Protein AF-0000000078547579 (afdb_homodimer)

Nearest PDB structures (foldseek):
  1h7l-assembly1_A  TM=5.430E-01  e=2.511E-07  Bacillus subtilis
  1h7q-assembly1_A  TM=5.398E-01  e=1.187E-06  Bacillus subtilis
  1qgs-assembly1_A  TM=5.270E-01  e=1.260E-06  Bacillus subtilis
  2z87-assembly2_A  TM=4.895E-01  e=1.375E-05  Escherichia coli
  2z86-assembly1_A  TM=5.034E-01  e=1.182E-04  Escherichia coli

Radius of gyration: 30.36 Å; Cα contacts (8 Å, |Δi|>4): 1663; chains: 2; bounding box: 67×113×73 Å

Solvent-accessible surface area (backbone atoms only — not comparable to full-atom values): 46299 Å² total; per-residue (Å²): 135,84,79,76,75,83,72,79,80,76,78,73,79,74,81,76,71,84,73,80,80,73,80,77,74,74,78,73,81,76,79,76,80,83,66,90,57,78,84,56,90,85,58,55,76,62,49,66,57,52,50,54,42,48,75,72,50,58,53,58,76,60,65,65,72,52,69,86,39,77,59,43,28,39,34,41,84,70,29,24,41,37,28,31,72,33,37,42,41,58,67,34,64,31,18,39,38,37,13,25,88,85,65,46,76,45,84,74,56,43,80,36,40,26,49,50,44,36,25,30,61,32,70,70,57,90,71,54,37,24,38,33,48,17,72,39,82,84,45,74,62,53,85,42,16,43,53,41,82,28,56,54,84,71,54,81,33,62,33,28,36,36,38,46,60,35,57,66,86,67,69,45,46,67,53,50,39,47,42,55,42,46,40,40,72,28,50,36,64,36,33,45,38,31,34,68,37,71,52,69,76,31,45,58,55,52,49,53,36,37,50,43,57,38,36,48,79,45,75,52,80,68,49,72,79,68,59,77,82,63,45,41,66,46,46,40,45,47,45,44,57,63,34,32,53,34,27,53,29,36,30,47,42,48,69,52,44,42,82,38,56,56,69,38,86,57,42,59,43,54,52,58,70,64,64,75,62,80,50,54,30,27,38,34,26,37,21,24,47,28,50,39,86,75,84,75,72,81,66,90,86,52,64,67,54,47,66,58,60,36,61,66,67,57,46,31,51,21,42,28,65,38,57,91,79,42,77,17,33,36,38,30,26,34,80,38,46,70,34,63,50,87,48,49,75,75,34,52,67,57,92,50,39,74,40,77,45,51,65,62,40,19,29,25,45,34,55,38,48,44,67,51,82,55,43,36,80,68,45,42,66,62,51,54,70,54,36,68,66,43,82,49,74,60,57,68,92,48,45,64,58,41,51,50,51,32,42,50,52,50,39,64,63,67,35,70,67,124,129,87,73,78,76,83,73,82,79,77,79,76,80,75,80,77,72,84,72,80,80,73,79,79,76,74,78,73,79,76,80,75,82,80,64,89,56,78,82,54,92,84,55,55,74,64,48,66,56,53,51,54,42,49,75,72,50,56,54,58,77,62,66,67,72,50,68,85,41,77,59,45,29,38,32,42,85,70,29,23,41,36,28,32,71,33,36,41,40,57,68,34,63,31,18,39,36,37,12,25,87,86,67,44,77,45,85,74,55,43,82,36,39,25,48,48,44,36,26,30,60,33,70,69,57,92,70,54,37,24,38,35,49,17,70,39,82,83,44,73,61,52,85,44,17,43,53,41,84,28,56,55,85,69,54,82,33,63,32,28,36,36,38,45,59,35,56,65,86,66,70,45,46,67,52,49,40,48,41,53,43,47,41,40,72,29,50,37,65,36,34,46,39,33,36,67,37,70,52,68,76,31,45,56,54,51,48,52,37,37,49,42,57,39,36,48,78,44,75,53,81,68,49,74,77,68,59,76,81,62,45,41,67,48,46,41,45,47,45,44,58,63,34,32,52,34,28,52,27,36,30,48,42,47,68,52,44,42,81,38,55,58,69,39,89,56,42,60,44,52,52,59,69,64,62,76,64,81,49,53,31,27,38,34,27,37,21,24,46,25,49,40,84,74,82,75,73,80,69,91,87,51,64,67,54,48,66,58,60,37,61,67,67,57,46,31,51,21,42,28,66,37,58,91,78,41,78,16,34,36,38,30,25,34,80,39,46,68,34,62,48,87,47,50,75,76,32,53,69,56,92,50,39,74,41,75,46,52,64,61,40,19,30,26,44,33,56,38,50,46,68,50,82,57,44,37,79,68,46,42,65,62,51,52,69,54,35,68,66,43,83,50,72,58,58,67,92,50,44,63,59,42,51,50,51,32,40,51,52,51,38,64,64,69,35,70,66,123

Foldseek 3Di:
DDPDDPPPPPPDPDPPDDPPPPPPPPPAPDDDDPDPPDLPQQDFPPVVVQVVCLVVVFLAPADDFDDWAWFAWEDEPGWIKTFTQTHDQRFQKKWKWFAAPVRHTDDWTHIFGCPRPGMTIGHDDPRGQWIWMGNDRPHDTDDTHGYHYLHDPDAQAAEEEEEFEDDDDAACQLLQLLQLLLVVLLPHQAYEYEYADHDPQNVLLVVVCVVVVRYDYGYDDDPDPDDPVVCRQSSQQVVLVVCVSHYQKYWYDYSQKHKAFAQAPHGNSVVSVPDPPPQAFKEKAWAKEFEDADGADNADDALVSSCDRRCLNPTFFIFDTADPPDQMIMMGGSQQADHDDRHGGSDTPRNHDYHYDDVNGIHMYGYDYCVPPPCVVPCVVVRPVRDDIDGDHRDPVCSVVSSVSSNVSSCVSPNPPD/DCPPDPPDPPPDDDPPDDPPPPPPPPPAPDDDDPDPPDLPQQDFPPVVVQVVCLVVVFLAPADDFDDWAWFAWEDEPGWIKTFTQTHDQRFQKKWKWFAAPVRHTDDWTHIFGCPRPGMTIGHDDPRGQWIWMGNDRPHDTDDTHGYHYLHDPDAQAAEEEEEFEDDDDAACQLLQLLQLLLVVLLPHQAYEYEYADHDPQNVLLVVVCVVVVRYDYGYDDDPDPDDPVVCRQSSQQVVLVVCVSHYQKYWYYYSQKHKAFAQAPHGNSVVSVPDPPPLAFKEKAWAKEFEDADGADNADDALVSSCDRRCLNPTFFIFDTDDPQPQIIMMGGSQQADHDDRHGGSDTPRNHDYHYDDVNGIHMYGYDYCVPPCCVVPCVVVRPVRDDIDGDHRDPVCSVVSSVSSNVSSCVSPNPPD

Organism: NCBI:txid53326

Structure (mmCIF, N/CA/C/O backbone):
data_AF-0000000078547579-model_v1
#
loop_
_entity.id
_entity.type
_entity.pdbx_description
1 polymer 'Glycosyltransferase family 92 protein'
#
loop_
_atom_site.group_PDB
_atom_site.id
_atom_site.type_symbol
_atom_site.label_atom_id
_atom_site.label_alt_id
_atom_site.label_comp_id
_atom_site.label_asym_id
_atom_site.label_entity_id
_atom_site.label_seq_id
_atom_site.pdbx_PDB_ins_code
_atom_site.Cartn_x
_atom_site.Cartn_y
_atom_site.Cartn_z
_atom_site.occupancy
_atom_site.B_iso_or_equiv
_atom_site.auth_seq_id
_atom_site.auth_comp_id
_atom_site.auth_asym_id
_atom_site.auth_atom_id
_atom_site.pdbx_PDB_model_num
ATOM 1 N N . MET A 1 1 ? 35 16.891 39.688 1 15.43 1 MET A N 1
ATOM 2 C CA . MET A 1 1 ? 34.844 18.281 40.062 1 15.43 1 MET A CA 1
ATOM 3 C C . MET A 1 1 ? 33.625 18.922 39.375 1 15.43 1 MET A C 1
ATOM 5 O O . MET A 1 1 ? 32.688 19.359 40.031 1 15.43 1 MET A O 1
ATOM 9 N N . ARG A 1 2 ? 33.75 19.891 38.375 1 15.63 2 ARG A N 1
ATOM 10 C CA . ARG A 1 2 ? 33.781 21.344 38.531 1 15.63 2 ARG A CA 1
ATOM 11 C C . ARG A 1 2 ? 32.531 21.984 37.906 1 15.63 2 ARG A C 1
ATOM 13 O O . ARG A 1 2 ? 32.281 21.812 36.719 1 15.63 2 ARG A O 1
ATOM 20 N N . LEU A 1 3 ? 31.469 22.125 38.688 1 19.39 3 LEU A N 1
ATOM 21 C CA . LEU A 1 3 ? 30.188 22.828 38.562 1 19.39 3 LEU A CA 1
ATOM 22 C C . LEU A 1 3 ? 30.391 24.266 38.094 1 19.39 3 LEU A C 1
ATOM 24 O O . LEU A 1 3 ? 30.797 25.109 38.906 1 19.39 3 LEU A O 1
ATOM 28 N N . SER A 1 4 ? 31.25 24.438 37.031 1 18.56 4 SER A N 1
ATOM 29 C CA . SER A 1 4 ? 31.656 25.797 36.719 1 18.56 4 SER A CA 1
ATOM 30 C C . SER A 1 4 ? 30.453 26.734 36.656 1 18.56 4 SER A C 1
ATOM 32 O O . SER A 1 4 ? 29.375 26.359 36.188 1 18.56 4 SER A O 1
ATOM 34 N N . ARG A 1 5 ? 30.422 27.719 37.531 1 18.17 5 ARG A N 1
ATOM 35 C CA . ARG A 1 5 ? 29.641 28.859 38 1 18.17 5 ARG A CA 1
ATOM 36 C C . ARG A 1 5 ? 29.203 29.734 36.844 1 18.17 5 ARG A C 1
ATOM 38 O O . ARG A 1 5 ? 30.016 30.141 36 1 18.17 5 ARG A O 1
ATOM 45 N N . LEU A 1 6 ? 27.938 29.641 36.344 1 19.56 6 LEU A N 1
ATOM 46 C CA . LEU A 1 6 ? 27.141 30.297 35.344 1 19.56 6 LEU A CA 1
ATOM 47 C C . LEU A 1 6 ? 27.125 31.812 35.531 1 19.56 6 LEU A C 1
ATOM 49 O O . LEU A 1 6 ? 26.547 32.281 36.5 1 19.56 6 LEU A O 1
ATOM 53 N N . LEU A 1 7 ? 28.453 32.406 35.5 1 21.97 7 LEU A N 1
ATOM 54 C CA . LEU A 1 7 ? 28.531 33.812 35.875 1 21.97 7 LEU A CA 1
ATOM 55 C C . LEU A 1 7 ? 27.562 34.656 35.031 1 21.97 7 LEU A C 1
ATOM 57 O O . LEU A 1 7 ? 27.375 34.375 33.844 1 21.97 7 LEU A O 1
ATOM 61 N N . PRO A 1 8 ? 26.719 35.5 35.688 1 22.23 8 PRO A N 1
ATOM 62 C CA . PRO A 1 8 ? 25.609 36.344 35.25 1 22.23 8 PRO A CA 1
ATOM 63 C C . PRO A 1 8 ? 26.078 37.469 34.344 1 22.23 8 PRO A C 1
ATOM 65 O O . PRO A 1 8 ? 26.969 38.25 34.719 1 22.23 8 PRO A O 1
ATOM 68 N N . CYS A 1 9 ? 26.422 37.188 33.031 1 20.27 9 CYS A N 1
ATOM 69 C CA . CYS A 1 9 ? 26.969 38.219 32.156 1 20.27 9 CYS A CA 1
ATOM 70 C C . CYS A 1 9 ? 26.094 39.469 32.156 1 20.27 9 CYS A C 1
ATOM 72 O O . CYS A 1 9 ? 24.891 39.375 31.906 1 20.27 9 CYS A O 1
ATOM 74 N N . ASN A 1 10 ? 26.406 40.406 33.062 1 20.42 10 ASN A N 1
ATOM 75 C CA . ASN A 1 10 ? 25.828 41.719 33.312 1 20.42 10 ASN A CA 1
ATOM 76 C C . ASN A 1 10 ? 25.797 42.594 32.062 1 20.42 10 ASN A C 1
ATOM 78 O O . ASN A 1 10 ? 26.844 42.906 31.516 1 20.42 10 ASN A O 1
ATOM 82 N N . CYS A 1 11 ? 24.766 42.406 31.188 1 20.14 11 CYS A N 1
ATOM 83 C CA . CYS A 1 11 ? 24.5 43.062 29.922 1 20.14 11 CYS A CA 1
ATOM 84 C C . CYS A 1 11 ? 24.422 44.594 30.109 1 20.14 11 CYS A C 1
ATOM 86 O O . CYS A 1 11 ? 23.516 45.094 30.797 1 20.14 11 CYS A O 1
ATOM 88 N N . SER A 1 12 ? 25.641 45.156 30.375 1 20.91 12 SER A N 1
ATOM 89 C CA . SER A 1 12 ? 25.719 46.594 30.531 1 20.91 12 SER A CA 1
ATOM 90 C C . SER A 1 12 ? 25.047 47.312 29.359 1 20.91 12 SER A C 1
ATOM 92 O O . SER A 1 12 ? 25.016 46.781 28.234 1 20.91 12 SER A O 1
ATOM 94 N N . THR A 1 13 ? 24.266 48.406 29.641 1 22.53 13 THR A N 1
ATOM 95 C CA . THR A 1 13 ? 23.203 49.219 29.062 1 22.53 13 THR A CA 1
ATOM 96 C C . THR A 1 13 ? 23.766 50.125 27.953 1 22.53 13 THR A C 1
ATOM 98 O O . THR A 1 13 ? 23.062 51 27.453 1 22.53 13 THR A O 1
ATOM 101 N N . SER A 1 14 ? 25.062 49.875 27.484 1 21.27 14 SER A N 1
ATOM 102 C CA . SER A 1 14 ? 25.547 51.094 26.875 1 21.27 14 SER A CA 1
ATOM 103 C C . SER A 1 14 ? 24.688 51.5 25.672 1 21.27 14 SER A C 1
ATOM 105 O O . SER A 1 14 ? 24.031 50.656 25.062 1 21.27 14 SER A O 1
ATOM 107 N N . SER A 1 15 ? 24.594 52.812 25.328 1 21.2 15 SER A N 1
ATOM 108 C CA . SER A 1 15 ? 23.781 53.75 24.562 1 21.2 15 SER A CA 1
ATOM 109 C C . SER A 1 15 ? 23.953 53.531 23.062 1 21.2 15 SER A C 1
ATOM 111 O O . SER A 1 15 ? 23.75 54.438 22.25 1 21.2 15 SER A O 1
ATOM 113 N N . ALA A 1 16 ? 23.984 52.219 22.578 1 22.27 16 ALA A N 1
ATOM 114 C CA . ALA A 1 16 ? 24.484 52.031 21.219 1 22.27 16 ALA A CA 1
ATOM 115 C C . ALA A 1 16 ? 23.719 52.906 20.234 1 22.27 16 ALA A C 1
ATOM 117 O O . ALA A 1 16 ? 22.5 53.062 20.359 1 22.27 16 ALA A O 1
ATOM 118 N N . SER A 1 17 ? 24.453 53.75 19.578 1 22.52 17 SER A N 1
ATOM 119 C CA . SER A 1 17 ? 24.109 54.688 18.531 1 22.52 17 SER A CA 1
ATOM 120 C C . SER A 1 17 ? 23.281 54.031 17.438 1 22.52 17 SER A C 1
ATOM 122 O O . SER A 1 17 ? 23.422 52.812 17.203 1 22.52 17 SER A O 1
ATOM 124 N N . PRO A 1 18 ? 22.188 54.688 16.891 1 23.42 18 PRO A N 1
ATOM 125 C CA . PRO A 1 18 ? 21.125 54.188 16.016 1 23.42 18 PRO A CA 1
ATOM 126 C C . PRO A 1 18 ? 21.656 53.625 14.703 1 23.42 18 PRO A C 1
ATOM 128 O O . PRO A 1 18 ? 22.547 54.219 14.086 1 23.42 18 PRO A O 1
ATOM 131 N N . CYS A 1 19 ? 21.969 52.312 14.617 1 24.05 19 CYS A N 1
ATOM 132 C CA . CYS A 1 19 ? 22.516 51.688 13.414 1 24.05 19 CYS A CA 1
ATOM 133 C C . CYS A 1 19 ? 21.703 52.094 12.188 1 24.05 19 CYS A C 1
ATOM 135 O O . CYS A 1 19 ? 20.469 52.031 12.203 1 24.05 19 CYS A O 1
ATOM 137 N N . PRO A 1 20 ? 22.344 52.844 11.281 1 25.16 20 PRO A N 1
ATOM 138 C CA . PRO A 1 20 ? 21.656 53.312 10.078 1 25.16 20 PRO A CA 1
ATOM 139 C C . PRO A 1 20 ? 20.969 52.188 9.305 1 25.16 20 PRO A C 1
ATOM 141 O O . PRO A 1 20 ? 21.422 51.031 9.359 1 25.16 20 PRO A O 1
ATOM 144 N N . THR A 1 21 ? 19.625 52.188 9.195 1 23.2 21 THR A N 1
ATOM 145 C CA . THR A 1 21 ? 18.688 51.312 8.477 1 23.2 21 THR A CA 1
ATOM 146 C C . THR A 1 21 ? 19.094 51.188 7.008 1 23.2 21 THR A C 1
ATOM 148 O O . THR A 1 21 ? 19 52.156 6.25 1 23.2 21 THR A O 1
ATOM 151 N N . LEU A 1 22 ? 20.234 50.531 6.668 1 24.7 22 LEU A N 1
ATOM 152 C CA . LEU A 1 22 ? 20.516 50.438 5.242 1 24.7 22 LEU A CA 1
ATOM 153 C C . LEU A 1 22 ? 19.328 49.875 4.488 1 24.7 22 LEU A C 1
ATOM 155 O O . LEU A 1 22 ? 18.75 48.875 4.914 1 24.7 22 LEU A O 1
ATOM 159 N N . PRO A 1 23 ? 18.688 50.625 3.57 1 26.48 23 PRO A N 1
ATOM 160 C CA . PRO A 1 23 ? 17.562 50.219 2.723 1 26.48 23 PRO A CA 1
ATOM 161 C C . PRO A 1 23 ? 17.875 48.969 1.896 1 26.48 23 PRO A C 1
ATOM 163 O O . PRO A 1 23 ? 18.891 48.938 1.181 1 26.48 23 PRO A O 1
ATOM 166 N N . PHE A 1 24 ? 17.703 47.781 2.482 1 26.52 24 PHE A N 1
ATOM 167 C CA . PHE A 1 24 ? 17.828 46.562 1.688 1 26.52 24 PHE A CA 1
ATOM 168 C C . PHE A 1 24 ? 16.984 46.656 0.427 1 26.52 24 PHE A C 1
ATOM 170 O O . PHE A 1 24 ? 15.75 46.656 0.502 1 26.52 24 PHE A O 1
ATOM 177 N N . LEU A 1 25 ? 17.469 47.344 -0.594 1 27.56 25 LEU A N 1
ATOM 178 C CA . LEU A 1 25 ? 16.891 47.312 -1.936 1 27.56 25 LEU A CA 1
ATOM 179 C C . LEU A 1 25 ? 16.719 45.906 -2.443 1 27.56 25 LEU A C 1
ATOM 181 O O . LEU A 1 25 ? 17.719 45.188 -2.695 1 27.56 25 LEU A O 1
ATOM 185 N N . THR A 1 26 ? 15.734 45.188 -1.944 1 26.86 26 THR A N 1
ATOM 186 C CA . THR A 1 26 ? 15.344 43.875 -2.426 1 26.86 26 THR A CA 1
ATOM 187 C C . THR A 1 26 ? 15.023 43.906 -3.916 1 26.86 26 THR A C 1
ATOM 189 O O . THR A 1 26 ? 13.984 44.438 -4.316 1 26.86 26 THR A O 1
ATOM 192 N N . VAL A 1 27 ? 16.031 44.031 -4.758 1 31.58 27 VAL A N 1
ATOM 193 C CA . VAL A 1 27 ? 15.805 43.875 -6.191 1 31.58 27 VAL A CA 1
ATOM 194 C C . VAL A 1 27 ? 15.109 42.531 -6.445 1 31.58 27 VAL A C 1
ATOM 196 O O . VAL A 1 27 ? 15.641 41.469 -6.117 1 31.58 27 VAL A O 1
ATOM 199 N N . ARG A 1 28 ? 13.805 42.594 -6.656 1 32.47 28 ARG A N 1
ATOM 200 C CA . ARG A 1 28 ? 12.93 41.5 -7.023 1 32.47 28 ARG A CA 1
ATOM 201 C C . ARG A 1 28 ? 13.273 40.969 -8.406 1 32.47 28 ARG A C 1
ATOM 203 O O . ARG A 1 28 ? 13.125 41.656 -9.406 1 32.47 28 ARG A O 1
ATOM 210 N N . PRO A 1 29 ? 14.242 40.062 -8.602 1 33.38 29 PRO A N 1
ATOM 211 C CA . PRO A 1 29 ? 14.398 39.625 -10 1 33.38 29 PRO A CA 1
ATOM 212 C C . PRO A 1 29 ? 13.117 39.031 -10.586 1 33.38 29 PRO A C 1
ATOM 214 O O . PRO A 1 29 ? 12.406 38.312 -9.898 1 33.38 29 PRO A O 1
ATOM 217 N N . SER A 1 30 ? 12.445 39.781 -11.461 1 33.97 30 SER A N 1
ATOM 218 C CA . SER A 1 30 ? 11.305 39.344 -12.25 1 33.97 30 SER A CA 1
ATOM 219 C C . SER A 1 30 ? 11.633 38.062 -13.039 1 33.97 30 SER A C 1
ATOM 221 O O . SER A 1 30 ? 12.664 38 -13.719 1 33.97 30 SER A O 1
ATOM 223 N N . PHE A 1 31 ? 11.125 36.969 -12.641 1 31.03 31 PHE A N 1
ATOM 224 C CA . PHE A 1 31 ? 11.312 35.688 -13.359 1 31.03 31 PHE A CA 1
ATOM 225 C C . PHE A 1 31 ? 10.703 35.781 -14.75 1 31.03 31 PHE A C 1
ATOM 227 O O . PHE A 1 31 ? 9.531 36.125 -14.906 1 31.03 31 PHE A O 1
ATOM 234 N N . PRO A 1 32 ? 11.5 35.969 -15.859 1 27.97 32 PRO A N 1
ATOM 235 C CA . PRO A 1 32 ? 10.977 36.031 -17.234 1 27.97 32 PRO A CA 1
ATOM 236 C C . PRO A 1 32 ? 10.109 34.812 -17.594 1 27.97 32 PRO A C 1
ATOM 238 O O . PRO A 1 32 ? 10.266 33.75 -17 1 27.97 32 PRO A O 1
ATOM 241 N N . LYS A 1 33 ? 9.094 35.062 -18.5 1 35.97 33 LYS A N 1
ATOM 242 C CA . LYS A 1 33 ? 8.156 34.125 -19.109 1 35.97 33 LYS A CA 1
ATOM 243 C C . LYS A 1 33 ? 8.898 33.031 -19.906 1 35.97 33 LYS A C 1
ATOM 245 O O . LYS A 1 33 ? 9.789 33.344 -20.703 1 35.97 33 LYS A O 1
ATOM 250 N N . THR A 1 34 ? 8.773 31.781 -19.484 1 31.42 34 THR A N 1
ATOM 251 C CA . THR A 1 34 ? 9.352 30.594 -20.094 1 31.42 34 THR A CA 1
ATOM 252 C C . THR A 1 34 ? 9.023 30.547 -21.594 1 31.42 34 THR A C 1
ATOM 254 O O . THR A 1 34 ? 7.859 30.422 -21.969 1 31.42 34 THR A O 1
ATOM 257 N N . ILE A 1 35 ? 9.703 31.266 -22.359 1 30.78 35 ILE A N 1
ATOM 258 C CA . ILE A 1 35 ? 9.656 30.984 -23.797 1 30.78 35 ILE A CA 1
ATOM 259 C C . ILE A 1 35 ? 9.836 29.484 -24.031 1 30.78 35 ILE A C 1
ATOM 261 O O . ILE A 1 35 ? 10.75 28.875 -23.469 1 30.78 35 ILE A O 1
ATOM 265 N N . VAL A 1 36 ? 8.875 28.875 -24.672 1 34.81 36 VAL A N 1
ATOM 266 C CA . VAL A 1 36 ? 8.875 27.484 -25.109 1 34.81 36 VAL A CA 1
ATOM 267 C C . VAL A 1 36 ? 10.164 27.172 -25.859 1 34.81 36 VAL A C 1
ATOM 269 O O . VAL A 1 36 ? 10.258 27.438 -27.062 1 34.81 36 VAL A O 1
ATOM 272 N N . THR A 1 37 ? 11.273 27.75 -25.375 1 33.75 37 THR A N 1
ATOM 273 C CA . THR A 1 37 ? 12.453 27.422 -26.172 1 33.75 37 THR A CA 1
ATOM 274 C C . THR A 1 37 ? 12.656 25.922 -26.25 1 33.75 37 THR A C 1
ATOM 276 O O . THR A 1 37 ? 12.141 25.172 -25.406 1 33.75 37 THR A O 1
ATOM 279 N N . ARG A 1 38 ? 13.602 25.484 -27.047 1 36.81 38 ARG A N 1
ATOM 280 C CA . ARG A 1 38 ? 14.133 24.156 -27.328 1 36.81 38 ARG A CA 1
ATOM 281 C C . ARG A 1 38 ? 14.453 23.422 -26.031 1 36.81 38 ARG A C 1
ATOM 283 O O . ARG A 1 38 ? 15.055 23.984 -25.109 1 36.81 38 ARG A O 1
ATOM 290 N N . ILE A 1 39 ? 13.672 22.359 -25.719 1 43.62 39 ILE A N 1
ATOM 291 C CA . ILE A 1 39 ? 13.914 21.516 -24.547 1 43.62 39 ILE A CA 1
ATOM 292 C C . ILE A 1 39 ? 15.414 21.281 -24.375 1 43.62 39 ILE A C 1
ATOM 294 O O . ILE A 1 39 ? 16.062 20.672 -25.234 1 43.62 39 ILE A O 1
ATOM 298 N N . ASP A 1 40 ? 16.172 22.219 -23.875 1 49.53 40 ASP A N 1
ATOM 299 C CA . ASP A 1 40 ? 17.562 22 -23.5 1 49.53 40 ASP A CA 1
ATOM 300 C C . ASP A 1 40 ? 17.75 20.688 -22.766 1 49.53 40 ASP A C 1
ATOM 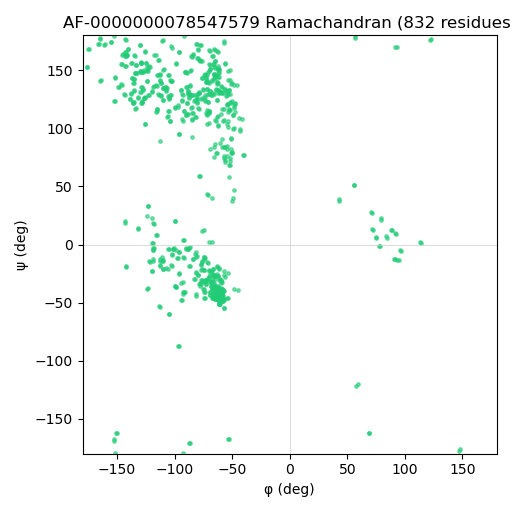302 O O . ASP A 1 40 ? 17.219 20.5 -21.672 1 49.53 40 ASP A O 1
ATOM 306 N N . THR A 1 41 ? 18.188 19.594 -23.484 1 58.22 41 THR A N 1
ATOM 307 C CA . THR A 1 41 ? 18.391 18.219 -23.016 1 58.22 41 THR A CA 1
ATOM 308 C C . THR A 1 41 ? 19.547 18.141 -22.031 1 58.22 41 THR A C 1
ATOM 310 O O . THR A 1 41 ? 19.953 17.062 -21.609 1 58.22 41 THR A O 1
ATOM 313 N N . THR A 1 42 ? 20.125 19.328 -21.75 1 65.44 42 THR A N 1
ATOM 314 C CA . THR A 1 42 ? 21.328 19.203 -20.938 1 65.44 42 THR A CA 1
ATOM 315 C C . THR A 1 42 ? 21.109 19.812 -19.547 1 65.44 42 THR A C 1
ATOM 317 O O . THR A 1 42 ? 21.922 19.641 -18.656 1 65.44 42 THR A O 1
ATOM 320 N N . ARG A 1 43 ? 19.938 20.578 -19.453 1 81.94 43 ARG A N 1
ATOM 321 C CA . ARG A 1 43 ? 19.734 21.219 -18.156 1 81.94 43 ARG A CA 1
ATOM 322 C C . ARG A 1 43 ? 18.281 21.109 -17.703 1 81.94 43 ARG A C 1
ATOM 324 O O . ARG A 1 43 ? 17.375 21.094 -18.531 1 81.94 43 ARG A O 1
ATOM 331 N N . ILE A 1 44 ? 18.094 20.922 -16.359 1 85.69 44 ILE A N 1
ATOM 332 C CA . ILE A 1 44 ? 16.734 20.906 -15.836 1 85.69 44 ILE A CA 1
ATOM 333 C C . ILE A 1 44 ? 16.203 22.328 -15.727 1 85.69 44 ILE A C 1
ATOM 335 O O . ILE A 1 44 ? 16.969 23.281 -15.617 1 85.69 44 ILE A O 1
ATOM 339 N N . PRO A 1 45 ? 14.961 22.344 -15.695 1 84.88 45 PRO A N 1
ATOM 340 C CA . PRO A 1 45 ? 14.359 23.672 -15.531 1 84.88 45 PRO A CA 1
ATOM 341 C C . PRO A 1 45 ? 14.688 24.312 -14.188 1 84.88 45 PRO A C 1
ATOM 343 O O . PRO A 1 45 ? 14.93 23.594 -13.203 1 84.88 45 PRO A O 1
ATOM 346 N N . HIS A 1 46 ? 14.867 25.516 -13.984 1 87.75 46 HIS A N 1
ATOM 347 C CA . HIS A 1 46 ? 15.047 26.328 -12.781 1 87.75 46 HIS A CA 1
ATOM 348 C C . HIS A 1 46 ? 16.422 26.078 -12.156 1 87.75 46 HIS A C 1
ATOM 350 O O . HIS A 1 46 ? 16.609 26.297 -10.961 1 87.75 46 HIS A O 1
ATOM 356 N N . GLN A 1 47 ? 17.25 25.453 -12.844 1 91 47 GLN A N 1
ATOM 357 C CA . GLN A 1 47 ? 18.594 25.125 -12.352 1 91 47 GLN A CA 1
ATOM 358 C C . GLN A 1 47 ? 19.25 26.312 -11.672 1 91 47 GLN A C 1
ATOM 360 O O . GLN A 1 47 ? 19.953 26.156 -10.672 1 91 47 GLN A O 1
ATOM 365 N N . ASP A 1 48 ? 19.062 27.453 -12.203 1 91.75 48 ASP A N 1
ATOM 366 C CA . ASP A 1 48 ? 19.672 28.656 -11.625 1 91.75 48 ASP A CA 1
ATOM 367 C C . ASP A 1 48 ? 19.125 28.922 -10.227 1 91.75 48 ASP A C 1
ATOM 369 O O . ASP A 1 48 ? 19.891 29.25 -9.312 1 91.75 48 ASP A O 1
ATOM 373 N N . LEU A 1 49 ? 17.859 28.781 -10.125 1 92.56 49 LEU A N 1
ATOM 374 C CA . LEU A 1 49 ? 17.25 28.953 -8.805 1 92.56 49 LEU A CA 1
ATOM 375 C C . LEU A 1 49 ? 17.797 27.922 -7.82 1 92.56 49 LEU A C 1
ATOM 377 O O . LEU A 1 49 ? 18.156 28.266 -6.691 1 92.56 49 LEU A O 1
ATOM 381 N N . TYR A 1 50 ? 17.859 26.672 -8.266 1 94.94 50 TYR A N 1
ATOM 382 C CA . TYR A 1 50 ? 18.359 25.609 -7.402 1 94.94 50 TYR A CA 1
ATOM 383 C C . TYR A 1 50 ? 19.781 25.891 -6.953 1 94.94 50 TYR A C 1
ATOM 385 O O . TYR A 1 50 ? 20.109 25.766 -5.77 1 94.94 50 TYR A O 1
ATOM 393 N N . ASN A 1 51 ? 20.562 26.344 -7.922 1 94.5 51 ASN A N 1
ATOM 394 C CA . ASN A 1 51 ? 21.953 26.656 -7.613 1 94.5 51 ASN A CA 1
ATOM 395 C C . ASN A 1 51 ? 22.047 27.797 -6.605 1 94.5 51 ASN A C 1
ATOM 397 O O . ASN A 1 51 ? 22.844 27.734 -5.668 1 94.5 51 ASN A O 1
ATOM 401 N N . PHE A 1 52 ? 21.266 28.734 -6.84 1 95.25 52 PHE A N 1
ATOM 402 C CA . PHE A 1 52 ? 21.266 29.906 -5.973 1 95.25 52 PHE A CA 1
ATOM 403 C C . PHE A 1 52 ? 20.922 29.516 -4.539 1 95.25 52 PHE A C 1
ATOM 405 O O . PHE A 1 52 ? 21.641 29.875 -3.604 1 95.25 52 PHE A O 1
ATOM 412 N N . VAL A 1 53 ? 19.875 28.766 -4.367 1 96.44 53 VAL A N 1
ATOM 413 C CA . VAL A 1 53 ? 19.406 28.359 -3.045 1 96.44 53 VAL A CA 1
ATOM 414 C C . VAL A 1 53 ? 20.406 27.406 -2.408 1 96.44 53 VAL A C 1
ATOM 416 O O . VAL A 1 53 ? 20.703 27.5 -1.215 1 96.44 53 VAL A O 1
ATOM 419 N N . MET A 1 54 ? 20.953 26.578 -3.186 1 96.19 54 MET A N 1
ATOM 420 C CA . MET A 1 54 ? 21.922 25.578 -2.717 1 96.19 54 MET A CA 1
ATOM 421 C C . MET A 1 54 ? 23.172 26.25 -2.158 1 96.19 54 MET A C 1
ATOM 423 O O . MET A 1 54 ? 23.688 25.844 -1.117 1 96.19 54 MET A O 1
ATOM 427 N N . ILE A 1 55 ? 23.609 27.281 -2.797 1 95.31 55 ILE A N 1
ATOM 428 C CA . ILE A 1 55 ? 24.812 27.984 -2.377 1 95.31 55 ILE A CA 1
ATOM 429 C C . ILE A 1 55 ? 24.578 28.656 -1.022 1 95.31 55 ILE A C 1
ATOM 431 O O . ILE A 1 55 ? 25.5 28.781 -0.218 1 95.31 55 ILE A O 1
ATOM 435 N N . GLN A 1 56 ? 23.328 28.984 -0.71 1 96 56 GLN A N 1
ATOM 436 C CA . GLN A 1 56 ? 22.969 29.625 0.558 1 96 56 GLN A CA 1
ATOM 437 C C . GLN A 1 56 ? 22.844 28.594 1.673 1 96 56 GLN A C 1
ATOM 439 O O . GLN A 1 56 ? 22.656 28.938 2.836 1 96 56 GLN A O 1
ATOM 444 N N . GLY A 1 57 ? 22.859 27.328 1.286 1 95.06 57 GLY A N 1
ATOM 445 C CA . GLY A 1 57 ? 22.812 26.25 2.271 1 95.06 57 GLY A CA 1
ATOM 446 C C . GLY A 1 57 ? 21.391 25.922 2.711 1 95.06 57 GLY A C 1
ATOM 447 O O . GLY A 1 57 ? 21.188 25.141 3.639 1 95.06 57 GLY A O 1
ATOM 448 N N . ILE A 1 58 ? 20.469 26.516 2.07 1 94.62 58 ILE A N 1
ATOM 449 C CA . ILE A 1 58 ? 19.078 26.297 2.439 1 94.62 58 ILE A CA 1
ATOM 450 C C . ILE A 1 58 ? 18.656 24.875 2.027 1 94.62 58 ILE A C 1
ATOM 452 O O . ILE A 1 58 ? 18.906 24.453 0.895 1 94.62 58 ILE A O 1
ATOM 456 N N . GLY A 1 59 ? 18.047 24.125 3.002 1 93.31 59 GLY A N 1
ATOM 457 C CA . GLY A 1 59 ? 17.609 22.781 2.719 1 93.31 59 GLY A CA 1
ATOM 458 C C . GLY A 1 59 ? 18.609 21.719 3.15 1 93.31 59 GLY A C 1
ATOM 459 O O . GLY A 1 59 ? 18.344 20.516 3.014 1 93.31 59 GLY A O 1
ATOM 460 N N . SER A 1 60 ? 19.734 22.156 3.594 1 93.94 60 SER A N 1
ATOM 461 C CA . SER A 1 60 ? 20.688 21.203 4.168 1 93.94 60 SER A CA 1
ATOM 462 C C . SER A 1 60 ? 20.219 20.719 5.531 1 93.94 60 SER A C 1
ATOM 464 O O . SER A 1 60 ? 19.688 21.5 6.332 1 93.94 60 SER A O 1
ATOM 466 N N . ARG A 1 61 ? 20.391 19.453 5.824 1 90.19 61 ARG A N 1
ATOM 467 C CA . ARG A 1 61 ? 20.031 18.891 7.121 1 90.19 61 ARG A CA 1
ATOM 468 C C . ARG A 1 61 ? 21.266 18.312 7.824 1 90.19 61 ARG A C 1
ATOM 470 O O . ARG A 1 61 ? 21.141 17.75 8.914 1 90.19 61 ARG A O 1
ATOM 477 N N . LYS A 1 62 ? 22.344 18.406 7.254 1 83.19 62 LYS A N 1
ATOM 478 C CA . LYS A 1 62 ? 23.625 18 7.805 1 83.19 62 LYS A CA 1
ATOM 479 C C . LYS A 1 62 ? 23.609 16.531 8.219 1 83.19 62 LYS A C 1
ATOM 481 O O . LYS A 1 62 ? 22.672 15.805 7.895 1 83.19 62 LYS A O 1
ATOM 486 N N . GLY A 1 63 ? 24.703 15.984 8.703 1 85.69 63 GLY A N 1
ATOM 487 C CA . GLY A 1 63 ? 24.828 14.602 9.125 1 85.69 63 GLY A CA 1
ATOM 488 C C . GLY A 1 63 ? 25.938 13.859 8.398 1 85.69 63 GLY A C 1
ATOM 489 O O . GLY A 1 63 ? 26.562 14.398 7.492 1 85.69 63 GLY A O 1
ATOM 490 N N . ASP A 1 64 ? 26.062 12.617 8.867 1 86.5 64 ASP A N 1
ATOM 491 C CA . ASP A 1 64 ? 27.109 11.781 8.281 1 86.5 64 ASP A CA 1
ATOM 492 C C . ASP A 1 64 ? 26.719 11.32 6.883 1 86.5 64 ASP A C 1
ATOM 494 O O . ASP A 1 64 ? 25.547 11.016 6.625 1 86.5 64 ASP A O 1
ATOM 498 N N . LYS A 1 65 ? 27.719 11.203 6.109 1 89.81 65 LYS A N 1
ATOM 499 C CA . LYS A 1 65 ? 27.5 10.766 4.734 1 89.81 65 LYS A CA 1
ATOM 500 C C . LYS A 1 65 ? 27.016 9.32 4.691 1 89.81 65 LYS A C 1
ATOM 502 O O . LYS A 1 65 ? 27.578 8.445 5.34 1 89.81 65 LYS A O 1
ATOM 507 N N . GLN A 1 66 ? 25.969 9.164 3.965 1 90.56 66 GLN A N 1
ATOM 508 C CA . GLN A 1 66 ? 25.344 7.859 3.814 1 90.56 66 GLN A CA 1
ATOM 509 C C . GLN A 1 66 ? 25.266 7.445 2.346 1 90.56 66 GLN A C 1
ATOM 511 O O . GLN A 1 66 ? 25.375 8.289 1.454 1 90.56 66 GLN A O 1
ATOM 516 N N . GLY A 1 67 ? 25.234 6.113 2.121 1 90.56 67 GLY A N 1
ATOM 517 C CA . GLY A 1 67 ? 25 5.637 0.767 1 90.56 67 GLY A CA 1
ATOM 518 C C . GLY A 1 67 ? 23.609 5.984 0.245 1 90.56 67 GLY A C 1
ATOM 519 O O . GLY A 1 67 ? 22.734 6.379 1.014 1 90.56 67 GLY A O 1
ATOM 520 N N . ILE A 1 68 ? 23.484 5.793 -0.994 1 93.38 68 ILE A N 1
ATOM 521 C CA . ILE A 1 68 ? 22.219 6.172 -1.634 1 93.38 68 ILE A CA 1
ATOM 522 C C . ILE A 1 68 ? 21.125 5.176 -1.251 1 93.38 68 ILE A C 1
ATOM 524 O O . ILE A 1 68 ? 21.312 3.963 -1.365 1 93.38 68 ILE A O 1
ATOM 528 N N . SER A 1 69 ? 20.047 5.652 -0.794 1 93.44 69 SER A N 1
ATOM 529 C CA . SER A 1 69 ? 18.844 4.883 -0.504 1 93.44 69 SER A CA 1
ATOM 530 C C . SER A 1 69 ? 17.594 5.59 -1.033 1 93.44 69 SER A C 1
ATOM 532 O O . SER A 1 69 ? 17.219 6.652 -0.536 1 93.44 69 SER A O 1
ATOM 534 N N . LEU A 1 70 ? 16.938 4.957 -1.955 1 96.31 70 LEU A N 1
ATOM 535 C CA . LEU A 1 70 ? 15.852 5.609 -2.686 1 96.31 70 LEU A CA 1
ATOM 536 C C . LEU A 1 70 ? 14.516 5.406 -1.979 1 96.31 70 LEU A C 1
ATOM 538 O O . LEU A 1 70 ? 14.289 4.363 -1.365 1 96.31 70 LEU A O 1
ATOM 542 N N . ILE A 1 71 ? 13.648 6.41 -2.109 1 97 71 ILE A N 1
ATOM 543 C CA . ILE A 1 71 ? 12.258 6.262 -1.686 1 97 71 ILE A CA 1
ATOM 544 C C . ILE A 1 71 ? 11.359 6.105 -2.91 1 97 71 ILE A C 1
ATOM 546 O O . ILE A 1 71 ? 10.688 5.086 -3.066 1 97 71 ILE A O 1
ATOM 550 N N . ALA A 1 72 ? 11.359 7.117 -3.811 1 98.31 72 ALA A N 1
ATOM 551 C CA . ALA A 1 72 ? 10.422 7.148 -4.934 1 98.31 72 ALA A CA 1
ATOM 552 C C . ALA A 1 72 ? 10.922 8.086 -6.031 1 98.31 72 ALA A C 1
ATOM 554 O O . ALA A 1 72 ? 11.945 8.75 -5.871 1 98.31 72 ALA A O 1
ATOM 555 N N . ALA A 1 73 ? 10.242 8.086 -7.141 1 98.75 73 ALA A N 1
ATOM 556 C CA . ALA A 1 73 ? 10.477 8.992 -8.258 1 98.75 73 ALA A CA 1
ATOM 557 C C . ALA A 1 73 ? 9.156 9.531 -8.812 1 98.75 73 ALA A C 1
ATOM 559 O O . ALA A 1 73 ? 8.18 8.789 -8.922 1 98.75 73 ALA A O 1
ATOM 560 N N . TYR A 1 74 ? 9.148 10.781 -9.133 1 98.56 74 TYR A N 1
ATOM 561 C CA . TYR A 1 74 ? 7.957 11.453 -9.648 1 98.56 74 TYR A CA 1
ATOM 562 C C . TYR A 1 74 ? 8.273 12.227 -10.922 1 98.56 74 TYR A C 1
ATOM 564 O O . TYR A 1 74 ? 9.219 13.008 -10.961 1 98.56 74 TYR A O 1
ATOM 572 N N . GLU A 1 75 ? 7.496 12.055 -11.93 1 98.31 75 GLU A N 1
ATOM 573 C CA . GLU A 1 75 ? 7.648 12.805 -13.172 1 98.31 75 GLU A CA 1
ATOM 574 C C . GLU A 1 75 ? 6.664 13.969 -13.234 1 98.31 75 GLU A C 1
ATOM 576 O O . GLU A 1 75 ? 5.449 13.758 -13.211 1 98.31 75 GLU A O 1
ATOM 581 N N . PHE A 1 76 ? 7.207 15.07 -13.289 1 96.94 76 PHE A N 1
ATOM 582 C CA . PHE A 1 76 ? 6.449 16.297 -13.492 1 96.94 76 PHE A CA 1
ATOM 583 C C . PHE A 1 76 ? 6.59 16.781 -14.93 1 96.94 76 PHE A C 1
ATOM 585 O O . PHE A 1 76 ? 7.379 16.25 -15.703 1 96.94 76 PHE A O 1
ATOM 592 N N . PRO A 1 77 ? 5.832 17.781 -15.391 1 93.88 77 PRO A N 1
ATOM 593 C CA . PRO A 1 77 ? 5.91 18.25 -16.781 1 93.88 77 PRO A CA 1
ATOM 594 C C . PRO A 1 77 ? 7.32 18.703 -17.172 1 93.88 77 PRO A C 1
ATOM 596 O O . PRO A 1 77 ? 7.723 18.547 -18.328 1 93.88 77 PRO A O 1
ATOM 599 N N . GLU A 1 78 ? 8.078 19.125 -16.188 1 91.69 78 GLU A N 1
ATOM 600 C CA . GLU A 1 78 ? 9.336 19.766 -16.562 1 91.69 78 GLU A CA 1
ATOM 601 C C . GLU A 1 78 ? 10.531 18.891 -16.188 1 91.69 78 GLU A C 1
ATOM 603 O O . GLU A 1 78 ? 11.625 19.062 -16.719 1 91.69 78 GLU A O 1
ATOM 608 N N . GLN A 1 79 ? 10.344 18.016 -15.289 1 96.19 79 GLN A N 1
ATOM 609 C CA . GLN A 1 79 ? 11.469 17.25 -14.766 1 96.19 79 GLN A CA 1
ATOM 610 C C . GLN A 1 79 ? 11 16.031 -13.977 1 96.19 79 GLN A C 1
ATOM 612 O O . GLN A 1 79 ? 9.789 15.812 -13.82 1 96.19 79 GLN A O 1
ATOM 617 N N . ILE A 1 80 ? 11.961 15.164 -13.586 1 97.88 80 ILE A N 1
ATOM 618 C CA . ILE A 1 80 ? 11.719 14.055 -12.664 1 97.88 80 ILE A CA 1
ATOM 619 C C . ILE A 1 80 ? 12.406 14.344 -11.328 1 97.88 80 ILE A C 1
ATOM 621 O O . ILE A 1 80 ? 13.539 14.828 -11.297 1 97.88 80 ILE A O 1
ATOM 625 N N . THR A 1 81 ? 11.742 14.133 -10.273 1 98.44 81 THR A N 1
ATOM 626 C CA . THR A 1 81 ? 12.352 14.242 -8.953 1 98.44 81 THR A CA 1
ATOM 627 C C . THR A 1 81 ? 12.477 12.867 -8.297 1 98.44 81 THR A C 1
ATOM 629 O O . THR A 1 81 ? 11.492 12.133 -8.203 1 98.44 81 THR A O 1
ATOM 632 N N . VAL A 1 82 ? 13.664 12.5 -7.906 1 98.62 82 VAL A N 1
ATOM 633 C CA . VAL A 1 82 ? 13.922 11.281 -7.152 1 98.62 82 VAL A CA 1
ATOM 634 C C . VAL A 1 82 ? 14.164 11.617 -5.684 1 98.62 82 VAL A C 1
ATOM 636 O O . VAL A 1 82 ? 14.961 12.5 -5.367 1 98.62 82 VAL A O 1
ATOM 639 N N . THR A 1 83 ? 13.469 10.969 -4.805 1 98.31 83 THR A N 1
ATOM 640 C CA . THR A 1 83 ? 13.625 11.227 -3.377 1 98.31 83 THR A CA 1
ATOM 641 C C . THR A 1 83 ? 14.398 10.094 -2.703 1 98.31 83 THR A C 1
ATOM 643 O O . THR A 1 83 ? 14.273 8.93 -3.09 1 98.31 83 THR A O 1
ATOM 646 N N . ILE A 1 84 ? 15.18 10.453 -1.706 1 96.62 84 ILE A N 1
ATOM 647 C CA . ILE A 1 84 ? 16.062 9.5 -1.039 1 96.62 84 ILE A CA 1
ATOM 648 C C . ILE A 1 84 ? 15.977 9.688 0.474 1 96.62 84 ILE A C 1
ATOM 650 O O . ILE A 1 84 ? 15.469 10.703 0.953 1 96.62 84 ILE A O 1
ATOM 654 N N . THR A 1 85 ? 16.438 8.688 1.221 1 94.38 85 THR A N 1
ATOM 655 C CA . THR A 1 85 ? 16.5 8.789 2.676 1 94.38 85 THR A CA 1
ATOM 656 C C . THR A 1 85 ? 17.891 9.219 3.129 1 94.38 85 THR A C 1
ATOM 658 O O . THR A 1 85 ? 18.094 9.523 4.305 1 94.38 85 THR A O 1
ATOM 661 N N . SER A 1 86 ? 18.844 9.312 2.24 1 92.06 86 SER A N 1
ATOM 662 C CA . SER A 1 86 ? 20.266 9.453 2.537 1 92.06 86 SER A CA 1
ATOM 663 C C . SER A 1 86 ? 20.562 10.82 3.133 1 92.06 86 SER A C 1
ATOM 665 O O . SER A 1 86 ? 20.219 11.852 2.553 1 92.06 86 SER A O 1
ATOM 667 N N . ARG A 1 87 ? 21.281 10.758 4.172 1 90.88 87 ARG A N 1
ATOM 668 C CA . ARG A 1 87 ? 21.734 11.992 4.793 1 90.88 87 ARG A CA 1
ATOM 669 C C . ARG A 1 87 ? 23.172 12.312 4.383 1 90.88 87 ARG A C 1
ATOM 671 O O . ARG A 1 87 ? 23.922 11.422 3.973 1 90.88 87 ARG A O 1
ATOM 678 N N . GLY A 1 88 ? 23.469 13.586 4.457 1 92.38 88 GLY A N 1
ATOM 679 C CA . GLY A 1 88 ? 24.844 14.023 4.238 1 92.38 88 GLY A CA 1
ATOM 680 C C . GLY A 1 88 ? 25.219 14.086 2.773 1 92.38 88 GLY A C 1
ATOM 681 O O . GLY A 1 88 ? 26.406 13.984 2.428 1 92.38 88 GLY A O 1
ATOM 682 N N . LYS A 1 89 ? 24.266 14.203 1.951 1 94.88 89 LYS A N 1
ATOM 683 C CA . LYS A 1 89 ? 24.594 14.211 0.527 1 94.88 89 LYS A CA 1
ATOM 684 C C . LYS A 1 89 ? 24.234 15.547 -0.111 1 94.88 89 LYS A C 1
ATOM 686 O O . LYS A 1 89 ? 24.312 15.703 -1.332 1 94.88 89 LYS A O 1
ATOM 691 N N . TYR A 1 90 ? 23.875 16.484 0.703 1 96.56 90 TYR A N 1
ATOM 692 C CA . TYR A 1 90 ? 23.516 17.797 0.211 1 96.56 90 TYR A CA 1
ATOM 693 C C . TYR A 1 90 ? 24.594 18.359 -0.695 1 96.56 90 TYR A C 1
ATOM 695 O O . TYR A 1 90 ? 25.766 18.422 -0.306 1 96.56 90 TYR A O 1
ATOM 703 N N . SER A 1 91 ? 24.266 18.719 -1.947 1 96.5 91 SER A N 1
ATOM 704 C CA . SER A 1 91 ? 25.109 19.359 -2.951 1 96.5 91 SER A CA 1
ATOM 705 C C . SER A 1 91 ? 26.062 18.375 -3.596 1 96.5 91 SER A C 1
ATOM 707 O O . SER A 1 91 ? 26.828 18.734 -4.496 1 96.5 91 SER A O 1
ATOM 709 N N . ASP A 1 92 ? 26.016 17.094 -3.148 1 96.44 92 ASP A N 1
ATOM 710 C CA . ASP A 1 92 ? 26.844 16.094 -3.824 1 96.44 92 ASP A CA 1
ATOM 711 C C . ASP A 1 92 ? 26.422 15.945 -5.289 1 96.44 92 ASP A C 1
ATOM 713 O O . ASP A 1 92 ? 25.234 16 -5.613 1 96.44 92 ASP A O 1
ATOM 717 N N . VAL A 1 93 ? 27.453 15.719 -6.039 1 96.88 93 VAL A N 1
ATOM 718 C CA . VAL A 1 93 ? 27.172 15.305 -7.406 1 96.88 93 VAL A CA 1
ATOM 719 C C . VAL A 1 93 ? 26.641 13.875 -7.41 1 96.88 93 VAL A C 1
ATOM 721 O O . VAL A 1 93 ? 27.172 13 -6.73 1 96.88 93 VAL A O 1
ATOM 724 N N . ILE A 1 94 ? 25.609 13.664 -8.141 1 97.06 94 ILE A N 1
ATOM 725 C CA . ILE A 1 94 ? 25 12.344 -8.289 1 97.06 94 ILE A CA 1
ATOM 726 C C . ILE A 1 94 ? 24.516 12.164 -9.727 1 97.06 94 ILE A C 1
ATOM 728 O O . ILE A 1 94 ? 24.484 13.117 -10.5 1 97.06 94 ILE A O 1
ATOM 732 N N . TYR A 1 95 ? 24.219 10.977 -10.086 1 97.88 95 TYR A N 1
ATOM 733 C CA . TYR A 1 95 ? 23.828 10.688 -11.461 1 97.88 95 TYR A CA 1
ATOM 734 C C . TYR A 1 95 ? 22.484 9.969 -11.508 1 97.88 95 TYR A C 1
ATOM 736 O O . TYR A 1 95 ? 22.297 8.945 -10.852 1 97.88 95 TYR A O 1
ATOM 744 N N . CYS A 1 96 ? 21.562 10.539 -12.305 1 98.25 96 CYS A N 1
ATOM 745 C CA . CYS A 1 96 ? 20.266 9.922 -12.555 1 98.25 96 CYS A CA 1
ATOM 746 C C . CYS A 1 96 ? 20.391 8.773 -13.547 1 98.25 96 CYS A C 1
ATOM 748 O O . CYS A 1 96 ? 20.906 8.961 -14.648 1 98.25 96 CYS A O 1
ATOM 750 N N . ARG A 1 97 ? 19.906 7.645 -13.102 1 98.31 97 ARG A N 1
ATOM 751 C CA . ARG A 1 97 ? 19.891 6.445 -13.93 1 98.31 97 ARG A CA 1
ATOM 752 C C . ARG A 1 97 ? 18.469 6.117 -14.391 1 98.31 97 ARG A C 1
ATOM 754 O O . ARG A 1 97 ? 17.531 6.133 -13.586 1 98.31 97 ARG A O 1
ATOM 761 N N . TYR A 1 98 ? 18.297 5.84 -15.695 1 98.25 98 TYR A N 1
ATOM 762 C CA . TYR A 1 98 ? 16.984 5.629 -16.297 1 98.25 98 TYR A CA 1
ATOM 763 C C . TYR A 1 98 ? 16.812 4.18 -16.719 1 98.25 98 TYR A C 1
ATOM 765 O O . TYR A 1 98 ? 17.719 3.57 -17.281 1 98.25 98 TYR A O 1
ATOM 773 N N . PHE A 1 99 ? 15.594 3.662 -16.453 1 98.12 99 PHE A N 1
ATOM 774 C CA . PHE A 1 99 ? 15.297 2.287 -16.844 1 98.12 99 PHE A CA 1
ATOM 775 C C . PHE A 1 99 ? 13.93 2.197 -17.516 1 98.12 99 PHE A C 1
ATOM 777 O O . PHE A 1 99 ? 13.016 2.938 -17.156 1 98.12 99 PHE A O 1
ATOM 784 N N . ASP A 1 100 ? 13.836 1.278 -18.438 1 96.25 100 ASP A N 1
ATOM 785 C CA . ASP A 1 100 ? 12.562 1.085 -19.125 1 96.25 100 ASP A CA 1
ATOM 786 C C . ASP A 1 100 ? 11.664 0.115 -18.359 1 96.25 100 ASP A C 1
ATOM 788 O O . ASP A 1 100 ? 11.961 -0.238 -17.203 1 96.25 100 ASP A O 1
ATOM 792 N N . ARG A 1 101 ? 10.562 -0.301 -18.953 1 91.31 101 ARG A N 1
ATOM 793 C CA . ARG A 1 101 ? 9.555 -1.127 -18.312 1 91.31 101 ARG A CA 1
ATOM 794 C C . ARG A 1 101 ? 10.102 -2.512 -17.984 1 91.31 101 ARG A C 1
ATOM 796 O O . ARG A 1 101 ? 9.609 -3.182 -17.078 1 91.31 101 ARG A O 1
ATOM 803 N N . GLU A 1 102 ? 11.078 -2.91 -18.734 1 88 102 GLU A N 1
ATOM 804 C CA . GLU A 1 102 ? 11.703 -4.207 -18.484 1 88 102 GLU A CA 1
ATOM 805 C C . GLU A 1 102 ? 12.898 -4.074 -17.547 1 88 102 GLU A C 1
ATOM 807 O O . GLU A 1 102 ? 13.641 -5.035 -17.344 1 88 102 GLU A O 1
ATOM 812 N N . LYS A 1 103 ? 13.133 -2.838 -17.047 1 90.81 103 LYS A N 1
ATOM 813 C CA . LYS A 1 103 ? 14.188 -2.508 -16.094 1 90.81 103 LYS A CA 1
ATOM 814 C C . LYS A 1 103 ? 15.562 -2.59 -16.75 1 90.81 103 LYS A C 1
ATOM 816 O O . LYS A 1 103 ? 16.547 -2.949 -16.094 1 90.81 103 LYS A O 1
ATOM 821 N N . ARG A 1 104 ? 15.547 -2.357 -18.047 1 93.69 104 ARG A N 1
ATOM 822 C CA . ARG A 1 104 ? 16.812 -2.176 -18.766 1 93.69 104 ARG A CA 1
ATOM 823 C C . ARG A 1 104 ? 17.234 -0.708 -18.781 1 93.69 104 ARG A C 1
ATOM 825 O O . ARG A 1 104 ? 16.391 0.176 -18.969 1 93.69 104 ARG A O 1
ATOM 832 N N . GLU A 1 105 ? 18.469 -0.526 -18.516 1 96.25 105 GLU A N 1
ATOM 833 C CA . GLU A 1 105 ? 18.953 0.85 -18.438 1 96.25 105 GLU A CA 1
ATOM 834 C C . GLU A 1 105 ? 18.797 1.559 -19.781 1 96.25 105 GLU A C 1
ATOM 836 O O . GLU A 1 105 ? 19.094 0.981 -20.828 1 96.25 105 GLU A O 1
ATOM 841 N N . LEU A 1 106 ? 18.375 2.787 -19.688 1 95.75 106 LEU A N 1
ATOM 842 C CA . LEU A 1 106 ? 18.062 3.594 -20.859 1 95.75 106 LEU A CA 1
ATOM 843 C C . LEU A 1 106 ? 19 4.793 -20.953 1 95.75 106 LEU A C 1
ATOM 845 O O . LEU A 1 106 ? 18.969 5.688 -20.109 1 95.75 106 LEU A O 1
ATOM 849 N N . GLY A 1 107 ? 19.828 4.785 -22.016 1 93.06 107 GLY A N 1
ATOM 850 C CA . GLY A 1 107 ? 20.625 5.965 -22.312 1 93.06 107 GLY A CA 1
ATOM 851 C C . GLY A 1 107 ? 21.719 6.238 -21.281 1 93.06 107 GLY A C 1
ATOM 852 O O . GLY A 1 107 ? 22.094 5.344 -20.516 1 93.06 107 GLY A O 1
ATOM 853 N N . LEU A 1 108 ? 22.219 7.543 -21.328 1 94.12 108 LEU A N 1
ATOM 854 C CA . LEU A 1 108 ? 23.312 7.953 -20.453 1 94.12 108 LEU A CA 1
ATOM 855 C C . LEU A 1 108 ? 22.781 8.531 -19.156 1 94.12 108 LEU A C 1
ATOM 857 O O . LEU A 1 108 ? 21.719 9.156 -19.125 1 94.12 108 LEU A O 1
ATOM 861 N N . PRO A 1 109 ? 23.531 8.336 -18.125 1 96.38 109 PRO A N 1
ATOM 862 C CA . PRO A 1 109 ? 23.141 8.977 -16.859 1 96.38 109 PRO A CA 1
ATOM 863 C C . PRO A 1 109 ? 23.125 10.5 -16.953 1 96.38 109 PRO A C 1
ATOM 865 O O . PRO A 1 109 ? 23.828 11.078 -17.797 1 96.38 109 PRO A O 1
ATOM 868 N N . PHE A 1 110 ? 22.344 11.125 -16.219 1 96.88 110 PHE A N 1
ATOM 869 C CA . PHE A 1 110 ? 22.266 12.578 -16.141 1 96.88 110 PHE A CA 1
ATOM 870 C C . PHE A 1 110 ? 22.906 13.086 -14.859 1 96.88 110 PHE A C 1
ATOM 872 O O . PHE A 1 110 ? 22.516 12.68 -13.758 1 96.88 110 PHE A O 1
ATOM 879 N N . ARG A 1 111 ? 23.828 13.977 -15.047 1 96.38 111 ARG A N 1
ATOM 880 C CA . ARG A 1 111 ? 24.547 14.555 -13.914 1 96.38 111 ARG A CA 1
ATOM 881 C C . ARG A 1 111 ? 23.719 15.625 -13.227 1 96.38 111 ARG A C 1
ATOM 883 O O . ARG A 1 111 ? 23.203 16.547 -13.883 1 96.38 111 ARG A O 1
ATOM 890 N N . THR A 1 112 ? 23.609 15.539 -11.906 1 96.5 112 THR A N 1
ATOM 891 C CA . THR A 1 112 ? 22.891 16.531 -11.117 1 96.5 112 THR A CA 1
ATOM 892 C C . THR A 1 112 ? 23.453 16.609 -9.703 1 96.5 112 THR A C 1
ATOM 894 O O . THR A 1 112 ? 24.578 16.188 -9.453 1 96.5 112 THR A O 1
ATOM 897 N N . HIS A 1 113 ? 22.734 17.312 -8.812 1 96.44 113 HIS A N 1
ATOM 898 C CA . HIS A 1 113 ? 23.109 17.438 -7.406 1 96.44 113 HIS A CA 1
ATOM 899 C C . HIS A 1 113 ? 21.969 17 -6.492 1 96.44 113 HIS A C 1
ATOM 901 O O . HIS A 1 113 ? 20.797 17.125 -6.859 1 96.44 113 HIS A O 1
ATOM 907 N N . VAL A 1 114 ? 22.375 16.5 -5.379 1 97.62 114 VAL A N 1
ATOM 908 C CA . VAL A 1 114 ? 21.375 16.328 -4.34 1 97.62 114 VAL A CA 1
ATOM 909 C C . VAL A 1 114 ? 20.969 17.688 -3.777 1 97.62 114 VAL A C 1
ATOM 911 O O . VAL A 1 114 ? 21.781 18.391 -3.162 1 97.62 114 VAL A O 1
ATOM 914 N N . PHE A 1 115 ? 19.688 18.016 -4.098 1 96.69 115 PHE A N 1
ATOM 915 C CA . PHE A 1 115 ? 19.141 19.281 -3.641 1 96.69 115 PHE A CA 1
ATOM 916 C C . PHE A 1 115 ? 17.625 19.281 -3.75 1 96.69 115 PHE A C 1
ATOM 918 O O . PHE A 1 115 ? 17.062 18.938 -4.801 1 96.69 115 PHE A O 1
ATOM 925 N N . PRO A 1 116 ? 16.859 19.922 -2.688 1 96.56 116 PRO A N 1
ATOM 926 C CA . PRO A 1 116 ? 17.391 20.047 -1.325 1 96.56 116 PRO A CA 1
ATOM 927 C C . PRO A 1 116 ? 17.859 18.719 -0.75 1 96.56 116 PRO A C 1
ATOM 929 O O . PRO A 1 116 ? 17.969 17.719 -1.483 1 96.56 116 PRO A O 1
ATOM 932 N N . GLU A 1 117 ? 18.109 18.719 0.6 1 95.44 117 GLU A N 1
ATOM 933 C CA . GLU A 1 117 ? 18.453 17.438 1.191 1 95.44 117 GLU A CA 1
ATOM 934 C C . GLU A 1 117 ? 17.391 16.391 0.898 1 95.44 117 GLU A C 1
ATOM 936 O O . GLU A 1 117 ? 16.188 16.688 0.969 1 95.44 117 GLU A O 1
ATOM 941 N N . PHE A 1 118 ? 17.688 15.156 0.436 1 96.62 118 PHE A N 1
ATOM 942 C CA . PHE A 1 118 ? 16.828 13.992 0.262 1 96.62 118 PHE A CA 1
ATOM 943 C C . PHE A 1 118 ? 16.172 14.008 -1.11 1 96.62 118 PHE A C 1
ATOM 945 O O . PHE A 1 118 ? 15.18 13.305 -1.334 1 96.62 118 PHE A O 1
ATOM 952 N N . ALA A 1 119 ? 16.609 14.859 -2.041 1 97.81 119 ALA A N 1
ATOM 953 C CA . ALA A 1 119 ? 16.031 14.867 -3.379 1 97.81 119 ALA A CA 1
ATOM 954 C C . ALA A 1 119 ? 17.078 15.125 -4.445 1 97.81 119 ALA A C 1
ATOM 956 O O . ALA A 1 119 ? 18.125 15.742 -4.164 1 97.81 119 ALA A O 1
ATOM 957 N N . ALA A 1 120 ? 16.828 14.656 -5.609 1 97.88 120 ALA A N 1
ATOM 958 C CA . ALA A 1 120 ? 17.594 14.945 -6.82 1 97.88 120 ALA A CA 1
ATOM 959 C C . ALA A 1 120 ? 16.672 15.234 -8 1 97.88 120 ALA A C 1
ATOM 961 O O . ALA A 1 120 ? 15.703 14.5 -8.234 1 97.88 120 ALA A O 1
ATOM 962 N N . TYR A 1 121 ? 16.984 16.312 -8.711 1 97.75 121 TYR A N 1
ATOM 963 C CA . TYR A 1 121 ? 16.219 16.672 -9.891 1 97.75 121 TYR A CA 1
ATOM 964 C C . TYR A 1 121 ? 16.844 16.094 -11.156 1 97.75 121 TYR A C 1
ATOM 966 O O . TYR A 1 121 ? 18.047 16.266 -11.383 1 97.75 121 TYR A O 1
ATOM 974 N N . CYS A 1 122 ? 16.047 15.438 -11.938 1 97.56 122 CYS A N 1
ATOM 975 C CA . CYS A 1 122 ? 16.531 14.734 -13.125 1 97.56 122 CYS A CA 1
ATOM 976 C C . CYS A 1 122 ? 15.781 15.188 -14.367 1 97.56 122 CYS A C 1
ATOM 978 O O . CYS A 1 122 ? 14.641 15.656 -14.281 1 97.56 122 CYS A O 1
ATOM 980 N N . LEU A 1 123 ? 16.406 15.023 -15.508 1 96 123 LEU A N 1
ATOM 981 C CA . LEU A 1 123 ? 15.758 15.273 -16.797 1 96 123 LEU A CA 1
ATOM 982 C C . LEU A 1 123 ? 14.727 14.195 -17.094 1 96 123 LEU A C 1
ATOM 984 O O . LEU A 1 123 ? 14.93 13.023 -16.766 1 96 123 LEU A O 1
ATOM 988 N N . ARG A 1 124 ? 13.68 14.641 -17.75 1 95.56 124 ARG A N 1
ATOM 989 C CA . ARG A 1 124 ? 12.766 13.641 -18.281 1 95.56 124 ARG A CA 1
ATOM 990 C C . ARG A 1 124 ? 13.406 12.852 -19.422 1 95.56 124 ARG A C 1
ATOM 992 O O . ARG A 1 124 ? 14.266 13.367 -20.141 1 95.56 124 ARG A O 1
ATOM 999 N N . ARG A 1 125 ? 12.977 11.633 -19.562 1 95.62 125 ARG A N 1
ATOM 1000 C CA . ARG A 1 125 ? 13.453 10.781 -20.656 1 95.62 125 ARG A CA 1
ATOM 1001 C C . ARG A 1 125 ? 12.336 9.883 -21.172 1 95.62 125 ARG A C 1
ATOM 1003 O O . ARG A 1 125 ? 11.719 9.141 -20.406 1 95.62 125 ARG A O 1
ATOM 1010 N N . GLU A 1 126 ? 12.195 9.938 -22.484 1 94.75 126 GLU A N 1
ATOM 1011 C CA . GLU A 1 126 ? 11.172 9.109 -23.125 1 94.75 126 GLU A CA 1
ATOM 1012 C C . GLU A 1 126 ? 11.453 7.625 -22.891 1 94.75 126 GLU A C 1
ATOM 1014 O O . GLU A 1 126 ? 12.586 7.168 -23.062 1 94.75 126 GLU A O 1
ATOM 1019 N N . GLY A 1 127 ? 10.445 6.934 -22.516 1 95.31 127 GLY A N 1
ATOM 1020 C CA . GLY A 1 127 ? 10.562 5.496 -22.328 1 95.31 127 GLY A CA 1
ATOM 1021 C C . GLY A 1 127 ? 10.953 5.105 -20.922 1 95.31 127 GLY A C 1
ATOM 1022 O O . GLY A 1 127 ? 10.898 3.93 -20.562 1 95.31 127 GLY A O 1
ATOM 1023 N N . ALA A 1 128 ? 11.398 6.07 -20.078 1 97.69 128 ALA A N 1
ATOM 1024 C CA . ALA A 1 128 ? 11.781 5.773 -18.703 1 97.69 128 ALA A CA 1
ATOM 1025 C C . ALA A 1 128 ? 10.562 5.371 -17.875 1 97.69 128 ALA A C 1
ATOM 1027 O O . ALA A 1 128 ? 9.531 6.039 -17.906 1 97.69 128 ALA A O 1
ATOM 1028 N N . ALA A 1 129 ? 10.711 4.25 -17.219 1 97.44 129 ALA A N 1
ATOM 1029 C CA . ALA A 1 129 ? 9.648 3.752 -16.344 1 97.44 129 ALA A CA 1
ATOM 1030 C C . ALA A 1 129 ? 10.133 3.625 -14.898 1 97.44 129 ALA A C 1
ATOM 1032 O O . ALA A 1 129 ? 9.328 3.605 -13.969 1 97.44 129 ALA A O 1
ATOM 1033 N N . PHE A 1 130 ? 11.414 3.512 -14.734 1 98.38 130 PHE A N 1
ATOM 1034 C CA . PHE A 1 130 ? 12.055 3.416 -13.43 1 98.38 130 PHE A CA 1
ATOM 1035 C C . PHE A 1 130 ? 13.258 4.348 -13.352 1 98.38 130 PHE A C 1
ATOM 1037 O O . PHE A 1 130 ? 13.852 4.695 -14.375 1 98.38 130 PHE A O 1
ATOM 1044 N N . MET A 1 131 ? 13.602 4.762 -12.148 1 98.5 131 MET A N 1
ATOM 1045 C CA . MET A 1 131 ? 14.758 5.617 -11.891 1 98.5 131 MET A CA 1
ATOM 1046 C C . MET A 1 131 ? 15.641 5.035 -10.789 1 98.5 131 MET A C 1
ATOM 1048 O O . MET A 1 131 ? 15.141 4.383 -9.875 1 98.5 131 MET A O 1
ATOM 1052 N N . SER A 1 132 ? 16.828 5.289 -10.906 1 98.38 132 SER A N 1
ATOM 1053 C CA . SER A 1 132 ? 17.766 5.117 -9.797 1 98.38 132 SER A CA 1
ATOM 1054 C C . SER A 1 132 ? 18.812 6.219 -9.789 1 98.38 132 SER A C 1
ATOM 1056 O O . SER A 1 132 ? 18.75 7.16 -10.586 1 98.38 132 SER A O 1
ATOM 1058 N N . LEU A 1 133 ? 19.656 6.184 -8.781 1 98.12 133 LEU A N 1
ATOM 1059 C CA . LEU A 1 133 ? 20.75 7.133 -8.633 1 98.12 133 LEU A CA 1
ATOM 1060 C C . LEU A 1 133 ? 22.062 6.406 -8.375 1 98.12 133 LEU A C 1
ATOM 1062 O O . LEU A 1 133 ? 22.078 5.324 -7.789 1 98.12 133 LEU A O 1
ATOM 1066 N N . SER A 1 134 ? 23.125 7.004 -8.828 1 97.75 134 SER A N 1
ATOM 1067 C CA . SER A 1 134 ? 24.484 6.516 -8.547 1 97.75 134 SER A CA 1
ATOM 1068 C C . SER A 1 134 ? 25.422 7.66 -8.203 1 97.75 134 SER A C 1
ATOM 1070 O O . SER A 1 134 ? 25.203 8.797 -8.625 1 97.75 134 SER A O 1
ATOM 1072 N N . ASP A 1 135 ? 26.469 7.324 -7.488 1 96.56 135 ASP A N 1
ATOM 1073 C CA . ASP A 1 135 ? 27.422 8.336 -7.062 1 96.56 135 ASP A CA 1
ATOM 1074 C C . ASP A 1 135 ? 28.312 8.773 -8.227 1 96.56 135 ASP A C 1
ATOM 1076 O O . ASP A 1 135 ? 28.844 9.891 -8.219 1 96.56 135 ASP A O 1
ATOM 1080 N N . THR A 1 136 ? 28.562 7.863 -9.125 1 96.69 136 THR A N 1
ATOM 1081 C CA . THR A 1 136 ? 29.328 8.164 -10.336 1 96.69 136 THR A CA 1
ATOM 1082 C C . THR A 1 136 ? 28.547 7.75 -11.586 1 96.69 136 THR A C 1
ATOM 1084 O O . THR A 1 136 ? 27.547 7.035 -11.492 1 96.69 136 THR A O 1
ATOM 1087 N N . ALA A 1 137 ? 28.969 8.18 -12.648 1 95.12 137 ALA A N 1
ATOM 1088 C CA . ALA A 1 137 ? 28.281 7.918 -13.906 1 95.12 137 ALA A CA 1
ATOM 1089 C C . ALA A 1 137 ? 28.188 6.418 -14.18 1 95.12 137 ALA A C 1
ATOM 1091 O O . ALA A 1 137 ? 27.219 5.949 -14.773 1 95.12 137 ALA A O 1
ATOM 1092 N N . ARG A 1 138 ? 29.203 5.668 -13.742 1 93.5 138 ARG A N 1
ATOM 1093 C CA . ARG A 1 138 ? 29.234 4.23 -13.992 1 93.5 138 ARG A CA 1
ATOM 1094 C C . ARG A 1 138 ? 29.203 3.443 -12.688 1 93.5 138 ARG A C 1
ATOM 1096 O O . ARG A 1 138 ? 29.578 2.273 -12.656 1 93.5 138 ARG A O 1
ATOM 1103 N N . GLY A 1 139 ? 28.797 4.184 -11.703 1 94 139 GLY A N 1
ATOM 1104 C CA . GLY A 1 139 ? 28.781 3.525 -10.406 1 94 139 GLY A CA 1
ATOM 1105 C C . GLY A 1 139 ? 27.594 2.594 -10.219 1 94 139 GLY A C 1
ATOM 1106 O O . GLY A 1 139 ? 26.688 2.561 -11.047 1 94 139 GLY A O 1
ATOM 1107 N N . ASP A 1 140 ? 27.656 1.872 -9.141 1 92.38 140 ASP A N 1
ATOM 1108 C CA . ASP A 1 140 ? 26.547 1.001 -8.766 1 92.38 140 ASP A CA 1
ATOM 1109 C C . ASP A 1 140 ? 25.312 1.816 -8.383 1 92.38 140 ASP A C 1
ATOM 1111 O O . ASP A 1 140 ? 25.438 2.924 -7.852 1 92.38 140 ASP A O 1
ATOM 1115 N N . TYR A 1 141 ? 24.234 1.273 -8.812 1 91.56 141 TYR A N 1
ATOM 1116 C CA . TYR A 1 141 ? 22.984 1.934 -8.445 1 91.56 141 TYR A CA 1
ATOM 1117 C C . TYR A 1 141 ? 22.156 1.063 -7.508 1 91.56 141 TYR A C 1
ATOM 1119 O O . TYR A 1 141 ? 22.359 -0.153 -7.445 1 91.56 141 TYR A O 1
ATOM 1127 N N . SER A 1 142 ? 21.266 1.727 -6.789 1 85.12 142 SER A N 1
ATOM 1128 C CA . SER A 1 142 ? 20.312 1.044 -5.914 1 85.12 142 SER A CA 1
ATOM 1129 C C . SER A 1 142 ? 19.141 0.477 -6.707 1 85.12 142 SER A C 1
ATOM 1131 O O . SER A 1 142 ? 18.984 0.782 -7.891 1 85.12 142 SER A O 1
ATOM 1133 N N . TYR A 1 143 ? 18.375 -0.369 -6.027 1 92.81 143 TYR A N 1
ATOM 1134 C CA . TYR A 1 143 ? 17.188 -0.918 -6.684 1 92.81 143 TYR A CA 1
ATOM 1135 C C . TYR A 1 143 ? 16.297 0.193 -7.234 1 92.81 143 TYR A C 1
ATOM 1137 O O . TYR A 1 143 ? 15.867 1.075 -6.492 1 92.81 143 TYR A O 1
ATOM 1145 N N . PRO A 1 144 ? 16.078 0.168 -8.523 1 97.38 144 PRO A N 1
ATOM 1146 C CA . PRO A 1 144 ? 15.289 1.236 -9.148 1 97.38 144 PRO A CA 1
ATOM 1147 C C . PRO A 1 144 ? 13.859 1.301 -8.617 1 97.38 144 PRO A C 1
ATOM 1149 O O . PRO A 1 144 ? 13.273 0.27 -8.273 1 97.38 144 PRO A O 1
ATOM 1152 N N . VAL A 1 145 ? 13.305 2.496 -8.625 1 98.12 145 VAL A N 1
ATOM 1153 C CA . VAL A 1 145 ? 11.93 2.715 -8.195 1 98.12 145 VAL A CA 1
ATOM 1154 C C . VAL A 1 145 ? 11.078 3.18 -9.383 1 98.12 145 VAL A C 1
ATOM 1156 O O . VAL A 1 145 ? 11.594 3.83 -10.297 1 98.12 145 VAL A O 1
ATOM 1159 N N . PRO A 1 146 ? 9.812 2.783 -9.406 1 98.19 146 PRO A N 1
ATOM 1160 C CA . PRO A 1 146 ? 8.961 3.199 -10.523 1 98.19 146 PRO A CA 1
ATOM 1161 C C . PRO A 1 146 ? 8.711 4.707 -10.547 1 98.19 146 PRO A C 1
ATOM 1163 O O . PRO A 1 146 ? 8.633 5.34 -9.492 1 98.19 146 PRO A O 1
ATOM 1166 N N . ILE A 1 147 ? 8.586 5.219 -11.711 1 98.44 147 ILE A N 1
ATOM 1167 C CA . ILE A 1 147 ? 8.242 6.625 -11.883 1 98.44 147 ILE A CA 1
ATOM 1168 C C . ILE A 1 147 ? 6.734 6.812 -11.719 1 98.44 147 ILE A C 1
ATOM 1170 O O . ILE A 1 147 ? 5.945 6.164 -12.406 1 98.44 147 ILE A O 1
ATOM 1174 N N . VAL A 1 148 ? 6.336 7.625 -10.805 1 97.62 148 VAL A N 1
ATOM 1175 C CA . VAL A 1 148 ? 4.938 8 -10.617 1 97.62 148 VAL A CA 1
ATOM 1176 C C . VAL A 1 148 ? 4.609 9.203 -11.508 1 97.62 148 VAL A C 1
ATOM 1178 O O . VAL A 1 148 ? 5.281 10.234 -11.438 1 97.62 148 VAL A O 1
ATOM 1181 N N . ASP A 1 149 ? 3.594 9.102 -12.289 1 96.5 149 ASP A N 1
ATOM 1182 C CA . ASP A 1 149 ? 3.217 10.148 -13.234 1 96.5 149 ASP A CA 1
ATOM 1183 C C . ASP A 1 149 ? 2.467 11.273 -12.531 1 96.5 149 ASP A C 1
ATOM 1185 O O . ASP A 1 149 ? 1.378 11.062 -11.992 1 96.5 149 ASP A O 1
ATOM 1189 N N . ARG A 1 150 ? 3.006 12.445 -12.539 1 97.5 150 ARG A N 1
ATOM 1190 C CA . ARG A 1 150 ? 2.398 13.664 -12 1 97.5 150 ARG A CA 1
ATOM 1191 C C . ARG A 1 150 ? 2.311 14.75 -13.07 1 97.5 150 ARG A C 1
ATOM 1193 O O . ARG A 1 150 ? 2.404 15.938 -12.758 1 97.5 150 ARG A O 1
ATOM 1200 N N . THR A 1 151 ? 2.119 14.312 -14.281 1 95.75 151 THR A N 1
ATOM 1201 C CA . THR A 1 151 ? 2.152 15.273 -15.383 1 95.75 151 THR A CA 1
ATOM 1202 C C . THR A 1 151 ? 0.752 15.797 -15.688 1 95.75 151 THR A C 1
ATOM 1204 O O . THR A 1 151 ? 0.595 16.766 -16.438 1 95.75 151 THR A O 1
ATOM 1207 N N . ASN A 1 152 ? -0.211 15.18 -15.117 1 91.69 152 ASN A N 1
ATOM 1208 C CA . ASN A 1 152 ? -1.583 15.594 -15.391 1 91.69 152 ASN A CA 1
ATOM 1209 C C . ASN A 1 152 ? -1.857 17 -14.875 1 91.69 152 ASN A C 1
ATOM 1211 O O . ASN A 1 152 ? -1.464 17.344 -13.758 1 91.69 152 ASN A O 1
ATOM 1215 N N . ASP A 1 153 ? -2.611 17.734 -15.578 1 88.56 153 ASP A N 1
ATOM 1216 C CA . ASP A 1 153 ? -2.934 19.109 -15.203 1 88.56 153 ASP A CA 1
ATOM 1217 C C . ASP A 1 153 ? -3.998 19.141 -14.109 1 88.56 153 ASP A C 1
ATOM 1219 O O . ASP A 1 153 ? -3.973 20.016 -13.234 1 88.56 153 ASP A O 1
ATOM 1223 N N . GLU A 1 154 ? -4.867 18.219 -14.234 1 93 154 GLU A N 1
ATOM 1224 C CA . GLU A 1 154 ? -5.922 18.188 -13.227 1 93 154 GLU A CA 1
ATOM 1225 C C . GLU A 1 154 ? -5.457 17.469 -11.969 1 93 154 GLU A C 1
ATOM 1227 O O . GLU A 1 154 ? -5.023 16.312 -12.023 1 93 154 GLU A O 1
ATOM 1232 N N . LEU A 1 155 ? -5.59 18.234 -10.883 1 95.81 155 LEU A N 1
ATOM 1233 C CA . LEU A 1 155 ? -5.203 17.656 -9.602 1 95.81 155 LEU A CA 1
ATOM 1234 C C . LEU A 1 155 ? -6.262 16.672 -9.102 1 95.81 155 LEU A C 1
ATOM 1236 O O . LEU A 1 155 ? -7.461 16.922 -9.25 1 95.81 155 LEU A O 1
ATOM 1240 N N . LYS A 1 156 ? -5.836 15.672 -8.516 1 94.62 156 LYS A N 1
ATOM 1241 C CA . LYS A 1 156 ? -6.742 14.648 -8.016 1 94.62 156 LYS A CA 1
ATOM 1242 C C . LYS A 1 156 ? -7.426 15.109 -6.727 1 94.62 156 LYS A C 1
ATOM 1244 O O . LYS A 1 156 ? -8.57 14.734 -6.457 1 94.62 156 LYS A O 1
ATOM 1249 N N . HIS A 1 157 ? -6.711 15.938 -5.949 1 97.12 157 HIS A N 1
ATOM 1250 C CA . HIS A 1 157 ? -7.227 16.375 -4.656 1 97.12 157 HIS A CA 1
ATOM 1251 C C . HIS A 1 157 ? -7.086 17.875 -4.488 1 97.12 157 HIS A C 1
ATOM 1253 O O . HIS A 1 157 ? -6.152 18.484 -5.02 1 97.12 157 HIS A O 1
ATOM 1259 N N . PHE A 1 158 ? -8.016 18.438 -3.777 1 97.94 158 PHE A N 1
ATOM 1260 C CA . PHE A 1 158 ? -7.906 19.844 -3.457 1 97.94 158 PHE A CA 1
ATOM 1261 C C . PHE A 1 158 ? -7.188 20.047 -2.127 1 97.94 158 PHE A C 1
ATOM 1263 O O . PHE A 1 158 ? -6.34 20.938 -2 1 97.94 158 PHE A O 1
ATOM 1270 N N . PHE A 1 159 ? -7.492 19.25 -1.227 1 98.69 159 PHE A N 1
ATOM 1271 C CA . PHE A 1 159 ? -6.918 19.344 0.112 1 98.69 159 PHE A CA 1
ATOM 1272 C C . PHE A 1 159 ? -6.504 17.969 0.62 1 98.69 159 PHE A C 1
ATOM 1274 O O . PHE A 1 159 ? -7.32 17.047 0.678 1 98.69 159 PHE A O 1
ATOM 1281 N N . SER A 1 160 ? -5.191 17.734 0.994 1 98.88 160 SER A N 1
ATOM 1282 C CA . SER A 1 160 ? -4.629 16.5 1.524 1 98.88 160 SER A CA 1
ATOM 1283 C C . SER A 1 160 ? -3.818 16.766 2.791 1 98.88 160 SER A C 1
ATOM 1285 O O . SER A 1 160 ? -3.625 17.922 3.184 1 98.88 160 SER A O 1
ATOM 1287 N N . VAL A 1 161 ? -3.406 15.664 3.436 1 98.94 161 VAL A N 1
ATOM 1288 C CA . VAL A 1 161 ? -2.686 15.812 4.695 1 98.94 161 VAL A CA 1
ATOM 1289 C C . VAL A 1 161 ? -1.428 14.945 4.676 1 98.94 161 VAL A C 1
ATOM 1291 O O . VAL A 1 161 ? -1.491 13.75 4.359 1 98.94 161 VAL A O 1
ATOM 1294 N N . CYS A 1 162 ? -0.284 15.578 4.957 1 98.75 162 CYS A N 1
ATOM 1295 C CA . CYS A 1 162 ? 0.962 14.875 5.234 1 98.75 162 CYS A CA 1
ATOM 1296 C C . CYS A 1 162 ? 1.124 14.617 6.73 1 98.75 162 CYS A C 1
ATOM 1298 O O . CYS A 1 162 ? 1.312 15.562 7.504 1 98.75 162 CYS A O 1
ATOM 1300 N N . VAL A 1 163 ? 1.118 13.383 7.086 1 98.25 163 VAL A N 1
ATOM 1301 C CA . VAL A 1 163 ? 1.27 13.031 8.492 1 98.25 163 VAL A CA 1
ATOM 1302 C C . VAL A 1 163 ? 2.738 12.75 8.805 1 98.25 163 VAL A C 1
ATOM 1304 O O . VAL A 1 163 ? 3.406 12.016 8.062 1 98.25 163 VAL A O 1
ATOM 1307 N N . ALA A 1 164 ? 3.186 13.344 9.898 1 97.81 164 ALA A N 1
ATOM 1308 C CA . ALA A 1 164 ? 4.547 13.047 10.336 1 97.81 164 ALA A CA 1
ATOM 1309 C C . ALA A 1 164 ? 4.738 11.547 10.539 1 97.81 164 ALA A C 1
ATOM 1311 O O . ALA A 1 164 ? 3.777 10.82 10.797 1 97.81 164 ALA A O 1
ATOM 1312 N N . PRO A 1 165 ? 5.992 11.094 10.445 1 97.44 165 PRO A N 1
ATOM 1313 C CA . PRO A 1 165 ? 6.246 9.656 10.5 1 97.44 165 PRO A CA 1
ATOM 1314 C C . PRO A 1 165 ? 5.754 9.016 11.797 1 97.44 165 PRO A C 1
ATOM 1316 O O . PRO A 1 165 ? 5.965 9.57 12.875 1 97.44 165 PRO A O 1
ATOM 1319 N N . ILE A 1 166 ? 5.129 7.906 11.617 1 96.06 166 ILE A N 1
ATOM 1320 C CA . ILE A 1 166 ? 4.664 7.109 12.75 1 96.06 166 ILE A CA 1
ATOM 1321 C C . ILE A 1 166 ? 5.793 6.207 13.242 1 96.06 166 ILE A C 1
ATOM 1323 O O . ILE A 1 166 ? 6.434 5.52 12.445 1 96.06 166 ILE A O 1
ATOM 1327 N N . TYR A 1 167 ? 6.062 6.242 14.492 1 93.25 167 TYR A N 1
ATOM 1328 C CA . TYR A 1 167 ? 7.023 5.367 15.156 1 93.25 167 TYR A CA 1
ATOM 1329 C C . TYR A 1 167 ? 6.648 5.156 16.609 1 93.25 167 TYR A C 1
ATOM 1331 O O . TYR A 1 167 ? 5.586 5.594 17.062 1 93.25 167 TYR A O 1
ATOM 1339 N N . GLY A 1 168 ? 7.395 4.43 17.344 1 87.5 168 GLY A N 1
ATOM 1340 C CA . GLY A 1 168 ? 7.117 4.16 18.75 1 87.5 168 GLY A CA 1
ATOM 1341 C C . GLY A 1 168 ? 6.301 2.9 18.953 1 87.5 168 GLY A C 1
ATOM 1342 O O . GLY A 1 168 ? 5.734 2.354 18.016 1 87.5 168 GLY A O 1
ATOM 1343 N N . LYS A 1 169 ? 6.184 2.471 20.172 1 83.81 169 LYS A N 1
ATOM 1344 C CA . LYS A 1 169 ? 5.562 1.191 20.5 1 83.81 169 LYS A CA 1
ATOM 1345 C C . LYS A 1 169 ? 4.137 1.388 21.016 1 83.81 169 LYS A C 1
ATOM 1347 O O . LYS A 1 169 ? 3.395 0.419 21.188 1 83.81 169 LYS A O 1
ATOM 1352 N N . GLU A 1 170 ? 3.783 2.615 21.234 1 85.88 170 GLU A N 1
ATOM 1353 C CA . GLU A 1 170 ? 2.449 2.875 21.766 1 85.88 170 GLU A CA 1
ATOM 1354 C C . GLU A 1 170 ? 1.374 2.596 20.734 1 85.88 170 GLU A C 1
ATOM 1356 O O . GLU A 1 170 ? 1.594 2.801 19.531 1 85.88 170 GLU A O 1
ATOM 1361 N N . PRO A 1 171 ? 0.18 2.158 21.25 1 89.31 171 PRO A N 1
ATOM 1362 C CA . PRO A 1 171 ? -0.917 1.956 20.297 1 89.31 171 PRO A CA 1
ATOM 1363 C C . PRO A 1 171 ? -1.349 3.25 19.609 1 89.31 171 PRO A C 1
ATOM 1365 O O . PRO A 1 171 ? -1.426 4.301 20.25 1 89.31 171 PRO A O 1
ATOM 1368 N N . LYS A 1 172 ? -1.646 3.129 18.281 1 94.44 172 LYS A N 1
ATOM 1369 C CA . LYS A 1 172 ? -1.949 4.336 17.516 1 94.44 172 LYS A CA 1
ATOM 1370 C C . LYS A 1 172 ? -3.365 4.285 16.953 1 94.44 172 LYS A C 1
ATOM 1372 O O . LYS A 1 172 ? -3.857 5.273 16.406 1 94.44 172 LYS A O 1
ATOM 1377 N N . TRP A 1 173 ? -4.09 3.207 17.156 1 96.12 173 TRP A N 1
ATOM 1378 C CA . TRP A 1 173 ? -5.305 2.943 16.391 1 96.12 173 TRP A CA 1
ATOM 1379 C C . TRP A 1 173 ? -6.352 4.023 16.641 1 96.12 173 TRP A C 1
ATOM 1381 O O . TRP A 1 173 ? -6.949 4.547 15.695 1 96.12 173 TRP A O 1
ATOM 1391 N N . LEU A 1 174 ? -6.555 4.445 17.922 1 96.81 174 LEU A N 1
ATOM 1392 C CA . LEU A 1 174 ? -7.59 5.426 18.234 1 96.81 174 LEU A CA 1
ATOM 1393 C C . LEU A 1 174 ? -7.164 6.82 17.781 1 96.81 174 LEU A C 1
ATOM 1395 O O . LEU A 1 174 ? -7.973 7.578 17.234 1 96.81 174 LEU A O 1
ATOM 1399 N N . LEU A 1 175 ? -5.902 7.125 18 1 96.12 175 LEU A N 1
ATOM 1400 C CA . LEU A 1 175 ? -5.363 8.406 17.547 1 96.12 175 LEU A CA 1
ATOM 1401 C C . LEU A 1 175 ? -5.457 8.531 16.031 1 96.12 175 LEU A C 1
ATOM 1403 O O . LEU A 1 175 ? -5.836 9.578 15.508 1 96.12 175 LEU A O 1
ATOM 1407 N N . LEU A 1 176 ? -5.152 7.43 15.375 1 97.62 176 LEU A N 1
ATOM 1408 C CA . LEU A 1 176 ? -5.234 7.391 13.914 1 97.62 176 LEU A CA 1
ATOM 1409 C C . LEU A 1 176 ? -6.672 7.586 13.445 1 97.62 176 LEU A C 1
ATOM 1411 O O . LEU A 1 176 ? -6.926 8.367 12.531 1 97.62 176 LEU A O 1
ATOM 1415 N N . ALA A 1 177 ? -7.578 6.934 14.078 1 98.19 177 ALA A N 1
ATOM 1416 C CA . ALA A 1 177 ? -8.984 7.027 13.695 1 98.19 177 ALA A CA 1
ATOM 1417 C C . ALA A 1 177 ? -9.5 8.461 13.828 1 98.19 177 ALA A C 1
ATOM 1419 O O . ALA A 1 177 ? -10.094 9 12.898 1 98.19 177 ALA A O 1
ATOM 1420 N N . GLU A 1 178 ? -9.258 9.016 14.984 1 98.38 178 GLU A N 1
ATOM 1421 C CA . GLU A 1 178 ? -9.734 10.375 15.203 1 98.38 178 GLU A CA 1
ATOM 1422 C C . GLU A 1 178 ? -9.047 11.367 14.266 1 98.38 178 GLU A C 1
ATOM 1424 O O . GLU A 1 178 ? -9.68 12.305 13.773 1 98.38 178 GLU A O 1
ATOM 1429 N N . PHE A 1 179 ? -7.75 11.18 14.07 1 98.69 179 PHE A N 1
ATOM 1430 C CA . PHE A 1 179 ? -6.977 12.055 13.195 1 98.69 179 PHE A CA 1
ATOM 1431 C C . PHE A 1 179 ? -7.574 12.078 11.789 1 98.69 179 PHE A C 1
ATOM 1433 O O . PHE A 1 179 ? -7.914 13.148 11.273 1 98.69 179 PHE A O 1
ATOM 1440 N N . ILE A 1 180 ? -7.738 10.891 11.18 1 98.75 180 ILE A N 1
ATOM 1441 C CA . ILE A 1 180 ? -8.195 10.789 9.797 1 98.75 180 ILE A CA 1
ATOM 1442 C C . ILE A 1 180 ? -9.617 11.328 9.688 1 98.75 180 ILE A C 1
ATOM 1444 O O . ILE A 1 180 ? -9.922 12.133 8.797 1 98.75 180 ILE A O 1
ATOM 1448 N N . GLU A 1 181 ? -10.477 11.008 10.641 1 98.75 181 GLU A N 1
ATOM 1449 C CA . GLU A 1 181 ? -11.867 11.422 10.555 1 98.75 181 GLU A CA 1
ATOM 1450 C C . GLU A 1 181 ? -12.016 12.914 10.812 1 98.75 181 GLU A C 1
ATOM 1452 O O . GLU A 1 181 ? -12.898 13.562 10.242 1 98.75 181 GLU A O 1
ATOM 1457 N N . HIS A 1 182 ? -11.133 13.492 11.648 1 98.75 182 HIS A N 1
ATOM 1458 C CA . HIS A 1 182 ? -11.125 14.938 11.844 1 98.75 182 HIS A CA 1
ATOM 1459 C C . HIS A 1 182 ? -10.828 15.664 10.539 1 98.75 182 HIS A C 1
ATOM 1461 O O . HIS A 1 182 ? -11.57 16.562 10.148 1 98.75 182 HIS A O 1
ATOM 1467 N N . TYR A 1 183 ? -9.805 15.281 9.883 1 98.88 183 TYR A N 1
ATOM 1468 C CA . TYR A 1 183 ? -9.398 16.016 8.688 1 98.88 183 TYR A CA 1
ATOM 1469 C C . TYR A 1 183 ? -10.344 15.75 7.531 1 98.88 183 TYR A C 1
ATOM 1471 O O . TYR A 1 183 ? -10.562 16.609 6.68 1 98.88 183 TYR A O 1
ATOM 1479 N N . LYS A 1 184 ? -10.914 14.555 7.52 1 98.19 184 LYS A N 1
ATOM 1480 C CA . LYS A 1 184 ? -11.977 14.328 6.543 1 98.19 184 LYS A CA 1
ATOM 1481 C C . LYS A 1 184 ? -13.141 15.297 6.762 1 98.19 184 LYS A C 1
ATOM 1483 O O . LYS A 1 184 ? -13.664 15.875 5.809 1 98.19 184 LYS A O 1
ATOM 1488 N N . LEU A 1 185 ? -13.523 15.453 8.008 1 97.88 185 LEU A N 1
ATOM 1489 C CA . LEU A 1 185 ? -14.586 16.391 8.352 1 97.88 185 LEU A CA 1
ATOM 1490 C C . LEU A 1 185 ? -14.211 17.812 7.922 1 97.88 185 LEU A C 1
ATOM 1492 O O . LEU A 1 185 ? -15.078 18.609 7.559 1 97.88 185 LEU A O 1
ATOM 1496 N N . GLN A 1 186 ? -12.914 18.047 7.961 1 98.56 186 GLN A N 1
ATOM 1497 C CA . GLN A 1 186 ? -12.422 19.375 7.605 1 98.56 186 GLN A CA 1
ATOM 1498 C C . GLN A 1 186 ? -12.188 19.5 6.102 1 98.56 186 GLN A C 1
ATOM 1500 O O . GLN A 1 186 ? -11.742 20.531 5.621 1 98.56 186 GLN A O 1
ATOM 1505 N N . GLY A 1 187 ? -12.406 18.438 5.375 1 97.94 187 GLY A N 1
ATOM 1506 C CA . GLY A 1 187 ? -12.453 18.547 3.926 1 97.94 187 GLY A CA 1
ATOM 1507 C C . GLY A 1 187 ? -11.305 17.828 3.234 1 97.94 187 GLY A C 1
ATOM 1508 O O . GLY A 1 187 ? -11.227 17.812 2.004 1 97.94 187 GLY A O 1
ATOM 1509 N N . ALA A 1 188 ? -10.438 17.172 3.969 1 98.56 188 ALA A N 1
ATOM 1510 C CA . ALA A 1 188 ? -9.344 16.438 3.34 1 98.56 188 ALA A CA 1
ATOM 1511 C C . ALA A 1 188 ? -9.844 15.172 2.662 1 98.56 188 ALA A C 1
ATOM 1513 O O . ALA A 1 188 ? -10.711 14.469 3.201 1 98.56 188 ALA A O 1
ATOM 1514 N N . THR A 1 189 ? -9.211 14.875 1.482 1 97.62 189 THR A N 1
ATOM 1515 C CA . THR A 1 189 ? -9.68 13.703 0.747 1 97.62 189 THR A CA 1
ATOM 1516 C C . THR A 1 189 ? -8.562 12.68 0.606 1 97.62 189 THR A C 1
ATOM 1518 O O . THR A 1 189 ? -8.789 11.57 0.118 1 97.62 189 THR A O 1
ATOM 1521 N N . HIS A 1 190 ? -7.344 13.008 1.061 1 98.38 190 HIS A N 1
ATOM 1522 C CA . HIS A 1 190 ? -6.223 12.094 0.914 1 98.38 190 HIS A CA 1
ATOM 1523 C C . HIS A 1 190 ? -5.188 12.297 2.016 1 98.38 190 HIS A C 1
ATOM 1525 O O . HIS A 1 190 ? -4.926 13.438 2.42 1 98.38 190 HIS A O 1
ATOM 1531 N N . PHE A 1 191 ? -4.609 11.211 2.445 1 98.88 191 PHE A N 1
ATOM 1532 C CA . PHE A 1 191 ? -3.635 11.234 3.529 1 98.88 191 PHE A CA 1
ATOM 1533 C C . PHE A 1 191 ? -2.355 10.516 3.123 1 98.88 191 PHE A C 1
ATOM 1535 O O . PHE A 1 191 ? -2.395 9.359 2.707 1 98.88 191 PHE A O 1
ATOM 1542 N N . TYR A 1 192 ? -1.236 11.25 3.17 1 98.81 192 TYR A N 1
ATOM 1543 C CA . TYR A 1 192 ? 0.082 10.641 3.027 1 98.81 192 TYR A CA 1
ATOM 1544 C C . TYR A 1 192 ? 0.642 10.227 4.383 1 98.81 192 TYR A C 1
ATOM 1546 O O . TYR A 1 192 ? 1.007 11.078 5.195 1 98.81 192 TYR A O 1
ATOM 1554 N N . VAL A 1 193 ? 0.738 8.922 4.59 1 98.56 193 VAL A N 1
ATOM 1555 C CA . VAL A 1 193 ? 1.169 8.422 5.891 1 98.56 193 VAL A CA 1
ATOM 1556 C C . VAL A 1 193 ? 2.545 7.773 5.77 1 98.56 193 VAL A C 1
ATOM 1558 O O . VAL A 1 193 ? 2.766 6.93 4.895 1 98.56 193 VAL A O 1
ATOM 1561 N N . TYR A 1 194 ? 3.424 8.188 6.598 1 97.81 194 TYR A N 1
ATOM 1562 C CA . TYR A 1 194 ? 4.781 7.656 6.637 1 97.81 194 TYR A CA 1
ATOM 1563 C C . TYR A 1 194 ? 5 6.805 7.879 1 97.81 194 TYR A C 1
ATOM 1565 O O . TYR A 1 194 ? 4.629 7.199 8.984 1 97.81 194 TYR A O 1
ATOM 1573 N N . ILE A 1 195 ? 5.645 5.621 7.66 1 95.44 195 ILE A N 1
ATOM 1574 C CA . ILE A 1 195 ? 5.77 4.676 8.766 1 95.44 195 ILE A CA 1
ATOM 1575 C C . ILE A 1 195 ? 7.227 4.25 8.914 1 95.44 195 ILE A C 1
ATOM 1577 O O . ILE A 1 195 ? 7.836 3.742 7.973 1 95.44 195 ILE A O 1
ATOM 1581 N N . LYS A 1 196 ? 7.707 4.469 10.086 1 92.69 196 LYS A N 1
ATOM 1582 C CA . LYS A 1 196 ? 8.938 3.801 10.5 1 92.69 196 LYS A CA 1
ATOM 1583 C C . LYS A 1 196 ? 8.641 2.52 11.273 1 92.69 196 LYS A C 1
ATOM 1585 O O . LYS A 1 196 ? 9.258 1.483 11.031 1 92.69 196 LYS A O 1
ATOM 1590 N N . TYR A 1 197 ? 7.711 2.699 12.242 1 89.12 197 TYR A N 1
ATOM 1591 C CA . TYR A 1 197 ? 7.215 1.564 13.016 1 89.12 197 TYR A CA 1
ATOM 1592 C C . TYR A 1 197 ? 5.746 1.753 13.383 1 89.12 197 TYR A C 1
ATOM 1594 O O . TYR A 1 197 ? 5.324 2.859 13.727 1 89.12 197 TYR A O 1
ATOM 1602 N N . ILE A 1 198 ? 5.008 0.678 13.25 1 91.44 198 ILE A N 1
ATOM 1603 C CA . ILE A 1 198 ? 3.613 0.671 13.688 1 91.44 198 ILE A CA 1
ATOM 1604 C C . ILE A 1 198 ? 3.225 -0.729 14.156 1 91.44 198 ILE A C 1
ATOM 1606 O O . ILE A 1 198 ? 3.627 -1.727 13.547 1 91.44 198 ILE A O 1
ATOM 1610 N N . ASP A 1 199 ? 2.551 -0.782 15.25 1 89.38 199 ASP A N 1
ATOM 1611 C CA . ASP A 1 199 ? 2.115 -2.084 15.75 1 89.38 199 ASP A CA 1
ATOM 1612 C C . ASP A 1 199 ? 1.089 -2.715 14.812 1 89.38 199 ASP A C 1
ATOM 1614 O O . ASP A 1 199 ? 0.374 -2.006 14.102 1 89.38 199 ASP A O 1
ATOM 1618 N N . GLU A 1 200 ? 1.014 -4.02 14.867 1 86.19 200 GLU A N 1
ATOM 1619 C CA . GLU A 1 200 ? 0.166 -4.797 13.969 1 86.19 200 GLU A CA 1
ATOM 1620 C C . GLU A 1 200 ? -1.296 -4.375 14.086 1 86.19 200 GLU A C 1
ATOM 1622 O O . GLU A 1 200 ? -2.002 -4.277 13.078 1 86.19 200 GLU A O 1
ATOM 1627 N N . TYR A 1 201 ? -1.771 -4.188 15.312 1 90 201 TYR A N 1
ATOM 1628 C CA . TYR A 1 201 ? -3.164 -3.84 15.562 1 90 201 TYR A CA 1
ATOM 1629 C C . TYR A 1 201 ? -3.533 -2.533 14.875 1 90 201 TYR A C 1
ATOM 1631 O O . TYR A 1 201 ? -4.562 -2.447 14.203 1 90 201 TYR A O 1
ATOM 1639 N N . SER A 1 202 ? -2.672 -1.555 14.961 1 94.31 202 SER A N 1
ATOM 1640 C CA . SER A 1 202 ? -2.896 -0.259 14.328 1 94.31 202 SER A CA 1
ATOM 1641 C C . SER A 1 202 ? -2.736 -0.345 12.82 1 94.31 202 SER A C 1
ATOM 1643 O O . SER A 1 202 ? -3.43 0.35 12.07 1 94.31 202 SER A O 1
ATOM 1645 N N . ARG A 1 203 ? -1.83 -1.205 12.422 1 92.56 203 ARG A N 1
ATOM 1646 C CA . ARG A 1 203 ? -1.569 -1.342 10.992 1 92.56 203 ARG A CA 1
ATOM 1647 C C . ARG A 1 203 ? -2.795 -1.878 10.266 1 92.56 203 ARG A C 1
ATOM 1649 O O . ARG A 1 203 ? -3.133 -1.405 9.172 1 92.56 203 ARG A O 1
ATOM 1656 N N . ILE A 1 204 ? -3.465 -2.797 10.852 1 90.12 204 ILE A N 1
ATOM 1657 C CA . ILE A 1 204 ? -4.672 -3.363 10.258 1 90.12 204 ILE A CA 1
ATOM 1658 C C . ILE A 1 204 ? -5.727 -2.271 10.094 1 90.12 204 ILE A C 1
ATOM 1660 O O . ILE A 1 204 ? -6.453 -2.25 9.102 1 90.12 204 ILE A O 1
ATOM 1664 N N . PHE A 1 205 ? -5.809 -1.434 11.047 1 93.94 205 PHE A N 1
ATOM 1665 C CA . PHE A 1 205 ? -6.746 -0.317 10.992 1 93.94 205 PHE A CA 1
ATOM 1666 C C . PHE A 1 205 ? -6.406 0.622 9.836 1 93.94 205 PHE A C 1
ATOM 1668 O O . PHE A 1 205 ? -7.277 0.993 9.055 1 93.94 205 PHE A O 1
ATOM 1675 N N . LEU A 1 206 ? -5.164 0.925 9.758 1 95.94 206 LEU A N 1
ATOM 1676 C CA . LEU A 1 206 ? -4.684 1.802 8.695 1 95.94 206 LEU A CA 1
ATOM 1677 C C . LEU A 1 206 ? -4.926 1.178 7.324 1 95.94 206 LEU A C 1
ATOM 1679 O O . LEU A 1 206 ? -5.289 1.876 6.371 1 95.94 206 LEU A O 1
ATOM 1683 N N . ASP A 1 207 ? -4.773 -0.069 7.211 1 94.5 207 ASP A N 1
ATOM 1684 C CA . ASP A 1 207 ? -4.953 -0.786 5.953 1 94.5 207 ASP A CA 1
ATOM 1685 C C . ASP A 1 207 ? -6.383 -0.641 5.438 1 94.5 207 ASP A C 1
ATOM 1687 O O . ASP A 1 207 ? -6.617 -0.656 4.227 1 94.5 207 ASP A O 1
ATOM 1691 N N . ASP A 1 208 ? -7.336 -0.499 6.324 1 95.69 208 ASP A N 1
ATOM 1692 C CA . ASP A 1 208 ? -8.711 -0.314 5.871 1 95.69 208 ASP A CA 1
ATOM 1693 C C . ASP A 1 208 ? -8.883 1.038 5.184 1 95.69 208 ASP A C 1
ATOM 1695 O O . ASP A 1 208 ? -9.664 1.162 4.238 1 95.69 208 ASP A O 1
ATOM 1699 N N . TYR A 1 209 ? -8.195 2.025 5.672 1 97.5 209 TYR A N 1
ATOM 1700 C CA . TYR A 1 209 ? -8.242 3.324 5.008 1 97.5 209 TYR A CA 1
ATOM 1701 C C . TYR A 1 209 ? -7.512 3.283 3.672 1 97.5 209 TYR A C 1
ATOM 1703 O O . TYR A 1 209 ? -7.824 4.059 2.764 1 97.5 209 TYR A O 1
ATOM 1711 N N . ILE A 1 210 ? -6.504 2.402 3.564 1 96.88 210 ILE A N 1
ATOM 1712 C CA . ILE A 1 210 ? -5.867 2.18 2.271 1 96.88 210 ILE A CA 1
ATOM 1713 C C . ILE A 1 210 ? -6.867 1.541 1.307 1 96.88 210 ILE A C 1
ATOM 1715 O O . ILE A 1 210 ? -7 1.979 0.162 1 96.88 210 ILE A O 1
ATOM 1719 N N . ARG A 1 211 ? -7.559 0.629 1.778 1 95.69 211 ARG A N 1
ATOM 1720 C CA . ARG A 1 211 ? -8.547 -0.102 0.987 1 95.69 211 ARG A CA 1
ATOM 1721 C C . ARG A 1 211 ? -9.594 0.843 0.413 1 95.69 211 ARG A C 1
ATOM 1723 O O . ARG A 1 211 ? -10.008 0.698 -0.741 1 95.69 211 ARG A O 1
ATOM 1730 N N . THR A 1 212 ? -9.984 1.826 1.189 1 96.81 212 THR A N 1
ATOM 1731 C CA . THR A 1 212 ? -11.055 2.721 0.765 1 96.81 212 THR A CA 1
ATOM 1732 C C . THR A 1 212 ? -10.492 3.912 -0.005 1 96.81 212 THR A C 1
ATOM 1734 O O . THR A 1 212 ? -11.234 4.824 -0.372 1 96.81 212 THR A O 1
ATOM 1737 N N . GLY A 1 213 ? -9.188 4.004 -0.127 1 96.62 213 GLY A N 1
ATOM 1738 C CA . GLY A 1 213 ? -8.578 5 -0.991 1 96.62 213 GLY A CA 1
ATOM 1739 C C . GLY A 1 213 ? -8.258 6.297 -0.271 1 96.62 213 GLY A C 1
ATOM 1740 O O . GLY A 1 213 ? -7.852 7.277 -0.899 1 96.62 213 GLY A O 1
ATOM 1741 N N . ASP A 1 214 ? -8.375 6.297 1.055 1 97.88 214 ASP A N 1
ATOM 1742 C CA . ASP A 1 214 ? -8.172 7.512 1.835 1 97.88 214 ASP A CA 1
ATOM 1743 C C . ASP A 1 214 ? -6.684 7.746 2.105 1 97.88 214 ASP A C 1
ATOM 1745 O O . ASP A 1 214 ? -6.242 8.891 2.223 1 97.88 214 ASP A O 1
ATOM 1749 N N . VAL A 1 215 ? -5.957 6.605 2.18 1 98.25 215 VAL A N 1
ATOM 1750 C CA . VAL A 1 215 ? -4.602 6.688 2.711 1 98.25 215 VAL A CA 1
ATOM 1751 C C . VAL A 1 215 ? -3.627 6.016 1.746 1 98.25 215 VAL A C 1
ATOM 1753 O O . VAL A 1 215 ? -3.936 4.973 1.17 1 98.25 215 VAL A O 1
ATOM 1756 N N . GLU A 1 216 ? -2.568 6.629 1.514 1 97.31 216 GLU A N 1
ATOM 1757 C CA . GLU A 1 216 ? -1.395 5.953 0.969 1 97.31 216 GLU A CA 1
ATOM 1758 C C . GLU A 1 216 ? -0.26 5.91 1.989 1 97.31 216 GLU A C 1
ATOM 1760 O O . GLU A 1 216 ? -0.102 6.832 2.791 1 97.31 216 GLU A O 1
ATOM 1765 N N . VAL A 1 217 ? 0.512 4.863 1.966 1 96.44 217 VAL A N 1
ATOM 1766 C CA . VAL A 1 217 ? 1.543 4.664 2.979 1 96.44 217 VAL A CA 1
ATOM 1767 C C . VAL A 1 217 ? 2.918 4.617 2.314 1 96.44 217 VAL A C 1
ATOM 1769 O O . VAL A 1 217 ? 3.08 4.012 1.252 1 96.44 217 VAL A O 1
ATOM 1772 N N . VAL A 1 218 ? 3.861 5.289 2.898 1 96.56 218 VAL A N 1
ATOM 1773 C CA . VAL A 1 218 ? 5.281 5.195 2.572 1 96.56 218 VAL A CA 1
ATOM 1774 C C . VAL A 1 218 ? 6.051 4.633 3.764 1 96.56 218 VAL A C 1
ATOM 1776 O O . VAL A 1 218 ? 6.09 5.25 4.832 1 96.56 218 VAL A O 1
ATOM 1779 N N . VAL A 1 219 ? 6.633 3.516 3.58 1 94.25 219 VAL A N 1
ATOM 1780 C CA . VAL A 1 219 ? 7.449 2.928 4.637 1 94.25 219 VAL A CA 1
ATOM 1781 C C . VAL A 1 219 ? 8.875 3.457 4.539 1 94.25 219 VAL A C 1
ATOM 1783 O O . VAL A 1 219 ? 9.484 3.434 3.465 1 94.25 219 VAL A O 1
ATOM 1786 N N . LEU A 1 220 ? 9.352 3.914 5.66 1 93.19 220 LEU A N 1
ATOM 1787 C CA . LEU A 1 220 ? 10.695 4.48 5.73 1 93.19 220 LEU A CA 1
ATOM 1788 C C . LEU A 1 220 ? 11.695 3.434 6.195 1 93.19 220 LEU A C 1
ATOM 1790 O O . LEU A 1 220 ? 11.922 3.271 7.398 1 93.19 220 LEU A O 1
ATOM 1794 N N . HIS A 1 221 ? 12.289 2.838 5.27 1 83.56 221 HIS A N 1
ATOM 1795 C CA . HIS A 1 221 ? 13.266 1.797 5.555 1 83.56 221 HIS A CA 1
ATOM 1796 C C . HIS A 1 221 ? 14.539 2.389 6.145 1 83.56 221 HIS A C 1
ATOM 1798 O O . HIS A 1 221 ? 15.195 3.23 5.52 1 83.56 221 HIS A O 1
ATOM 1804 N N . ASP A 1 222 ? 14.852 1.911 7.277 1 78.69 222 ASP A N 1
ATOM 1805 C CA . ASP A 1 222 ? 16.016 2.441 7.977 1 78.69 222 ASP A CA 1
ATOM 1806 C C . ASP A 1 222 ? 17.266 1.611 7.676 1 78.69 222 ASP A C 1
ATOM 1808 O O . ASP A 1 222 ? 17.391 0.476 8.141 1 78.69 222 ASP A O 1
ATOM 1812 N N . ARG A 1 223 ? 18.062 2.143 6.969 1 80.25 223 ARG A N 1
ATOM 1813 C CA . ARG A 1 223 ? 19.297 1.438 6.621 1 80.25 223 ARG A CA 1
ATOM 1814 C C . ARG A 1 223 ? 20.484 2.018 7.375 1 80.25 223 ARG A C 1
ATOM 1816 O O . ARG A 1 223 ? 21.594 1.483 7.297 1 80.25 223 ARG A O 1
ATOM 1823 N N . PHE A 1 224 ? 20.297 3.068 8.148 1 82.5 224 PHE A N 1
ATOM 1824 C CA . PHE A 1 224 ? 21.422 3.801 8.727 1 82.5 224 PHE A CA 1
ATOM 1825 C C . PHE A 1 224 ? 21.188 4.035 10.219 1 82.5 224 PHE A C 1
ATOM 1827 O O . PHE A 1 224 ? 21.891 4.844 10.836 1 82.5 224 PHE A O 1
ATOM 1834 N N . GLN A 1 225 ? 20.266 3.389 10.766 1 82.25 225 GLN A N 1
ATOM 1835 C CA . GLN A 1 225 ? 19.938 3.488 12.188 1 82.25 225 GLN A CA 1
ATOM 1836 C C . GLN A 1 225 ? 19.656 4.934 12.586 1 82.25 225 GLN A C 1
ATOM 1838 O O . GLN A 1 225 ? 20.219 5.438 13.562 1 82.25 225 GLN A O 1
ATOM 1843 N N . ARG A 1 226 ? 18.828 5.547 11.883 1 87.5 226 ARG A N 1
ATOM 1844 C CA . ARG A 1 226 ? 18.391 6.918 12.133 1 87.5 226 ARG A CA 1
ATOM 1845 C C . ARG A 1 226 ? 17.516 7.004 13.375 1 87.5 226 ARG A C 1
ATOM 1847 O O . ARG A 1 226 ? 16.656 6.156 13.59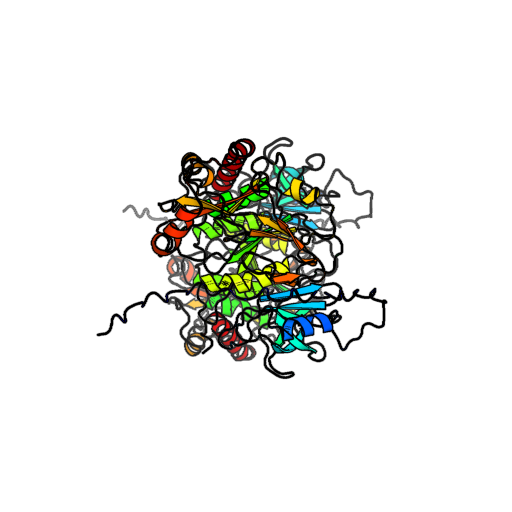4 1 87.5 226 ARG A O 1
ATOM 1854 N N . GLU A 1 227 ? 17.797 8.07 14.102 1 88.44 227 GLU A N 1
ATOM 1855 C CA . GLU A 1 227 ? 16.906 8.305 15.234 1 88.44 227 GLU A CA 1
ATOM 1856 C C . GLU A 1 227 ? 15.492 8.594 14.766 1 88.44 227 GLU A C 1
ATOM 1858 O O . GLU A 1 227 ? 15.281 9.281 13.766 1 88.44 227 GLU A O 1
ATOM 1863 N N . ASP A 1 228 ? 14.539 8.156 15.516 1 86.62 228 ASP A N 1
ATOM 1864 C CA . ASP A 1 228 ? 13.133 8.164 15.109 1 86.62 228 ASP A CA 1
ATOM 1865 C C . ASP A 1 228 ? 12.664 9.578 14.789 1 86.62 228 ASP A C 1
ATOM 1867 O O . ASP A 1 228 ? 11.969 9.797 13.789 1 86.62 228 ASP A O 1
ATOM 1871 N N . ASP A 1 229 ? 13.07 10.523 15.602 1 84.25 229 ASP A N 1
ATOM 1872 C CA . ASP A 1 229 ? 12.57 11.891 15.438 1 84.25 229 ASP A CA 1
ATOM 1873 C C . ASP A 1 229 ? 13.227 12.57 14.234 1 84.25 229 ASP A C 1
ATOM 1875 O O . ASP A 1 229 ? 12.727 13.578 13.742 1 84.25 229 ASP A O 1
ATOM 1879 N N . GLU A 1 230 ? 14.266 11.961 13.656 1 89.44 230 GLU A N 1
ATOM 1880 C CA . GLU A 1 230 ? 14.992 12.562 12.547 1 89.44 230 GLU A CA 1
ATOM 1881 C C . GLU A 1 230 ? 14.367 12.188 11.211 1 89.44 230 GLU A C 1
ATOM 1883 O O . GLU A 1 230 ? 14.75 12.719 10.164 1 89.44 230 GLU A O 1
ATOM 1888 N N . TRP A 1 231 ? 13.383 11.375 11.281 1 94.38 231 TRP A N 1
ATOM 1889 C CA . TRP A 1 231 ? 12.719 10.961 10.047 1 94.38 231 TRP A CA 1
ATOM 1890 C C . TRP A 1 231 ? 11.789 12.055 9.539 1 94.38 231 TRP A C 1
ATOM 1892 O O . TRP A 1 231 ? 11.398 12.047 8.367 1 94.38 231 TRP A O 1
ATOM 1902 N N . GLN A 1 232 ? 11.461 12.969 10.383 1 95.62 232 GLN A N 1
ATOM 1903 C CA . GLN A 1 232 ? 10.492 13.992 10 1 95.62 232 GLN A CA 1
ATOM 1904 C C . GLN A 1 232 ? 11.023 14.859 8.859 1 95.62 232 GLN A C 1
ATOM 1906 O O . GLN A 1 232 ? 10.281 15.227 7.953 1 95.62 232 GLN A O 1
ATOM 1911 N N . VAL A 1 233 ? 12.32 15.156 8.883 1 95.12 233 VAL A N 1
ATOM 1912 C CA . VAL A 1 233 ? 12.883 16.016 7.852 1 95.12 233 VAL A CA 1
ATOM 1913 C C . VAL A 1 233 ? 12.859 15.297 6.508 1 95.12 233 VAL A C 1
ATOM 1915 O O . VAL A 1 233 ? 12.703 15.93 5.457 1 95.12 233 VAL A O 1
ATOM 1918 N N . VAL A 1 234 ? 13 13.977 6.504 1 96.25 234 VAL A N 1
ATOM 1919 C CA . VAL A 1 234 ? 12.891 13.188 5.285 1 96.25 234 VAL A CA 1
ATOM 1920 C C . VAL A 1 234 ? 11.453 13.234 4.77 1 96.25 234 VAL A C 1
ATOM 1922 O O . VAL A 1 234 ? 11.219 13.492 3.584 1 96.25 234 VAL A O 1
ATOM 1925 N N . GLU A 1 235 ? 10.562 13.039 5.719 1 97.88 235 GLU A N 1
ATOM 1926 C CA . GLU A 1 235 ? 9.141 13.023 5.387 1 97.88 235 GLU A CA 1
ATOM 1927 C C . GLU A 1 235 ? 8.703 14.359 4.797 1 97.88 235 GLU A C 1
ATOM 1929 O O . GLU A 1 235 ? 7.906 14.398 3.854 1 97.88 235 GLU A O 1
ATOM 1934 N N . LEU A 1 236 ? 9.18 15.453 5.27 1 97.94 236 LEU A N 1
ATOM 1935 C CA . LEU A 1 236 ? 8.789 16.781 4.801 1 97.94 236 LEU A CA 1
ATOM 1936 C C . LEU A 1 236 ? 9.125 16.953 3.324 1 97.94 236 LEU A C 1
ATOM 1938 O O . LEU A 1 236 ? 8.273 17.359 2.533 1 97.94 236 LEU A O 1
ATOM 1942 N N . GLN A 1 237 ? 10.328 16.609 2.977 1 97.12 237 GLN A N 1
ATOM 1943 C CA . GLN A 1 237 ? 10.734 16.734 1.581 1 97.12 237 GLN A CA 1
ATOM 1944 C C . GLN A 1 237 ? 10.008 15.727 0.698 1 97.12 237 GLN A C 1
ATOM 1946 O O . GLN A 1 237 ? 9.57 16.062 -0.404 1 97.12 237 GLN A O 1
ATOM 1951 N N . GLU A 1 238 ? 9.93 14.562 1.174 1 98.31 238 GLU A N 1
ATOM 1952 C CA . GLU A 1 238 ? 9.281 13.508 0.405 1 98.31 238 GLU A CA 1
ATOM 1953 C C . GLU A 1 238 ? 7.805 13.82 0.172 1 98.31 238 GLU A C 1
ATOM 1955 O O . GLU A 1 238 ? 7.309 13.688 -0.949 1 98.31 238 GLU A O 1
ATOM 1960 N N . CYS A 1 239 ? 7.117 14.203 1.175 1 98.75 239 CYS A N 1
ATOM 1961 C CA . CYS A 1 239 ? 5.688 14.445 1.062 1 98.75 239 CYS A CA 1
ATOM 1962 C C . CYS A 1 239 ? 5.41 15.68 0.209 1 98.75 239 CYS A C 1
ATOM 1964 O O . CYS A 1 239 ? 4.449 15.703 -0.562 1 98.75 239 CYS A O 1
ATOM 1966 N N . LEU A 1 240 ? 6.219 16.719 0.411 1 98.69 240 LEU A N 1
ATOM 1967 C CA . LEU A 1 240 ? 6.078 17.891 -0.448 1 98.69 240 LEU A CA 1
ATOM 1968 C C . LEU A 1 240 ? 6.168 17.5 -1.919 1 98.69 240 LEU A C 1
ATOM 1970 O O . LEU A 1 240 ? 5.34 17.922 -2.73 1 98.69 240 LEU A O 1
ATOM 1974 N N . THR A 1 241 ? 7.16 16.672 -2.232 1 98.44 241 THR A N 1
ATOM 1975 C CA . THR A 1 241 ? 7.359 16.203 -3.6 1 98.44 241 THR A CA 1
ATOM 1976 C C . THR A 1 241 ? 6.188 15.336 -4.055 1 98.44 241 THR A C 1
ATOM 1978 O O . THR A 1 241 ? 5.656 15.531 -5.148 1 98.44 241 THR A O 1
ATOM 1981 N N . ARG A 1 242 ? 5.789 14.492 -3.223 1 98.44 242 ARG A N 1
ATOM 1982 C CA . ARG A 1 242 ? 4.727 13.531 -3.514 1 98.44 242 ARG A CA 1
ATOM 1983 C C . ARG A 1 242 ? 3.396 14.242 -3.744 1 98.44 242 ARG A C 1
ATOM 1985 O O . ARG A 1 242 ? 2.59 13.805 -4.566 1 98.44 242 ARG A O 1
ATOM 1992 N N . ALA A 1 243 ? 3.176 15.258 -3.057 1 98.56 243 ALA A N 1
ATOM 1993 C CA . ALA A 1 243 ? 1.907 15.977 -3.129 1 98.56 243 ALA A CA 1
ATOM 1994 C C . ALA A 1 243 ? 1.862 16.891 -4.352 1 98.56 243 ALA A C 1
ATOM 1996 O O . ALA A 1 243 ? 0.783 17.266 -4.812 1 98.56 243 ALA A O 1
ATOM 1997 N N . LYS A 1 244 ? 3.012 17.344 -4.855 1 97.94 244 LYS A N 1
ATOM 1998 C CA . LYS A 1 244 ? 3.064 18.203 -6.039 1 97.94 244 LYS A CA 1
ATOM 1999 C C . LYS A 1 244 ? 2.42 17.516 -7.242 1 97.94 244 LYS A C 1
ATOM 2001 O O . LYS A 1 244 ? 2.691 16.344 -7.516 1 97.94 244 LYS A O 1
ATOM 2006 N N . GLY A 1 245 ? 1.537 18.234 -7.891 1 97.44 245 GLY A N 1
ATOM 2007 C CA . GLY A 1 245 ? 0.823 17.672 -9.023 1 97.44 245 GLY A CA 1
ATOM 2008 C C . GLY A 1 245 ? -0.262 16.688 -8.609 1 97.44 245 GLY A C 1
ATOM 2009 O O . GLY A 1 245 ? -0.875 16.031 -9.461 1 97.44 245 GLY A O 1
ATOM 2010 N N . HIS A 1 246 ? -0.502 16.578 -7.328 1 98 246 HIS A N 1
ATOM 2011 C CA . HIS A 1 246 ? -1.484 15.625 -6.812 1 98 246 HIS A CA 1
ATOM 2012 C C . HIS A 1 246 ? -2.539 16.328 -5.965 1 98 246 HIS A C 1
ATOM 2014 O O . HIS A 1 246 ? -3.729 16.016 -6.066 1 98 246 HIS A O 1
ATOM 2020 N N . SER A 1 247 ? -2.129 17.328 -5.184 1 98.44 247 SER A N 1
ATOM 2021 C CA . SER A 1 247 ? -3.018 18.062 -4.293 1 98.44 247 SER A CA 1
ATOM 2022 C C . SER A 1 247 ? -2.77 19.562 -4.387 1 98.44 247 SER A C 1
ATOM 2024 O O . SER A 1 247 ? -1.621 20.016 -4.469 1 98.44 247 SER A O 1
ATOM 2026 N N . GLN A 1 248 ? -3.811 20.344 -4.312 1 98.25 248 GLN A N 1
ATOM 2027 C CA . GLN A 1 248 ? -3.648 21.797 -4.363 1 98.25 248 GLN A CA 1
ATOM 2028 C C . GLN A 1 248 ? -3.078 22.328 -3.057 1 98.25 248 GLN A C 1
ATOM 2030 O O . GLN A 1 248 ? -2.213 23.219 -3.066 1 98.25 248 GLN A O 1
ATOM 2035 N N . TRP A 1 249 ? -3.664 21.828 -1.992 1 98.81 249 TRP A N 1
ATOM 2036 C CA . TRP A 1 249 ? -3.232 22.203 -0.648 1 98.81 249 TRP A CA 1
ATOM 2037 C C . TRP A 1 249 ? -2.869 20.953 0.165 1 98.81 249 TRP A C 1
ATOM 2039 O O . TRP A 1 249 ? -3.541 19.922 0.072 1 98.81 249 TRP A O 1
ATOM 2049 N N . VAL A 1 250 ? -1.83 21.078 0.937 1 98.88 250 VAL A N 1
ATOM 2050 C CA . VAL A 1 250 ? -1.456 19.938 1.77 1 98.88 250 VAL A CA 1
ATOM 2051 C C . VAL A 1 250 ? -1.07 20.422 3.164 1 98.88 250 VAL A C 1
ATOM 2053 O O . VAL A 1 250 ? -0.291 21.359 3.307 1 98.88 250 VAL A O 1
ATOM 2056 N N . ALA A 1 251 ? -1.639 19.812 4.164 1 98.94 251 ALA A N 1
ATOM 2057 C CA . ALA A 1 251 ? -1.286 20.109 5.551 1 98.94 251 ALA A CA 1
ATOM 2058 C C . ALA A 1 251 ? -0.091 19.281 6.004 1 98.94 251 ALA A C 1
ATOM 2060 O O . ALA A 1 251 ? 0.005 18.094 5.68 1 98.94 251 ALA A O 1
ATOM 2061 N N . PHE A 1 252 ? 0.805 19.906 6.684 1 98.81 252 PHE A N 1
ATOM 2062 C CA . PHE A 1 252 ? 1.879 19.203 7.383 1 98.81 252 PHE A CA 1
ATOM 2063 C C . PHE A 1 252 ? 1.628 19.188 8.883 1 98.81 252 PHE A C 1
ATOM 2065 O O . PHE A 1 252 ? 1.7 20.234 9.539 1 98.81 252 PHE A O 1
ATOM 2072 N N . VAL A 1 253 ? 1.318 18 9.422 1 98.56 253 VAL A N 1
ATOM 2073 C CA . VAL A 1 253 ? 0.9 17.922 10.82 1 98.56 253 VAL A CA 1
ATOM 2074 C C . VAL A 1 253 ? 1.379 16.609 11.43 1 98.56 253 VAL A C 1
ATOM 2076 O O . VAL A 1 253 ? 1.637 15.641 10.719 1 98.56 253 VAL A O 1
ATOM 2079 N N . ASP A 1 254 ? 1.528 16.609 12.75 1 97.25 254 ASP A N 1
ATOM 2080 C CA . ASP A 1 254 ? 1.792 15.383 13.5 1 97.25 254 ASP A CA 1
ATOM 2081 C C . ASP A 1 254 ? 0.496 14.641 13.805 1 97.25 254 ASP A C 1
ATOM 2083 O O . ASP A 1 254 ? -0.591 15.211 13.734 1 97.25 254 ASP A O 1
ATOM 2087 N N . LEU A 1 255 ? 0.658 13.414 14.164 1 96.88 255 LEU A N 1
ATOM 2088 C CA . LEU A 1 255 ? -0.488 12.539 14.414 1 96.88 255 LEU A CA 1
ATOM 2089 C C . LEU A 1 255 ? -1.328 13.062 15.57 1 96.88 255 LEU A C 1
ATOM 2091 O O . LEU A 1 255 ? -2.541 12.844 15.617 1 96.88 255 LEU A O 1
ATOM 2095 N N . ASP A 1 256 ? -0.708 13.797 16.5 1 96.31 256 ASP A N 1
ATOM 2096 C CA . ASP A 1 256 ? -1.428 14.289 17.672 1 96.31 256 ASP A CA 1
ATOM 2097 C C . ASP A 1 256 ? -1.831 15.75 17.5 1 96.31 256 ASP A C 1
ATOM 2099 O O . ASP A 1 256 ? -2.107 16.453 18.469 1 96.31 256 ASP A O 1
ATOM 2103 N N . GLU A 1 257 ? -1.869 16.219 16.281 1 98.19 257 GLU A N 1
ATOM 2104 C CA . GLU A 1 257 ? -2.232 17.594 15.984 1 98.19 257 GLU A CA 1
ATOM 2105 C C . GLU A 1 257 ? -3.523 17.672 15.18 1 98.19 257 GLU A C 1
ATOM 2107 O O . GLU A 1 257 ? -3.734 16.875 14.266 1 98.19 257 GLU A O 1
ATOM 2112 N N . ARG A 1 258 ? -4.402 18.641 15.586 1 98.56 258 ARG A N 1
ATOM 2113 C CA . ARG A 1 258 ? -5.645 18.938 14.875 1 98.56 258 ARG A CA 1
ATOM 2114 C C . ARG A 1 258 ? -5.73 20.406 14.508 1 98.56 258 ARG A C 1
ATOM 2116 O O . ARG A 1 258 ? -5.973 21.266 15.367 1 98.56 258 ARG A O 1
ATOM 2123 N N . LEU A 1 259 ? -5.492 20.703 13.219 1 98.75 259 LEU A N 1
ATOM 2124 C CA . LEU A 1 259 ? -5.867 22.047 12.789 1 98.75 259 LEU A CA 1
ATOM 2125 C C . LEU A 1 259 ? -7.375 22.25 12.914 1 98.75 259 LEU A C 1
ATOM 2127 O O . LEU A 1 259 ? -8.156 21.484 12.344 1 98.75 259 LEU A O 1
ATOM 2131 N N . THR A 1 260 ? -7.734 23.281 13.648 1 97.81 260 THR A N 1
ATOM 2132 C CA . THR A 1 260 ? -9.141 23.422 14.023 1 97.81 260 THR A CA 1
ATOM 2133 C C . THR A 1 260 ? -9.609 24.859 13.844 1 97.81 260 THR A C 1
ATOM 2135 O O . THR A 1 260 ? -9.094 25.766 14.492 1 97.81 260 THR A O 1
ATOM 2138 N N . PRO A 1 261 ? -10.641 25 13.016 1 97 261 PRO A N 1
ATOM 2139 C CA . PRO A 1 261 ? -11.297 26.312 13.039 1 97 261 PRO A CA 1
ATOM 2140 C C . PRO A 1 261 ? -11.953 26.625 14.383 1 97 261 PRO A C 1
ATOM 2142 O O . PRO A 1 261 ? -12.617 25.766 14.961 1 97 261 PRO A O 1
ATOM 2145 N N . THR A 1 262 ? -11.742 27.719 14.852 1 92.75 262 THR A N 1
ATOM 2146 C CA . THR A 1 262 ? -12.32 28.156 16.109 1 92.75 262 THR A CA 1
ATOM 2147 C C . THR A 1 262 ? -13.594 28.969 15.875 1 92.75 262 THR A C 1
ATOM 2149 O O . THR A 1 262 ? -14.68 28.406 15.711 1 92.75 262 THR A O 1
ATOM 2152 N N . GLN A 1 263 ? -13.469 30.281 15.672 1 92.19 263 GLN A N 1
ATOM 2153 C CA . GLN A 1 263 ? -14.641 31.125 15.438 1 92.19 263 GLN A CA 1
ATOM 2154 C C . GLN A 1 263 ? -15.008 31.156 13.953 1 92.19 263 GLN A C 1
ATOM 2156 O O . GLN A 1 263 ? -16.109 31.562 13.586 1 92.19 263 GLN A O 1
ATOM 2161 N N . TYR A 1 264 ? -14.086 30.781 13.117 1 94.81 264 TYR A N 1
ATOM 2162 C CA . TYR A 1 264 ? -14.43 30.625 11.711 1 94.81 264 TYR A CA 1
ATOM 2163 C C . TYR A 1 264 ? -15.516 29.578 11.523 1 94.81 264 TYR A C 1
ATOM 2165 O O . TYR A 1 264 ? -15.398 28.453 12.031 1 94.81 264 TYR A O 1
ATOM 2173 N N . SER A 1 265 ? -16.578 29.906 10.773 1 94.75 265 SER A N 1
ATOM 2174 C CA . SER A 1 265 ? -17.766 29.062 10.734 1 94.75 265 SER A CA 1
ATOM 2175 C C . SER A 1 265 ? -17.594 27.891 9.781 1 94.75 265 SER A C 1
ATOM 2177 O O . SER A 1 265 ? -18.281 26.875 9.898 1 94.75 265 SER A O 1
ATOM 2179 N N . GLY A 1 266 ? -16.719 28.062 8.852 1 97.31 266 GLY A N 1
ATOM 2180 C CA . GLY A 1 266 ? -16.562 27.016 7.855 1 97.31 266 GLY A CA 1
ATOM 2181 C C . GLY A 1 266 ? -15.477 26.016 8.219 1 97.31 266 GLY A C 1
ATOM 2182 O O . GLY A 1 266 ? -14.906 26.078 9.305 1 97.31 266 GLY A O 1
ATOM 2183 N N . THR A 1 267 ? -15.266 25 7.32 1 98.19 267 THR A N 1
ATOM 2184 C CA . THR A 1 267 ? -14.211 24 7.445 1 98.19 267 THR A CA 1
ATOM 2185 C C . THR A 1 267 ? -12.883 24.547 6.934 1 98.19 267 THR A C 1
ATOM 2187 O O . THR A 1 267 ? -12.828 25.656 6.398 1 98.19 267 THR A O 1
ATOM 2190 N N . LEU A 1 268 ? -11.82 23.75 7.164 1 98.69 268 LEU A N 1
ATOM 2191 C CA . LEU A 1 268 ? -10.547 24.094 6.555 1 98.69 268 LEU A CA 1
ATOM 2192 C C . LEU A 1 268 ? -10.672 24.188 5.039 1 98.69 268 LEU A C 1
ATOM 2194 O O . LEU A 1 268 ? -10.07 25.062 4.41 1 98.69 268 LEU A O 1
ATOM 2198 N N . LEU A 1 269 ? -11.422 23.281 4.465 1 98.44 269 LEU A N 1
ATOM 2199 C CA . LEU A 1 2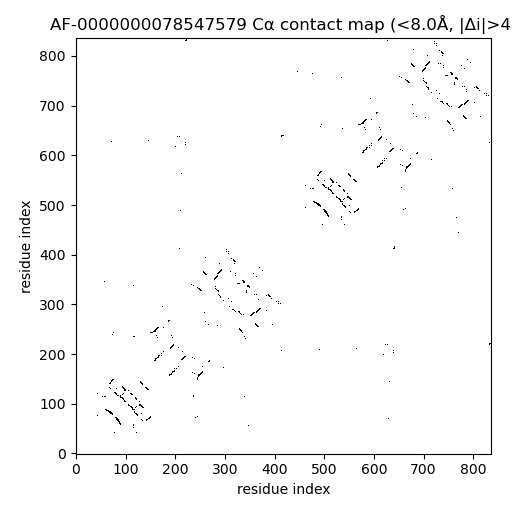69 ? -11.672 23.297 3.029 1 98.44 269 LEU A CA 1
ATOM 2200 C C . LEU A 1 269 ? -12.289 24.641 2.609 1 98.44 269 LEU A C 1
ATOM 2202 O O . LEU A 1 269 ? -11.836 25.25 1.641 1 98.44 269 LEU A O 1
ATOM 2206 N N . ASP A 1 270 ? -13.305 25.078 3.361 1 98.31 270 ASP A N 1
ATOM 2207 C CA . ASP A 1 270 ? -13.953 26.359 3.066 1 98.31 270 ASP A CA 1
ATOM 2208 C C . ASP A 1 270 ? -12.953 27.5 3.143 1 98.31 270 ASP A C 1
ATOM 2210 O O . ASP A 1 270 ? -12.961 28.406 2.295 1 98.31 270 ASP A O 1
ATOM 2214 N N . TYR A 1 271 ? -12.141 27.438 4.145 1 98.31 271 TYR A N 1
ATOM 2215 C CA . TYR A 1 271 ? -11.133 28.484 4.328 1 98.31 271 TYR A CA 1
ATOM 2216 C C . TYR A 1 271 ? -10.164 28.516 3.145 1 98.31 271 TYR A C 1
ATOM 2218 O O . TYR A 1 271 ? -9.906 29.578 2.584 1 98.31 271 TYR A O 1
ATOM 2226 N N . LEU A 1 272 ? -9.703 27.406 2.727 1 98.5 272 LEU A N 1
ATOM 2227 C CA . LEU A 1 272 ? -8.75 27.297 1.625 1 98.5 272 LEU A CA 1
ATOM 2228 C C . LEU A 1 272 ? -9.375 27.766 0.318 1 98.5 272 LEU A C 1
ATOM 2230 O O . LEU A 1 272 ? -8.727 28.438 -0.481 1 98.5 272 LEU A O 1
ATOM 2234 N N . ARG A 1 273 ? -10.617 27.469 0.108 1 98 273 ARG A N 1
ATOM 2235 C CA . ARG A 1 273 ? -11.328 27.875 -1.103 1 98 273 ARG A CA 1
ATOM 2236 C C . ARG A 1 273 ? -11.531 29.375 -1.147 1 98 273 ARG A C 1
ATOM 2238 O O . ARG A 1 273 ? -11.695 29.953 -2.225 1 98 273 ARG A O 1
ATOM 2245 N N . SER A 1 274 ? -11.484 29.953 -0.011 1 97.12 274 SER A N 1
ATOM 2246 C CA . SER A 1 274 ? -11.734 31.391 0.065 1 97.12 274 SER A CA 1
ATOM 2247 C C . SER A 1 274 ? -10.469 32.188 -0.227 1 97.12 274 SER A C 1
ATOM 2249 O O . SER A 1 274 ? -10.531 33.406 -0.409 1 97.12 274 SER A O 1
ATOM 2251 N N . ILE A 1 275 ? -9.336 31.516 -0.241 1 97.31 275 ILE A N 1
ATOM 2252 C CA . ILE A 1 275 ? -8.078 32.219 -0.502 1 97.31 275 ILE A CA 1
ATOM 2253 C C . ILE A 1 275 ? -8.023 32.656 -1.965 1 97.31 275 ILE A C 1
ATOM 2255 O O . ILE A 1 275 ? -7.969 31.812 -2.867 1 97.31 275 ILE A O 1
ATOM 2259 N N . SER A 1 276 ? -8.016 33.938 -2.223 1 96.31 276 SER A N 1
ATOM 2260 C CA . SER A 1 276 ? -7.996 34.469 -3.578 1 96.31 276 SER A CA 1
ATOM 2261 C C . SER A 1 276 ? -6.676 35.188 -3.873 1 96.31 276 SER A C 1
ATOM 2263 O O . SER A 1 276 ? -6.336 35.406 -5.035 1 96.31 276 SER A O 1
ATOM 2265 N N . ASP A 1 277 ? -5.961 35.531 -2.811 1 97.25 277 ASP A N 1
ATOM 2266 C CA . ASP A 1 277 ? -4.668 36.188 -2.957 1 97.25 277 ASP A CA 1
ATOM 2267 C C . ASP A 1 277 ? -3.619 35.219 -3.51 1 97.25 277 ASP A C 1
ATOM 2269 O O . ASP A 1 277 ? -3.166 34.312 -2.807 1 97.25 277 ASP A O 1
ATOM 2273 N N . SER A 1 278 ? -3.182 35.469 -4.668 1 96.44 278 SER A N 1
ATOM 2274 C CA . SER A 1 278 ? -2.293 34.562 -5.379 1 96.44 278 SER A CA 1
ATOM 2275 C C . SER A 1 278 ? -0.882 34.594 -4.797 1 96.44 278 SER A C 1
ATOM 2277 O O . SER A 1 278 ? -0.058 33.719 -5.102 1 96.44 278 SER A O 1
ATOM 2279 N N . SER A 1 279 ? -0.591 35.531 -3.965 1 98.12 279 SER A N 1
ATOM 2280 C CA . SER A 1 279 ? 0.733 35.656 -3.361 1 98.12 279 SER A CA 1
ATOM 2281 C C . SER A 1 279 ? 0.859 34.719 -2.154 1 98.12 279 SER A C 1
ATOM 2283 O O . SER A 1 279 ? 1.956 34.531 -1.624 1 98.12 279 SER A O 1
ATOM 2285 N N . ILE A 1 280 ? -0.216 34.125 -1.778 1 98.5 280 ILE A N 1
ATOM 2286 C CA . ILE A 1 280 ? -0.2 33.219 -0.635 1 98.5 280 ILE A CA 1
ATOM 2287 C C . ILE A 1 280 ? 0.224 31.828 -1.088 1 98.5 280 ILE A C 1
ATOM 2289 O O . ILE A 1 280 ? -0.439 31.203 -1.926 1 98.5 280 ILE A O 1
ATOM 2293 N N . GLY A 1 281 ? 1.344 31.375 -0.535 1 98.62 281 GLY A N 1
ATOM 2294 C CA . GLY A 1 281 ? 1.824 30.031 -0.812 1 98.62 281 GLY A CA 1
ATOM 2295 C C . GLY A 1 281 ? 1.443 29.016 0.26 1 98.62 281 GLY A C 1
ATOM 2296 O O . GLY A 1 281 ? 1.612 27.812 0.077 1 98.62 281 GLY A O 1
ATOM 2297 N N . GLY A 1 282 ? 0.956 29.531 1.394 1 98.56 282 GLY A N 1
ATOM 2298 C CA . GLY A 1 282 ? 0.502 28.719 2.502 1 98.56 282 GLY A CA 1
ATOM 2299 C C . GLY A 1 282 ? -0.125 29.516 3.627 1 98.56 282 GLY A C 1
ATOM 2300 O O . GLY A 1 282 ? -0.058 30.75 3.627 1 98.56 282 GLY A O 1
ATOM 2301 N N . ILE A 1 283 ? -0.752 28.812 4.516 1 98.56 283 ILE A N 1
ATOM 2302 C CA . ILE A 1 283 ? -1.301 29.438 5.719 1 98.56 283 ILE A CA 1
ATOM 2303 C C . ILE A 1 283 ? -0.736 28.734 6.953 1 98.56 283 ILE A C 1
ATOM 2305 O O . ILE A 1 283 ? -0.408 27.547 6.91 1 98.56 283 ILE A O 1
ATOM 2309 N N . GLN A 1 284 ? -0.616 29.484 8.023 1 98.31 284 GLN A N 1
ATOM 2310 C CA . GLN A 1 284 ? 0.041 28.984 9.227 1 98.31 284 GLN A CA 1
ATOM 2311 C C . GLN A 1 284 ? -0.847 29.172 10.453 1 98.31 284 GLN A C 1
ATOM 2313 O O . GLN A 1 284 ? -1.408 30.25 10.656 1 98.31 284 GLN A O 1
ATOM 2318 N N . PHE A 1 285 ? -0.951 28.125 11.25 1 98.31 285 PHE A N 1
ATOM 2319 C CA . PHE A 1 285 ? -1.754 28.125 12.469 1 98.31 285 PHE A CA 1
ATOM 2320 C C . PHE A 1 285 ? -0.864 28.156 13.703 1 98.31 285 PHE A C 1
ATOM 2322 O O . PHE A 1 285 ? 0.118 27.422 13.789 1 98.31 285 PHE A O 1
ATOM 2329 N N . ARG A 1 286 ? -1.254 29 14.625 1 97.88 286 ARG A N 1
ATOM 2330 C CA . ARG A 1 286 ? -0.551 29.016 15.906 1 97.88 286 ARG A CA 1
ATOM 2331 C C . ARG A 1 286 ? -1.027 27.891 16.812 1 97.88 286 ARG A C 1
ATOM 2333 O O . ARG A 1 286 ? -2.133 27.375 16.641 1 97.88 286 ARG A O 1
ATOM 2340 N N . GLN A 1 287 ? -0.201 27.594 17.781 1 96.5 287 GLN A N 1
ATOM 2341 C CA . GLN A 1 287 ? -0.366 26.344 18.531 1 96.5 287 GLN A CA 1
ATOM 2342 C C . GLN A 1 287 ? -1.006 26.609 19.891 1 96.5 287 GLN A C 1
ATOM 2344 O O . GLN A 1 287 ? -0.697 27.594 20.547 1 96.5 287 GLN A O 1
ATOM 2349 N N . ARG A 1 288 ? -1.868 25.734 20.281 1 97.44 288 ARG A N 1
ATOM 2350 C CA . ARG A 1 288 ? -2.252 25.547 21.672 1 97.44 288 ARG A CA 1
ATOM 2351 C C . ARG A 1 288 ? -1.993 24.109 22.125 1 97.44 288 ARG A C 1
ATOM 2353 O O . ARG A 1 288 ? -2.441 23.156 21.469 1 97.44 288 ARG A O 1
ATOM 2360 N N . TRP A 1 289 ? -1.309 23.969 23.219 1 97.81 289 TRP A N 1
ATOM 2361 C CA . TRP A 1 289 ? -1.059 22.641 23.781 1 97.81 289 TRP A CA 1
ATOM 2362 C C . TRP A 1 289 ? -2.26 22.172 24.594 1 97.81 289 TRP A C 1
ATOM 2364 O O . TRP A 1 289 ? -2.795 22.906 25.422 1 97.81 289 TRP A O 1
ATOM 2374 N N . ILE A 1 290 ? -2.738 20.984 24.312 1 98 290 ILE A N 1
ATOM 2375 C CA . ILE A 1 290 ? -3.717 20.297 25.141 1 98 290 ILE A CA 1
ATOM 2376 C C . ILE A 1 290 ? -3.033 19.156 25.922 1 98 290 ILE A C 1
ATOM 2378 O O . ILE A 1 290 ? -2.59 18.172 25.328 1 98 290 ILE A O 1
ATOM 2382 N N . LEU A 1 291 ? -3.012 19.297 27.188 1 96.69 291 LEU A N 1
ATOM 2383 C CA . LEU A 1 291 ? -2.16 18.406 27.984 1 96.69 291 LEU A CA 1
ATOM 2384 C C . LEU A 1 291 ? -2.902 17.141 28.359 1 96.69 291 LEU A C 1
ATOM 2386 O O . LEU A 1 291 ? -4.074 17.188 28.75 1 96.69 291 LEU A O 1
ATOM 2390 N N . LYS A 1 292 ? -2.203 16.047 28.078 1 93.62 292 LYS A N 1
ATOM 2391 C CA . LYS A 1 292 ? -2.662 14.75 28.547 1 93.62 292 LYS A CA 1
ATOM 2392 C C . LYS A 1 292 ? -1.647 14.125 29.5 1 93.62 292 LYS A C 1
ATOM 2394 O O . LYS A 1 292 ? -0.496 14.555 29.562 1 93.62 292 LYS A O 1
ATOM 2399 N N . ASN A 1 293 ? -2.121 13.047 30.328 1 89.56 293 ASN A N 1
ATOM 2400 C CA . ASN A 1 293 ? -1.241 12.469 31.328 1 89.56 293 ASN A CA 1
ATOM 2401 C C . ASN A 1 293 ? -1.441 10.961 31.438 1 89.56 293 ASN A C 1
ATOM 2403 O O . ASN A 1 293 ? -1.127 10.359 32.469 1 89.56 293 ASN A O 1
ATOM 2407 N N . GLU A 1 294 ? -2 10.352 30.438 1 88.62 294 GLU A N 1
ATOM 2408 C CA . GLU A 1 294 ? -2.23 8.906 30.469 1 88.62 294 GLU A CA 1
ATOM 2409 C C . GLU A 1 294 ? -2.072 8.289 29.078 1 88.62 294 GLU A C 1
ATOM 2411 O O . GLU A 1 294 ? -2.113 8.992 28.078 1 88.62 294 GLU A O 1
ATOM 2416 N N . SER A 1 295 ? -1.921 6.93 29.125 1 86.75 295 SER A N 1
ATOM 2417 C CA . SER A 1 295 ? -1.777 6.188 27.875 1 86.75 295 SER A CA 1
ATOM 2418 C C . SER A 1 295 ? -3.137 5.828 27.281 1 86.75 295 SER A C 1
ATOM 2420 O O . SER A 1 295 ? -4.102 5.617 28.031 1 86.75 295 SER A O 1
ATOM 2422 N N . MET A 1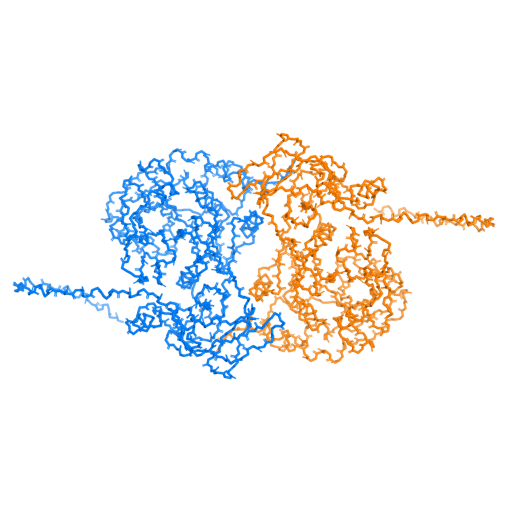 296 ? -3.164 5.746 26.016 1 89.44 296 MET A N 1
ATOM 2423 C CA . MET A 1 296 ? -4.387 5.375 25.312 1 89.44 296 MET A CA 1
ATOM 2424 C C . MET A 1 296 ? -4.633 3.873 25.391 1 89.44 296 MET A C 1
ATOM 2426 O O . MET A 1 296 ? -3.699 3.098 25.609 1 89.44 296 MET A O 1
ATOM 2430 N N . PRO A 1 297 ? -5.895 3.467 25.203 1 93.94 297 PRO A N 1
ATOM 2431 C CA . PRO A 1 297 ? -6.18 2.031 25.25 1 93.94 297 PRO A CA 1
ATOM 2432 C C . PRO A 1 297 ? -5.438 1.247 24.172 1 93.94 297 PRO A C 1
ATOM 2434 O O . PRO A 1 297 ? -5.293 1.729 23.047 1 93.94 297 PRO A O 1
ATOM 2437 N N . ALA A 1 298 ? -5.09 0.018 24.531 1 93.81 298 ALA A N 1
ATOM 2438 C CA . ALA A 1 298 ? -4.301 -0.81 23.625 1 93.81 298 ALA A CA 1
ATOM 2439 C C . ALA A 1 298 ? -5.172 -1.39 22.516 1 93.81 298 ALA A C 1
ATOM 2441 O O . ALA A 1 298 ? -4.703 -1.596 21.391 1 93.81 298 ALA A O 1
ATOM 2442 N N . LYS A 1 299 ? -6.426 -1.651 22.922 1 94.94 299 LYS A N 1
ATOM 2443 C CA . LYS A 1 299 ? -7.309 -2.305 21.953 1 94.94 299 LYS A CA 1
ATOM 2444 C C . LYS A 1 299 ? -8.734 -1.765 22.062 1 94.94 299 LYS A C 1
ATOM 2446 O O . LYS A 1 299 ? -9.094 -1.153 23.062 1 94.94 299 LYS A O 1
ATOM 2451 N N . TYR A 1 300 ? -9.492 -1.993 21.078 1 95.75 300 TYR A N 1
ATOM 2452 C CA . TYR A 1 300 ? -10.906 -1.641 21.016 1 95.75 300 TYR A CA 1
ATOM 2453 C C . TYR A 1 300 ? -11.742 -2.602 21.859 1 95.75 300 TYR A C 1
ATOM 2455 O O . TYR A 1 300 ? -11.57 -3.82 21.766 1 95.75 300 TYR A O 1
ATOM 2463 N N . LEU A 1 301 ? -12.648 -2.025 22.672 1 94.75 301 LEU A N 1
ATOM 2464 C CA . LEU A 1 301 ? -13.562 -2.83 23.484 1 94.75 301 LEU A CA 1
ATOM 2465 C C . LEU A 1 301 ? -15 -2.65 23 1 94.75 301 LEU A C 1
ATOM 2467 O O . LEU A 1 301 ? -15.672 -3.627 22.656 1 94.75 301 LEU A O 1
ATOM 2471 N N . ASN A 1 302 ? -15.414 -1.41 22.938 1 93.44 302 ASN A N 1
ATOM 2472 C CA . ASN A 1 302 ? -16.781 -1.085 22.516 1 93.44 302 ASN A CA 1
ATOM 2473 C C . ASN A 1 302 ? -16.922 0.391 22.156 1 93.44 302 ASN A C 1
ATOM 2475 O O . ASN A 1 302 ? -15.969 1.164 22.312 1 93.44 302 ASN A O 1
ATOM 2479 N N . ARG A 1 303 ? -18.047 0.761 21.719 1 93.25 303 ARG A N 1
ATOM 2480 C CA . ARG A 1 303 ? -18.297 2.121 21.25 1 93.25 303 ARG A CA 1
ATOM 2481 C C . ARG A 1 303 ? -18.188 3.121 22.406 1 93.25 303 ARG A C 1
ATOM 2483 O O . ARG A 1 303 ? -17.75 4.258 22.203 1 93.25 303 ARG A O 1
ATOM 2490 N N . ASN A 1 304 ? -18.531 2.74 23.531 1 93.69 304 ASN A N 1
ATOM 2491 C CA . ASN A 1 304 ? -18.453 3.625 24.688 1 93.69 304 ASN A CA 1
ATOM 2492 C C . ASN A 1 304 ? -17 3.99 25.016 1 93.69 304 ASN A C 1
ATOM 2494 O O . ASN A 1 304 ? -16.719 5.113 25.438 1 93.69 304 ASN A O 1
ATOM 2498 N N . GLN A 1 305 ? -16.125 3.08 24.828 1 95.44 305 GLN A N 1
ATOM 2499 C CA . GLN A 1 305 ? -14.703 3.348 25.016 1 95.44 305 GLN A CA 1
ATOM 2500 C C . GLN A 1 305 ? -14.227 4.484 24.125 1 95.44 305 GLN A C 1
ATOM 2502 O O . GLN A 1 305 ? -13.469 5.352 24.547 1 95.44 305 GLN A O 1
ATOM 2507 N N . ILE A 1 306 ? -14.734 4.492 22.922 1 95.69 306 ILE A N 1
ATOM 2508 C CA . ILE A 1 306 ? -14.352 5.523 21.953 1 95.69 306 ILE A CA 1
ATOM 2509 C C . ILE A 1 306 ? -14.828 6.887 22.438 1 95.69 306 ILE A C 1
ATOM 2511 O O . ILE A 1 306 ? -14.047 7.844 22.5 1 95.69 306 ILE A O 1
ATOM 2515 N N . ALA A 1 307 ? -16 6.938 22.906 1 93.19 307 ALA A N 1
ATOM 2516 C CA . ALA A 1 307 ? -16.625 8.195 23.328 1 93.19 307 ALA A CA 1
ATOM 2517 C C . ALA A 1 307 ? -15.875 8.812 24.5 1 93.19 307 ALA A C 1
ATOM 2519 O O . ALA A 1 307 ? -15.82 10.031 24.641 1 93.19 307 ALA A O 1
ATOM 2520 N N . THR A 1 308 ? -15.242 7.992 25.25 1 94.69 308 THR A N 1
ATOM 2521 C CA . THR A 1 308 ? -14.633 8.5 26.484 1 94.69 308 THR A CA 1
ATOM 2522 C C . THR A 1 308 ? -13.125 8.672 26.297 1 94.69 308 THR A C 1
ATOM 2524 O O . THR A 1 308 ? -12.5 9.445 27.016 1 94.69 308 THR A O 1
ATOM 2527 N N . TRP A 1 309 ? -12.57 8.008 25.266 1 96.38 309 TRP A N 1
ATOM 2528 C CA . TRP A 1 309 ? -11.117 7.984 25.203 1 96.38 309 TRP A CA 1
ATOM 2529 C C . TRP A 1 309 ? -10.602 8.82 24.031 1 96.38 309 TRP A C 1
ATOM 2531 O O . TRP A 1 309 ? -9.406 9.117 23.953 1 96.38 309 TRP A O 1
ATOM 2541 N N . MET A 1 310 ? -11.453 9.234 23.156 1 95.81 310 MET A N 1
ATOM 2542 C CA . MET A 1 310 ? -10.992 10.125 22.094 1 95.81 310 MET A CA 1
ATOM 2543 C C . MET A 1 310 ? -10.352 11.375 22.672 1 95.81 310 MET A C 1
ATOM 2545 O O . MET A 1 310 ? -10.93 12.031 23.547 1 95.81 310 MET A O 1
ATOM 2549 N N . PRO A 1 311 ? -9.203 11.758 22.156 1 95.5 311 PRO A N 1
ATOM 2550 C CA . PRO A 1 311 ? -8.5 12.906 22.734 1 95.5 311 PRO A CA 1
ATOM 2551 C C . PRO A 1 311 ? -9.336 14.18 22.719 1 95.5 311 PRO A C 1
ATOM 2553 O O . PRO A 1 311 ? -9.344 14.938 23.703 1 95.5 311 PRO A O 1
ATOM 2556 N N . THR A 1 312 ? -10.062 14.383 21.656 1 96.5 312 THR A N 1
ATOM 2557 C CA . THR A 1 312 ? -10.859 15.602 21.516 1 96.5 312 THR A CA 1
ATOM 2558 C C . THR A 1 312 ? -11.984 15.633 22.531 1 96.5 312 THR A C 1
ATOM 2560 O O . THR A 1 312 ? -12.516 16.703 22.859 1 96.5 312 THR A O 1
ATOM 2563 N N . ALA A 1 313 ? -12.344 14.492 23.031 1 95.44 313 ALA A N 1
ATOM 2564 C CA . ALA A 1 313 ? -13.406 14.398 24.031 1 95.44 313 ALA A CA 1
ATOM 2565 C C . ALA A 1 313 ? -12.836 14.352 25.438 1 95.44 313 ALA A C 1
ATOM 2567 O O . ALA A 1 313 ? -13.484 14.797 26.391 1 95.44 313 ALA A O 1
ATOM 2568 N N . ARG A 1 314 ? -11.664 13.93 25.594 1 96.25 314 ARG A N 1
ATOM 2569 C CA . ARG A 1 314 ? -11.164 13.539 26.906 1 96.25 314 ARG A CA 1
ATOM 2570 C C . ARG A 1 314 ? -10.32 14.648 27.531 1 96.25 314 ARG A C 1
ATOM 2572 O O . ARG A 1 314 ? -10.328 14.836 28.75 1 96.25 314 ARG A O 1
ATOM 2579 N N . TYR A 1 315 ? -9.586 15.352 26.719 1 97.19 315 TYR A N 1
ATOM 2580 C CA . TYR A 1 315 ? -8.617 16.297 27.266 1 97.19 315 TYR A CA 1
ATOM 2581 C C . TYR A 1 315 ? -9.023 17.734 26.953 1 97.19 315 TYR A C 1
ATOM 2583 O O . TYR A 1 315 ? -9.438 18.047 25.828 1 97.19 315 TYR A O 1
ATOM 2591 N N . HIS A 1 316 ? -8.789 18.625 27.969 1 97.12 316 HIS A N 1
ATOM 2592 C CA . HIS A 1 316 ? -9.336 19.969 27.844 1 97.12 316 HIS A CA 1
ATOM 2593 C C . HIS A 1 316 ? -8.367 21 28.391 1 97.12 316 HIS A C 1
ATOM 2595 O O . HIS A 1 316 ? -8.539 22.203 28.156 1 97.12 316 HIS A O 1
ATOM 2601 N N . ASN A 1 317 ? -7.434 20.531 29.219 1 97.5 317 ASN A N 1
ATOM 2602 C CA . ASN A 1 317 ? -6.461 21.484 29.766 1 97.5 317 ASN A CA 1
ATOM 2603 C C . ASN A 1 317 ? -5.59 22.094 28.672 1 97.5 317 ASN A C 1
ATOM 2605 O O . ASN A 1 317 ? -4.688 21.438 28.156 1 97.5 317 ASN A O 1
ATOM 2609 N N . THR A 1 318 ? -5.824 23.344 28.328 1 97.94 318 THR A N 1
ATOM 2610 C CA . THR A 1 318 ? -5.309 23.969 27.125 1 97.94 318 THR A CA 1
ATOM 2611 C C . THR A 1 318 ? -4.426 25.156 27.453 1 97.94 318 THR A C 1
ATOM 2613 O O . THR A 1 318 ? -4.828 26.031 28.234 1 97.94 318 THR A O 1
ATOM 2616 N N . SER A 1 319 ? -3.316 25.219 26.875 1 97.94 319 SER A N 1
ATOM 2617 C CA . SER A 1 319 ? -2.428 26.359 27.062 1 97.94 319 SER A CA 1
ATOM 2618 C C . SER A 1 319 ? -2.996 27.609 26.391 1 97.94 319 SER A C 1
ATOM 2620 O O . SER A 1 319 ? -3.953 27.516 25.625 1 97.94 319 SER A O 1
ATOM 2622 N N . HIS A 1 320 ? -2.375 28.688 26.75 1 97.44 320 HIS A N 1
ATOM 2623 C CA . HIS A 1 320 ? -2.582 29.891 25.953 1 97.44 320 HIS A CA 1
ATOM 2624 C C . HIS A 1 320 ? -2.037 29.703 24.531 1 97.44 320 HIS A C 1
ATOM 2626 O O . HIS A 1 320 ? -1.22 28.812 24.297 1 97.44 320 HIS A O 1
ATOM 2632 N N . VAL A 1 321 ? -2.578 30.531 23.609 1 97.31 321 VAL A N 1
ATOM 2633 C CA . VAL A 1 321 ? -2.064 30.469 22.234 1 97.31 321 VAL A CA 1
ATOM 2634 C C . VAL A 1 321 ? -0.575 30.812 22.234 1 97.31 321 VAL A C 1
ATOM 2636 O O . VAL A 1 321 ? -0.153 31.781 22.859 1 97.31 321 VAL A O 1
ATOM 2639 N N . GLY A 1 322 ? 0.202 30 21.594 1 96.56 322 GLY A N 1
ATOM 2640 C CA . GLY A 1 322 ? 1.627 30.266 21.5 1 96.56 322 GLY A CA 1
ATOM 2641 C C . GLY A 1 322 ? 1.94 31.516 20.688 1 96.56 322 GLY A C 1
ATOM 2642 O O . GLY A 1 322 ? 1.155 31.906 19.828 1 96.56 322 GLY A O 1
ATOM 2643 N N . PRO A 1 323 ? 3.08 32.125 21.016 1 94.69 323 PRO A N 1
ATOM 2644 C CA . PRO A 1 323 ? 3.492 33.25 20.188 1 94.69 323 PRO A CA 1
ATOM 2645 C C . PRO A 1 323 ? 3.764 32.875 18.734 1 94.69 323 PRO A C 1
ATOM 2647 O O . PRO A 1 323 ? 3.836 31.672 18.422 1 94.69 323 PRO A O 1
ATOM 2650 N N . SER A 1 324 ? 3.857 33.844 17.906 1 91.38 324 SER A N 1
ATOM 2651 C CA . SER A 1 324 ? 4.137 33.594 16.5 1 91.38 324 SER A CA 1
ATOM 2652 C C . SER A 1 324 ? 5.406 32.781 16.328 1 91.38 324 SER A C 1
ATOM 2654 O O . SER A 1 324 ? 6.434 33.062 16.938 1 91.38 324 SER A O 1
ATOM 2656 N N . GLY A 1 325 ? 5.266 31.719 15.578 1 86.88 325 GLY A N 1
ATOM 2657 C CA . GLY A 1 325 ? 6.426 30.891 15.266 1 86.88 325 GLY A CA 1
ATOM 2658 C C . GLY A 1 325 ? 6.602 29.719 16.203 1 86.88 325 GLY A C 1
ATOM 2659 O O . GLY A 1 325 ? 7.348 28.781 15.914 1 86.88 325 GLY A O 1
ATOM 2660 N N . HIS A 1 326 ? 5.895 29.734 17.312 1 92.88 326 HIS A N 1
ATOM 2661 C CA . HIS A 1 326 ? 6.012 28.656 18.281 1 92.88 326 HIS A CA 1
ATOM 2662 C C . HIS A 1 326 ? 5.344 27.375 17.75 1 92.88 326 HIS A C 1
ATOM 2664 O O . HIS A 1 326 ? 4.117 27.266 17.797 1 92.88 326 HIS A O 1
ATOM 2670 N N . THR A 1 327 ? 6.039 26.422 17.312 1 93.88 327 THR A N 1
ATOM 2671 C CA . THR A 1 327 ? 5.641 25.094 16.875 1 93.88 327 THR A CA 1
ATOM 2672 C C . THR A 1 327 ? 4.383 25.172 16.016 1 93.88 327 THR A C 1
ATOM 2674 O O . THR A 1 327 ? 3.451 24.375 16.188 1 93.88 327 THR A O 1
ATOM 2677 N N . ALA A 1 328 ? 4.324 26.203 15.18 1 96.5 328 ALA A N 1
ATOM 2678 C CA . ALA A 1 328 ? 3.178 26.391 14.297 1 96.5 328 ALA A CA 1
ATOM 2679 C C . ALA A 1 328 ? 3.113 25.297 13.234 1 96.5 328 ALA A C 1
ATOM 2681 O O . ALA A 1 328 ? 4.062 24.516 13.07 1 96.5 328 ALA A O 1
ATOM 2682 N N . LYS A 1 329 ? 1.986 25.156 12.633 1 97.94 329 LYS A N 1
ATOM 2683 C CA . LYS A 1 329 ? 1.812 24.203 11.531 1 97.94 329 LYS A CA 1
ATOM 2684 C C . LYS A 1 329 ? 1.174 24.875 10.32 1 97.94 329 LYS A C 1
ATOM 2686 O O . LYS A 1 329 ? 0.477 25.891 10.461 1 97.94 329 LYS A O 1
ATOM 2691 N N . CYS A 1 330 ? 1.425 24.281 9.164 1 97.88 330 CYS A N 1
ATOM 2692 C CA . CYS A 1 330 ? 1.064 24.953 7.922 1 97.88 330 CYS A CA 1
ATOM 2693 C C . CYS A 1 330 ? 0.229 24.047 7.027 1 97.88 330 CYS A C 1
ATOM 2695 O O . CYS A 1 330 ? 0.346 22.812 7.098 1 97.88 330 CYS A O 1
ATOM 2697 N N . ILE A 1 331 ? -0.648 24.656 6.281 1 98.88 331 ILE A N 1
ATOM 2698 C CA . ILE A 1 331 ? -1.161 24.125 5.02 1 98.88 331 ILE A CA 1
ATOM 2699 C C . ILE A 1 331 ? -0.537 24.891 3.854 1 98.88 331 ILE A C 1
ATOM 2701 O O . ILE A 1 331 ? -0.583 26.125 3.814 1 98.88 331 ILE A O 1
ATOM 2705 N N . VAL A 1 332 ? 0.058 24.203 2.867 1 98.88 332 VAL A N 1
ATOM 2706 C CA . VAL A 1 332 ? 0.78 24.906 1.816 1 98.88 332 VAL A CA 1
ATOM 2707 C C . VAL A 1 332 ? 0.31 24.422 0.448 1 98.88 332 VAL A C 1
ATOM 2709 O O . VAL A 1 332 ? -0.305 23.359 0.338 1 98.88 332 VAL A O 1
ATOM 2712 N N . ASP A 1 333 ? 0.485 25.234 -0.527 1 98.75 333 ASP A N 1
ATOM 2713 C CA . ASP A 1 333 ? 0.439 24.828 -1.93 1 98.75 333 ASP A CA 1
ATOM 2714 C C . ASP A 1 333 ? 1.768 24.219 -2.369 1 98.75 333 ASP A C 1
ATOM 2716 O O . ASP A 1 333 ? 2.762 24.922 -2.531 1 98.75 333 ASP A O 1
ATOM 2720 N N . PRO A 1 334 ? 1.751 22.891 -2.598 1 98.38 334 PRO A N 1
ATOM 2721 C CA . PRO A 1 334 ? 3.043 22.25 -2.854 1 98.38 334 PRO A CA 1
ATOM 2722 C C . PRO A 1 334 ? 3.717 22.766 -4.121 1 98.38 334 PRO A C 1
ATOM 2724 O O . PRO A 1 334 ? 4.938 22.656 -4.266 1 98.38 334 PRO A O 1
ATOM 2727 N N . GLU A 1 335 ? 3.023 23.375 -5.02 1 97.06 335 GLU A N 1
ATOM 2728 C CA . GLU A 1 335 ? 3.602 23.922 -6.238 1 97.06 335 GLU A CA 1
ATOM 2729 C C . GLU A 1 335 ? 4.383 25.203 -5.949 1 97.06 335 GLU A C 1
ATOM 2731 O O . GLU A 1 335 ? 5.273 25.578 -6.719 1 97.06 335 GLU A O 1
ATOM 2736 N N . LYS A 1 336 ? 4.051 25.812 -4.859 1 98.06 336 LYS A N 1
ATOM 2737 C CA . LYS A 1 336 ? 4.645 27.109 -4.559 1 98.06 336 LYS A CA 1
ATOM 2738 C C . LYS A 1 336 ? 5.773 26.984 -3.543 1 98.06 336 LYS A C 1
ATOM 2740 O O . LYS A 1 336 ? 6.441 27.969 -3.215 1 98.06 336 LYS A O 1
ATOM 2745 N N . VAL A 1 337 ? 5.996 25.812 -3.033 1 98.44 337 VAL A N 1
ATOM 2746 C CA . VAL A 1 337 ? 7 25.594 -1.994 1 98.44 337 VAL A CA 1
ATOM 2747 C C . VAL A 1 337 ? 8.133 24.734 -2.541 1 98.44 337 VAL A C 1
ATOM 2749 O O . VAL A 1 337 ? 7.898 23.672 -3.113 1 98.44 337 VAL A O 1
ATOM 2752 N N . LEU A 1 338 ? 9.352 25.219 -2.367 1 97.31 338 LEU A N 1
ATOM 2753 C CA . LEU A 1 338 ? 10.531 24.469 -2.781 1 97.31 338 LEU A CA 1
ATOM 2754 C C . LEU A 1 338 ? 11.07 23.625 -1.633 1 97.31 338 LEU A C 1
ATOM 2756 O O . LEU A 1 338 ? 11.453 22.469 -1.835 1 97.31 338 LEU A O 1
ATOM 2760 N N . ILE A 1 339 ? 11.078 24.188 -0.455 1 98 339 ILE A N 1
ATOM 2761 C CA . ILE A 1 339 ? 11.617 23.516 0.716 1 98 339 ILE A CA 1
ATOM 2762 C C . ILE A 1 339 ? 10.719 23.766 1.924 1 98 339 ILE A C 1
ATOM 2764 O O . ILE A 1 339 ? 10.453 24.922 2.268 1 98 339 ILE A O 1
ATOM 2768 N N . MET A 1 340 ? 10.312 22.656 2.512 1 97.44 340 MET A N 1
ATOM 2769 C CA . MET A 1 340 ? 9.461 22.703 3.695 1 97.44 340 MET A CA 1
ATOM 2770 C C . MET A 1 340 ? 10.266 22.422 4.957 1 97.44 340 MET A C 1
ATOM 2772 O O . MET A 1 340 ? 11.156 21.562 4.949 1 97.44 340 MET A O 1
ATOM 2776 N N . ASN A 1 341 ? 9.953 23.141 5.988 1 95.56 341 ASN A N 1
ATOM 2777 C CA . ASN A 1 341 ? 10.438 22.844 7.332 1 95.56 341 ASN A CA 1
ATOM 2778 C C . ASN A 1 341 ? 9.305 22.359 8.234 1 95.56 341 ASN A C 1
ATOM 2780 O O . ASN A 1 341 ? 8.148 22.312 7.82 1 95.56 341 ASN A O 1
ATOM 2784 N N . VAL A 1 342 ? 9.641 21.969 9.445 1 95.44 342 VAL A N 1
ATOM 2785 C CA . VAL A 1 342 ? 8.68 21.359 10.367 1 95.44 342 VAL A CA 1
ATOM 2786 C C . VAL A 1 342 ? 7.57 22.359 10.68 1 95.44 342 VAL A C 1
ATOM 2788 O O . VAL A 1 342 ? 6.395 21.984 10.758 1 95.44 342 VAL A O 1
ATOM 2791 N N . HIS A 1 343 ? 7.934 23.672 10.773 1 95.31 343 HIS A N 1
ATOM 2792 C CA . HIS A 1 343 ? 6.977 24.625 11.312 1 95.31 343 HIS A CA 1
ATOM 2793 C C . HIS A 1 343 ? 6.688 25.75 10.312 1 95.31 343 HIS A C 1
ATOM 2795 O O . HIS A 1 343 ? 5.762 26.531 10.508 1 95.31 343 HIS A O 1
ATOM 2801 N N . TYR A 1 344 ? 7.516 25.875 9.281 1 95.88 344 TYR A N 1
ATOM 2802 C CA . TYR A 1 344 ? 7.402 26.953 8.32 1 95.88 344 TYR A CA 1
ATOM 2803 C C . TYR A 1 344 ? 8.016 26.562 6.977 1 95.88 344 TYR A C 1
ATOM 2805 O O . TYR A 1 344 ? 8.539 25.469 6.824 1 95.88 344 TYR A O 1
ATOM 2813 N N . VAL A 1 345 ? 7.832 27.453 6.016 1 97.56 345 VAL A N 1
ATOM 2814 C CA . VAL A 1 345 ? 8.422 27.25 4.695 1 97.56 345 VAL A CA 1
ATOM 2815 C C . VAL A 1 345 ? 9.82 27.859 4.656 1 97.56 345 VAL A C 1
ATOM 2817 O O . VAL A 1 345 ? 9.992 29.047 4.914 1 97.56 345 VAL A O 1
ATOM 2820 N N . ASP A 1 346 ? 10.805 27.016 4.344 1 97.06 346 ASP A N 1
ATOM 2821 C CA . ASP A 1 346 ? 12.18 27.5 4.25 1 97.06 346 ASP A CA 1
ATOM 2822 C C . ASP A 1 346 ? 12.391 28.297 2.961 1 97.06 346 ASP A C 1
ATOM 2824 O O . ASP A 1 346 ? 13.156 29.266 2.941 1 97.06 346 ASP A O 1
ATOM 2828 N N . GLN A 1 347 ? 11.789 27.844 1.883 1 97.56 347 GLN A N 1
ATOM 2829 C CA . GLN A 1 347 ? 12 28.469 0.582 1 97.56 347 GLN A CA 1
ATOM 2830 C C . GLN A 1 347 ? 10.789 28.281 -0.325 1 97.56 347 GLN A C 1
ATOM 2832 O O . GLN A 1 347 ? 10.344 27.156 -0.546 1 97.56 347 GLN A O 1
ATOM 2837 N N . PHE A 1 348 ? 10.25 29.391 -0.79 1 97.69 348 PHE A N 1
ATOM 2838 C CA . PHE A 1 348 ? 9.227 29.359 -1.82 1 97.69 348 PHE A CA 1
ATOM 2839 C C . PHE A 1 348 ? 9.844 29.297 -3.209 1 97.69 348 PHE A C 1
ATOM 2841 O O . PHE A 1 348 ? 11.047 29.547 -3.369 1 97.69 348 PHE A O 1
ATOM 2848 N N . THR A 1 349 ? 9.078 28.891 -4.188 1 95.75 349 THR A N 1
ATOM 2849 C CA . THR A 1 349 ? 9.555 28.812 -5.562 1 95.75 349 THR A CA 1
ATOM 2850 C C . THR A 1 349 ? 9.617 30.203 -6.191 1 95.75 349 THR A C 1
ATOM 2852 O O . THR A 1 349 ? 10.266 30.391 -7.227 1 95.75 349 THR A O 1
ATOM 2855 N N . ASP A 1 350 ? 8.891 31.094 -5.648 1 95 350 ASP A N 1
ATOM 2856 C CA . ASP A 1 350 ? 8.82 32.5 -6.074 1 95 350 ASP A CA 1
ATOM 2857 C C . ASP A 1 350 ? 8.484 33.406 -4.902 1 95 350 ASP A C 1
ATOM 2859 O O . ASP A 1 350 ? 8.695 33.031 -3.744 1 95 350 ASP A O 1
ATOM 2863 N N . ALA A 1 351 ? 8.016 34.656 -5.238 1 95.44 351 ALA A N 1
ATOM 2864 C CA . ALA A 1 351 ? 7.742 35.625 -4.195 1 95.44 351 ALA A CA 1
ATOM 2865 C C . ALA A 1 351 ? 6.406 35.344 -3.514 1 95.44 351 ALA A C 1
ATOM 2867 O O . ALA A 1 351 ? 5.527 36.219 -3.467 1 95.44 351 ALA A O 1
ATOM 2868 N N . TYR A 1 352 ? 6.273 34.188 -2.949 1 98.06 352 TYR A N 1
ATOM 2869 C CA . TYR A 1 352 ? 5.098 33.812 -2.168 1 98.06 352 TYR A CA 1
ATOM 2870 C C . TYR A 1 352 ? 5.336 34.031 -0.68 1 98.06 352 TYR A C 1
ATOM 2872 O O . TYR A 1 352 ? 6.469 34.281 -0.259 1 98.06 352 TYR A O 1
ATOM 2880 N N . ARG A 1 353 ? 4.223 34 0.055 1 97.69 353 ARG A N 1
ATOM 2881 C CA . ARG A 1 353 ? 4.332 34.219 1.49 1 97.69 353 ARG A CA 1
ATOM 2882 C C . ARG A 1 353 ? 3.393 33.312 2.27 1 97.69 353 ARG A C 1
ATOM 2884 O O . ARG A 1 353 ? 2.439 32.75 1.708 1 97.69 353 ARG A O 1
ATOM 2891 N N . LEU A 1 354 ? 3.674 33.188 3.568 1 97.44 354 LEU A N 1
ATOM 2892 C CA . LEU A 1 354 ? 2.754 32.531 4.496 1 97.44 354 LEU A CA 1
ATOM 2893 C C . LEU A 1 354 ? 1.755 33.531 5.062 1 97.44 354 LEU A C 1
ATOM 2895 O O . LEU A 1 354 ? 2.133 34.656 5.453 1 97.44 354 LEU A O 1
ATOM 2899 N N . HIS A 1 355 ? 0.594 33.156 5.023 1 97.69 355 HIS A N 1
ATOM 2900 C CA . HIS A 1 355 ? -0.432 33.938 5.707 1 97.69 355 HIS A CA 1
ATOM 2901 C C . HIS A 1 355 ? -0.681 33.406 7.113 1 97.69 355 HIS A C 1
ATOM 2903 O O . HIS A 1 355 ? -0.966 32.219 7.297 1 97.69 355 HIS A O 1
ATOM 2909 N N . GLU A 1 356 ? -0.556 34.25 8.055 1 97.12 356 GLU A N 1
ATOM 2910 C CA . GLU A 1 356 ? -0.823 33.844 9.43 1 97.12 356 GLU A CA 1
ATOM 2911 C C . GLU A 1 356 ? -2.32 33.844 9.727 1 97.12 356 GLU A C 1
ATOM 2913 O O . GLU A 1 356 ? -2.975 34.875 9.617 1 97.12 356 GLU A O 1
ATOM 2918 N N . VAL A 1 357 ? -2.787 32.75 10.18 1 97.56 357 VAL A N 1
ATOM 2919 C CA . VAL A 1 357 ? -4.195 32.656 10.555 1 97.56 357 VAL A CA 1
ATOM 2920 C C . VAL A 1 357 ? -4.41 33.25 11.938 1 97.56 357 VAL A C 1
ATOM 2922 O O . VAL A 1 357 ? -3.68 32.938 12.883 1 97.56 357 VAL A O 1
ATOM 2925 N N . ASP A 1 358 ? -5.398 34.125 11.977 1 96.81 358 ASP A N 1
ATOM 2926 C CA . ASP A 1 358 ? 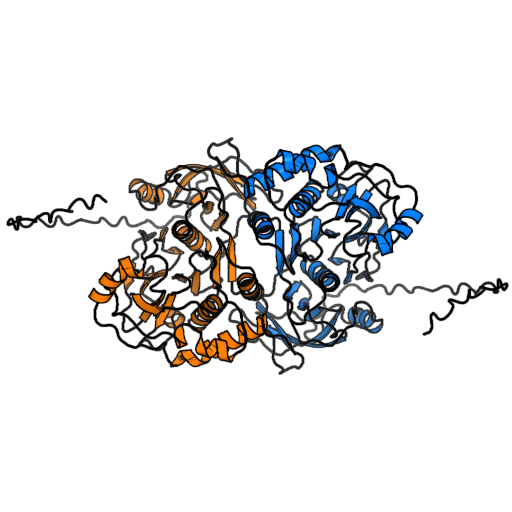-5.773 34.656 13.281 1 96.81 358 ASP A CA 1
ATOM 2927 C C . ASP A 1 358 ? -6.246 33.531 14.211 1 96.81 358 ASP A C 1
ATOM 2929 O O . ASP A 1 358 ? -7.086 32.719 13.836 1 96.81 358 ASP A O 1
ATOM 2933 N N . PRO A 1 359 ? -5.715 33.531 15.453 1 96.44 359 PRO A N 1
ATOM 2934 C CA . PRO A 1 359 ? -6.133 32.469 16.375 1 96.44 359 PRO A CA 1
ATOM 2935 C C . PRO A 1 359 ? -7.645 32.438 16.578 1 96.44 359 PRO A C 1
ATOM 2937 O O . PRO A 1 359 ? -8.195 31.375 16.922 1 96.44 359 PRO A O 1
ATOM 2940 N N . GLU A 1 360 ? -8.328 33.5 16.344 1 95.81 360 GLU A N 1
ATOM 2941 C CA . GLU A 1 360 ? -9.789 33.531 16.422 1 95.81 360 GLU A CA 1
ATOM 2942 C C . GLU A 1 360 ? -10.422 32.75 15.273 1 95.81 360 GLU A C 1
ATOM 2944 O O . GLU A 1 360 ? -11.547 32.281 15.383 1 95.81 360 GLU A O 1
ATOM 2949 N N . GLU A 1 361 ? -9.617 32.625 14.25 1 96.88 361 GLU A N 1
ATOM 2950 C CA . GLU A 1 361 ? -10.133 31.906 13.094 1 96.88 361 GLU A CA 1
ATOM 2951 C C . GLU A 1 361 ? -9.742 30.438 13.148 1 96.88 361 GLU A C 1
ATOM 2953 O O . GLU A 1 361 ? -10.484 29.578 12.664 1 96.88 361 GLU A O 1
ATOM 2958 N N . GLY A 1 362 ? -8.586 30.188 13.695 1 97.38 362 GLY A N 1
ATOM 2959 C CA . GLY A 1 362 ? -8.164 28.797 13.789 1 97.38 362 GLY A CA 1
ATOM 2960 C C . GLY A 1 362 ? -6.855 28.625 14.531 1 97.38 362 GLY A C 1
ATOM 2961 O O . GLY A 1 362 ? -6.012 29.531 14.547 1 97.38 362 GLY A O 1
ATOM 2962 N N . VAL A 1 363 ? -6.672 27.5 15.133 1 98 363 VAL A N 1
ATOM 2963 C CA . VAL A 1 363 ? -5.453 27.141 15.852 1 98 363 VAL A CA 1
ATOM 2964 C C . VAL A 1 363 ? -5.113 25.672 15.586 1 98 363 VAL A C 1
ATOM 2966 O O . VAL A 1 363 ? -5.91 24.938 14.992 1 98 363 VAL A O 1
ATOM 2969 N N . VAL A 1 364 ? -3.92 25.266 15.977 1 98.06 364 VAL A N 1
ATOM 2970 C CA . VAL A 1 364 ? -3.582 23.844 16.062 1 98.06 364 VAL A CA 1
ATOM 2971 C C . VAL A 1 364 ? -3.76 23.375 17.5 1 98.06 364 VAL A C 1
ATOM 2973 O O . VAL A 1 364 ? -3.164 23.922 18.438 1 98.06 364 VAL A O 1
ATOM 2976 N N . ARG A 1 365 ? -4.629 22.406 17.703 1 98.06 365 ARG A N 1
ATOM 2977 C CA . ARG A 1 365 ? -4.723 21.703 18.969 1 98.06 365 ARG A CA 1
ATOM 2978 C C . ARG A 1 365 ? -3.721 20.562 19.031 1 98.06 365 ARG A C 1
ATOM 2980 O O . ARG A 1 365 ? -3.869 19.562 18.328 1 98.06 365 ARG A O 1
ATOM 2987 N N . HIS A 1 366 ? -2.701 20.719 19.797 1 97.94 366 HIS A N 1
ATOM 2988 C CA . HIS A 1 366 ? -1.622 19.734 19.938 1 97.94 366 HIS A CA 1
ATOM 2989 C C . HIS A 1 366 ? -1.738 18.969 21.234 1 97.94 366 HIS A C 1
ATOM 2991 O O . HIS A 1 366 ? -1.377 19.469 22.297 1 97.94 366 HIS A O 1
ATOM 2997 N N . TYR A 1 367 ? -2.141 17.75 21.141 1 96.75 367 TYR A N 1
ATOM 2998 C CA . TYR A 1 367 ? -2.348 16.891 22.312 1 96.75 367 TYR A CA 1
ATOM 2999 C C . TYR A 1 367 ? -1.04 16.234 22.75 1 96.75 367 TYR A C 1
ATOM 3001 O O . TYR A 1 367 ? -0.5 15.383 22.047 1 96.75 367 TYR A O 1
ATOM 3009 N N . ARG A 1 368 ? -0.59 16.641 23.922 1 95.12 368 ARG A N 1
ATOM 3010 C CA . ARG A 1 368 ? 0.747 16.219 24.344 1 95.12 368 ARG A CA 1
ATOM 3011 C C . ARG A 1 368 ? 0.714 15.57 25.719 1 95.12 368 ARG A C 1
ATOM 3013 O O . ARG A 1 368 ? 0.171 16.141 26.672 1 95.12 368 ARG A O 1
ATOM 3020 N N . ASP A 1 369 ? 1.285 14.367 25.688 1 91.69 369 ASP A N 1
ATOM 3021 C CA . ASP A 1 369 ? 1.521 13.711 26.969 1 91.69 369 ASP A CA 1
ATOM 3022 C C . ASP A 1 369 ? 2.682 14.359 27.719 1 91.69 369 ASP A C 1
ATOM 3024 O O . ASP A 1 369 ? 3.82 14.336 27.25 1 91.69 369 ASP A O 1
ATOM 3028 N N . VAL A 1 370 ? 2.443 14.797 28.906 1 91.81 370 VAL A N 1
ATOM 3029 C CA . VAL A 1 370 ? 3.445 15.539 29.656 1 91.81 370 VAL A CA 1
ATOM 3030 C C . VAL A 1 370 ? 4.566 14.602 30.094 1 91.81 370 VAL A C 1
ATOM 3032 O O . VAL A 1 370 ? 5.664 15.055 30.438 1 91.81 370 VAL A O 1
ATOM 3035 N N . HIS A 1 371 ? 4.297 13.258 30.031 1 87 371 HIS A N 1
ATOM 3036 C CA . HIS A 1 371 ? 5.289 12.297 30.484 1 87 371 HIS A CA 1
ATOM 3037 C C . HIS A 1 371 ? 6.07 11.711 29.312 1 87 371 HIS A C 1
ATOM 3039 O O . HIS A 1 371 ? 6.953 10.875 29.5 1 87 371 HIS A O 1
ATOM 3045 N N . LEU A 1 372 ? 5.656 12.094 28.172 1 81.94 372 LEU A N 1
ATOM 3046 C CA . LEU A 1 372 ? 6.367 11.594 27 1 81.94 372 LEU A CA 1
ATOM 3047 C C . LEU A 1 372 ? 7.82 12.062 27.016 1 81.94 372 LEU A C 1
ATOM 3049 O O . LEU A 1 372 ? 8.094 13.25 26.844 1 81.94 372 LEU A O 1
ATOM 3053 N N . GLY A 1 373 ? 8.625 11.023 27.234 1 78.5 373 GLY A N 1
ATOM 3054 C CA . GLY A 1 373 ? 10.023 11.391 27.344 1 78.5 373 GLY A CA 1
ATOM 3055 C C . GLY A 1 373 ? 10.297 12.375 28.469 1 78.5 373 GLY A C 1
ATOM 3056 O O . GLY A 1 373 ? 9.945 12.125 29.625 1 78.5 373 GLY A O 1
ATOM 3057 N N . GLU A 1 374 ? 10.867 13.641 28.109 1 83.62 374 GLU A N 1
ATOM 3058 C CA . GLU A 1 374 ? 11.156 14.695 29.078 1 83.62 374 GLU A CA 1
ATOM 3059 C C . GLU A 1 374 ? 10.453 15.992 28.688 1 83.62 374 GLU A C 1
ATOM 3061 O O . GLU A 1 374 ? 10.945 17.078 29.016 1 83.62 374 GLU A O 1
ATOM 3066 N N . TRP A 1 375 ? 9.406 15.758 27.953 1 87.81 375 TRP A N 1
ATOM 3067 C CA . TRP A 1 375 ? 8.758 16.969 27.438 1 87.81 375 TRP A CA 1
ATOM 3068 C C . TRP A 1 375 ? 8.328 17.891 28.578 1 87.81 375 TRP A C 1
ATOM 3070 O O . TRP A 1 375 ? 8.625 19.078 28.562 1 87.81 375 TRP A O 1
ATOM 3080 N N . GLY A 1 376 ? 7.668 17.297 29.562 1 86.19 376 GLY A N 1
ATOM 3081 C CA . GLY A 1 376 ? 7.195 18.094 30.688 1 86.19 376 GLY A CA 1
ATOM 3082 C C . GLY A 1 376 ? 8.32 18.75 31.469 1 86.19 376 GLY A C 1
ATOM 3083 O O . GLY A 1 376 ? 8.188 19.906 31.891 1 86.19 376 GLY A O 1
ATOM 3084 N N . ARG A 1 377 ? 9.289 17.984 31.578 1 88.81 377 ARG A N 1
ATOM 3085 C CA . ARG A 1 377 ? 10.43 18.516 32.312 1 88.81 377 ARG A CA 1
ATOM 3086 C C . ARG A 1 377 ? 11.117 19.641 31.562 1 88.81 377 ARG A C 1
ATOM 3088 O O . ARG A 1 377 ? 11.562 20.625 32.156 1 88.81 377 ARG A O 1
ATOM 3095 N N . ILE A 1 378 ? 11.07 19.562 30.312 1 89.5 378 ILE A N 1
ATOM 3096 C CA . ILE A 1 378 ? 11.898 20.438 29.5 1 89.5 378 ILE A CA 1
ATOM 3097 C C . ILE A 1 378 ? 11.07 21.625 29 1 89.5 378 ILE A C 1
ATOM 3099 O O . ILE A 1 378 ? 11.547 22.766 29 1 89.5 378 ILE A O 1
ATOM 3103 N N . TRP A 1 379 ? 9.82 21.406 28.688 1 91.12 379 TRP A N 1
ATOM 3104 C CA . TRP A 1 379 ? 9.148 22.406 27.875 1 91.12 379 TRP A CA 1
ATOM 3105 C C . TRP A 1 379 ? 7.953 23 28.609 1 91.12 379 TRP A C 1
ATOM 3107 O O . TRP A 1 379 ? 7.441 24.062 28.219 1 91.12 379 TRP A O 1
ATOM 3117 N N . LEU A 1 380 ? 7.535 22.406 29.703 1 92.88 380 LEU A N 1
ATOM 3118 C CA . LEU A 1 380 ? 6.297 22.844 30.344 1 92.88 380 LEU A CA 1
ATOM 3119 C C . LEU A 1 380 ? 6.426 24.266 30.891 1 92.88 380 LEU A C 1
ATOM 3121 O O . LEU A 1 380 ? 5.48 25.047 30.812 1 92.88 380 LEU A O 1
ATOM 3125 N N . LYS A 1 381 ? 7.551 24.578 31.422 1 92.88 381 LYS A N 1
ATOM 3126 C CA . LYS A 1 381 ? 7.758 25.922 31.969 1 92.88 381 LYS A CA 1
ATOM 3127 C C . LYS A 1 381 ? 7.59 26.984 30.891 1 92.88 381 LYS A C 1
ATOM 3129 O O . LYS A 1 381 ? 6.953 28.016 31.125 1 92.88 381 LYS A O 1
ATOM 3134 N N . GLU A 1 382 ? 8.133 26.719 29.75 1 93.25 382 GLU A N 1
ATOM 3135 C CA . GLU A 1 382 ? 7.992 27.641 28.641 1 93.25 382 GLU A CA 1
ATOM 3136 C C . GLU A 1 382 ? 6.535 27.797 28.219 1 93.25 382 GLU A C 1
ATOM 3138 O O . GLU A 1 382 ? 6.082 28.891 27.906 1 93.25 382 GLU A O 1
ATOM 3143 N N . VAL A 1 383 ? 5.824 26.766 28.219 1 95.69 383 VAL A N 1
ATOM 3144 C CA . VAL A 1 383 ? 4.414 26.766 27.844 1 95.69 383 VAL A CA 1
ATOM 3145 C C . VAL A 1 383 ? 3.609 27.562 28.875 1 95.69 383 VAL A C 1
ATOM 3147 O O . VAL A 1 383 ? 2.717 28.328 28.516 1 95.69 383 VAL A O 1
ATOM 3150 N N . GLU A 1 384 ? 3.977 27.453 30.156 1 94.69 384 GLU A N 1
ATOM 3151 C CA . GLU A 1 384 ? 3.316 28.203 31.234 1 94.69 384 GLU A CA 1
ATOM 3152 C C . GLU A 1 384 ? 3.537 29.703 31.078 1 94.69 384 GLU A C 1
ATOM 3154 O O . GLU A 1 384 ? 2.668 30.5 31.438 1 94.69 384 GLU A O 1
ATOM 3159 N N . GLU A 1 385 ? 4.613 30 30.516 1 95.31 385 GLU A N 1
ATOM 3160 C CA . GLU A 1 385 ? 4.969 31.406 30.375 1 95.31 385 GLU A CA 1
ATOM 3161 C C . GLU A 1 385 ? 4.172 32.062 29.25 1 95.31 385 GLU A C 1
ATOM 3163 O O . GLU A 1 385 ? 4.125 33.281 29.141 1 95.31 385 GLU A O 1
ATOM 3168 N N . MET A 1 386 ? 3.543 31.281 28.422 1 95.31 386 MET A N 1
ATOM 3169 C CA . MET A 1 386 ? 2.754 31.812 27.312 1 95.31 386 MET A CA 1
ATOM 3170 C C . MET A 1 386 ? 1.488 32.5 27.828 1 95.31 386 MET A C 1
ATOM 3172 O O . MET A 1 386 ? 0.897 33.312 27.141 1 95.31 386 MET A O 1
ATOM 3176 N N . GLY A 1 387 ? 1.027 32.062 28.984 1 96.25 387 GLY A N 1
ATOM 3177 C CA . GLY A 1 387 ? -0.21 32.562 29.578 1 96.25 387 GLY A CA 1
ATOM 3178 C C . GLY A 1 387 ? -0.936 31.5 30.375 1 96.25 387 GLY A C 1
ATOM 3179 O O . GLY A 1 387 ? -0.456 30.359 30.516 1 96.25 387 GLY A O 1
ATOM 3180 N N . ASN A 1 388 ? -2.08 31.906 30.844 1 96.06 388 ASN A N 1
ATOM 3181 C CA . ASN A 1 388 ? -2.854 30.984 31.672 1 96.06 388 ASN A CA 1
ATOM 3182 C C . ASN A 1 388 ? -3.467 29.859 30.859 1 96.06 388 ASN A C 1
ATOM 3184 O O . ASN A 1 388 ? -3.91 30.078 29.734 1 96.06 388 ASN A O 1
ATOM 3188 N N . PHE A 1 389 ? -3.418 28.734 31.484 1 96.88 389 PHE A N 1
ATOM 3189 C CA . PHE A 1 389 ? -4.164 27.625 30.906 1 96.88 389 PHE A CA 1
ATOM 3190 C C . PHE A 1 389 ? -5.664 27.844 31.047 1 96.88 389 PHE A C 1
ATOM 3192 O O . PHE A 1 389 ? -6.105 28.641 31.891 1 96.88 389 PHE A O 1
ATOM 3199 N N . SER A 1 390 ? -6.426 27.234 30.188 1 97.25 390 SER A N 1
ATOM 3200 C CA . SER A 1 390 ? -7.883 27.266 30.234 1 97.25 390 SER A CA 1
ATOM 3201 C C . SER A 1 390 ? -8.469 25.922 29.812 1 97.25 390 SER A C 1
ATOM 3203 O O . SER A 1 390 ? -7.762 25.062 29.266 1 97.25 390 SER A O 1
ATOM 3205 N N . HIS A 1 391 ? -9.703 25.781 30.188 1 97.38 391 HIS A N 1
ATOM 3206 C CA . HIS A 1 391 ? -10.445 24.609 29.734 1 97.38 391 HIS A CA 1
ATOM 3207 C C . HIS A 1 391 ? -11.133 24.875 28.391 1 97.38 391 HIS A C 1
ATOM 3209 O O . HIS A 1 3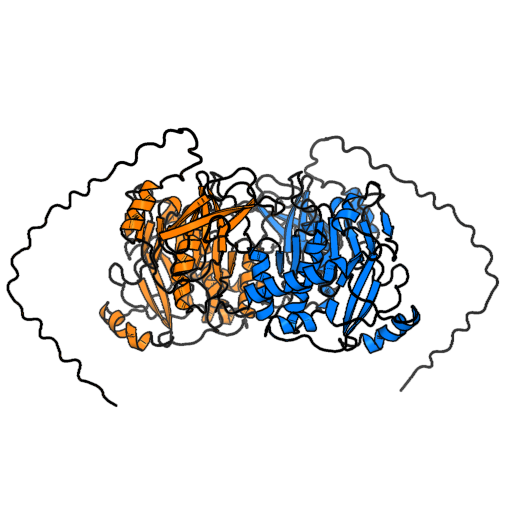91 ? -12.023 25.719 28.297 1 97.38 391 HIS A O 1
ATOM 3215 N N . THR A 1 392 ? -10.688 24.203 27.344 1 96.31 392 THR A N 1
ATOM 3216 C CA . THR A 1 392 ? -11.336 24.359 26.047 1 96.31 392 THR A CA 1
ATOM 3217 C C . THR A 1 392 ? -11.805 23.016 25.516 1 96.31 392 THR A C 1
ATOM 3219 O O . THR A 1 392 ? -11.242 21.969 25.859 1 96.31 392 THR A O 1
ATOM 3222 N N . ASN A 1 393 ? -12.883 23.109 24.688 1 95.81 393 ASN A N 1
ATOM 3223 C CA . ASN A 1 393 ? -13.414 21.922 24.016 1 95.81 393 ASN A CA 1
ATOM 3224 C C . ASN A 1 393 ? -13.133 21.953 22.516 1 95.81 393 ASN A C 1
ATOM 3226 O O . ASN A 1 393 ? -12.93 23.016 21.938 1 95.81 393 ASN A O 1
ATOM 3230 N N . TYR A 1 394 ? -13.016 20.75 21.984 1 96.38 394 TYR A N 1
ATOM 3231 C CA . TYR A 1 394 ? -13.172 20.656 20.531 1 96.38 394 TYR A CA 1
ATOM 3232 C C . TYR A 1 394 ? -14.484 21.281 20.078 1 96.38 394 TYR A C 1
ATOM 3234 O O . TYR A 1 394 ? -15.492 21.188 20.781 1 96.38 394 TYR A O 1
ATOM 3242 N N . PRO A 1 395 ? -14.469 21.969 18.938 1 96.06 395 PRO A N 1
ATOM 3243 C CA . PRO A 1 395 ? -15.688 22.672 18.531 1 96.06 395 PRO A CA 1
ATOM 3244 C C . PRO A 1 395 ? -16.922 21.766 18.516 1 96.06 395 PRO A C 1
ATOM 3246 O O . PRO A 1 395 ? -16.922 20.734 17.859 1 96.06 395 PRO A O 1
ATOM 3249 N N . GLU A 1 396 ? -17.953 22.234 19.078 1 94.88 396 GLU A N 1
ATOM 3250 C CA . GLU A 1 396 ? -19.172 21.453 19.297 1 94.88 396 GLU A CA 1
ATOM 3251 C C . GLU A 1 396 ? -19.828 21.078 17.984 1 94.88 396 GLU A C 1
ATOM 3253 O O . GLU A 1 396 ? -20.391 19.984 17.828 1 94.88 396 GLU A O 1
ATOM 3258 N N . LYS A 1 397 ? -19.781 21.953 17.094 1 95 397 LYS A N 1
ATOM 3259 C CA . LYS A 1 397 ? -20.484 21.766 15.828 1 95 397 LYS A CA 1
ATOM 3260 C C . LYS A 1 397 ? -19.953 20.547 15.094 1 95 397 LYS A C 1
ATOM 3262 O O . LYS A 1 397 ? -20.625 20.016 14.211 1 95 397 LYS A O 1
ATOM 3267 N N . TRP A 1 398 ? -18.75 20.094 15.414 1 96.81 398 TRP A N 1
ATOM 3268 C CA . TRP A 1 398 ? -18.156 18.969 14.695 1 96.81 398 TRP A CA 1
ATOM 3269 C C . TRP A 1 398 ? -18.078 17.734 15.594 1 96.81 398 TRP A C 1
ATOM 3271 O O . TRP A 1 398 ? -17.875 16.609 15.109 1 96.81 398 TRP A O 1
ATOM 3281 N N . MET A 1 399 ? -18.25 17.891 16.859 1 96.94 399 MET A N 1
ATOM 3282 C CA . MET A 1 399 ? -17.906 16.859 17.828 1 96.94 399 MET A CA 1
ATOM 3283 C C . MET A 1 399 ? -18.766 15.625 17.641 1 96.94 399 MET A C 1
ATOM 3285 O O . MET A 1 399 ? -18.266 14.5 17.641 1 96.94 399 MET A O 1
ATOM 3289 N N . ASP A 1 400 ? -20.047 15.789 17.469 1 97 400 ASP A N 1
ATOM 3290 C CA . ASP A 1 400 ? -20.953 14.648 17.328 1 97 400 ASP A CA 1
ATOM 3291 C C . ASP A 1 400 ? -20.641 13.852 16.062 1 97 400 ASP A C 1
ATOM 3293 O O . ASP A 1 400 ? -20.562 12.625 16.109 1 97 400 ASP A O 1
ATOM 3297 N N . ARG A 1 401 ? -20.453 14.547 15.047 1 97.56 401 ARG A N 1
ATOM 3298 C CA . ARG A 1 401 ? -20.141 13.883 13.781 1 97.56 401 ARG A CA 1
ATOM 3299 C C . ARG A 1 401 ? -18.781 13.188 13.844 1 97.56 401 ARG A C 1
ATOM 3301 O O . ARG A 1 401 ? -18.641 12.07 13.344 1 97.56 401 ARG A O 1
ATOM 3308 N N . LEU A 1 402 ? -17.828 13.852 14.422 1 98.12 402 LEU A N 1
ATOM 3309 C CA . LEU A 1 402 ? -16.516 13.242 14.57 1 98.12 402 LEU A CA 1
ATOM 3310 C C . LEU A 1 402 ? -16.609 11.945 15.367 1 98.12 402 LEU A C 1
ATOM 3312 O O . LEU A 1 402 ? -16.078 10.914 14.938 1 98.12 402 LEU A O 1
ATOM 3316 N N . ARG A 1 403 ? -17.297 12.008 16.453 1 97.75 403 ARG A N 1
ATOM 3317 C CA . ARG A 1 403 ? -17.469 10.836 17.312 1 97.75 403 ARG A CA 1
ATOM 3318 C C . ARG A 1 403 ? -18.125 9.688 16.547 1 97.75 403 ARG A C 1
ATOM 3320 O O . ARG A 1 403 ? -17.641 8.555 16.594 1 97.75 403 ARG A O 1
ATOM 3327 N N . LYS A 1 404 ? -19.172 9.977 15.883 1 97.31 404 LYS A N 1
ATOM 3328 C CA . LYS A 1 404 ? -19.906 8.953 15.125 1 97.31 404 LYS A CA 1
ATOM 3329 C C . LYS A 1 404 ? -19.016 8.336 14.047 1 97.31 404 LYS A C 1
ATOM 3331 O O . LYS A 1 404 ? -19 7.113 13.883 1 97.31 404 LYS A O 1
ATOM 3336 N N . ASN A 1 405 ? -18.312 9.18 13.32 1 97.5 405 ASN A N 1
ATOM 3337 C CA . ASN A 1 405 ? -17.406 8.688 12.281 1 97.5 405 ASN A CA 1
ATOM 3338 C C . ASN A 1 405 ? -16.359 7.746 12.844 1 97.5 405 ASN A C 1
ATOM 3340 O O . ASN A 1 405 ? -16.094 6.68 12.281 1 97.5 405 ASN A O 1
ATOM 3344 N N . VAL A 1 406 ? -15.742 8.141 13.953 1 98.12 406 VAL A N 1
ATOM 3345 C CA . VAL A 1 406 ? -14.695 7.336 14.578 1 98.12 406 VAL A CA 1
ATOM 3346 C C . VAL A 1 406 ? -15.281 6.02 15.078 1 98.12 406 VAL A C 1
ATOM 3348 O O . VAL A 1 406 ? -14.734 4.949 14.805 1 98.12 406 VAL A O 1
ATOM 3351 N N . GLU A 1 407 ? -16.453 6.113 15.781 1 97.06 407 GLU A N 1
ATOM 3352 C CA . GLU A 1 407 ? -17.125 4.922 16.297 1 97.06 407 GLU A CA 1
ATOM 3353 C C . GLU A 1 407 ? -17.453 3.941 15.18 1 97.06 407 GLU A C 1
ATOM 3355 O O . GLU A 1 407 ? -17.172 2.744 15.289 1 97.06 407 GLU A O 1
ATOM 3360 N N . ASN A 1 408 ? -18 4.445 14.148 1 94.88 408 ASN A N 1
ATOM 3361 C CA . ASN A 1 408 ? -18.422 3.6 13.031 1 94.88 408 ASN A CA 1
ATOM 3362 C C . ASN A 1 408 ? -17.234 2.918 12.367 1 94.88 408 ASN A C 1
ATOM 3364 O O . ASN A 1 408 ? -17.281 1.718 12.094 1 94.88 408 ASN A O 1
ATOM 3368 N N . ARG A 1 409 ? -16.188 3.672 12.109 1 95.88 409 ARG A N 1
ATOM 3369 C CA . ARG A 1 409 ? -15.023 3.115 11.422 1 95.88 409 ARG A CA 1
ATOM 3370 C C . ARG A 1 409 ? -14.328 2.074 12.289 1 95.88 409 ARG A C 1
ATOM 3372 O O . ARG A 1 409 ? -13.984 0.991 11.805 1 95.88 409 ARG A O 1
ATOM 3379 N N . VAL A 1 410 ? -14.133 2.404 13.508 1 96.19 410 VAL A N 1
ATOM 3380 C CA . VAL A 1 410 ? -13.453 1.495 14.43 1 96.19 410 VAL A CA 1
ATOM 3381 C C . VAL A 1 410 ? -14.266 0.214 14.586 1 96.19 410 VAL A C 1
ATOM 3383 O O . VAL A 1 410 ? -13.719 -0.89 14.516 1 96.19 410 VAL A O 1
ATOM 3386 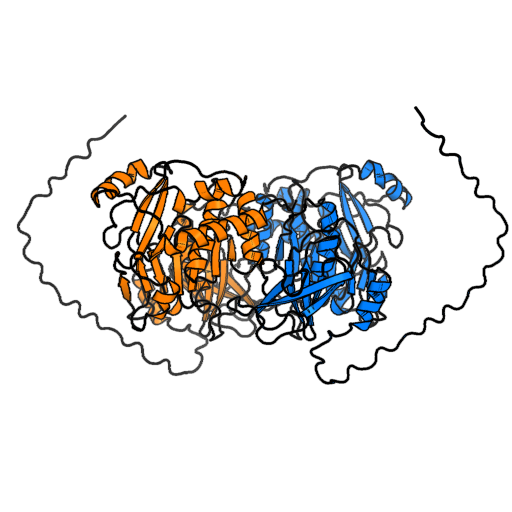N N . HIS A 1 411 ? -15.547 0.392 14.742 1 93.19 411 HIS A N 1
ATOM 3387 C CA . HIS A 1 411 ? -16.406 -0.777 14.883 1 93.19 411 HIS A CA 1
ATOM 3388 C C . HIS A 1 411 ? -16.406 -1.615 13.602 1 93.19 411 HIS A C 1
ATOM 3390 O O . HIS A 1 411 ? -16.469 -2.846 13.664 1 93.19 411 HIS A O 1
ATOM 3396 N N . TYR A 1 412 ? -16.391 -0.969 12.547 1 91.62 412 TYR A N 1
ATOM 3397 C CA . TYR A 1 412 ? -16.359 -1.664 11.266 1 91.62 412 TYR A CA 1
ATOM 3398 C C . TYR A 1 412 ? -15.117 -2.541 11.148 1 91.62 412 TYR A C 1
ATOM 3400 O O . TYR A 1 412 ? -15.188 -3.668 10.656 1 91.62 412 TYR A O 1
ATOM 3408 N N . VAL A 1 413 ? -14.016 -2.061 11.578 1 92.12 413 VAL A N 1
ATOM 3409 C CA . VAL A 1 413 ? -12.742 -2.762 11.398 1 92.12 413 VAL A CA 1
ATOM 3410 C C . VAL A 1 413 ? -12.586 -3.828 12.477 1 92.12 413 VAL A C 1
ATOM 3412 O O . VAL A 1 413 ? -12.188 -4.961 12.188 1 92.12 413 VAL A O 1
ATOM 3415 N N . TYR A 1 414 ? -12.906 -3.434 13.672 1 91 414 TYR A N 1
ATOM 3416 C CA . TYR A 1 414 ? -12.547 -4.316 14.781 1 91 414 TYR A CA 1
ATOM 3417 C C . TYR A 1 414 ? -13.773 -5.023 15.336 1 91 414 TYR A C 1
ATOM 3419 O O . TYR A 1 414 ? -13.648 -6.004 16.078 1 91 414 TYR A O 1
ATOM 3427 N N . GLY A 1 415 ? -14.93 -4.418 15.062 1 82.31 415 GLY A N 1
ATOM 3428 C CA . GLY A 1 415 ? -16.125 -4.918 15.719 1 82.31 415 GLY A CA 1
ATOM 3429 C C . GLY A 1 415 ? -16.578 -6.262 15.188 1 82.31 415 GLY A C 1
ATOM 3430 O O . GLY A 1 415 ? -16.281 -6.617 14.047 1 82.31 415 GLY A O 1
ATOM 3431 N N . GLY A 1 416 ? -16.609 -7.348 15.867 1 63.09 416 GLY A N 1
ATOM 3432 C CA . GLY A 1 416 ? -17.188 -8.633 15.492 1 63.09 416 GLY A CA 1
ATOM 3433 C C . GLY A 1 416 ? -18.562 -8.516 14.852 1 63.09 416 GLY A C 1
ATOM 3434 O O . GLY A 1 416 ? -19.266 -7.527 15.07 1 63.09 416 GLY A O 1
ATOM 3435 N N . HIS A 1 417 ? -18.766 -8.75 13.531 1 55.06 417 HIS A N 1
ATOM 3436 C CA . HIS A 1 417 ? -20.141 -8.805 13.07 1 55.06 417 HIS A CA 1
ATOM 3437 C C . HIS A 1 417 ? -20.891 -9.961 13.727 1 55.06 417 HIS A C 1
ATOM 3439 O O . HIS A 1 417 ? -20.422 -11.102 13.703 1 55.06 417 HIS A O 1
ATOM 3445 N N . HIS A 1 418 ? -21.328 -9.789 15 1 41.78 418 HIS A N 1
ATOM 3446 C CA . HIS A 1 418 ? -22.391 -10.688 15.398 1 41.78 418 HIS A CA 1
ATOM 3447 C C . HIS A 1 418 ? -23.594 -10.57 14.461 1 41.78 418 HIS A C 1
ATOM 3449 O O . HIS A 1 418 ? -23.875 -9.492 13.93 1 41.78 418 HIS A O 1
ATOM 3455 N N . MET B 1 1 ? -12.727 -43.156 25.219 1 16.67 1 MET B N 1
ATOM 3456 C CA . MET B 1 1 ? -12.18 -44.406 24.703 1 16.67 1 MET B CA 1
ATOM 3457 C C . MET B 1 1 ? -12.703 -44.688 23.297 1 16.67 1 MET B C 1
ATOM 3459 O O . MET B 1 1 ? -11.992 -45.281 22.484 1 16.67 1 MET B O 1
ATOM 3463 N N . ARG B 1 2 ? -14.008 -44.562 22.969 1 17.09 2 ARG B N 1
ATOM 3464 C CA . ARG B 1 2 ? -14.688 -45.719 22.406 1 17.09 2 ARG B CA 1
ATOM 3465 C C . ARG B 1 2 ? -14.461 -45.812 20.891 1 17.09 2 ARG B C 1
ATOM 3467 O O . ARG B 1 2 ? -14.82 -44.906 20.156 1 17.09 2 ARG B O 1
ATOM 3474 N N . LEU B 1 3 ? -13.422 -46.562 20.422 1 19.36 3 LEU B N 1
ATOM 3475 C CA . LEU B 1 3 ? -12.758 -46.781 19.141 1 19.36 3 LEU B CA 1
ATOM 3476 C C . LEU B 1 3 ? -13.688 -47.5 18.172 1 19.36 3 LEU B C 1
ATOM 3478 O O . LEU B 1 3 ? -13.914 -48.688 18.266 1 19.36 3 LEU B O 1
ATOM 3482 N N . SER B 1 4 ? -15.039 -47.094 18.172 1 19.83 4 SER B N 1
ATOM 3483 C CA . SER B 1 4 ? -15.922 -48.031 17.438 1 19.83 4 SER B CA 1
ATOM 3484 C C . SER B 1 4 ? -15.359 -48.344 16.062 1 19.83 4 SER B C 1
ATOM 3486 O O . SER B 1 4 ? -14.773 -47.5 15.406 1 19.83 4 SER B O 1
ATOM 3488 N N . ARG B 1 5 ? -15.141 -49.625 15.758 1 18.89 5 ARG B N 1
ATOM 3489 C CA . ARG B 1 5 ? -14.57 -50.562 14.805 1 18.89 5 ARG B CA 1
ATOM 3490 C C . ARG B 1 5 ? -15.172 -50.375 13.414 1 18.89 5 ARG B C 1
ATOM 3492 O O . ARG B 1 5 ? -16.391 -50.5 13.242 1 18.89 5 ARG B O 1
ATOM 3499 N N . LEU B 1 6 ? -14.68 -49.406 12.547 1 19.55 6 LEU B N 1
ATOM 3500 C CA . LEU B 1 6 ? -15.07 -49.031 11.188 1 19.55 6 LEU B CA 1
ATOM 3501 C C . LEU B 1 6 ? -15.031 -50.25 10.273 1 19.55 6 LEU B C 1
ATOM 3503 O O . LEU B 1 6 ? -13.984 -50.875 10.094 1 19.55 6 LEU B O 1
ATOM 3507 N N . LEU B 1 7 ? -16.125 -51.125 10.445 1 23.03 7 LEU B N 1
ATOM 3508 C CA . LEU B 1 7 ? -16.25 -52.438 9.781 1 23.03 7 LEU B CA 1
ATOM 3509 C C . LEU B 1 7 ? -16.047 -52.312 8.281 1 23.03 7 LEU B C 1
ATOM 3511 O O . LEU B 1 7 ? -16.453 -51.312 7.672 1 23.03 7 LEU B O 1
ATOM 3515 N N . PRO B 1 8 ? -15.156 -53.156 7.637 1 22.67 8 PRO B N 1
ATOM 3516 C CA . PRO B 1 8 ? -14.617 -53.188 6.273 1 22.67 8 PRO B CA 1
ATOM 3517 C C . PRO B 1 8 ? -15.68 -53.562 5.238 1 22.67 8 PRO B C 1
ATOM 3519 O O . PRO B 1 8 ? -16.375 -54.562 5.395 1 22.67 8 PRO B O 1
ATOM 3522 N N . CYS B 1 9 ? -16.547 -52.594 4.758 1 20.78 9 CYS B N 1
ATOM 3523 C CA . CYS B 1 9 ? -17.641 -52.844 3.83 1 20.78 9 CYS B CA 1
ATOM 3524 C C . CYS B 1 9 ? -17.156 -53.625 2.613 1 20.78 9 CYS B C 1
ATOM 3526 O O . CYS B 1 9 ? -16.219 -53.188 1.936 1 20.78 9 CYS B O 1
ATOM 3528 N N . ASN B 1 10 ? -17.219 -54.938 2.645 1 20.53 10 ASN B N 1
ATOM 3529 C CA . ASN B 1 10 ? -16.859 -55.969 1.678 1 20.53 10 ASN B CA 1
ATOM 3530 C C . ASN B 1 10 ? -17.594 -55.781 0.352 1 20.53 10 ASN B C 1
ATOM 3532 O O . ASN B 1 10 ? -18.812 -55.938 0.281 1 20.53 10 ASN B O 1
ATOM 3536 N N . CYS B 1 11 ? -17.203 -54.781 -0.498 1 20.42 11 CYS B N 1
ATOM 3537 C CA . CYS B 1 11 ? -17.812 -54.406 -1.769 1 20.42 11 CYS B CA 1
ATOM 3538 C C . CYS B 1 11 ? -17.812 -55.562 -2.744 1 20.42 11 CYS B C 1
ATOM 3540 O O . CYS B 1 11 ? -16.75 -56.094 -3.084 1 20.42 11 CYS B O 1
ATOM 3542 N N . SER B 1 12 ? -18.828 -56.438 -2.625 1 21.02 12 SER B N 1
ATOM 3543 C CA . SER B 1 12 ? -19.094 -57.594 -3.467 1 21.02 12 SER B CA 1
ATOM 3544 C C . SER B 1 12 ? -19.078 -57.219 -4.945 1 21.02 12 SER B C 1
ATOM 3546 O O . SER B 1 12 ? -19.406 -56.094 -5.309 1 21.02 12 SER B O 1
ATOM 3548 N N . THR B 1 13 ? -18.484 -58.062 -5.883 1 22.98 13 THR B N 1
ATOM 3549 C CA . THR B 1 13 ? -17.906 -58.094 -7.219 1 22.98 13 THR B CA 1
ATOM 3550 C C . THR B 1 13 ? -19 -58.062 -8.289 1 22.98 13 THR B C 1
ATOM 3552 O O . THR B 1 13 ? -18.719 -58.25 -9.477 1 22.98 13 THR B O 1
ATOM 3555 N N . SER B 1 14 ? -20.297 -57.781 -7.969 1 21.36 14 SER B N 1
ATOM 3556 C CA . SER B 1 14 ? -21.219 -58.281 -8.977 1 21.36 14 SER B CA 1
ATOM 3557 C C . SER B 1 14 ? -20.984 -57.625 -10.328 1 21.36 14 SER B C 1
ATOM 3559 O O . SER B 1 14 ? -20.422 -56.531 -10.406 1 21.36 14 SER B O 1
ATOM 3561 N N . SER B 1 15 ? -21.328 -58.281 -11.5 1 22 15 SER B N 1
ATOM 3562 C CA . SER B 1 15 ? -21.062 -58.312 -12.938 1 22 15 SER B CA 1
ATOM 3563 C C . SER B 1 15 ? -21.672 -57.094 -13.633 1 22 15 SER B C 1
ATOM 3565 O O . SER B 1 15 ? -21.984 -57.156 -14.828 1 22 15 SER B O 1
ATOM 3567 N N . ALA B 1 16 ? -21.578 -55.844 -13.102 1 22.56 16 ALA B N 1
ATOM 3568 C CA . ALA B 1 16 ? -22.469 -54.812 -13.609 1 22.56 16 ALA B CA 1
ATOM 3569 C C . ALA B 1 16 ? -22.312 -54.625 -15.117 1 22.56 16 ALA B C 1
ATOM 3571 O O . ALA B 1 16 ? -21.188 -54.656 -15.633 1 22.56 16 ALA B O 1
ATOM 3572 N N . SER B 1 17 ? -23.391 -54.906 -15.805 1 22.88 17 SER B N 1
ATOM 3573 C CA . SER B 1 17 ? -23.641 -54.781 -17.234 1 22.88 17 SER B CA 1
ATOM 3574 C C . SER B 1 17 ? -23.172 -53.438 -17.781 1 22.88 17 SER B C 1
ATOM 3576 O O . SER B 1 17 ? -23.188 -52.438 -17.047 1 22.88 17 SER B O 1
ATOM 3578 N N . PRO B 1 18 ? -22.484 -53.375 -19 1 23.95 18 PRO B N 1
ATOM 3579 C CA . PRO B 1 18 ? -21.766 -52.25 -19.578 1 23.95 18 PRO B CA 1
ATOM 3580 C C . PRO B 1 18 ? -22.672 -51.031 -19.828 1 23.95 18 PRO B C 1
ATOM 3582 O O . PRO B 1 18 ? -23.781 -51.188 -20.359 1 23.95 18 PRO B O 1
ATOM 3585 N N . CYS B 1 19 ? -22.875 -50.125 -18.859 1 25.08 19 CYS B N 1
ATOM 3586 C CA . CYS B 1 19 ? -23.781 -49 -19.047 1 25.08 19 CYS B CA 1
ATOM 3587 C C . CYS B 1 19 ? -23.5 -48.281 -20.375 1 25.08 19 CYS B C 1
ATOM 3589 O O . CYS B 1 19 ? -22.344 -48.031 -20.719 1 25.08 19 CYS B O 1
ATOM 3591 N N . PRO B 1 20 ? -24.484 -48.25 -21.266 1 26.2 20 PRO B N 1
ATOM 3592 C CA . PRO B 1 20 ? -24.344 -47.656 -22.594 1 26.2 20 PRO B CA 1
ATOM 3593 C C . PRO B 1 20 ? -23.844 -46.219 -22.531 1 26.2 20 PRO B C 1
ATOM 3595 O O . PRO B 1 20 ? -24.109 -45.5 -21.547 1 26.2 20 PRO B O 1
ATOM 3598 N N . THR B 1 21 ? -22.625 -45.906 -23.031 1 23.69 21 THR B N 1
ATOM 3599 C CA . THR B 1 21 ? -21.922 -44.625 -23.188 1 23.69 21 THR B CA 1
ATOM 3600 C C . THR B 1 21 ? -22.812 -43.625 -23.922 1 23.69 21 THR B C 1
ATOM 3602 O O . THR B 1 21 ? -23.109 -43.781 -25.094 1 23.69 21 THR B O 1
ATOM 3605 N N . LEU B 1 22 ? -23.891 -43.094 -23.281 1 25.86 22 LEU B N 1
ATOM 3606 C CA . LEU B 1 22 ? -24.656 -42.094 -24 1 25.86 22 LEU B CA 1
ATOM 3607 C C . LEU B 1 22 ? -23.766 -40.969 -24.516 1 25.86 22 LEU B C 1
ATOM 3609 O O . LEU B 1 22 ? -22.906 -40.469 -23.781 1 25.86 22 LEU B O 1
ATOM 3613 N N . PRO B 1 23 ? -23.625 -40.781 -25.844 1 27.5 23 PRO B N 1
ATOM 3614 C CA . PRO B 1 23 ? -22.859 -39.719 -26.484 1 27.5 23 PRO B CA 1
ATOM 3615 C C . PRO B 1 23 ? -23.266 -38.312 -26.016 1 27.5 23 PRO B C 1
ATOM 3617 O O . PRO B 1 23 ? -24.453 -37.969 -26.047 1 27.5 23 PRO B O 1
ATOM 3620 N N . PHE B 1 24 ? -22.703 -37.844 -24.906 1 27.2 24 PHE B N 1
ATOM 3621 C CA . PHE B 1 24 ? -22.938 -36.469 -24.5 1 27.2 24 PHE B CA 1
ATOM 3622 C C . PHE B 1 24 ? -22.688 -35.531 -25.672 1 27.2 24 PHE B C 1
ATOM 3624 O O . PHE B 1 24 ? -21.531 -35.375 -26.109 1 27.2 24 PHE B O 1
ATOM 3631 N N . LEU B 1 25 ? -23.609 -35.406 -26.594 1 28.5 25 LEU B N 1
ATOM 3632 C CA . LEU B 1 25 ? -23.625 -34.375 -27.625 1 28.5 25 LEU B CA 1
ATOM 3633 C C . LEU B 1 25 ? -23.469 -33 -27 1 28.5 25 LEU B C 1
ATOM 3635 O O . LEU B 1 25 ? -24.406 -32.5 -26.375 1 28.5 25 LEU B O 1
ATOM 3639 N N . THR B 1 26 ? -22.297 -32.688 -26.453 1 27.05 26 THR B N 1
ATOM 3640 C CA . THR B 1 26 ? -22.016 -31.344 -25.969 1 27.05 26 THR B CA 1
ATOM 3641 C C . THR B 1 26 ? -22.203 -30.312 -27.094 1 27.05 26 THR B C 1
ATOM 3643 O O . THR B 1 26 ? -21.422 -30.266 -28.031 1 27.05 26 THR B O 1
ATOM 3646 N N . VAL B 1 27 ? -23.438 -29.984 -27.422 1 32.28 27 VAL B N 1
ATOM 3647 C CA . VAL B 1 27 ? -23.703 -28.844 -28.281 1 32.28 27 VAL B CA 1
ATOM 3648 C C . VAL B 1 27 ? -22.953 -27.609 -27.781 1 32.28 27 VAL B C 1
ATOM 3650 O O . VAL B 1 27 ? -23.172 -27.156 -26.656 1 32.28 27 VAL B O 1
ATOM 3653 N N . ARG B 1 28 ? -21.828 -27.344 -28.422 1 33.25 28 ARG B N 1
ATOM 3654 C CA . ARG B 1 28 ? -20.984 -26.172 -28.188 1 33.25 28 ARG B CA 1
ATOM 3655 C C . ARG B 1 28 ? -21.719 -24.891 -28.578 1 33.25 28 ARG B C 1
ATOM 3657 O O . ARG B 1 28 ? -22.047 -24.688 -29.75 1 33.25 28 ARG B O 1
ATOM 3664 N N . PRO B 1 29 ? -22.531 -24.234 -27.719 1 33.34 29 PRO B N 1
ATOM 3665 C CA . PRO B 1 29 ? -23.109 -23 -28.234 1 33.34 29 PRO B CA 1
ATOM 3666 C C . PRO B 1 29 ? -22.047 -22 -28.703 1 33.34 29 PRO B C 1
ATOM 3668 O O . PRO B 1 29 ? -21.016 -21.844 -28.062 1 33.34 29 PRO B O 1
ATOM 3671 N N . SER B 1 30 ? -21.906 -21.828 -30.016 1 34.62 30 SER B N 1
ATOM 3672 C CA . SER B 1 30 ? -21.094 -20.797 -30.641 1 34.62 30 SER B CA 1
ATOM 3673 C C . SER B 1 30 ? -21.469 -19.406 -30.156 1 34.62 30 SER B C 1
ATOM 3675 O O . SER B 1 30 ? -22.656 -19.047 -30.156 1 34.62 30 SER B O 1
ATOM 3677 N N . PHE B 1 31 ? -20.703 -18.828 -29.312 1 32.03 31 PHE B N 1
ATOM 3678 C CA . PHE B 1 31 ? -20.938 -17.469 -28.828 1 32.03 31 PHE B CA 1
ATOM 3679 C C . PHE B 1 31 ? -20.875 -16.469 -29.969 1 32.03 31 PHE B C 1
ATOM 3681 O O . PHE B 1 31 ? -19.891 -16.438 -30.734 1 32.03 31 PHE B O 1
ATOM 3688 N N . PRO B 1 32 ? -22.016 -15.945 -30.516 1 28.16 32 PRO B N 1
ATOM 3689 C CA . PRO B 1 32 ? -22.031 -14.953 -31.594 1 28.16 32 PRO B CA 1
ATOM 3690 C C . PRO B 1 32 ? -21.156 -13.734 -31.281 1 28.16 32 PRO B C 1
ATOM 3692 O O . PRO B 1 32 ? -20.938 -13.406 -30.125 1 28.16 32 PRO B O 1
ATOM 3695 N N . LYS B 1 33 ? -20.594 -13.109 -32.375 1 36.59 33 LYS B N 1
ATOM 3696 C CA . LYS B 1 33 ? -19.812 -11.883 -32.438 1 36.59 33 LYS B CA 1
ATOM 3697 C C . LYS B 1 33 ? -20.625 -10.695 -31.906 1 36.59 33 LYS B C 1
ATOM 3699 O O . LYS B 1 33 ? -21.766 -10.469 -32.344 1 36.59 33 LYS B O 1
ATOM 3704 N N . THR B 1 34 ? -20.219 -10.125 -30.75 1 31.52 34 THR B N 1
ATOM 3705 C CA . THR B 1 34 ? -20.828 -8.961 -30.109 1 31.52 34 THR B CA 1
ATOM 3706 C C . THR B 1 34 ? -20.969 -7.812 -31.094 1 31.52 34 THR B C 1
ATOM 3708 O O . THR B 1 34 ? -19.984 -7.281 -31.594 1 31.52 34 THR B O 1
ATOM 3711 N N . ILE B 1 35 ? -21.953 -7.816 -31.859 1 30.94 35 ILE B N 1
ATOM 3712 C CA . ILE B 1 35 ? -22.328 -6.586 -32.562 1 30.94 35 ILE B CA 1
ATOM 3713 C C . ILE B 1 35 ? -22.344 -5.426 -31.562 1 30.94 35 ILE B C 1
ATOM 3715 O O . ILE B 1 35 ? -22.906 -5.539 -30.469 1 30.94 35 ILE B O 1
ATOM 3719 N N . VAL B 1 36 ? -21.547 -4.414 -31.812 1 35.16 36 VAL B N 1
ATOM 3720 C CA . VAL B 1 36 ? -21.469 -3.166 -31.062 1 35.16 36 VAL B CA 1
ATOM 3721 C C . VAL B 1 36 ? -22.875 -2.594 -30.875 1 35.16 36 VAL B C 1
ATOM 3723 O O . VAL B 1 36 ? -23.406 -1.92 -31.766 1 35.16 36 VAL B O 1
ATOM 3726 N N . THR B 1 37 ? -23.844 -3.496 -30.609 1 33.94 37 THR B N 1
ATOM 3727 C CA . THR B 1 37 ? -25.141 -2.867 -30.438 1 33.94 37 THR B CA 1
ATOM 3728 C C . THR B 1 37 ? -25.094 -1.822 -29.328 1 33.94 37 THR B C 1
ATOM 3730 O O . THR B 1 37 ? -24.219 -1.858 -28.469 1 33.94 37 THR B O 1
ATOM 3733 N N . ARG B 1 38 ? -26.203 -1.104 -29.141 1 36.91 38 ARG B N 1
ATOM 3734 C CA . ARG B 1 38 ? -26.578 -0.087 -28.156 1 36.91 38 ARG B CA 1
ATOM 3735 C C . ARG B 1 38 ? -26.266 -0.559 -26.734 1 36.91 38 ARG B C 1
ATOM 3737 O O . ARG B 1 38 ? -26.578 -1.697 -26.375 1 36.91 38 ARG B O 1
ATOM 3744 N N . ILE B 1 39 ? -25.281 0.076 -26.094 1 43.84 39 ILE B N 1
ATOM 3745 C CA . ILE B 1 39 ? -24.938 -0.21 -24.703 1 43.84 39 ILE B CA 1
ATOM 3746 C C . ILE B 1 39 ? -26.219 -0.43 -23.891 1 43.84 39 ILE B C 1
ATOM 3748 O O . ILE B 1 39 ? -27.031 0.486 -23.734 1 43.84 39 ILE B O 1
ATOM 3752 N N . ASP B 1 40 ? -26.875 -1.548 -23.969 1 49.91 40 ASP B N 1
ATOM 3753 C CA . ASP B 1 40 ? -27.984 -1.912 -23.094 1 49.91 40 ASP B CA 1
ATOM 3754 C C . ASP B 1 40 ? -27.688 -1.562 -21.641 1 49.91 40 ASP B C 1
ATOM 3756 O O . ASP B 1 40 ? -26.75 -2.105 -21.047 1 49.91 40 ASP B O 1
ATOM 3760 N N . THR B 1 41 ? -28.234 -0.387 -21.125 1 58.09 41 THR B N 1
ATOM 3761 C CA . THR B 1 41 ? -28.031 0.174 -19.797 1 58.09 41 THR B CA 1
ATOM 3762 C C . THR B 1 41 ? -28.719 -0.686 -18.734 1 58.09 41 THR B C 1
ATOM 3764 O O . THR B 1 41 ? -28.781 -0.311 -17.562 1 58.09 41 THR B O 1
ATOM 3767 N N . THR B 1 42 ? -29.328 -1.792 -19.203 1 64.75 42 THR B N 1
ATOM 3768 C CA . THR B 1 42 ? -30.094 -2.506 -18.203 1 64.75 42 THR B CA 1
ATOM 3769 C C . THR B 1 42 ? -29.469 -3.865 -17.891 1 64.75 42 THR B C 1
ATOM 3771 O O . THR B 1 42 ? -29.844 -4.523 -16.922 1 64.75 42 THR B O 1
ATOM 3774 N N . ARG B 1 43 ? -28.516 -4.254 -18.812 1 81.25 43 ARG B N 1
ATOM 3775 C CA . ARG B 1 43 ? -27.953 -5.582 -18.594 1 81.25 43 ARG B CA 1
ATOM 3776 C C . ARG B 1 43 ? -26.438 -5.574 -18.797 1 81.25 43 ARG B C 1
ATOM 3778 O O . ARG B 1 43 ? -25.922 -4.816 -19.625 1 81.25 43 ARG B O 1
ATOM 3785 N N . ILE B 1 44 ? -25.734 -6.387 -17.938 1 85.38 44 ILE B N 1
ATOM 3786 C CA . ILE B 1 44 ? -24.297 -6.516 -18.125 1 85.38 44 ILE B CA 1
ATOM 3787 C C . ILE B 1 44 ? -24 -7.477 -19.281 1 85.38 44 ILE B C 1
ATOM 3789 O O . ILE B 1 44 ? -24.828 -8.344 -19.594 1 85.38 44 ILE B O 1
ATOM 3793 N N . PRO B 1 45 ? -22.875 -7.301 -19.75 1 84.5 45 PRO B N 1
ATOM 3794 C CA . PRO B 1 45 ? -22.5 -8.227 -20.828 1 84.5 45 PRO B CA 1
ATOM 3795 C C . PRO B 1 45 ? -22.375 -9.672 -20.344 1 84.5 45 PRO B C 1
ATOM 3797 O O . PRO B 1 45 ? -22.125 -9.914 -19.156 1 84.5 45 PRO B O 1
ATOM 3800 N N . HIS B 1 46 ? -22.672 -10.672 -21.031 1 87.56 46 HIS B N 1
ATOM 3801 C CA . HIS B 1 46 ? -22.5 -12.102 -20.797 1 87.56 46 HIS B CA 1
ATOM 3802 C C . HIS B 1 46 ? -23.453 -12.609 -19.719 1 87.56 46 HIS B C 1
ATOM 3804 O O . HIS B 1 46 ? -23.219 -13.648 -19.109 1 87.56 46 HIS B O 1
ATOM 3810 N N . GLN B 1 47 ? -24.391 -11.852 -19.375 1 90.88 47 GLN B N 1
ATOM 3811 C CA . GLN B 1 47 ? -25.344 -12.195 -18.328 1 90.88 47 GLN B CA 1
ATOM 3812 C C . GLN B 1 47 ? -25.891 -13.609 -18.531 1 90.88 47 GLN B C 1
ATOM 3814 O O . GLN B 1 47 ? -26.109 -14.336 -17.562 1 90.88 47 GLN B O 1
ATOM 3819 N N . ASP B 1 48 ? -26.125 -13.977 -19.719 1 91.69 48 ASP B N 1
ATOM 3820 C CA . ASP B 1 48 ? -26.656 -15.305 -20 1 91.69 48 ASP B CA 1
ATOM 3821 C C . ASP B 1 48 ? -25.672 -16.391 -19.562 1 91.69 48 ASP B C 1
ATOM 3823 O O . ASP B 1 48 ? -26.078 -17.391 -18.969 1 91.69 48 ASP B O 1
ATOM 3827 N N . LEU B 1 49 ? -24.469 -16.156 -19.891 1 92.56 49 LEU B N 1
ATOM 3828 C CA . LEU B 1 49 ? -23.438 -17.094 -19.453 1 92.56 49 LEU B CA 1
ATOM 3829 C C . LEU B 1 49 ? -23.375 -17.188 -17.938 1 92.56 49 LEU B C 1
ATOM 3831 O O . LEU B 1 49 ? -23.328 -18.281 -17.375 1 92.56 49 LEU B O 1
ATOM 3835 N N . TYR B 1 50 ? -23.391 -16.031 -17.297 1 94.81 50 TYR B N 1
ATOM 3836 C CA . TYR B 1 50 ? -23.328 -15.992 -15.836 1 94.81 50 TYR B CA 1
ATOM 3837 C C . TYR B 1 50 ? -24.516 -16.75 -15.227 1 94.81 50 TYR B C 1
ATOM 3839 O O . TYR B 1 50 ? -24.328 -17.547 -14.312 1 94.81 50 TYR B O 1
ATOM 3847 N N . ASN B 1 51 ? -25.656 -16.5 -15.805 1 94.38 51 ASN B N 1
ATOM 3848 C CA . ASN B 1 51 ? -26.859 -17.172 -15.32 1 94.38 51 ASN B CA 1
ATOM 3849 C C . ASN B 1 51 ? -26.75 -18.688 -15.492 1 94.38 51 ASN B C 1
ATOM 3851 O O . ASN B 1 51 ? -27.109 -19.438 -14.586 1 94.38 51 ASN B O 1
ATOM 3855 N N . PHE B 1 52 ? -26.281 -19.031 -16.594 1 95.12 52 PHE B N 1
ATOM 3856 C CA . PHE B 1 52 ? -26.156 -20.453 -16.906 1 95.12 52 PHE B CA 1
ATOM 3857 C C . PHE B 1 52 ? -25.234 -21.141 -15.906 1 95.12 52 PHE B C 1
ATOM 3859 O O . PHE B 1 52 ? -25.578 -22.172 -15.336 1 95.12 52 PHE B O 1
ATOM 3866 N N . VAL B 1 53 ? -24.078 -20.562 -15.68 1 96.44 53 VAL B N 1
ATOM 3867 C CA . VAL B 1 53 ? -23.094 -21.141 -14.789 1 96.44 53 VAL B CA 1
ATOM 3868 C C . VAL B 1 53 ? -23.594 -21.109 -13.352 1 96.44 53 VAL B C 1
ATOM 3870 O O . VAL B 1 53 ? -23.422 -22.062 -12.602 1 96.44 53 VAL B O 1
ATOM 3873 N N . MET B 1 54 ? -24.25 -20.078 -13.016 1 96.12 54 MET B N 1
ATOM 3874 C CA . MET B 1 54 ? -24.781 -19.891 -11.672 1 96.12 54 MET B CA 1
ATOM 3875 C C . MET B 1 54 ? -25.812 -20.969 -11.336 1 96.12 54 MET B C 1
ATOM 3877 O O . MET B 1 54 ? -25.812 -21.5 -10.227 1 96.12 54 MET B O 1
ATOM 3881 N N . ILE B 1 55 ? -26.641 -21.297 -12.258 1 95.25 55 ILE B N 1
ATOM 3882 C CA . ILE B 1 55 ? -27.688 -22.281 -12.047 1 95.25 55 ILE B CA 1
ATOM 3883 C C . ILE B 1 55 ? -27.062 -23.656 -11.805 1 95.25 55 ILE B C 1
ATOM 3885 O O . ILE B 1 55 ? -27.609 -24.469 -11.07 1 95.25 55 ILE B O 1
ATOM 3889 N N . GLN B 1 56 ? -25.859 -23.891 -12.344 1 95.94 56 GLN B N 1
ATOM 3890 C CA . GLN B 1 56 ? -25.156 -25.172 -12.172 1 95.94 56 GLN B CA 1
ATOM 3891 C C . GLN B 1 56 ? -24.453 -25.219 -10.82 1 95.94 56 GLN B C 1
ATOM 3893 O O . GLN B 1 56 ? -23.891 -26.266 -10.453 1 95.94 56 GLN B O 1
ATOM 3898 N N . GLY B 1 57 ? -24.406 -24.078 -10.148 1 95.06 57 GLY B N 1
ATOM 3899 C CA . GLY B 1 57 ? -23.797 -24.047 -8.836 1 95.06 57 GLY B CA 1
ATOM 3900 C C . GLY B 1 57 ? -22.281 -23.875 -8.875 1 95.06 57 GLY B C 1
ATOM 3901 O O . GLY B 1 57 ? -21.609 -23.953 -7.848 1 95.06 57 GLY B O 1
ATOM 3902 N N . ILE B 1 58 ? -21.797 -23.672 -10.039 1 94.62 58 ILE B N 1
ATOM 3903 C CA . ILE B 1 58 ? -20.344 -23.531 -10.195 1 94.62 58 ILE B CA 1
ATOM 3904 C C . ILE B 1 58 ? -19.891 -22.219 -9.594 1 94.62 58 ILE B C 1
ATOM 3906 O O . ILE B 1 58 ? -20.469 -21.156 -9.875 1 94.62 58 ILE B O 1
ATOM 3910 N N . GLY B 1 59 ? -18.828 -22.297 -8.719 1 93.31 59 GLY B N 1
ATOM 3911 C CA . GLY B 1 59 ? -18.297 -21.094 -8.102 1 93.31 59 GLY B CA 1
ATOM 3912 C C . GLY B 1 59 ? -18.859 -20.828 -6.715 1 93.31 59 GLY B C 1
ATOM 3913 O O . GLY B 1 59 ? -18.469 -19.875 -6.047 1 93.31 59 GLY B O 1
ATOM 3914 N N . SER B 1 60 ? -19.781 -21.641 -6.336 1 93.88 60 SER B N 1
ATOM 3915 C CA . SER B 1 60 ? -20.266 -21.562 -4.961 1 93.88 60 SER B CA 1
ATOM 3916 C C . SER B 1 60 ? -19.25 -22.109 -3.977 1 93.88 60 SER B C 1
ATOM 3918 O O . SER B 1 60 ? -18.594 -23.125 -4.246 1 93.88 60 SER B O 1
ATOM 3920 N N . ARG B 1 61 ? -19.078 -21.484 -2.84 1 89.94 61 ARG B N 1
ATOM 3921 C CA . ARG B 1 61 ? -18.172 -21.953 -1.803 1 89.94 61 ARG B CA 1
ATOM 3922 C C . ARG B 1 61 ? -18.922 -22.25 -0.51 1 89.94 61 ARG B C 1
ATOM 3924 O O . ARG B 1 61 ? -18.312 -22.609 0.499 1 89.94 61 ARG B O 1
ATOM 3931 N N . LYS B 1 62 ? -20.141 -22.094 -0.519 1 83.44 62 LYS B N 1
ATOM 3932 C CA . LYS B 1 62 ? -21.031 -22.422 0.587 1 83.44 62 LYS B CA 1
ATOM 3933 C C . LYS B 1 62 ? -20.625 -21.703 1.863 1 83.44 62 LYS B C 1
ATOM 3935 O O . LYS B 1 62 ? -19.797 -20.797 1.823 1 83.44 62 LYS B O 1
ATOM 3940 N N . GLY B 1 63 ? -21.328 -21.875 2.965 1 85.5 63 GLY B N 1
ATOM 3941 C CA . GLY B 1 63 ? -21.031 -21.234 4.238 1 85.5 63 GLY B CA 1
ATOM 3942 C C . GLY B 1 63 ? -22.188 -20.391 4.75 1 85.5 63 GLY B C 1
ATOM 3943 O O . GLY B 1 63 ? -23.203 -20.219 4.059 1 85.5 63 GLY B O 1
ATOM 3944 N N . ASP B 1 64 ? -21.922 -19.891 5.957 1 86.88 64 ASP B N 1
ATOM 3945 C CA . ASP B 1 64 ? -22.953 -19.078 6.59 1 86.88 64 ASP B CA 1
ATOM 3946 C C . ASP B 1 64 ? -23.047 -17.688 5.938 1 86.88 64 ASP B C 1
ATOM 3948 O O . ASP B 1 64 ? -22.031 -17.109 5.551 1 86.88 64 ASP B O 1
ATOM 3952 N N . LYS B 1 65 ? -24.234 -17.234 5.922 1 89.88 65 LYS B N 1
ATOM 3953 C CA . LYS B 1 65 ? -24.484 -15.93 5.332 1 89.88 65 LYS B CA 1
ATOM 3954 C C . LYS B 1 65 ? -23.812 -14.828 6.141 1 89.88 65 LYS B C 1
ATOM 3956 O O . LYS B 1 65 ? -23.938 -14.773 7.363 1 89.88 65 LYS B O 1
ATOM 3961 N N . GLN B 1 66 ? -23.094 -14.031 5.438 1 90.88 66 GLN B N 1
ATOM 3962 C CA . GLN B 1 66 ? -22.359 -12.922 6.035 1 90.88 66 GLN B CA 1
ATOM 3963 C C . GLN B 1 66 ? -22.781 -11.594 5.426 1 90.88 66 GLN B C 1
ATOM 3965 O O . GLN B 1 66 ? -23.344 -11.555 4.328 1 90.88 66 GLN B O 1
ATOM 3970 N N . GLY B 1 67 ? -22.625 -10.516 6.234 1 90.81 67 GLY B N 1
ATOM 3971 C CA . GLY B 1 67 ? -22.844 -9.195 5.68 1 90.81 67 GLY B CA 1
ATOM 3972 C C . GLY B 1 67 ? -21.844 -8.828 4.598 1 90.81 67 GLY B C 1
ATOM 3973 O O . GLY B 1 67 ? -20.812 -9.484 4.453 1 90.81 67 GLY B O 1
ATOM 3974 N N . ILE B 1 68 ? -22.156 -7.805 3.938 1 93.56 68 ILE B N 1
ATOM 3975 C CA . ILE B 1 68 ? -21.328 -7.402 2.809 1 93.56 68 ILE B CA 1
ATOM 3976 C C . ILE B 1 68 ? -20.016 -6.797 3.318 1 93.56 68 ILE B C 1
ATOM 3978 O O . ILE B 1 68 ? -20.031 -5.91 4.176 1 93.56 68 ILE B O 1
ATOM 3982 N N . SER B 1 69 ? -18.953 -7.273 2.859 1 93.69 69 SER B N 1
ATOM 3983 C CA . SER B 1 69 ? -17.609 -6.742 3.109 1 93.69 69 SER B CA 1
ATOM 3984 C C . SER B 1 69 ? -16.812 -6.641 1.819 1 93.69 69 SER B C 1
ATOM 3986 O O . SER B 1 69 ? -16.453 -7.656 1.218 1 93.69 69 SER B O 1
ATOM 3988 N N . LEU B 1 70 ? -16.438 -5.438 1.458 1 96.44 70 LEU B N 1
ATOM 3989 C CA . LEU B 1 70 ? -15.852 -5.184 0.148 1 96.44 70 LEU B CA 1
ATOM 3990 C C . LEU B 1 70 ? -14.336 -5.324 0.2 1 96.44 70 LEU B C 1
ATOM 3992 O O . LEU B 1 70 ? -13.711 -4.996 1.214 1 96.44 70 LEU B O 1
ATOM 3996 N N . ILE B 1 71 ? -13.766 -5.77 -0.92 1 97 71 ILE B N 1
ATOM 3997 C CA . ILE B 1 71 ? -12.32 -5.734 -1.093 1 97 71 ILE B CA 1
ATOM 3998 C C . ILE B 1 71 ? -11.945 -4.609 -2.053 1 97 71 ILE B C 1
ATOM 4000 O O . ILE B 1 71 ? -11.219 -3.684 -1.681 1 97 71 ILE B O 1
ATOM 4004 N N . ALA B 1 72 ? -12.461 -4.656 -3.303 1 98.31 72 ALA B N 1
ATOM 4005 C CA . ALA B 1 72 ? -12.047 -3.729 -4.352 1 98.31 72 ALA B CA 1
ATOM 4006 C C . ALA B 1 72 ? -13.07 -3.678 -5.477 1 98.31 72 ALA B C 1
ATOM 4008 O O . ALA B 1 72 ? -14.055 -4.426 -5.465 1 98.31 72 ALA B O 1
ATOM 4009 N N . ALA B 1 73 ? -12.891 -2.773 -6.387 1 98.75 73 ALA B N 1
ATOM 4010 C CA . ALA B 1 73 ? -13.688 -2.645 -7.605 1 98.75 73 ALA B CA 1
ATOM 4011 C C . ALA B 1 73 ? -12.797 -2.4 -8.82 1 98.75 73 ALA B C 1
ATOM 4013 O O . ALA B 1 73 ? -11.82 -1.649 -8.734 1 98.75 73 ALA B O 1
ATOM 4014 N N . TYR B 1 74 ? -13.117 -3.033 -9.906 1 98.56 74 TYR B N 1
ATOM 4015 C CA . TYR B 1 74 ? -12.352 -2.928 -11.141 1 98.56 74 TYR B CA 1
ATOM 4016 C C . TYR B 1 74 ? -13.258 -2.604 -12.32 1 98.56 74 TYR B C 1
ATOM 4018 O O . TYR B 1 74 ? -14.273 -3.273 -12.531 1 98.56 74 TYR B O 1
ATOM 4026 N N . GLU B 1 75 ? -12.898 -1.642 -13.094 1 98.25 75 GLU B N 1
ATOM 4027 C CA . GLU B 1 75 ? -13.648 -1.306 -14.305 1 98.25 75 GLU B CA 1
ATOM 4028 C C . GLU B 1 75 ? -12.977 -1.893 -15.539 1 98.25 75 GLU B C 1
ATOM 4030 O O . GLU B 1 75 ? -11.836 -1.559 -15.859 1 98.25 75 GLU B O 1
ATOM 4035 N N . PHE B 1 76 ? -13.68 -2.717 -16.141 1 96.88 76 PHE B N 1
ATOM 4036 C CA . PHE B 1 76 ? -13.289 -3.289 -17.422 1 96.88 76 PHE B CA 1
ATOM 4037 C C . PHE B 1 76 ? -14.047 -2.635 -18.562 1 96.88 76 PHE B C 1
ATOM 4039 O O . PHE B 1 76 ? -14.969 -1.842 -18.328 1 96.88 76 PHE B O 1
ATOM 4046 N N . PRO B 1 77 ? -13.703 -2.852 -19.828 1 93.75 77 PRO B N 1
ATOM 4047 C CA . PRO B 1 77 ? -14.391 -2.213 -20.953 1 93.75 77 PRO B CA 1
ATOM 4048 C C . PRO B 1 77 ? -15.891 -2.48 -20.953 1 93.75 77 PRO B C 1
ATOM 4050 O O . PRO B 1 77 ? -16.672 -1.618 -21.375 1 93.75 77 PRO B O 1
ATOM 4053 N N . GLU B 1 78 ? -16.281 -3.59 -20.391 1 91.44 78 GLU B N 1
ATOM 4054 C CA . GLU B 1 78 ? -17.672 -3.982 -20.578 1 91.44 78 GLU B CA 1
ATOM 4055 C C . GLU B 1 78 ? -18.453 -3.846 -19.281 1 91.44 78 GLU B C 1
ATOM 4057 O O . GLU B 1 78 ? -19.688 -3.777 -19.297 1 91.44 78 GLU B O 1
ATOM 4062 N N . GLN B 1 79 ? -17.797 -3.83 -18.188 1 96.12 79 GLN B N 1
ATOM 4063 C CA . GLN B 1 79 ? -18.484 -3.869 -16.906 1 96.12 79 GLN B CA 1
ATOM 4064 C C . GLN B 1 79 ? -17.547 -3.504 -15.758 1 96.12 79 GLN B C 1
ATOM 4066 O O . GLN B 1 79 ? -16.359 -3.262 -15.977 1 96.12 79 GLN B O 1
ATOM 4071 N N . ILE B 1 80 ? -18.125 -3.352 -14.555 1 97.81 80 ILE B N 1
ATOM 4072 C CA . ILE B 1 80 ? -17.359 -3.209 -13.312 1 97.81 80 ILE B CA 1
ATOM 4073 C C . ILE B 1 80 ? -17.531 -4.469 -12.461 1 97.81 80 ILE B C 1
ATOM 4075 O O . ILE B 1 80 ? -18.625 -5.012 -12.352 1 97.81 80 ILE B O 1
ATOM 4079 N N . THR B 1 81 ? -16.484 -4.957 -11.945 1 98.44 81 THR B N 1
ATOM 4080 C CA . THR B 1 81 ? -16.547 -6.07 -11.008 1 98.44 81 THR B CA 1
ATOM 4081 C C . THR B 1 81 ? -16.172 -5.609 -9.602 1 98.44 81 THR B C 1
ATOM 4083 O O . THR B 1 81 ? -15.125 -5.004 -9.398 1 98.44 81 THR B O 1
ATOM 4086 N N . VAL B 1 82 ? -17.047 -5.848 -8.648 1 98.62 82 VAL B N 1
ATOM 4087 C CA . VAL B 1 82 ? -16.781 -5.586 -7.238 1 98.62 82 VAL B CA 1
ATOM 4088 C C . VAL B 1 82 ? -16.5 -6.898 -6.512 1 98.62 82 VAL B C 1
ATOM 4090 O O . VAL B 1 82 ? -17.266 -7.863 -6.641 1 98.62 82 VAL B O 1
ATOM 4093 N N . THR B 1 83 ? -15.422 -6.961 -5.805 1 98.31 83 THR B N 1
ATOM 4094 C CA . THR B 1 83 ? -15.062 -8.172 -5.082 1 98.31 83 THR B CA 1
ATOM 4095 C C . THR B 1 83 ? -15.312 -8.008 -3.586 1 98.31 83 THR B C 1
ATOM 4097 O O . THR B 1 83 ? -15.148 -6.918 -3.039 1 98.31 83 THR B O 1
ATOM 4100 N N . ILE B 1 84 ? -15.711 -9.094 -2.949 1 96.62 84 ILE B N 1
ATOM 4101 C CA . ILE B 1 84 ? -16.094 -9.07 -1.541 1 96.62 84 ILE B CA 1
ATOM 4102 C C . ILE B 1 84 ? -15.461 -10.25 -0.812 1 96.62 84 ILE B C 1
ATOM 4104 O O . ILE B 1 84 ? -14.992 -11.203 -1.444 1 96.62 84 ILE B O 1
ATOM 4108 N N . THR B 1 85 ? -15.414 -10.172 0.512 1 94.31 85 THR B N 1
ATOM 4109 C CA . THR B 1 85 ? -14.93 -11.281 1.322 1 94.31 85 THR B CA 1
ATOM 4110 C C . THR B 1 85 ? -16.094 -12.141 1.825 1 94.31 85 THR B C 1
ATOM 4112 O O . THR B 1 85 ? -15.875 -13.219 2.379 1 94.31 85 THR B O 1
ATOM 4115 N N . SER B 1 86 ? -17.312 -11.734 1.605 1 92.19 86 SER B N 1
ATOM 4116 C CA . SER B 1 86 ? -18.516 -12.281 2.23 1 92.19 86 SER B CA 1
ATOM 4117 C C . SER B 1 86 ? -18.797 -13.688 1.726 1 92.19 86 SER B C 1
ATOM 4119 O O . SER B 1 86 ? -18.891 -13.914 0.517 1 92.19 86 SER B O 1
ATOM 4121 N N . ARG B 1 87 ? -19.031 -14.5 2.654 1 91 87 ARG B N 1
ATOM 4122 C CA . ARG B 1 87 ? -19.422 -15.867 2.318 1 91 87 ARG B CA 1
ATOM 4123 C C . ARG B 1 87 ? -20.938 -16.031 2.404 1 91 87 ARG B C 1
ATOM 4125 O O . ARG B 1 87 ? -21.609 -15.258 3.082 1 91 87 ARG B O 1
ATOM 4132 N N . GLY B 1 88 ? -21.391 -17.016 1.663 1 92.56 88 GLY B N 1
ATOM 4133 C CA . GLY B 1 88 ? -22.797 -17.391 1.762 1 92.56 88 GLY B CA 1
ATOM 4134 C C . GLY B 1 88 ? -23.719 -16.469 0.982 1 92.56 88 GLY B C 1
ATOM 4135 O O . GLY B 1 88 ? -24.906 -16.375 1.286 1 92.56 88 GLY B O 1
ATOM 4136 N N . LYS B 1 89 ? -23.188 -15.789 0.05 1 95 89 LYS B N 1
ATOM 4137 C CA . LYS B 1 89 ? -24.031 -14.844 -0.676 1 95 89 LYS B CA 1
ATOM 4138 C C . LYS B 1 89 ? -24.172 -15.25 -2.141 1 95 89 LYS B C 1
ATOM 4140 O O . LYS B 1 89 ? -24.734 -14.5 -2.943 1 95 89 LYS B O 1
ATOM 4145 N N . TYR B 1 90 ? -23.688 -16.406 -2.459 1 96.62 90 TYR B N 1
ATOM 4146 C CA . TYR B 1 90 ? -23.781 -16.906 -3.828 1 96.62 90 TYR B CA 1
ATOM 4147 C C . TYR B 1 90 ? -25.203 -16.828 -4.348 1 96.62 90 TYR B C 1
ATOM 4149 O O . TYR B 1 90 ? -26.141 -17.344 -3.711 1 96.62 90 TYR B O 1
ATOM 4157 N N . SER B 1 91 ? -25.453 -16.125 -5.453 1 96.5 91 SER B N 1
ATOM 4158 C CA . SER B 1 91 ? -26.703 -16 -6.188 1 96.5 91 SER B CA 1
ATOM 4159 C C . SER B 1 91 ? -27.656 -15.031 -5.5 1 96.5 91 SER B C 1
ATOM 4161 O O . SER B 1 91 ? -28.75 -14.773 -5.996 1 96.5 91 SER B O 1
ATOM 4163 N N . ASP B 1 92 ? -27.219 -14.477 -4.352 1 96.44 92 ASP B N 1
ATOM 4164 C CA . ASP B 1 92 ? -28.047 -13.445 -3.727 1 96.44 92 ASP B CA 1
ATOM 4165 C C . ASP B 1 92 ? -28.219 -12.242 -4.648 1 96.44 92 ASP B C 1
ATOM 4167 O O . ASP B 1 92 ? -27.266 -11.844 -5.336 1 96.44 92 ASP B O 1
ATOM 4171 N N . VAL B 1 93 ? -29.391 -11.719 -4.543 1 96.88 93 VAL B N 1
ATOM 4172 C CA . VAL B 1 93 ? -29.594 -10.414 -5.164 1 96.88 93 VAL B CA 1
ATOM 4173 C C . VAL B 1 93 ? -28.859 -9.344 -4.363 1 96.88 93 VAL B C 1
ATOM 4175 O O . VAL B 1 93 ? -28.938 -9.32 -3.133 1 96.88 93 VAL B O 1
ATOM 4178 N N . ILE B 1 94 ? -28.156 -8.508 -5.043 1 97.06 94 ILE B N 1
ATOM 4179 C CA . ILE B 1 94 ? -27.438 -7.398 -4.434 1 97.06 94 ILE B CA 1
ATOM 4180 C C . ILE B 1 94 ? -27.516 -6.176 -5.348 1 97.06 94 ILE B C 1
ATOM 4182 O O . ILE B 1 94 ? -27.938 -6.277 -6.5 1 97.06 94 ILE B O 1
ATOM 4186 N N . TYR B 1 95 ? -27.188 -5.059 -4.824 1 97.94 95 TYR B N 1
ATOM 4187 C CA . TYR B 1 95 ? -27.328 -3.816 -5.582 1 97.94 95 TYR B CA 1
ATOM 4188 C C . TYR B 1 95 ? -26 -3.064 -5.621 1 97.94 95 TYR B C 1
ATOM 4190 O O . TYR B 1 95 ? -25.391 -2.795 -4.574 1 97.94 95 TYR B O 1
ATOM 4198 N N . CYS B 1 96 ? -25.562 -2.746 -6.848 1 98.25 96 CYS B N 1
ATOM 4199 C CA . CYS B 1 96 ? -24.375 -1.924 -7.055 1 98.25 96 CYS B CA 1
ATOM 4200 C C . CYS B 1 96 ? -24.672 -0.454 -6.785 1 98.25 96 CYS B C 1
ATOM 4202 O O . CYS B 1 96 ? -25.609 0.11 -7.363 1 98.25 96 CYS B O 1
ATOM 4204 N N . ARG B 1 97 ? -23.859 0.095 -5.906 1 98.31 97 ARG B N 1
ATOM 4205 C CA . ARG B 1 97 ? -23.953 1.509 -5.559 1 98.31 97 ARG B CA 1
ATOM 4206 C C . ARG B 1 97 ? -22.797 2.297 -6.145 1 98.31 97 ARG B C 1
ATOM 4208 O O . ARG B 1 97 ? -21.641 1.876 -6.039 1 98.31 97 ARG B O 1
ATOM 4215 N N . TYR B 1 98 ? -23.094 3.445 -6.785 1 98.25 98 TYR B N 1
ATOM 4216 C CA . TYR B 1 98 ? -22.094 4.234 -7.5 1 98.25 98 TYR B CA 1
ATOM 4217 C C . TYR B 1 98 ? -21.844 5.562 -6.801 1 98.25 98 TYR B C 1
ATOM 4219 O O . TYR B 1 98 ? -22.797 6.223 -6.355 1 98.25 98 TYR B O 1
ATOM 4227 N N . PHE B 1 99 ? -20.562 5.945 -6.742 1 98.12 99 PHE B N 1
ATOM 4228 C CA . PHE B 1 99 ? -20.203 7.211 -6.113 1 98.12 99 PHE B CA 1
ATOM 4229 C C . PHE B 1 99 ? -19.203 7.98 -6.969 1 98.12 99 PHE B C 1
ATOM 4231 O O . PHE B 1 99 ? -18.359 7.379 -7.637 1 98.12 99 PHE B O 1
ATOM 4238 N N . ASP B 1 100 ? -19.312 9.281 -6.91 1 96.31 100 ASP B N 1
ATOM 4239 C CA . ASP B 1 100 ? -18.375 10.117 -7.668 1 96.31 100 ASP B CA 1
ATOM 4240 C C . ASP B 1 100 ? -17.109 10.383 -6.867 1 96.31 100 ASP B C 1
ATOM 4242 O O . ASP B 1 100 ? -16.875 9.766 -5.824 1 96.31 100 ASP B O 1
ATOM 4246 N N . ARG B 1 101 ? -16.266 11.281 -7.352 1 91.5 101 ARG B N 1
ATOM 4247 C CA . ARG B 1 101 ? -14.961 11.562 -6.773 1 91.5 101 ARG B CA 1
ATOM 4248 C C . ARG B 1 101 ? -15.094 12.188 -5.391 1 91.5 101 ARG B C 1
ATOM 4250 O O . ARG B 1 101 ? -14.188 12.086 -4.562 1 91.5 101 ARG B O 1
ATOM 4257 N N . GLU B 1 102 ? -16.203 12.82 -5.164 1 88.31 102 GLU B N 1
ATOM 4258 C CA . GLU B 1 102 ? -16.453 13.43 -3.863 1 88.31 102 GLU B CA 1
ATOM 4259 C C . GLU B 1 102 ? -17.203 12.469 -2.941 1 88.31 102 GLU B C 1
ATOM 4261 O O . GLU B 1 102 ? -17.641 12.859 -1.854 1 88.31 102 GLU B O 1
ATOM 4266 N N . LYS B 1 103 ? -17.438 11.227 -3.434 1 91.12 103 LYS B N 1
ATOM 4267 C CA . LYS B 1 103 ? -18.078 10.148 -2.697 1 91.12 103 LYS B CA 1
ATOM 4268 C C . LYS B 1 103 ? -19.562 10.43 -2.506 1 91.12 103 LYS B C 1
ATOM 4270 O O . LYS B 1 103 ? -20.156 10.055 -1.488 1 91.12 103 LYS B O 1
ATOM 4275 N N . ARG B 1 104 ? -20.094 11.203 -3.449 1 93.88 104 ARG B N 1
ATOM 4276 C CA . ARG B 1 104 ? -21.547 11.367 -3.514 1 93.88 104 ARG B CA 1
ATOM 4277 C C . ARG B 1 104 ? -22.172 10.297 -4.398 1 93.88 104 ARG B C 1
ATOM 4279 O O . ARG B 1 104 ? -21.641 9.977 -5.465 1 93.88 104 ARG B O 1
ATOM 4286 N N . GLU B 1 105 ? -23.234 9.766 -3.898 1 96.31 105 GLU B N 1
ATOM 4287 C CA . GLU B 1 105 ? -23.875 8.688 -4.645 1 96.31 105 GLU B CA 1
ATOM 4288 C C . GLU B 1 105 ? -24.375 9.18 -6 1 96.31 105 GLU B C 1
ATOM 4290 O O . GLU B 1 105 ? -24.953 10.273 -6.102 1 96.31 105 GLU B O 1
ATOM 4295 N N . LEU B 1 106 ? -24.156 8.344 -6.984 1 95.75 106 LEU B N 1
ATOM 4296 C CA . LEU B 1 106 ? -24.469 8.672 -8.367 1 95.75 106 LEU B CA 1
ATOM 4297 C C . LEU B 1 106 ? -25.562 7.758 -8.906 1 95.75 106 LEU B C 1
ATOM 4299 O O . LEU B 1 106 ? -25.359 6.547 -9.047 1 95.75 106 LEU B O 1
ATOM 4303 N N . GLY B 1 107 ? -26.719 8.359 -9.211 1 93.06 107 GLY B N 1
ATOM 4304 C CA . GLY B 1 107 ? -27.766 7.633 -9.922 1 93.06 107 GLY B CA 1
ATOM 4305 C C . GLY B 1 107 ? -28.391 6.535 -9.086 1 93.06 107 GLY B C 1
ATOM 4306 O O . GLY B 1 107 ? -28.297 6.547 -7.855 1 93.06 107 GLY B O 1
ATOM 4307 N N . LEU B 1 108 ? -29.094 5.582 -9.844 1 94.12 108 LEU B N 1
ATOM 4308 C CA . LEU B 1 108 ? -29.828 4.496 -9.195 1 94.12 108 LEU B CA 1
ATOM 4309 C C . LEU B 1 108 ? -28.938 3.266 -9.031 1 94.12 108 LEU B C 1
ATOM 4311 O O . LEU B 1 108 ? -28.078 2.998 -9.875 1 94.12 108 LEU B O 1
ATOM 4315 N N . PRO B 1 109 ? -29.203 2.541 -7.98 1 96.44 109 PRO B N 1
ATOM 4316 C CA . PRO B 1 109 ? -28.469 1.278 -7.84 1 96.44 109 PRO B CA 1
ATOM 4317 C C . PRO B 1 109 ? -28.766 0.3 -8.977 1 96.44 109 PRO B C 1
ATOM 4319 O O . PRO B 1 109 ? -29.812 0.379 -9.609 1 96.44 109 PRO B O 1
ATOM 4322 N N . PHE B 1 110 ? -27.859 -0.51 -9.281 1 96.88 110 PHE B N 1
ATOM 4323 C CA . PHE B 1 110 ? -28.016 -1.546 -10.297 1 96.88 110 PHE B CA 1
ATOM 4324 C C . PHE B 1 110 ? -28.188 -2.914 -9.648 1 96.88 110 PHE B C 1
ATOM 4326 O O . PHE B 1 110 ? -27.359 -3.346 -8.859 1 96.88 110 PHE B O 1
ATOM 4333 N N . ARG B 1 111 ? -29.25 -3.545 -10.039 1 96.38 111 ARG B N 1
ATOM 4334 C CA . ARG B 1 111 ? -29.578 -4.863 -9.492 1 96.38 111 ARG B CA 1
ATOM 4335 C C . ARG B 1 111 ? -28.734 -5.945 -10.164 1 96.38 111 ARG B C 1
ATOM 4337 O O . ARG B 1 111 ? -28.688 -6.023 -11.398 1 96.38 111 ARG B O 1
ATOM 4344 N N . THR B 1 112 ? -28.125 -6.793 -9.367 1 96.5 112 THR B N 1
ATOM 4345 C CA . THR B 1 112 ? -27.344 -7.906 -9.883 1 96.5 112 THR B CA 1
ATOM 4346 C C . THR B 1 112 ? -27.328 -9.062 -8.883 1 96.5 112 THR B C 1
ATOM 4348 O O . THR B 1 112 ? -28.188 -9.141 -8.008 1 96.5 112 THR B O 1
ATOM 4351 N N . HIS B 1 113 ? -26.438 -10.039 -9.117 1 96.38 113 HIS B N 1
ATOM 4352 C CA . HIS B 1 113 ? -26.25 -11.18 -8.227 1 96.38 113 HIS B CA 1
ATOM 4353 C C . HIS B 1 113 ? -24.797 -11.344 -7.82 1 96.38 113 HIS B C 1
ATOM 4355 O O . HIS B 1 113 ? -23.891 -10.969 -8.57 1 96.38 113 HIS B O 1
ATOM 4361 N N . VAL B 1 114 ? -24.656 -11.867 -6.648 1 97.62 114 VAL B N 1
ATOM 4362 C CA . VAL B 1 114 ? -23.328 -12.312 -6.293 1 97.62 114 VAL B CA 1
ATOM 4363 C C . VAL B 1 114 ? -22.969 -13.578 -7.078 1 97.62 114 VAL B C 1
ATOM 4365 O O . VAL B 1 114 ? -23.594 -14.625 -6.891 1 97.62 114 VAL B O 1
ATOM 4368 N N . PHE B 1 115 ? -21.984 -13.352 -7.977 1 96.62 115 PHE B N 1
ATOM 4369 C CA . PHE B 1 115 ? -21.531 -14.445 -8.82 1 96.62 115 PHE B CA 1
ATOM 4370 C C . PHE B 1 115 ? -20.203 -14.109 -9.469 1 96.62 115 PHE B C 1
ATOM 4372 O O . PHE B 1 115 ? -20.047 -13.039 -10.062 1 96.62 115 PHE B O 1
ATOM 4379 N N . PRO B 1 116 ? -19.203 -15.172 -9.586 1 96.44 116 PRO B N 1
ATOM 4380 C CA . PRO B 1 116 ? -19.188 -16.312 -8.664 1 96.44 116 PRO B CA 1
ATOM 4381 C C . PRO B 1 116 ? -19.156 -15.883 -7.195 1 96.44 116 PRO B C 1
ATOM 4383 O O . PRO B 1 116 ? -19.391 -14.711 -6.891 1 96.44 116 PRO B O 1
ATOM 4386 N N . GLU B 1 117 ? -18.875 -16.891 -6.309 1 95.44 117 GLU B N 1
ATOM 4387 C CA . GLU B 1 117 ? -18.75 -16.484 -4.91 1 95.44 117 GLU B CA 1
ATOM 4388 C C . GLU B 1 117 ? -17.719 -15.375 -4.75 1 95.44 117 GLU B C 1
ATOM 4390 O O . GLU B 1 117 ? -16.656 -15.406 -5.379 1 95.44 117 GLU B O 1
ATOM 4395 N N . PHE B 1 118 ? -17.953 -14.258 -4.043 1 96.62 118 PHE B N 1
ATOM 4396 C CA . PHE B 1 118 ? -17.047 -13.188 -3.645 1 96.62 118 PHE B CA 1
ATOM 4397 C C . PHE B 1 118 ? -16.984 -12.109 -4.723 1 96.62 118 PHE B C 1
ATOM 4399 O O . PHE B 1 118 ? -16.047 -11.305 -4.742 1 96.62 118 PHE B O 1
ATOM 4406 N N . ALA B 1 119 ? -17.875 -12.109 -5.715 1 97.81 119 ALA B N 1
ATOM 4407 C CA . ALA B 1 119 ? -17.859 -11.07 -6.734 1 97.81 119 ALA B CA 1
ATOM 4408 C C . ALA B 1 119 ? -19.266 -10.672 -7.145 1 97.81 119 ALA B C 1
ATOM 4410 O O . ALA B 1 119 ? -20.203 -11.461 -7.02 1 97.81 119 ALA B O 1
ATOM 4411 N N . ALA B 1 120 ? -19.406 -9.477 -7.598 1 97.88 120 ALA B N 1
ATOM 4412 C CA . ALA B 1 120 ? -20.609 -8.945 -8.227 1 97.88 120 ALA B CA 1
ATOM 4413 C C . ALA B 1 120 ? -20.266 -8.156 -9.484 1 97.88 120 ALA B C 1
ATOM 4415 O O . ALA B 1 120 ? -19.359 -7.328 -9.477 1 97.88 120 ALA B O 1
ATOM 4416 N N . TYR B 1 121 ? -21 -8.453 -10.555 1 97.75 121 TYR B N 1
ATOM 4417 C CA . TYR B 1 121 ? -20.828 -7.734 -11.812 1 97.75 121 TYR B CA 1
ATOM 4418 C C . TYR B 1 121 ? -21.781 -6.559 -11.914 1 97.75 121 TYR B C 1
ATOM 4420 O O . TYR B 1 121 ? -23 -6.715 -11.703 1 97.75 121 TYR B O 1
ATOM 4428 N N . CYS B 1 122 ? -21.25 -5.406 -12.211 1 97.56 122 CYS B N 1
ATOM 4429 C CA . CYS B 1 122 ? -22.016 -4.168 -12.234 1 97.56 122 CYS B CA 1
ATOM 4430 C C . CYS B 1 122 ? -21.891 -3.471 -13.586 1 97.56 122 CYS B C 1
ATOM 4432 O O . CYS B 1 122 ? -20.906 -3.662 -14.297 1 97.56 122 CYS B O 1
ATOM 4434 N N . LEU B 1 123 ? -22.859 -2.656 -13.898 1 95.94 123 LEU B N 1
ATOM 4435 C CA . LEU B 1 123 ? -22.797 -1.81 -15.086 1 95.94 123 LEU B CA 1
ATOM 4436 C C . LEU B 1 123 ? -21.797 -0.677 -14.898 1 95.94 123 LEU B C 1
ATOM 4438 O O . LEU B 1 123 ? -21.656 -0.147 -13.797 1 95.94 123 LEU B O 1
ATOM 4442 N N . ARG B 1 124 ? -21.172 -0.348 -16.016 1 95.56 124 ARG B N 1
ATOM 4443 C CA . ARG B 1 124 ? -20.375 0.87 -15.969 1 95.56 124 ARG B CA 1
ATOM 4444 C C . ARG B 1 124 ? -21.266 2.105 -15.844 1 95.56 124 ARG B C 1
ATOM 4446 O O . ARG B 1 124 ? -22.406 2.109 -16.312 1 95.56 124 ARG B O 1
ATOM 4453 N N . ARG B 1 125 ? -20.719 3.117 -15.219 1 95.5 125 ARG B N 1
ATOM 4454 C CA . ARG B 1 125 ? -21.422 4.387 -15.078 1 95.5 125 ARG B CA 1
ATOM 4455 C C . ARG B 1 125 ? -20.469 5.562 -15.188 1 95.5 125 ARG B C 1
ATOM 4457 O O . ARG B 1 125 ? -19.484 5.637 -14.445 1 95.5 125 ARG B O 1
ATOM 4464 N N . GLU B 1 126 ? -20.844 6.484 -16.062 1 94.69 126 GLU B N 1
ATOM 4465 C CA . GLU B 1 126 ? -20.016 7.68 -16.234 1 94.69 126 GLU B CA 1
ATOM 4466 C C . GLU B 1 126 ? -19.938 8.484 -14.938 1 94.69 126 GLU B C 1
ATOM 4468 O O . GLU B 1 126 ? -20.953 8.711 -14.273 1 94.69 126 GLU B O 1
ATOM 4473 N N . GLY B 1 127 ? -18.766 8.859 -14.609 1 95.31 127 GLY B N 1
ATOM 4474 C CA . GLY B 1 127 ? -18.562 9.688 -13.438 1 95.31 127 GLY B CA 1
ATOM 4475 C C . GLY B 1 127 ? -18.297 8.891 -12.172 1 95.31 127 GLY B C 1
ATOM 4476 O O . GLY B 1 127 ? -17.906 9.453 -11.148 1 95.31 127 GLY B O 1
ATOM 4477 N N . ALA B 1 128 ? -18.531 7.555 -12.195 1 97.69 128 ALA B N 1
ATOM 4478 C CA . ALA B 1 128 ? -18.297 6.719 -11.016 1 97.69 128 ALA B CA 1
ATOM 4479 C C . ALA B 1 128 ? -16.812 6.613 -10.703 1 97.69 128 ALA B C 1
ATOM 4481 O O . ALA B 1 128 ? -16 6.359 -11.602 1 97.69 128 ALA B O 1
ATOM 4482 N N . ALA B 1 129 ? -16.5 6.895 -9.469 1 97.5 129 ALA B N 1
ATOM 4483 C CA . ALA B 1 129 ? -15.117 6.801 -9.008 1 97.5 129 ALA B CA 1
ATOM 4484 C C . ALA B 1 129 ? -14.984 5.789 -7.875 1 97.5 129 ALA B C 1
ATOM 4486 O O . ALA B 1 129 ? -13.891 5.281 -7.613 1 97.5 129 ALA B O 1
ATOM 4487 N N . PHE B 1 130 ? -16.078 5.531 -7.203 1 98.44 130 PHE B N 1
ATOM 4488 C CA . PHE B 1 130 ? -16.141 4.562 -6.113 1 98.44 130 PHE B CA 1
ATOM 4489 C C . PHE B 1 130 ? -17.359 3.666 -6.266 1 98.44 130 PHE B C 1
ATOM 4491 O O . PHE B 1 130 ? -18.359 4.055 -6.891 1 98.44 130 PHE B O 1
ATOM 4498 N N . MET B 1 131 ? -17.281 2.471 -5.711 1 98.5 131 MET B N 1
ATOM 4499 C CA . MET B 1 131 ? -18.375 1.508 -5.727 1 98.5 131 MET B CA 1
ATOM 4500 C C . MET B 1 131 ? -18.656 0.98 -4.32 1 98.5 131 MET B C 1
ATOM 4502 O O . MET B 1 131 ? -17.75 0.859 -3.508 1 98.5 131 MET B O 1
ATOM 4506 N N . SER B 1 132 ? -19.828 0.695 -4.109 1 98.38 132 SER B N 1
ATOM 4507 C CA . SER B 1 132 ? -20.219 -0.131 -2.973 1 98.38 132 SER B CA 1
ATOM 4508 C C . SER B 1 132 ? -21.359 -1.072 -3.344 1 98.38 132 SER B C 1
ATOM 4510 O O . SER B 1 132 ? -21.766 -1.14 -4.508 1 98.38 132 SER B O 1
ATOM 4512 N N . LEU B 1 133 ? -21.734 -1.917 -2.406 1 98.12 133 LEU B N 1
ATOM 4513 C CA . LEU B 1 133 ? -22.828 -2.861 -2.57 1 98.12 133 LEU B CA 1
ATOM 4514 C C . LEU B 1 133 ? -23.797 -2.771 -1.399 1 98.12 133 LEU B C 1
ATOM 4516 O O . LEU B 1 133 ? -23.406 -2.445 -0.279 1 98.12 133 LEU B O 1
ATOM 4520 N N . SER B 1 134 ? -25.047 -3.045 -1.68 1 97.81 134 SER B N 1
ATOM 4521 C CA . SER B 1 134 ? -26.078 -3.137 -0.65 1 97.81 134 SER B CA 1
ATOM 4522 C C . SER B 1 134 ? -27 -4.324 -0.898 1 97.81 134 SER B C 1
ATOM 4524 O O . SER B 1 134 ? -27.141 -4.773 -2.037 1 97.81 134 SER B O 1
ATOM 4526 N N . ASP B 1 135 ? -27.609 -4.777 0.159 1 96.69 135 ASP B N 1
ATOM 4527 C CA . ASP B 1 135 ? -28.484 -5.938 0.066 1 96.69 135 ASP B CA 1
ATOM 4528 C C . ASP B 1 135 ? -29.812 -5.57 -0.597 1 96.69 135 ASP B C 1
ATOM 4530 O O . ASP B 1 135 ? -30.484 -6.43 -1.174 1 96.69 135 ASP B O 1
ATOM 4534 N N . THR B 1 136 ? -30.234 -4.348 -0.376 1 96.81 136 THR B N 1
ATOM 4535 C CA . THR B 1 136 ? -31.438 -3.828 -1.013 1 96.81 136 THR B CA 1
ATOM 4536 C C . THR B 1 136 ? -31.156 -2.523 -1.749 1 96.81 136 THR B C 1
ATOM 4538 O O . THR B 1 136 ? -30.094 -1.923 -1.558 1 96.81 136 THR B O 1
ATOM 4541 N N . ALA B 1 137 ? -32 -2.135 -2.531 1 95.25 137 ALA B N 1
ATOM 4542 C CA . ALA B 1 137 ? -31.812 -0.947 -3.357 1 95.25 137 ALA B CA 1
ATOM 4543 C C . ALA B 1 137 ? -31.578 0.291 -2.496 1 95.25 137 ALA B C 1
ATOM 4545 O O . ALA B 1 137 ? -30.828 1.194 -2.881 1 95.25 137 ALA B O 1
ATOM 4546 N N . ARG B 1 138 ? -32.188 0.325 -1.306 1 93.69 138 ARG B N 1
ATOM 4547 C CA . ARG B 1 138 ? -32.062 1.483 -0.427 1 93.69 138 ARG B CA 1
ATOM 4548 C C . ARG B 1 138 ? -31.406 1.103 0.891 1 93.69 138 ARG B C 1
ATOM 4550 O O . ARG B 1 138 ? -31.547 1.813 1.889 1 93.69 138 ARG B O 1
ATOM 4557 N N . GLY B 1 139 ? -30.781 -0.031 0.785 1 94.31 139 GLY B N 1
ATOM 4558 C CA . GLY B 1 139 ? -30.156 -0.5 2.014 1 94.31 139 GLY B CA 1
ATOM 4559 C C . GLY B 1 139 ? -28.859 0.213 2.334 1 94.31 139 GLY B C 1
ATOM 4560 O O . GLY B 1 139 ? -28.344 0.976 1.515 1 94.31 139 GLY B O 1
ATOM 4561 N N . ASP B 1 140 ? -28.375 -0.07 3.504 1 92.56 140 ASP B N 1
ATOM 4562 C CA . ASP B 1 140 ? -27.078 0.456 3.916 1 92.56 140 ASP B CA 1
ATOM 4563 C C . ASP B 1 140 ? -25.953 -0.165 3.096 1 92.56 140 ASP B C 1
ATOM 4565 O O . ASP B 1 140 ? -26.062 -1.313 2.66 1 92.56 140 ASP B O 1
ATOM 4569 N N . TYR B 1 141 ? -25.047 0.703 2.826 1 91.81 141 TYR B N 1
ATOM 4570 C CA . TYR B 1 141 ? -23.891 0.206 2.098 1 91.81 141 TYR B CA 1
ATOM 4571 C C . TYR B 1 141 ? -22.625 0.283 2.957 1 91.81 141 TYR B C 1
ATOM 4573 O O . TYR B 1 141 ? -22.578 1.051 3.922 1 91.81 141 TYR B O 1
ATOM 4581 N N . SER B 1 142 ? -21.656 -0.53 2.568 1 85.19 142 SER B N 1
ATOM 4582 C CA . SER B 1 142 ? -20.344 -0.519 3.205 1 85.19 142 SER B CA 1
ATOM 4583 C C . SER B 1 142 ? -19.484 0.625 2.68 1 85.19 142 SER B C 1
ATOM 4585 O O . SER B 1 142 ? -19.844 1.278 1.697 1 85.19 142 SER B O 1
ATOM 4587 N N . TYR B 1 143 ? -18.359 0.867 3.383 1 92.88 143 TYR B N 1
ATOM 4588 C CA . TYR B 1 143 ? -17.453 1.905 2.928 1 92.88 143 TYR B CA 1
ATOM 4589 C C . TYR B 1 143 ? -17.047 1.682 1.475 1 92.88 143 TYR B C 1
ATOM 4591 O O . TYR B 1 143 ? -16.5 0.629 1.128 1 92.88 143 TYR B O 1
ATOM 4599 N N . PRO B 1 144 ? -17.344 2.635 0.638 1 97.44 144 PRO B N 1
ATOM 4600 C CA . PRO B 1 144 ? -17.062 2.475 -0.79 1 97.44 144 PRO B CA 1
ATOM 4601 C C . PRO B 1 144 ? -15.57 2.307 -1.077 1 97.44 144 PRO B C 1
ATOM 4603 O O . PRO B 1 144 ? -14.734 2.863 -0.362 1 97.44 144 PRO B O 1
ATOM 4606 N N . VAL B 1 145 ? -15.281 1.588 -2.143 1 98.19 145 VAL B N 1
ATOM 4607 C CA . VAL B 1 145 ? -13.898 1.366 -2.572 1 98.19 145 VAL B CA 1
ATOM 4608 C C . VAL B 1 145 ? -13.672 2.029 -3.928 1 98.19 145 VAL B C 1
ATOM 4610 O O . VAL B 1 145 ? -14.594 2.148 -4.734 1 98.19 145 VAL B O 1
ATOM 4613 N N . PRO B 1 146 ? -12.453 2.541 -4.145 1 98.25 146 PRO B N 1
ATOM 4614 C CA . PRO B 1 146 ? -12.18 3.189 -5.43 1 98.25 146 PRO B CA 1
ATOM 4615 C C . PRO B 1 146 ? -12.219 2.215 -6.605 1 98.25 146 PRO B C 1
ATOM 4617 O O . PRO B 1 146 ? -11.844 1.048 -6.457 1 98.25 146 PRO B O 1
ATOM 4620 N N . ILE B 1 147 ? -12.641 2.707 -7.715 1 98.44 147 ILE B N 1
ATOM 4621 C CA . ILE B 1 147 ? -12.633 1.92 -8.945 1 98.44 147 ILE B CA 1
ATOM 4622 C C . ILE B 1 147 ? -11.234 1.933 -9.555 1 98.44 147 ILE B C 1
ATOM 4624 O O . ILE B 1 147 ? -10.672 3 -9.805 1 98.44 147 ILE B O 1
ATOM 4628 N N . VAL B 1 148 ? -10.672 0.786 -9.742 1 97.69 148 VAL B N 1
ATOM 4629 C CA . VAL B 1 148 ? -9.398 0.636 -10.445 1 97.69 148 VAL B CA 1
ATOM 4630 C C . VAL B 1 148 ? -9.641 0.496 -11.945 1 97.69 148 VAL B C 1
ATOM 4632 O O . VAL B 1 148 ? -10.406 -0.376 -12.375 1 97.69 148 VAL B O 1
ATOM 4635 N N . ASP B 1 149 ? -9.008 1.309 -12.727 1 96.5 149 ASP B N 1
ATOM 4636 C CA . ASP B 1 149 ? -9.211 1.32 -14.172 1 96.5 149 ASP B CA 1
ATOM 4637 C C . ASP B 1 149 ? -8.445 0.178 -14.844 1 96.5 149 ASP B C 1
ATOM 4639 O O . ASP B 1 149 ? -7.215 0.136 -14.797 1 96.5 149 ASP B O 1
ATOM 4643 N N . ARG B 1 150 ? -9.141 -0.724 -15.461 1 97.44 150 ARG B N 1
ATOM 4644 C CA . ARG B 1 150 ? -8.586 -1.831 -16.234 1 97.44 150 ARG B CA 1
ATOM 4645 C C . ARG B 1 150 ? -9.102 -1.807 -17.672 1 97.44 150 ARG B C 1
ATOM 4647 O O . ARG B 1 150 ? -9.273 -2.857 -18.297 1 97.44 150 ARG B O 1
ATOM 4654 N N . THR B 1 151 ? -9.32 -0.616 -18.156 1 95.69 151 THR B N 1
ATOM 4655 C CA . THR B 1 151 ? -9.938 -0.502 -19.484 1 95.69 151 THR B CA 1
ATOM 4656 C C . THR B 1 151 ? -8.867 -0.412 -20.562 1 95.69 151 THR B C 1
ATOM 4658 O O . THR B 1 151 ? -9.18 -0.526 -21.75 1 95.69 151 THR B O 1
ATOM 4661 N N . ASN B 1 152 ? -7.672 -0.223 -20.156 1 91.56 152 ASN B N 1
ATOM 4662 C CA . ASN B 1 152 ? -6.605 -0.079 -21.141 1 91.56 152 ASN B CA 1
ATOM 4663 C C . ASN B 1 152 ? -6.398 -1.364 -21.938 1 91.56 152 ASN B C 1
ATOM 4665 O O . ASN B 1 152 ? -6.383 -2.457 -21.359 1 91.56 152 ASN B O 1
ATOM 4669 N N . ASP B 1 153 ? -6.102 -1.253 -23.172 1 88.5 153 ASP B N 1
ATOM 4670 C CA . ASP B 1 153 ? -5.898 -2.408 -24.031 1 88.5 153 ASP B CA 1
ATOM 4671 C C . ASP B 1 153 ? -4.516 -3.021 -23.828 1 88.5 153 ASP B C 1
ATOM 4673 O O . ASP B 1 153 ? -4.348 -4.238 -23.922 1 88.5 153 ASP B O 1
ATOM 4677 N N . GLU B 1 154 ? -3.625 -2.145 -23.562 1 93 154 GLU B N 1
ATOM 4678 C CA . GLU B 1 154 ? -2.271 -2.646 -23.344 1 93 154 GLU B CA 1
ATOM 4679 C C . GLU B 1 154 ? -2.088 -3.129 -21.922 1 93 154 GLU B C 1
ATOM 4681 O O . GLU B 1 154 ? -2.307 -2.371 -20.969 1 93 154 GLU B O 1
ATOM 4686 N N . LEU B 1 155 ? -1.684 -4.395 -21.859 1 95.69 155 LEU B N 1
ATOM 4687 C CA . LEU B 1 155 ? -1.446 -4.973 -20.547 1 95.69 155 LEU B CA 1
ATOM 4688 C C . LEU B 1 155 ? -0.129 -4.473 -19.969 1 95.69 155 LEU B C 1
ATOM 4690 O O . LEU B 1 155 ? 0.861 -4.332 -20.688 1 95.69 155 LEU B O 1
ATOM 4694 N N . LYS B 1 156 ? -0.124 -4.273 -18.734 1 94.62 156 LYS B N 1
ATOM 4695 C CA . LYS B 1 156 ? 1.068 -3.771 -18.047 1 94.62 156 LYS B CA 1
ATOM 4696 C C . LYS B 1 156 ? 2.104 -4.879 -17.875 1 94.62 156 LYS B C 1
ATOM 4698 O O . LYS B 1 156 ? 3.309 -4.613 -17.891 1 94.62 156 LYS B O 1
ATOM 4703 N N . HIS B 1 157 ? 1.609 -6.117 -17.75 1 97.06 157 HIS B N 1
ATOM 4704 C CA . HIS B 1 157 ? 2.502 -7.242 -17.484 1 97.06 157 HIS B CA 1
ATOM 4705 C C . HIS B 1 157 ? 2.186 -8.422 -18.406 1 97.06 157 HIS B C 1
ATOM 4707 O O . HIS B 1 157 ? 1.031 -8.617 -18.781 1 97.06 157 HIS B O 1
ATOM 4713 N N . PHE B 1 158 ? 3.199 -9.141 -18.734 1 97.94 158 PHE B N 1
ATOM 4714 C CA . PHE B 1 158 ? 2.988 -10.359 -19.5 1 97.94 158 PHE B CA 1
ATOM 4715 C C . PHE B 1 158 ? 2.811 -11.562 -18.578 1 97.94 158 PHE B C 1
ATOM 4717 O O . PHE B 1 158 ? 1.941 -12.406 -18.812 1 97.94 158 PHE B O 1
ATOM 4724 N N . PHE B 1 159 ? 3.566 -11.602 -17.578 1 98.69 159 PHE B N 1
ATOM 4725 C CA . PHE B 1 159 ? 3.545 -12.703 -16.625 1 98.69 159 PHE B CA 1
ATOM 4726 C C . PHE B 1 159 ? 3.598 -12.195 -15.195 1 98.69 159 PHE B C 1
ATOM 4728 O O . PHE B 1 159 ? 4.516 -11.461 -14.828 1 98.69 159 PHE B O 1
ATOM 4735 N N . SER B 1 160 ? 2.59 -12.531 -14.32 1 98.88 160 SER B N 1
ATOM 4736 C CA . SER B 1 160 ? 2.492 -12.156 -12.914 1 98.88 160 SER B CA 1
ATOM 4737 C C . SER B 1 160 ? 2.197 -13.367 -12.031 1 98.88 160 SER B C 1
ATOM 4739 O O . SER B 1 160 ? 1.975 -14.469 -12.539 1 98.88 160 SER B O 1
ATOM 4741 N N . VAL B 1 161 ? 2.264 -13.125 -10.719 1 98.94 161 VAL B N 1
ATOM 4742 C CA . VAL B 1 161 ? 2.07 -14.242 -9.789 1 98.94 161 VAL B CA 1
ATOM 4743 C C . VAL B 1 161 ? 1.067 -13.844 -8.711 1 98.94 161 VAL B C 1
ATOM 4745 O O . VAL B 1 161 ? 1.207 -12.797 -8.078 1 98.94 161 VAL B O 1
ATOM 4748 N N . CYS B 1 162 ? 0.027 -14.68 -8.562 1 98.75 162 CYS B N 1
ATOM 4749 C CA . CYS B 1 162 ? -0.878 -14.609 -7.422 1 98.75 162 CYS B CA 1
ATOM 4750 C C . CYS B 1 162 ? -0.411 -15.523 -6.293 1 98.75 162 CYS B C 1
ATOM 4752 O O . CYS B 1 162 ? -0.434 -16.75 -6.43 1 98.75 162 CYS B O 1
ATOM 4754 N N . VAL B 1 163 ? -0.057 -14.922 -5.203 1 98.25 163 VAL B N 1
ATOM 4755 C CA . VAL B 1 163 ? 0.407 -15.703 -4.062 1 98.25 163 VAL B CA 1
ATOM 4756 C C . VAL B 1 163 ? -0.76 -15.977 -3.115 1 98.25 163 VAL B C 1
ATOM 4758 O O . VAL B 1 163 ? -1.52 -15.07 -2.775 1 98.25 163 VAL B O 1
ATOM 4761 N N . ALA B 1 164 ? -0.846 -17.234 -2.715 1 97.81 164 ALA B N 1
ATOM 4762 C CA . ALA B 1 164 ? -1.861 -17.578 -1.72 1 97.81 164 ALA B CA 1
ATOM 4763 C C . ALA B 1 164 ? -1.698 -16.719 -0.462 1 97.81 164 ALA B C 1
ATOM 4765 O O . ALA B 1 164 ? -0.598 -16.25 -0.158 1 97.81 164 ALA B O 1
ATOM 4766 N N . PRO B 1 165 ? -2.793 -16.562 0.276 1 97.38 165 PRO B N 1
ATOM 4767 C CA . PRO B 1 165 ? -2.754 -15.648 1.424 1 97.38 165 PRO B CA 1
ATOM 4768 C C . PRO B 1 165 ? -1.704 -16.047 2.457 1 97.38 165 PRO B C 1
ATOM 4770 O O . PRO B 1 165 ? -1.576 -17.234 2.787 1 97.38 165 PRO B O 1
ATOM 4773 N N . ILE B 1 166 ? -1.018 -15.055 2.9 1 96 166 ILE B N 1
ATOM 4774 C CA . ILE B 1 166 ? -0.029 -15.234 3.959 1 96 166 ILE B CA 1
ATOM 4775 C C . ILE B 1 166 ? -0.713 -15.164 5.32 1 96 166 ILE B C 1
ATOM 4777 O O . ILE B 1 166 ? -1.496 -14.242 5.582 1 96 166 ILE B O 1
ATOM 4781 N N . TYR B 1 167 ? -0.48 -16.109 6.137 1 93.19 167 TYR B N 1
ATOM 4782 C CA . TYR B 1 167 ? -0.949 -16.156 7.516 1 93.19 167 TYR B CA 1
ATOM 4783 C C . TYR B 1 167 ? -0.013 -16.984 8.391 1 93.19 167 TYR B C 1
ATOM 4785 O O . TYR B 1 167 ? 1.045 -17.422 7.934 1 93.19 167 TYR B O 1
ATOM 4793 N N . GLY B 1 168 ? -0.281 -17.109 9.617 1 87.38 168 GLY B N 1
ATOM 4794 C CA . GLY B 1 168 ? 0.551 -17.875 10.531 1 87.38 168 GLY B CA 1
ATOM 4795 C C . GLY B 1 168 ? 1.591 -17.031 11.242 1 87.38 168 GLY B C 1
ATOM 4796 O O . GLY B 1 168 ? 1.822 -15.875 10.867 1 87.38 168 GLY B O 1
ATOM 4797 N N . LYS B 1 169 ? 2.254 -17.578 12.219 1 83.44 169 LYS B N 1
ATOM 4798 C CA . LYS B 1 169 ? 3.168 -16.844 13.086 1 83.44 169 LYS B CA 1
ATOM 4799 C C . LYS B 1 169 ? 4.621 -17.094 12.695 1 83.44 169 LYS B C 1
ATOM 4801 O O . LYS B 1 169 ? 5.527 -16.422 13.195 1 83.44 169 LYS B O 1
ATOM 4806 N N . GLU B 1 170 ? 4.816 -18.031 11.812 1 85.5 170 GLU B N 1
ATOM 4807 C CA . GLU B 1 170 ? 6.188 -18.359 11.43 1 85.5 170 GLU B CA 1
ATOM 4808 C C . GLU B 1 170 ? 6.809 -17.234 10.602 1 85.5 170 GLU B C 1
ATOM 4810 O O . GLU B 1 170 ? 6.113 -16.578 9.828 1 85.5 170 GLU B O 1
ATOM 4815 N N . PRO B 1 171 ? 8.164 -17.109 10.766 1 89.19 171 PRO B N 1
ATOM 4816 C CA . PRO B 1 171 ? 8.828 -16.109 9.93 1 89.19 171 PRO B CA 1
ATOM 4817 C C . PRO B 1 171 ? 8.734 -16.422 8.438 1 89.19 171 PRO B C 1
ATOM 4819 O O . PRO B 1 171 ? 8.883 -17.578 8.039 1 89.19 171 PRO B O 1
ATOM 4822 N N . LYS B 1 172 ? 8.508 -15.344 7.633 1 94.38 172 LYS B N 1
ATOM 4823 C CA . LYS B 1 172 ? 8.281 -15.57 6.207 1 94.38 172 LYS B CA 1
ATOM 4824 C C . LYS B 1 172 ? 9.359 -14.898 5.363 1 94.38 172 LYS B C 1
ATOM 4826 O O . LYS B 1 172 ? 9.422 -15.102 4.148 1 94.38 172 LYS B O 1
ATOM 4831 N N . TRP B 1 173 ? 10.273 -14.18 5.965 1 96 173 TRP B N 1
ATOM 4832 C CA . TRP B 1 173 ? 11.133 -13.25 5.234 1 96 173 TRP B CA 1
ATOM 4833 C C . TRP B 1 173 ? 11.992 -13.992 4.215 1 96 173 TRP B C 1
ATOM 4835 O O . TRP B 1 173 ? 12.086 -13.578 3.057 1 96 173 TRP B O 1
ATOM 4845 N N . LEU B 1 174 ? 12.602 -15.148 4.598 1 96.75 174 LEU B N 1
ATOM 4846 C CA . LEU B 1 174 ? 13.484 -15.867 3.686 1 96.75 174 LEU B CA 1
ATOM 4847 C C . LEU B 1 174 ? 12.688 -16.578 2.598 1 96.75 174 LEU B C 1
ATOM 4849 O O . LEU B 1 174 ? 13.078 -16.578 1.43 1 96.75 174 LEU B O 1
ATOM 4853 N N . LEU B 1 175 ? 11.578 -17.156 2.99 1 96.06 175 LEU B N 1
ATOM 4854 C CA . LEU B 1 175 ? 10.695 -17.797 2.023 1 96.06 175 LEU B CA 1
ATOM 4855 C C . LEU B 1 175 ? 10.18 -16.797 1.003 1 96.06 175 LEU B C 1
ATOM 4857 O O . LEU B 1 175 ? 10.133 -17.078 -0.195 1 96.06 175 LEU B O 1
ATOM 4861 N N . LEU B 1 176 ? 9.836 -15.625 1.514 1 97.56 176 LEU B N 1
ATOM 4862 C CA . LEU B 1 176 ? 9.359 -14.547 0.649 1 97.56 176 LEU B CA 1
ATOM 4863 C C . LEU B 1 176 ? 10.445 -14.109 -0.324 1 97.56 176 LEU B C 1
ATOM 4865 O O . LEU B 1 176 ? 10.195 -13.953 -1.521 1 97.56 176 LEU B O 1
ATOM 4869 N N . ALA B 1 177 ? 11.625 -13.953 0.169 1 98.12 177 ALA B N 1
ATOM 4870 C CA . ALA B 1 177 ? 12.742 -13.516 -0.664 1 98.12 177 ALA B CA 1
ATOM 4871 C C . ALA B 1 177 ? 13.008 -14.508 -1.794 1 98.12 177 ALA B C 1
ATOM 4873 O O . ALA B 1 177 ? 13.094 -14.117 -2.961 1 98.12 177 ALA B O 1
ATOM 4874 N N . GLU B 1 178 ? 13.133 -15.734 -1.414 1 98.38 178 GLU B N 1
ATOM 4875 C CA . GLU B 1 178 ? 13.422 -16.75 -2.426 1 98.38 178 GLU B CA 1
ATOM 4876 C C . GLU B 1 178 ? 12.273 -16.891 -3.418 1 98.38 178 GLU B C 1
ATOM 4878 O O . GLU B 1 178 ? 12.5 -17.062 -4.617 1 98.38 178 GLU B O 1
ATOM 4883 N N . PHE B 1 179 ? 11.047 -16.844 -2.908 1 98.62 179 PHE B N 1
ATOM 4884 C CA . PHE B 1 179 ? 9.859 -16.953 -3.75 1 98.62 179 PHE B CA 1
ATOM 4885 C C . PHE B 1 179 ? 9.859 -15.875 -4.828 1 98.62 179 PHE B C 1
ATOM 4887 O O . PHE B 1 179 ? 9.789 -16.188 -6.02 1 98.62 179 PHE B O 1
ATOM 4894 N N . ILE B 1 180 ? 9.977 -14.594 -4.406 1 98.75 180 ILE B N 1
ATOM 4895 C CA . ILE B 1 180 ? 9.883 -13.469 -5.332 1 98.75 180 ILE B CA 1
ATOM 4896 C C . ILE B 1 180 ? 11.039 -13.516 -6.324 1 98.75 180 ILE B C 1
ATOM 4898 O O . ILE B 1 180 ? 10.836 -13.391 -7.535 1 98.75 180 ILE B O 1
ATOM 4902 N N . GLU B 1 181 ? 12.234 -13.82 -5.859 1 98.69 181 GLU B N 1
ATOM 4903 C CA . GLU B 1 181 ? 13.406 -13.805 -6.738 1 98.69 181 GLU B CA 1
ATOM 4904 C C . GLU B 1 181 ? 13.383 -14.984 -7.703 1 98.69 181 GLU B C 1
ATOM 4906 O O . GLU B 1 181 ? 13.852 -14.875 -8.836 1 98.69 181 GLU B O 1
ATOM 4911 N N . HIS B 1 182 ? 12.797 -16.125 -7.266 1 98.75 182 HIS B N 1
ATOM 4912 C CA . HIS B 1 182 ? 12.617 -17.266 -8.172 1 98.75 182 HIS B CA 1
ATOM 4913 C C . HIS B 1 182 ? 11.727 -16.891 -9.352 1 98.75 182 HIS B C 1
ATOM 4915 O O . HIS B 1 182 ? 12.094 -17.094 -10.508 1 98.75 182 HIS B O 1
ATOM 4921 N N . TYR B 1 183 ? 10.602 -16.344 -9.078 1 98.88 183 TYR B N 1
ATOM 4922 C CA . TYR B 1 183 ? 9.656 -16.078 -10.148 1 98.88 183 TYR B CA 1
ATOM 4923 C C . TYR B 1 183 ? 10.117 -14.906 -11.008 1 98.88 183 TYR B C 1
ATOM 4925 O O . TYR B 1 183 ? 9.836 -14.859 -12.211 1 98.88 183 TYR B O 1
ATOM 4933 N N . LYS B 1 184 ? 10.828 -13.969 -10.383 1 98.19 184 LYS B N 1
ATOM 4934 C CA . LYS B 1 184 ? 11.453 -12.945 -11.211 1 98.19 184 LYS B CA 1
ATOM 4935 C C . LYS B 1 184 ? 12.422 -13.57 -12.211 1 98.19 184 LYS B C 1
ATOM 4937 O O . LYS B 1 184 ? 12.43 -13.195 -13.391 1 98.19 184 LYS B O 1
ATOM 4942 N N . LEU B 1 185 ? 13.227 -14.492 -11.734 1 97.88 185 LEU B N 1
ATOM 4943 C CA . LEU B 1 185 ? 14.164 -15.203 -12.609 1 97.88 185 LEU B CA 1
ATOM 4944 C C . LEU B 1 185 ? 13.414 -15.938 -13.719 1 97.88 185 LEU B C 1
ATOM 4946 O O . LEU B 1 185 ? 13.93 -16.078 -14.828 1 97.88 185 LEU B O 1
ATOM 4950 N N . GLN B 1 186 ? 12.219 -16.344 -13.367 1 98.56 186 GLN B N 1
ATOM 4951 C CA . GLN B 1 186 ? 11.406 -17.094 -14.328 1 98.56 186 GLN B CA 1
ATOM 4952 C C . GLN B 1 186 ? 10.602 -16.141 -15.211 1 98.56 186 GLN B C 1
ATOM 4954 O O . GLN B 1 186 ? 9.828 -16.594 -16.062 1 98.56 186 GLN B O 1
ATOM 4959 N N . GLY B 1 187 ? 10.695 -14.867 -14.969 1 97.94 187 GLY B N 1
ATOM 4960 C CA . GLY B 1 187 ? 10.164 -13.914 -15.93 1 97.94 187 GLY B CA 1
ATOM 4961 C C . GLY B 1 187 ? 8.984 -13.125 -15.391 1 97.94 187 GLY B C 1
ATOM 4962 O O . GLY B 1 187 ? 8.445 -12.258 -16.078 1 97.94 187 GLY B O 1
ATOM 4963 N N . ALA B 1 188 ? 8.594 -13.352 -14.164 1 98.56 188 ALA B N 1
ATOM 4964 C CA . ALA B 1 188 ? 7.477 -12.594 -13.602 1 98.56 188 ALA B CA 1
ATOM 4965 C C . ALA B 1 188 ? 7.891 -11.156 -13.297 1 98.56 188 ALA B C 1
ATOM 4967 O O . ALA B 1 188 ? 9 -10.914 -12.812 1 98.56 188 ALA B O 1
ATOM 4968 N N . THR B 1 189 ? 6.91 -10.227 -13.547 1 97.62 189 THR B N 1
ATOM 4969 C CA . THR B 1 189 ? 7.25 -8.82 -13.336 1 97.62 189 THR B CA 1
ATOM 4970 C C . THR B 1 189 ? 6.359 -8.203 -12.258 1 97.62 189 THR B C 1
ATOM 4972 O O . THR B 1 189 ? 6.57 -7.062 -11.852 1 97.62 189 THR B O 1
ATOM 4975 N N . HIS B 1 190 ? 5.375 -8.961 -11.758 1 98.38 190 HIS B N 1
ATOM 4976 C CA . HIS B 1 190 ? 4.461 -8.422 -10.766 1 98.38 190 HIS B CA 1
ATOM 4977 C C . HIS B 1 190 ? 3.91 -9.523 -9.859 1 98.38 190 HIS B C 1
ATOM 4979 O O . HIS B 1 190 ? 3.637 -10.633 -10.32 1 98.38 190 HIS B O 1
ATOM 4985 N N . PHE B 1 191 ? 3.73 -9.164 -8.617 1 98.88 191 PHE B N 1
ATOM 4986 C CA . PHE B 1 191 ? 3.26 -10.117 -7.617 1 98.88 191 PHE B CA 1
ATOM 4987 C C . PHE B 1 191 ? 2.066 -9.555 -6.855 1 98.88 191 PHE B C 1
ATOM 4989 O O . PHE B 1 191 ? 2.143 -8.453 -6.293 1 98.88 191 PHE B O 1
ATOM 4996 N N . TYR B 1 192 ? 0.945 -10.281 -6.918 1 98.81 192 TYR B N 1
ATOM 4997 C CA . TYR B 1 192 ? -0.204 -9.984 -6.066 1 98.81 192 TYR B CA 1
ATOM 4998 C C . TYR B 1 192 ? -0.124 -10.758 -4.758 1 98.81 192 TYR B C 1
ATOM 5000 O O . TYR B 1 192 ? -0.292 -11.984 -4.738 1 98.81 192 TYR B O 1
ATOM 5008 N N . VAL B 1 193 ? 0.094 -10.023 -3.67 1 98.56 193 VAL B N 1
ATOM 5009 C CA . VAL B 1 193 ? 0.285 -10.68 -2.383 1 98.56 193 VAL B CA 1
ATOM 5010 C C . VAL B 1 193 ? -0.901 -10.383 -1.468 1 98.56 193 VAL B C 1
ATOM 5012 O O . VAL B 1 193 ? -1.292 -9.227 -1.307 1 98.56 193 VAL B O 1
ATOM 5015 N N . TYR B 1 194 ? -1.451 -11.406 -0.928 1 97.81 194 TYR B N 1
ATOM 5016 C CA . TYR B 1 194 ? -2.578 -11.297 -0.008 1 97.81 194 TYR B CA 1
ATOM 5017 C C . TYR B 1 194 ? -2.15 -11.633 1.418 1 97.81 194 TYR B C 1
ATOM 5019 O O . TYR B 1 194 ? -1.452 -12.617 1.649 1 97.81 194 TYR B O 1
ATOM 5027 N N . ILE B 1 195 ? -2.611 -10.773 2.373 1 95.44 195 ILE B N 1
ATOM 5028 C CA . ILE B 1 195 ? -2.139 -10.93 3.744 1 95.44 195 ILE B CA 1
ATOM 5029 C C . ILE B 1 195 ? -3.332 -10.992 4.695 1 95.44 195 ILE B C 1
ATOM 5031 O O . ILE B 1 195 ? -4.156 -10.078 4.734 1 95.44 195 ILE B O 1
ATOM 5035 N N . LYS B 1 196 ? -3.365 -12.055 5.406 1 92.62 196 LYS B N 1
ATOM 5036 C CA . LYS B 1 196 ? -4.215 -12.109 6.594 1 92.62 196 LYS B CA 1
ATOM 5037 C C . LYS B 1 196 ? -3.432 -11.727 7.848 1 92.62 196 LYS B C 1
ATOM 5039 O O . LYS B 1 196 ? -3.918 -10.961 8.68 1 92.62 196 LYS B O 1
ATOM 5044 N N . TYR B 1 197 ? -2.242 -12.367 7.945 1 89.12 197 TYR B N 1
ATOM 5045 C CA . TYR B 1 197 ? -1.303 -12.055 9.016 1 89.12 197 TYR B CA 1
ATOM 5046 C C . TYR B 1 197 ? 0.137 -12.195 8.531 1 89.12 197 TYR B C 1
ATOM 5048 O O . TYR B 1 197 ? 0.464 -13.133 7.797 1 89.12 197 TYR B O 1
ATOM 5056 N N . ILE B 1 198 ? 0.942 -11.25 8.93 1 91.44 198 ILE B N 1
ATOM 5057 C CA . ILE B 1 198 ? 2.373 -11.32 8.656 1 91.44 198 ILE B CA 1
ATOM 5058 C C . ILE B 1 198 ? 3.148 -10.633 9.773 1 91.44 198 ILE B C 1
ATOM 5060 O O . ILE B 1 198 ? 2.729 -9.586 10.273 1 91.44 198 ILE B O 1
ATOM 5064 N N . ASP B 1 199 ? 4.188 -11.25 10.203 1 89.38 199 ASP B N 1
ATOM 5065 C CA . ASP B 1 199 ? 4.996 -10.641 11.25 1 89.38 199 ASP B CA 1
ATOM 5066 C C . ASP B 1 199 ? 5.672 -9.367 10.758 1 89.38 199 ASP B C 1
ATOM 5068 O O . ASP B 1 199 ? 5.93 -9.227 9.562 1 89.38 199 ASP B O 1
ATOM 5072 N N . GLU B 1 200 ? 5.984 -8.5 11.68 1 86.19 200 GLU B N 1
ATOM 5073 C CA . GLU B 1 200 ? 6.535 -7.184 11.375 1 86.19 200 GLU B CA 1
ATOM 5074 C C . GLU B 1 200 ? 7.836 -7.301 10.594 1 86.19 200 GLU B C 1
ATOM 5076 O O . GLU B 1 200 ? 8.078 -6.531 9.656 1 86.19 200 GLU B O 1
ATOM 5081 N N . TYR B 1 201 ? 8.711 -8.219 11.008 1 89.94 201 TYR B N 1
ATOM 5082 C CA . TYR B 1 201 ? 10.016 -8.391 10.375 1 89.94 201 TYR B CA 1
ATOM 5083 C C . TYR B 1 201 ? 9.867 -8.727 8.898 1 89.94 201 TYR B C 1
ATOM 5085 O O . TYR B 1 201 ? 10.531 -8.133 8.047 1 89.94 201 TYR B O 1
ATOM 5093 N N . SER B 1 202 ? 8.953 -9.609 8.578 1 94.31 202 SER B N 1
ATOM 5094 C CA . SER B 1 202 ? 8.695 -10.016 7.199 1 94.31 202 SER B CA 1
ATOM 5095 C C . SER B 1 202 ? 7.984 -8.906 6.426 1 94.31 202 SER B C 1
ATOM 5097 O O . SER B 1 202 ? 8.211 -8.742 5.223 1 94.31 202 SER B O 1
ATOM 5099 N N . ARG B 1 203 ? 7.156 -8.195 7.152 1 92.56 203 ARG B N 1
ATOM 5100 C CA . ARG B 1 203 ? 6.398 -7.133 6.5 1 92.56 203 ARG B CA 1
ATOM 5101 C C . ARG B 1 203 ? 7.324 -6.039 5.977 1 92.56 203 ARG B C 1
ATOM 5103 O O . ARG B 1 203 ? 7.129 -5.531 4.871 1 92.56 203 ARG B O 1
ATOM 5110 N N . ILE B 1 204 ? 8.32 -5.715 6.723 1 90.06 204 ILE B N 1
ATOM 5111 C CA . ILE B 1 204 ? 9.289 -4.707 6.312 1 90.06 204 ILE B CA 1
ATOM 5112 C C . ILE B 1 204 ? 9.992 -5.156 5.035 1 90.06 204 ILE B C 1
ATOM 5114 O O . ILE B 1 204 ? 10.258 -4.34 4.148 1 90.06 204 ILE B O 1
ATOM 5118 N N . PHE B 1 205 ? 10.289 -6.391 4.969 1 93.81 205 PHE B N 1
ATOM 5119 C CA . PHE B 1 205 ? 10.93 -6.957 3.789 1 93.81 205 PHE B CA 1
ATOM 5120 C C . PHE B 1 205 ? 10.016 -6.848 2.572 1 93.81 205 PHE B C 1
ATOM 5122 O O . PHE B 1 205 ? 10.445 -6.398 1.508 1 93.81 205 PHE B O 1
ATOM 5129 N N . LEU B 1 206 ? 8.797 -7.199 2.787 1 95.88 206 LEU B N 1
ATOM 5130 C CA . LEU B 1 206 ? 7.805 -7.129 1.722 1 95.88 206 LEU B CA 1
ATOM 5131 C C . LEU B 1 206 ? 7.609 -5.688 1.259 1 95.88 206 LEU B C 1
ATOM 5133 O O . LEU B 1 206 ? 7.457 -5.434 0.062 1 95.88 206 LEU B O 1
ATOM 5137 N N . ASP B 1 207 ? 7.633 -4.781 2.137 1 94.44 207 ASP B N 1
ATOM 5138 C CA . ASP B 1 207 ? 7.441 -3.369 1.827 1 94.44 207 ASP B CA 1
ATOM 5139 C C . ASP B 1 207 ? 8.516 -2.863 0.872 1 94.44 207 ASP B C 1
ATOM 5141 O O . ASP B 1 207 ? 8.273 -1.953 0.076 1 94.44 207 ASP B O 1
ATOM 5145 N N . ASP B 1 208 ? 9.695 -3.428 0.928 1 95.62 208 ASP B N 1
ATOM 5146 C CA . ASP B 1 208 ? 10.742 -3.004 0.002 1 95.62 208 ASP B CA 1
ATOM 5147 C C . ASP B 1 208 ? 10.406 -3.41 -1.431 1 95.62 208 ASP B C 1
ATOM 5149 O O . ASP B 1 208 ? 10.734 -2.691 -2.379 1 95.62 208 ASP B O 1
ATOM 5153 N N . TYR B 1 209 ? 9.789 -4.551 -1.572 1 97.44 209 TYR B N 1
ATOM 5154 C CA . TYR B 1 209 ? 9.359 -4.961 -2.904 1 97.44 209 TYR B CA 1
ATOM 5155 C C . TYR B 1 209 ? 8.195 -4.109 -3.387 1 97.44 209 TYR B C 1
ATOM 5157 O O . TYR B 1 209 ? 7.996 -3.939 -4.594 1 97.44 209 TYR B O 1
ATOM 5165 N N . ILE B 1 210 ? 7.387 -3.596 -2.447 1 96.81 210 ILE B N 1
ATOM 5166 C CA . ILE B 1 210 ? 6.352 -2.637 -2.812 1 96.81 210 ILE B CA 1
ATOM 5167 C C . ILE B 1 210 ? 6.992 -1.347 -3.314 1 96.81 210 ILE B C 1
ATOM 5169 O O . ILE B 1 210 ? 6.602 -0.812 -4.352 1 96.81 210 ILE B O 1
ATOM 5173 N N . ARG B 1 211 ? 7.965 -0.938 -2.652 1 95.56 211 ARG B N 1
ATOM 5174 C CA . ARG B 1 211 ? 8.68 0.291 -2.984 1 95.56 211 ARG B CA 1
ATOM 5175 C C . ARG B 1 211 ? 9.25 0.228 -4.395 1 95.56 211 ARG B C 1
ATOM 5177 O O . ARG B 1 211 ? 9.203 1.213 -5.137 1 95.56 211 ARG B O 1
ATOM 5184 N N . THR B 1 212 ? 9.727 -0.929 -4.781 1 96.69 212 THR B N 1
ATOM 5185 C CA . THR B 1 212 ? 10.383 -1.061 -6.074 1 96.69 212 THR B CA 1
ATOM 5186 C C . THR B 1 212 ? 9.375 -1.423 -7.16 1 96.69 212 THR B C 1
ATOM 5188 O O . THR B 1 212 ? 9.742 -1.659 -8.312 1 96.69 212 THR B O 1
ATOM 5191 N N . GLY B 1 213 ? 8.133 -1.63 -6.793 1 96.5 213 GLY B N 1
ATOM 5192 C CA . GLY B 1 213 ? 7.074 -1.806 -7.773 1 96.5 213 GLY B CA 1
ATOM 5193 C C . GLY B 1 213 ? 6.836 -3.258 -8.141 1 96.5 213 GLY B C 1
ATOM 5194 O O . GLY B 1 213 ? 6.051 -3.553 -9.047 1 96.5 213 GLY B O 1
ATOM 5195 N N . ASP B 1 214 ? 7.461 -4.176 -7.406 1 97.81 214 ASP B N 1
ATOM 5196 C CA . ASP B 1 214 ? 7.359 -5.598 -7.723 1 97.81 214 ASP B CA 1
ATOM 5197 C C . ASP B 1 214 ? 6.078 -6.199 -7.156 1 97.81 214 ASP B C 1
ATOM 5199 O O . ASP B 1 214 ? 5.523 -7.145 -7.723 1 97.81 214 ASP B O 1
ATOM 5203 N N . VAL B 1 215 ? 5.641 -5.598 -6.031 1 98.25 215 VAL B N 1
ATOM 5204 C CA . VAL B 1 215 ? 4.602 -6.258 -5.254 1 98.25 215 VAL B CA 1
ATOM 5205 C C . VAL B 1 215 ? 3.463 -5.281 -4.973 1 98.25 215 VAL B C 1
ATOM 5207 O O . VAL B 1 215 ? 3.701 -4.102 -4.691 1 98.25 215 VAL B O 1
ATOM 5210 N N . GLU B 1 216 ? 2.303 -5.715 -5.137 1 97.38 216 GLU B N 1
ATOM 5211 C CA . GLU B 1 216 ? 1.14 -5.07 -4.539 1 97.38 216 GLU B CA 1
ATOM 5212 C C . GLU B 1 216 ? 0.506 -5.953 -3.467 1 97.38 216 GLU B C 1
ATOM 5214 O O . GLU B 1 216 ? 0.511 -7.18 -3.584 1 97.38 216 GLU B O 1
ATOM 5219 N N . VAL B 1 217 ? -0.017 -5.348 -2.441 1 96.44 217 VAL B N 1
ATOM 5220 C CA . VAL B 1 217 ? -0.534 -6.105 -1.307 1 96.44 217 VAL B CA 1
ATOM 5221 C C . VAL B 1 217 ? -2.029 -5.84 -1.146 1 96.44 217 VAL B C 1
ATOM 5223 O O . VAL B 1 217 ? -2.482 -4.703 -1.287 1 96.44 217 VAL B O 1
ATOM 5226 N N . VAL B 1 218 ? -2.777 -6.879 -0.911 1 96.56 218 VAL B N 1
ATOM 5227 C CA . VAL B 1 218 ? -4.176 -6.828 -0.495 1 96.56 218 VAL B CA 1
ATOM 5228 C C . VAL B 1 218 ? -4.32 -7.418 0.908 1 96.56 218 VAL B C 1
ATOM 5230 O O . VAL B 1 218 ? -4.047 -8.602 1.124 1 96.56 218 VAL B O 1
ATOM 5233 N N . VAL B 1 219 ? -4.719 -6.605 1.802 1 94.31 219 VAL B N 1
ATOM 5234 C CA . VAL B 1 219 ? -4.957 -7.09 3.158 1 94.31 219 VAL B CA 1
ATOM 5235 C C . VAL B 1 219 ? -6.379 -7.629 3.275 1 94.31 219 VAL B C 1
ATOM 5237 O O . VAL B 1 219 ? -7.34 -6.961 2.879 1 94.31 219 VAL B O 1
ATOM 5240 N N . LEU B 1 220 ? -6.453 -8.82 3.803 1 93.25 220 LEU B N 1
ATOM 5241 C CA . LEU B 1 220 ? -7.742 -9.484 3.965 1 93.25 220 LEU B CA 1
ATOM 5242 C C . LEU B 1 220 ? -8.289 -9.273 5.371 1 93.25 220 LEU B C 1
ATOM 5244 O O . LEU B 1 220 ? -7.988 -10.047 6.281 1 93.25 220 LEU B O 1
ATOM 5248 N N . HIS B 1 221 ? -9.094 -8.312 5.465 1 84.25 221 HIS B N 1
ATOM 5249 C CA . HIS B 1 221 ? -9.688 -7.973 6.75 1 84.25 221 HIS B CA 1
ATOM 5250 C C . HIS B 1 221 ? -10.711 -9.023 7.18 1 84.25 221 HIS B C 1
ATOM 5252 O O . HIS B 1 221 ? -11.68 -9.281 6.465 1 84.25 221 HIS B O 1
ATOM 5258 N N . ASP B 1 222 ? -10.461 -9.555 8.305 1 79.31 222 ASP B N 1
ATOM 5259 C CA . ASP B 1 222 ? -11.336 -10.617 8.805 1 79.31 222 ASP B CA 1
ATOM 5260 C C . ASP B 1 222 ? -12.445 -10.047 9.688 1 79.31 222 ASP B C 1
ATOM 5262 O O . ASP B 1 222 ? -12.195 -9.648 10.828 1 79.31 222 ASP B O 1
ATOM 5266 N N . ARG B 1 223 ? -13.547 -10.031 9.172 1 80.62 223 ARG B N 1
ATOM 5267 C CA . ARG B 1 223 ? -14.68 -9.508 9.93 1 80.62 223 ARG B CA 1
ATOM 5268 C C . ARG B 1 223 ? -15.586 -10.633 10.422 1 80.62 223 ARG B C 1
ATOM 5270 O O . ARG B 1 223 ? -16.531 -10.391 11.172 1 80.62 223 ARG B O 1
ATOM 5277 N N . PHE B 1 224 ? -15.297 -11.875 10.062 1 82.44 224 PHE B N 1
ATOM 5278 C CA . PHE B 1 224 ? -16.219 -12.977 10.328 1 82.44 224 PHE B CA 1
ATOM 5279 C C . PHE B 1 224 ? -15.484 -14.156 10.953 1 82.44 224 PHE B C 1
ATOM 5281 O O . PHE B 1 224 ? -16.016 -15.266 10.992 1 82.44 224 PHE B O 1
ATOM 5288 N N . GLN B 1 225 ? -14.328 -13.945 11.398 1 82.19 225 GLN B N 1
ATOM 5289 C CA . GLN B 1 225 ? -13.516 -14.961 12.047 1 82.19 225 GLN B CA 1
ATOM 5290 C C . GLN B 1 225 ? -13.336 -16.188 11.148 1 82.19 225 GLN B C 1
ATOM 5292 O O . GLN B 1 225 ? -13.555 -17.312 11.586 1 82.19 225 GLN B O 1
ATOM 5297 N N . ARG B 1 226 ? -12.945 -15.961 9.984 1 87.56 226 ARG B N 1
ATOM 5298 C CA . ARG B 1 226 ? -12.703 -17.016 8.992 1 87.56 226 ARG B CA 1
ATOM 5299 C C . ARG B 1 226 ? -11.445 -17.797 9.336 1 87.56 226 ARG B C 1
ATOM 5301 O O . ARG B 1 226 ? -10.43 -17.219 9.734 1 87.56 226 ARG B O 1
ATOM 5308 N N . GLU B 1 227 ? -11.602 -19.094 9.117 1 88.25 227 GLU B N 1
ATOM 5309 C CA . GLU B 1 227 ? -10.406 -19.906 9.281 1 88.25 227 GLU B CA 1
ATOM 5310 C C . GLU B 1 227 ? -9.336 -19.531 8.258 1 88.25 227 GLU B C 1
ATOM 5312 O O . GLU B 1 227 ? -9.656 -19.25 7.098 1 88.25 227 GLU B O 1
ATOM 5317 N N . ASP B 1 228 ? -8.117 -19.609 8.656 1 86.25 228 ASP B N 1
ATOM 5318 C CA . ASP B 1 228 ? -7.004 -19.094 7.875 1 86.25 228 ASP B CA 1
ATOM 5319 C C . ASP B 1 228 ? -6.938 -19.75 6.496 1 86.25 228 ASP B C 1
ATOM 5321 O O . ASP B 1 228 ? -6.723 -19.062 5.488 1 86.25 228 ASP B O 1
ATOM 5325 N N . ASP B 1 229 ? -7.145 -21.031 6.457 1 83.75 229 ASP B N 1
ATOM 5326 C CA . ASP B 1 229 ? -6.988 -21.766 5.199 1 83.75 229 ASP B CA 1
ATOM 5327 C C . ASP B 1 229 ? -8.156 -21.484 4.258 1 83.75 229 ASP B C 1
ATOM 5329 O O . ASP B 1 229 ? -8.062 -21.719 3.053 1 83.75 229 ASP B O 1
ATOM 5333 N N . GLU B 1 230 ? -9.219 -20.844 4.746 1 89.12 230 GLU B N 1
ATOM 5334 C CA . GLU B 1 230 ? -10.414 -20.594 3.943 1 89.12 230 GLU B CA 1
ATOM 5335 C C . GLU B 1 230 ? -10.289 -19.281 3.172 1 89.12 230 GLU B C 1
ATOM 5337 O O . GLU B 1 230 ? -11.125 -18.969 2.318 1 89.12 230 GLU B O 1
ATOM 5342 N N . TRP B 1 231 ? -9.242 -18.609 3.418 1 94.31 231 TRP B N 1
ATOM 5343 C CA . TRP B 1 231 ? -9.039 -17.344 2.727 1 94.31 231 TRP B CA 1
ATOM 5344 C C . TRP B 1 231 ? -8.562 -17.562 1.295 1 94.31 231 TRP B C 1
ATOM 5346 O O . TRP B 1 231 ? -8.648 -16.672 0.455 1 94.31 231 TRP B O 1
ATOM 5356 N N . GLN B 1 232 ? -8.102 -18.734 1.008 1 95.5 232 GLN B N 1
ATOM 5357 C CA . GLN B 1 232 ? -7.539 -19 -0.314 1 95.5 232 GLN B CA 1
ATOM 5358 C C . GLN B 1 232 ? -8.609 -18.875 -1.397 1 95.5 232 GLN B C 1
ATOM 5360 O O . GLN B 1 232 ? -8.344 -18.359 -2.482 1 95.5 232 GLN B O 1
ATOM 5365 N N . VAL B 1 233 ? -9.82 -19.312 -1.098 1 95 233 VAL B N 1
ATOM 5366 C CA . VAL B 1 233 ? -10.875 -19.281 -2.105 1 95 233 VAL B CA 1
ATOM 5367 C C . VAL B 1 233 ? -11.242 -17.828 -2.402 1 95 233 VAL B C 1
ATOM 5369 O O . VAL B 1 233 ? -11.609 -17.484 -3.533 1 95 233 VAL B O 1
ATOM 5372 N N . VAL B 1 234 ? -11.148 -16.938 -1.407 1 96.19 234 VAL B N 1
ATOM 5373 C CA . VAL B 1 234 ? -11.383 -15.516 -1.612 1 96.19 234 VAL B CA 1
ATOM 5374 C C . VAL B 1 234 ? -10.281 -14.945 -2.504 1 96.19 234 VAL B C 1
ATOM 5376 O O . VAL B 1 234 ? -10.562 -14.234 -3.473 1 96.19 234 VAL B O 1
ATOM 5379 N N . GLU B 1 235 ? -9.078 -15.328 -2.148 1 97.88 235 GLU B N 1
ATOM 5380 C CA . GLU B 1 235 ? -7.91 -14.844 -2.881 1 97.88 235 GLU B CA 1
ATOM 5381 C C . GLU B 1 235 ? -7.965 -15.266 -4.348 1 97.88 235 GLU B C 1
ATOM 5383 O O . GLU B 1 235 ? -7.609 -14.484 -5.234 1 97.88 235 GLU B O 1
ATOM 5388 N N . LEU B 1 236 ? -8.414 -16.438 -4.652 1 97.88 236 LEU B N 1
ATOM 5389 C CA . LEU B 1 236 ? -8.453 -16.938 -6.02 1 97.88 236 LEU B CA 1
ATOM 5390 C C . LEU B 1 236 ? -9.359 -16.078 -6.891 1 97.88 236 LEU B C 1
ATOM 5392 O O . LEU B 1 236 ? -8.953 -15.656 -7.977 1 97.88 236 LEU B O 1
ATOM 5396 N N . GLN B 1 237 ? -10.523 -15.797 -6.391 1 97.06 237 GLN B N 1
ATOM 5397 C CA . GLN B 1 237 ? -11.445 -14.969 -7.156 1 97.06 237 GLN B CA 1
ATOM 5398 C C . GLN B 1 237 ? -10.953 -13.531 -7.242 1 97.06 237 GLN B C 1
ATOM 5400 O O . GLN B 1 237 ? -11.039 -12.906 -8.305 1 97.06 237 GLN B O 1
ATOM 5405 N N . GLU B 1 238 ? -10.508 -13.055 -6.168 1 98.31 238 GLU B N 1
ATOM 5406 C CA . GLU B 1 238 ? -10.039 -11.672 -6.121 1 98.31 238 GLU B CA 1
ATOM 5407 C C . GLU B 1 238 ? -8.836 -11.469 -7.043 1 98.31 238 GLU B C 1
ATOM 5409 O O . GLU B 1 238 ? -8.797 -10.5 -7.805 1 98.31 238 GLU B O 1
ATOM 5414 N N . CYS B 1 239 ? -7.895 -12.328 -6.984 1 98.75 239 CYS B N 1
ATOM 5415 C CA . CYS B 1 239 ? -6.68 -12.164 -7.777 1 98.75 239 CYS B CA 1
ATOM 5416 C C . CYS B 1 239 ? -6.965 -12.359 -9.258 1 98.75 239 CYS B C 1
ATOM 5418 O O . CYS B 1 239 ? -6.395 -11.672 -10.102 1 98.75 239 CYS B O 1
ATOM 5420 N N . LEU B 1 240 ? -7.797 -13.352 -9.57 1 98.69 240 LEU B N 1
ATOM 5421 C CA . LEU B 1 240 ? -8.203 -13.523 -10.961 1 98.69 240 LEU B CA 1
ATOM 5422 C C . LEU B 1 240 ? -8.781 -12.234 -11.523 1 98.69 240 LEU B C 1
ATOM 5424 O O . LEU B 1 240 ? -8.414 -11.805 -12.617 1 98.69 240 LEU B O 1
ATOM 5428 N N . THR B 1 241 ? -9.664 -11.609 -10.742 1 98.44 241 THR B N 1
ATOM 5429 C CA . THR B 1 241 ? -10.289 -10.359 -11.141 1 98.44 241 THR B CA 1
ATOM 5430 C C . THR B 1 241 ? -9.25 -9.242 -11.25 1 98.44 241 THR B C 1
ATOM 5432 O O . THR B 1 241 ? -9.227 -8.508 -12.242 1 98.44 241 THR B O 1
ATOM 5435 N N . ARG B 1 242 ? -8.438 -9.18 -10.312 1 98.44 242 ARG B N 1
ATOM 5436 C CA . ARG B 1 242 ? -7.418 -8.141 -10.211 1 98.44 242 ARG B CA 1
ATOM 5437 C C . ARG B 1 242 ? -6.422 -8.234 -11.359 1 98.44 242 ARG B C 1
ATOM 5439 O O . ARG B 1 242 ? -5.934 -7.211 -11.852 1 98.44 242 ARG B O 1
ATOM 5446 N N . ALA B 1 243 ? -6.129 -9.383 -11.766 1 98.56 243 ALA B N 1
ATOM 5447 C CA . ALA B 1 243 ? -5.125 -9.609 -12.805 1 98.56 243 ALA B CA 1
ATOM 5448 C C . ALA B 1 243 ? -5.707 -9.359 -14.188 1 98.56 243 ALA B C 1
ATOM 5450 O O . ALA B 1 243 ? -4.969 -9.109 -15.148 1 98.56 243 ALA B O 1
ATOM 5451 N N . LYS B 1 244 ? -7.02 -9.508 -14.367 1 97.94 244 LYS B N 1
ATOM 5452 C CA . LYS B 1 244 ? -7.668 -9.266 -15.648 1 97.94 244 LYS B CA 1
ATOM 5453 C C . LYS B 1 244 ? -7.426 -7.84 -16.125 1 97.94 244 LYS B C 1
ATOM 5455 O O . LYS B 1 244 ? -7.582 -6.887 -15.359 1 97.94 244 LYS B O 1
ATOM 5460 N N . GLY B 1 245 ? -7.008 -7.727 -17.359 1 97.38 245 GLY B N 1
ATOM 5461 C CA . GLY B 1 245 ? -6.695 -6.414 -17.906 1 97.38 245 GLY B CA 1
ATOM 5462 C C . GLY B 1 245 ? -5.387 -5.852 -17.391 1 97.38 245 GLY B C 1
ATOM 5463 O O . GLY B 1 245 ? -5.039 -4.707 -17.672 1 97.38 245 GLY B O 1
ATOM 5464 N N . HIS B 1 246 ? -4.66 -6.633 -16.625 1 98 246 HIS B N 1
ATOM 5465 C CA . HIS B 1 246 ? -3.41 -6.18 -16.031 1 98 246 HIS B CA 1
ATOM 5466 C C . HIS B 1 246 ? -2.248 -7.082 -16.422 1 98 246 HIS B C 1
ATOM 5468 O O . HIS B 1 246 ? -1.156 -6.598 -16.719 1 98 246 HIS B O 1
ATOM 5474 N N . SER B 1 247 ? -2.49 -8.398 -16.516 1 98.38 247 SER B N 1
ATOM 5475 C CA . SER B 1 247 ? -1.468 -9.383 -16.844 1 98.38 247 SER B CA 1
ATOM 5476 C C . SER B 1 247 ? -1.984 -10.383 -17.875 1 98.38 247 SER B C 1
ATOM 5478 O O . SER B 1 247 ? -3.133 -10.82 -17.797 1 98.38 247 SER B O 1
ATOM 5480 N N . GLN B 1 248 ? -1.148 -10.797 -18.781 1 98.25 248 GLN B N 1
ATOM 5481 C CA . GLN B 1 248 ? -1.562 -11.781 -19.766 1 98.25 248 GLN B CA 1
ATOM 5482 C C . GLN B 1 248 ? -1.669 -13.172 -19.156 1 98.25 248 GLN B C 1
ATOM 5484 O O . GLN B 1 248 ? -2.607 -13.914 -19.453 1 98.25 248 GLN B O 1
ATOM 5489 N N . TRP B 1 249 ? -0.645 -13.477 -18.406 1 98.81 249 TRP B N 1
ATOM 5490 C CA . TRP B 1 249 ? -0.582 -14.75 -17.703 1 98.81 249 TRP B CA 1
ATOM 5491 C C . TRP B 1 249 ? -0.387 -14.539 -16.203 1 98.81 249 TRP B C 1
ATOM 5493 O O . TRP B 1 249 ? 0.362 -13.656 -15.781 1 98.81 249 TRP B O 1
ATOM 5503 N N . VAL B 1 250 ? -1.051 -15.336 -15.422 1 98.88 250 VAL B N 1
ATOM 5504 C CA . VAL B 1 250 ? -0.874 -15.211 -13.977 1 98.88 250 VAL B CA 1
ATOM 5505 C C . VAL B 1 250 ? -0.774 -16.594 -13.344 1 98.88 250 VAL B C 1
ATOM 5507 O O . VAL B 1 250 ? -1.588 -17.484 -13.625 1 98.88 250 VAL B O 1
ATOM 5510 N N . ALA B 1 251 ? 0.231 -16.797 -12.539 1 98.94 251 ALA B N 1
ATOM 5511 C CA . ALA B 1 251 ? 0.393 -18.047 -11.789 1 98.94 251 ALA B CA 1
ATOM 5512 C C . ALA B 1 251 ? -0.379 -17.984 -10.477 1 98.94 251 ALA B C 1
ATOM 5514 O O . ALA B 1 251 ? -0.392 -16.969 -9.797 1 98.94 251 ALA B O 1
ATOM 5515 N N . PHE B 1 252 ? -1.038 -19.062 -10.172 1 98.81 252 PHE B N 1
ATOM 5516 C CA . PHE B 1 252 ? -1.625 -19.25 -8.852 1 98.81 252 PHE B CA 1
ATOM 5517 C C . PHE B 1 252 ? -0.818 -20.266 -8.047 1 98.81 252 PHE B C 1
ATOM 5519 O O . PHE B 1 252 ? -0.812 -21.453 -8.367 1 98.81 252 PHE B O 1
ATOM 5526 N N . VAL B 1 253 ? -0.112 -19.781 -7.004 1 98.56 253 VAL B N 1
ATOM 5527 C CA . VAL B 1 253 ? 0.817 -20.641 -6.285 1 98.56 253 VAL B CA 1
ATOM 5528 C C . VAL B 1 253 ? 0.843 -20.266 -4.809 1 98.56 253 VAL B C 1
ATOM 5530 O O . VAL B 1 253 ? 0.502 -19.125 -4.445 1 98.56 253 VAL B O 1
ATOM 5533 N N . ASP B 1 254 ? 1.215 -21.203 -3.967 1 97.25 254 ASP B N 1
ATOM 5534 C CA . ASP B 1 254 ? 1.471 -20.953 -2.553 1 97.25 254 ASP B CA 1
ATOM 5535 C C . ASP B 1 254 ? 2.891 -20.438 -2.338 1 97.25 254 ASP B C 1
ATOM 5537 O O . ASP B 1 254 ? 3.752 -20.594 -3.207 1 97.25 254 ASP B O 1
ATOM 5541 N N . LEU B 1 255 ? 3.082 -19.875 -1.2 1 96.88 255 LEU B N 1
ATOM 5542 C CA . LEU B 1 255 ? 4.363 -19.25 -0.88 1 96.88 255 LEU B CA 1
ATOM 5543 C C . LEU B 1 255 ? 5.484 -20.281 -0.884 1 96.88 255 LEU B C 1
ATOM 5545 O O . LEU B 1 255 ? 6.637 -19.953 -1.168 1 96.88 255 LEU B O 1
ATOM 5549 N N . ASP B 1 256 ? 5.16 -21.547 -0.608 1 96.25 256 ASP B N 1
ATOM 5550 C CA . ASP B 1 256 ? 6.18 -22.594 -0.541 1 96.25 256 ASP B CA 1
ATOM 5551 C C . ASP B 1 256 ? 6.227 -23.406 -1.836 1 96.25 256 ASP B C 1
ATOM 5553 O O . ASP B 1 256 ? 6.734 -24.531 -1.855 1 96.25 256 ASP B O 1
ATOM 5557 N N . GLU B 1 257 ? 5.719 -22.859 -2.896 1 98.19 257 GLU B N 1
ATOM 5558 C CA . GLU B 1 257 ? 5.691 -23.531 -4.188 1 98.19 257 GLU B CA 1
ATOM 5559 C C . GLU B 1 257 ? 6.539 -22.797 -5.219 1 98.19 257 GLU B C 1
ATOM 5561 O O . GLU B 1 257 ? 6.52 -21.562 -5.273 1 98.19 257 GLU B O 1
ATOM 5566 N N . ARG B 1 258 ? 7.312 -23.609 -6 1 98.56 258 ARG B N 1
ATOM 5567 C CA . ARG B 1 258 ? 8.117 -23.094 -7.102 1 98.56 258 ARG B CA 1
ATOM 5568 C C . ARG B 1 258 ? 7.805 -23.828 -8.398 1 98.56 258 ARG B C 1
ATOM 5570 O O . ARG B 1 258 ? 8.211 -24.984 -8.578 1 98.56 258 ARG B O 1
ATO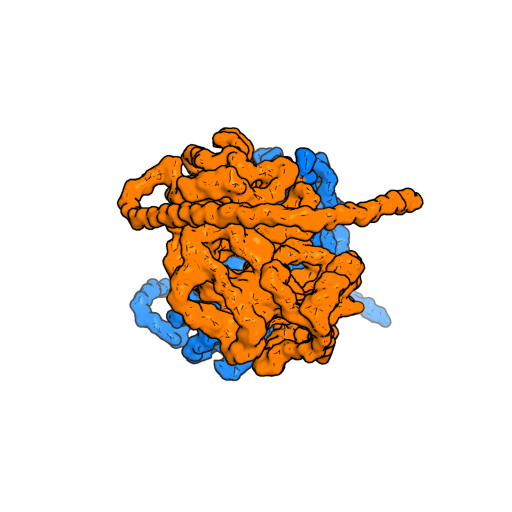M 5577 N N . LEU B 1 259 ? 7.043 -23.156 -9.281 1 98.75 259 LEU B N 1
ATOM 5578 C CA . LEU B 1 259 ? 6.992 -23.703 -10.625 1 98.75 259 LEU B CA 1
ATOM 5579 C C . LEU B 1 259 ? 8.367 -23.672 -11.281 1 98.75 259 LEU B C 1
ATOM 5581 O O . LEU B 1 259 ? 8.992 -22.609 -11.383 1 98.75 259 LEU B O 1
ATOM 5585 N N . THR B 1 260 ? 8.805 -24.844 -11.719 1 97.81 260 THR B N 1
ATOM 5586 C CA . THR B 1 260 ? 10.203 -24.953 -12.125 1 97.81 260 THR B CA 1
ATOM 5587 C C . THR B 1 260 ? 10.32 -25.734 -13.43 1 97.81 260 THR B C 1
ATOM 5589 O O . THR B 1 260 ? 9.945 -26.922 -13.5 1 97.81 260 THR B O 1
ATOM 5592 N N . PRO B 1 261 ? 10.914 -25.078 -14.414 1 96.94 261 PRO B N 1
ATOM 5593 C CA . PRO B 1 261 ? 11.289 -25.875 -15.586 1 96.94 261 PRO B CA 1
ATOM 5594 C C . PRO B 1 261 ? 12.344 -26.938 -15.258 1 96.94 261 PRO B C 1
ATOM 5596 O O . PRO B 1 261 ? 13.32 -26.641 -14.555 1 96.94 261 PRO B O 1
ATOM 5599 N N . THR B 1 262 ? 12.141 -28.062 -15.688 1 92.75 262 THR B N 1
ATOM 5600 C CA . THR B 1 262 ? 13.078 -29.156 -15.461 1 92.75 262 THR B CA 1
ATOM 5601 C C . THR B 1 262 ? 14 -29.328 -16.672 1 92.75 262 THR B C 1
ATOM 5603 O O . THR B 1 262 ? 15.016 -28.641 -16.781 1 92.75 262 THR B O 1
ATOM 5606 N N . GLN B 1 263 ? 13.586 -30.109 -17.672 1 92.25 263 GLN B N 1
ATOM 5607 C CA . GLN B 1 263 ? 14.422 -30.312 -18.859 1 92.25 263 GLN B CA 1
ATOM 5608 C C . GLN B 1 263 ? 14.18 -29.219 -19.891 1 92.25 263 GLN B C 1
ATOM 5610 O O . GLN B 1 263 ? 14.977 -29.062 -20.828 1 92.25 263 GLN B O 1
ATOM 5615 N N . TYR B 1 264 ? 13.086 -28.531 -19.781 1 94.75 264 TYR B N 1
ATOM 5616 C CA . TYR B 1 264 ? 12.883 -27.375 -20.641 1 94.75 264 TYR B CA 1
ATOM 5617 C C . TYR B 1 264 ? 13.977 -26.344 -20.422 1 94.75 264 TYR B C 1
ATOM 5619 O O . TYR B 1 264 ? 14.25 -25.953 -19.281 1 94.75 264 TYR B O 1
ATOM 5627 N N . SER B 1 265 ? 14.594 -25.844 -21.5 1 94.81 265 SER B N 1
ATOM 5628 C CA . SER B 1 265 ? 15.805 -25.047 -21.391 1 94.81 265 SER B CA 1
ATOM 5629 C C . SER B 1 265 ? 15.469 -23.594 -21.047 1 94.81 265 SER B C 1
ATOM 5631 O O . SER B 1 265 ? 16.312 -22.859 -20.531 1 94.81 265 SER B O 1
ATOM 5633 N N . GLY B 1 266 ? 14.297 -23.203 -21.391 1 97.31 266 GLY B N 1
ATOM 5634 C CA . GLY B 1 266 ? 13.938 -21.797 -21.172 1 97.31 266 GLY B CA 1
ATOM 5635 C C . GLY B 1 266 ? 13.273 -21.562 -19.844 1 97.31 266 GLY B C 1
ATOM 5636 O O . GLY B 1 266 ? 13.164 -22.469 -19.016 1 97.31 266 GLY B O 1
ATOM 5637 N N . THR B 1 267 ? 12.922 -20.266 -19.562 1 98.19 267 THR B N 1
ATOM 5638 C CA . THR B 1 267 ? 12.18 -19.844 -18.375 1 98.19 267 THR B CA 1
ATOM 5639 C C . THR B 1 267 ? 10.688 -20.094 -18.562 1 98.19 267 THR B C 1
ATOM 5641 O O . THR B 1 267 ? 10.242 -20.484 -19.641 1 98.19 267 THR B O 1
ATOM 5644 N N . LEU B 1 268 ? 9.953 -19.875 -17.453 1 98.69 268 LEU B N 1
ATOM 5645 C CA . LEU B 1 268 ? 8.5 -19.906 -17.562 1 98.69 268 LEU B CA 1
ATOM 5646 C C . LEU B 1 268 ? 8.008 -18.875 -18.578 1 98.69 268 LEU B C 1
ATOM 5648 O O . LEU B 1 268 ? 7.078 -19.141 -19.344 1 98.69 268 LEU B O 1
ATOM 5652 N N . LEU B 1 269 ? 8.633 -17.719 -18.562 1 98.44 269 LEU B N 1
ATOM 5653 C CA . LEU B 1 269 ? 8.305 -16.672 -19.531 1 98.44 269 LEU B CA 1
ATOM 5654 C C . LEU B 1 269 ? 8.469 -17.188 -20.953 1 98.44 269 LEU B C 1
ATOM 5656 O O . LEU B 1 269 ? 7.586 -17 -21.797 1 98.44 269 LEU B O 1
ATOM 5660 N N . ASP B 1 270 ? 9.609 -17.859 -21.203 1 98.31 270 ASP B N 1
ATOM 5661 C CA . ASP B 1 270 ? 9.859 -18.406 -22.531 1 98.31 270 ASP B CA 1
ATOM 5662 C C . ASP B 1 270 ? 8.789 -19.422 -22.922 1 98.31 270 ASP B C 1
ATOM 5664 O O . ASP B 1 270 ? 8.32 -19.438 -24.062 1 98.31 270 ASP B O 1
ATOM 5668 N N . TYR B 1 271 ? 8.453 -20.234 -21.969 1 98.31 271 TYR B N 1
ATOM 5669 C CA . TYR B 1 271 ? 7.426 -21.234 -22.203 1 98.31 271 TYR B CA 1
ATOM 5670 C C . TYR B 1 271 ? 6.094 -20.594 -22.562 1 98.31 271 TYR B C 1
ATOM 5672 O O . TYR B 1 271 ? 5.461 -20.969 -23.547 1 98.31 271 TYR B O 1
ATOM 5680 N N . LEU B 1 272 ? 5.695 -19.609 -21.844 1 98.5 272 LEU B N 1
ATOM 5681 C CA . LEU B 1 272 ? 4.43 -18.922 -22.062 1 98.5 272 LEU B CA 1
ATOM 5682 C C . LEU B 1 272 ? 4.414 -18.219 -23.422 1 98.5 272 LEU B C 1
ATOM 5684 O O . LEU B 1 272 ? 3.398 -18.219 -24.109 1 98.5 272 LEU B O 1
ATOM 5688 N N . ARG B 1 273 ? 5.512 -17.656 -23.812 1 98 273 ARG B N 1
ATOM 5689 C CA . ARG B 1 273 ? 5.625 -16.953 -25.078 1 98 273 ARG B CA 1
ATOM 5690 C C . ARG B 1 273 ? 5.535 -17.922 -26.25 1 98 273 ARG B C 1
ATOM 5692 O O . ARG B 1 273 ? 5.18 -17.531 -27.359 1 98 273 ARG B O 1
ATOM 5699 N N . SER B 1 274 ? 5.832 -19.141 -25.969 1 97.19 274 SER B N 1
ATOM 5700 C CA . SER B 1 274 ? 5.844 -20.125 -27.031 1 97.19 274 SER B CA 1
ATOM 5701 C C . SER B 1 274 ? 4.449 -20.688 -27.297 1 97.19 274 SER B C 1
ATOM 5703 O O . SER B 1 274 ? 4.223 -21.391 -28.281 1 97.19 274 SER B O 1
ATOM 5705 N N . ILE B 1 275 ? 3.52 -20.406 -26.391 1 97.38 275 ILE B N 1
ATOM 5706 C CA . ILE B 1 275 ? 2.16 -20.906 -26.562 1 97.38 275 ILE B CA 1
ATOM 5707 C C . ILE B 1 275 ? 1.477 -20.188 -27.719 1 97.38 275 ILE B C 1
ATOM 5709 O O . ILE B 1 275 ? 1.23 -18.984 -27.641 1 97.38 275 ILE B O 1
ATOM 5713 N N . SER B 1 276 ? 1.155 -20.891 -28.781 1 96.38 276 SER B N 1
ATOM 5714 C CA . SER B 1 276 ? 0.525 -20.297 -29.953 1 96.38 276 SER B CA 1
ATOM 5715 C C . SER B 1 276 ? -0.906 -20.797 -30.125 1 96.38 276 SER B C 1
ATOM 5717 O O . SER B 1 276 ? -1.695 -20.203 -30.859 1 96.38 276 SER B O 1
ATOM 5719 N N . ASP B 1 277 ? -1.208 -21.922 -29.469 1 97.25 277 ASP B N 1
ATOM 5720 C CA . ASP B 1 277 ? -2.551 -22.484 -29.531 1 97.25 277 ASP B CA 1
ATOM 5721 C C . ASP B 1 277 ? -3.549 -21.625 -28.766 1 97.25 277 ASP B C 1
ATOM 5723 O O . ASP B 1 277 ? -3.535 -21.578 -27.531 1 97.25 277 ASP B O 1
ATOM 5727 N N . SER B 1 278 ? -4.441 -21.047 -29.438 1 96.44 278 SER B N 1
ATOM 5728 C CA . SER B 1 278 ? -5.367 -20.062 -28.875 1 96.44 278 SER B CA 1
ATOM 5729 C C . SER B 1 278 ? -6.426 -20.75 -28.016 1 96.44 278 SER B C 1
ATOM 5731 O O . SER B 1 278 ? -7.141 -20.078 -27.266 1 96.44 278 SER B O 1
ATOM 5733 N N . SER B 1 279 ? -6.535 -22.047 -28.094 1 98.12 279 SER B N 1
ATOM 5734 C CA . SER B 1 279 ? -7.516 -22.766 -27.297 1 98.12 279 SER B CA 1
ATOM 5735 C C . SER B 1 279 ? -7.008 -23 -25.875 1 98.12 279 SER B C 1
ATOM 5737 O O . SER B 1 279 ? -7.766 -23.422 -25 1 98.12 279 SER B O 1
ATOM 5739 N N . ILE B 1 280 ? -5.781 -22.656 -25.641 1 98.5 280 ILE B N 1
ATOM 5740 C CA . ILE B 1 280 ? -5.199 -22.844 -24.328 1 98.5 280 ILE B CA 1
ATOM 5741 C C . ILE B 1 280 ? -5.52 -21.641 -23.438 1 98.5 280 ILE B C 1
ATOM 5743 O O . ILE B 1 280 ? -5.133 -20.516 -23.766 1 98.5 280 ILE B O 1
ATOM 5747 N N . GLY B 1 281 ? -6.262 -21.906 -22.359 1 98.62 281 GLY B N 1
ATOM 5748 C CA . GLY B 1 281 ? -6.574 -20.875 -21.391 1 98.62 281 GLY B CA 1
ATOM 5749 C C . GLY B 1 281 ? -5.645 -20.875 -20.188 1 98.62 281 GLY B C 1
ATOM 5750 O O . GLY B 1 281 ? -5.66 -19.938 -19.391 1 98.62 281 GLY B O 1
ATOM 5751 N N . GLY B 1 282 ? -4.855 -21.938 -20.062 1 98.56 282 GLY B N 1
ATOM 5752 C CA . GLY B 1 282 ? -3.879 -22.078 -19 1 98.56 282 GLY B CA 1
ATOM 5753 C C . GLY B 1 282 ? -3.016 -23.328 -19.141 1 98.56 282 GLY B C 1
ATOM 5754 O O . GLY B 1 282 ? -3.285 -24.172 -19.984 1 98.56 282 GLY B O 1
ATOM 5755 N N . ILE B 1 283 ? -1.984 -23.375 -18.359 1 98.5 283 ILE B N 1
ATOM 5756 C CA . ILE B 1 283 ? -1.128 -24.547 -18.281 1 98.5 283 ILE B CA 1
ATOM 5757 C C . ILE B 1 283 ? -1.051 -25.047 -16.844 1 98.5 283 ILE B C 1
ATOM 5759 O O . ILE B 1 283 ? -1.173 -24.25 -15.906 1 98.5 283 ILE B O 1
ATOM 5763 N N . GLN B 1 284 ? -0.879 -26.328 -16.703 1 98.25 284 GLN B N 1
ATOM 5764 C CA . GLN B 1 284 ? -0.927 -26.953 -15.383 1 98.25 284 GLN B CA 1
ATOM 5765 C C . GLN B 1 284 ? 0.319 -27.797 -15.125 1 98.25 284 GLN B C 1
ATOM 5767 O O . GLN B 1 284 ? 0.727 -28.578 -15.984 1 98.25 284 GLN B O 1
ATOM 5772 N N . PHE B 1 285 ? 0.901 -27.625 -13.953 1 98.31 285 PHE B N 1
ATOM 5773 C CA . PHE B 1 285 ? 2.098 -28.344 -13.539 1 98.31 285 PHE B CA 1
ATOM 5774 C C . PHE B 1 285 ? 1.759 -29.406 -12.492 1 98.31 285 PHE B C 1
ATOM 5776 O O . PHE B 1 285 ? 1.027 -29.125 -11.539 1 98.31 285 PHE B O 1
ATOM 5783 N N . ARG B 1 286 ? 2.312 -30.547 -12.688 1 97.88 286 ARG B N 1
ATOM 5784 C CA . ARG B 1 286 ? 2.162 -31.594 -11.672 1 97.88 286 ARG B CA 1
ATOM 5785 C C . ARG B 1 286 ? 3.135 -31.375 -10.516 1 97.88 286 ARG B C 1
ATOM 5787 O O . ARG B 1 286 ? 4.16 -30.719 -10.68 1 97.88 286 ARG B O 1
ATOM 5794 N N . GLN B 1 287 ? 2.816 -32 -9.414 1 96.5 287 GLN B N 1
ATOM 5795 C CA . GLN B 1 287 ? 3.465 -31.641 -8.156 1 96.5 287 GLN B CA 1
ATOM 5796 C C . GLN B 1 287 ? 4.52 -32.688 -7.77 1 96.5 287 GLN B C 1
ATOM 5798 O O . GLN B 1 287 ? 4.324 -33.875 -7.969 1 96.5 287 GLN B O 1
ATOM 5803 N N . ARG B 1 288 ? 5.605 -32.219 -7.246 1 97.44 288 ARG B N 1
ATOM 5804 C CA . ARG B 1 288 ? 6.52 -33.031 -6.43 1 97.44 288 ARG B CA 1
ATOM 5805 C C . ARG B 1 288 ? 6.703 -32.406 -5.051 1 97.44 288 ARG B C 1
ATOM 5807 O O . ARG B 1 288 ? 7.027 -31.203 -4.938 1 97.44 288 ARG B O 1
ATOM 5814 N N . TRP B 1 289 ? 6.52 -33.188 -4.051 1 97.75 289 TRP B N 1
ATOM 5815 C CA . TRP B 1 289 ? 6.738 -32.719 -2.682 1 97.75 289 TRP B CA 1
ATOM 5816 C C . TRP B 1 289 ? 8.219 -32.75 -2.324 1 97.75 289 TRP B C 1
ATOM 5818 O O . TRP B 1 289 ? 8.891 -33.781 -2.557 1 97.75 289 TRP B O 1
ATOM 5828 N N . ILE B 1 290 ? 8.75 -31.656 -1.843 1 97.94 290 ILE B N 1
ATOM 5829 C CA . ILE B 1 290 ? 10.078 -31.609 -1.238 1 97.94 290 ILE B CA 1
ATOM 5830 C C . ILE B 1 290 ? 9.953 -31.5 0.28 1 97.94 290 ILE B C 1
ATOM 5832 O O . ILE B 1 290 ? 9.484 -30.484 0.799 1 97.94 290 ILE B O 1
ATOM 5836 N N . LEU B 1 291 ? 10.398 -32.5 0.951 1 96.56 291 LEU B N 1
ATOM 5837 C CA . LEU B 1 291 ? 10.078 -32.594 2.371 1 96.56 291 LEU B CA 1
ATOM 5838 C C . LEU B 1 291 ? 11.117 -31.859 3.213 1 96.56 291 LEU B C 1
ATOM 5840 O O . LEU B 1 291 ? 12.32 -31.969 2.957 1 96.56 291 LEU B O 1
ATOM 5844 N N . LYS B 1 292 ? 10.547 -31.031 4.078 1 93.5 292 LYS B N 1
ATOM 5845 C CA . LYS B 1 292 ? 11.367 -30.391 5.102 1 93.5 292 LYS B CA 1
ATOM 5846 C C . LYS B 1 292 ? 10.945 -30.828 6.5 1 93.5 292 LYS B C 1
ATOM 5848 O O . LYS B 1 292 ? 9.852 -31.375 6.684 1 93.5 292 LYS B O 1
ATOM 5853 N N . ASN B 1 293 ? 11.883 -30.578 7.539 1 89.31 293 ASN B N 1
ATOM 5854 C CA . ASN B 1 293 ? 11.586 -31.062 8.891 1 89.31 293 ASN B CA 1
ATOM 5855 C C . ASN B 1 293 ? 12.062 -30.062 9.945 1 89.31 293 ASN B C 1
ATOM 5857 O O . ASN B 1 293 ? 12.273 -30.438 11.102 1 89.31 293 ASN B O 1
ATOM 5861 N N . GLU B 1 294 ? 12.297 -28.844 9.57 1 88.44 294 GLU B N 1
ATOM 5862 C CA . GLU B 1 294 ? 12.758 -27.844 10.531 1 88.44 294 GLU B CA 1
ATOM 5863 C C . GLU B 1 294 ? 12.188 -26.469 10.211 1 88.44 294 GLU B C 1
ATOM 5865 O O . GLU B 1 294 ? 11.727 -26.219 9.086 1 88.44 294 GLU B O 1
ATOM 5870 N N . SER B 1 295 ? 12.289 -25.594 11.25 1 86.44 295 SER B N 1
ATOM 5871 C CA . SER B 1 295 ? 11.797 -24.219 11.094 1 86.44 295 SER B CA 1
ATOM 5872 C C . SER B 1 295 ? 12.867 -23.312 10.484 1 86.44 295 SER B C 1
ATOM 5874 O O . SER B 1 295 ? 14.062 -23.516 10.703 1 86.44 295 SER B O 1
ATOM 5876 N N . MET B 1 296 ? 12.414 -22.359 9.766 1 89.19 296 MET B N 1
ATOM 5877 C CA . MET B 1 296 ? 13.312 -21.391 9.141 1 89.19 296 MET B CA 1
ATOM 5878 C C . MET B 1 296 ? 13.828 -20.391 10.164 1 89.19 296 MET B C 1
ATOM 5880 O O . MET B 1 296 ? 13.195 -20.172 11.203 1 89.19 296 MET B O 1
ATOM 5884 N N . PRO B 1 297 ? 14.977 -19.75 9.867 1 93.75 297 PRO B N 1
ATOM 5885 C CA . PRO B 1 297 ? 15.5 -18.766 10.805 1 93.75 297 PRO B CA 1
ATOM 5886 C C . PRO B 1 297 ? 14.539 -17.578 11.008 1 93.75 297 PRO B C 1
ATOM 5888 O O . PRO B 1 297 ? 13.891 -17.141 10.055 1 93.75 297 PRO B O 1
ATOM 5891 N N . ALA B 1 298 ? 14.578 -17.062 12.227 1 93.69 298 ALA B N 1
ATOM 5892 C CA . ALA B 1 298 ? 13.656 -15.992 12.586 1 93.69 298 ALA B CA 1
ATOM 5893 C C . ALA B 1 298 ? 14.109 -14.656 12 1 93.69 298 ALA B C 1
ATOM 5895 O O . ALA B 1 298 ? 13.281 -13.812 11.656 1 93.69 298 ALA B O 1
ATOM 5896 N N . LYS B 1 299 ? 15.453 -14.539 11.945 1 94.88 299 LYS B N 1
ATOM 5897 C CA . LYS B 1 299 ? 15.984 -13.258 11.492 1 94.88 299 LYS B CA 1
ATOM 5898 C C . LYS B 1 299 ? 17.234 -13.453 10.625 1 94.88 299 LYS B C 1
ATOM 5900 O O . LYS B 1 299 ? 17.844 -14.523 10.656 1 94.88 299 LYS B O 1
ATOM 5905 N N . TYR B 1 300 ? 17.578 -12.469 9.898 1 95.62 300 TYR B N 1
ATOM 5906 C CA . TYR B 1 300 ? 18.766 -12.43 9.07 1 95.62 300 TYR B CA 1
ATOM 5907 C C . TYR B 1 300 ? 20.016 -12.219 9.93 1 95.62 300 TYR B C 1
ATOM 5909 O O . TYR B 1 300 ? 20.031 -11.359 10.812 1 95.62 300 TYR B O 1
ATOM 5917 N N . LEU B 1 301 ? 21.062 -13.023 9.664 1 94.69 301 LEU B N 1
ATOM 5918 C CA . LEU B 1 301 ? 22.328 -12.883 10.352 1 94.69 301 LEU B CA 1
ATOM 5919 C C . LEU B 1 301 ? 23.422 -12.43 9.391 1 94.69 301 LEU B C 1
ATOM 5921 O O . LEU B 1 301 ? 24.078 -11.406 9.617 1 94.69 301 LEU B O 1
ATOM 5925 N N . ASN B 1 302 ? 23.562 -13.156 8.305 1 93.31 302 ASN B N 1
ATOM 5926 C CA . ASN B 1 302 ? 24.578 -12.852 7.309 1 93.31 302 ASN B CA 1
ATOM 5927 C C . ASN B 1 302 ? 24.312 -13.586 5.996 1 93.31 302 ASN B C 1
ATOM 5929 O O . ASN B 1 302 ? 23.391 -14.391 5.906 1 93.31 302 ASN B O 1
ATOM 5933 N N . ARG B 1 303 ? 25.109 -13.352 5.039 1 93 303 ARG B N 1
ATOM 5934 C CA . ARG B 1 303 ? 24.922 -13.914 3.705 1 93 303 ARG B CA 1
ATOM 5935 C C . ARG B 1 303 ? 25.094 -15.43 3.719 1 93 303 ARG B C 1
ATOM 5937 O O . ARG B 1 303 ? 24.422 -16.141 2.969 1 93 303 ARG B O 1
ATOM 5944 N N . ASN B 1 304 ? 25.906 -15.898 4.535 1 93.44 304 ASN B N 1
ATOM 5945 C CA . ASN B 1 304 ? 26.141 -17.344 4.625 1 93.44 304 ASN B CA 1
ATOM 5946 C C . ASN B 1 304 ? 24.891 -18.062 5.117 1 93.44 304 ASN B C 1
ATOM 5948 O O . ASN B 1 304 ? 24.594 -19.188 4.68 1 93.44 304 ASN B O 1
ATOM 5952 N N . GLN B 1 305 ? 24.172 -17.453 5.98 1 95.31 305 GLN B N 1
ATOM 5953 C CA . GLN B 1 305 ? 22.922 -18.031 6.457 1 95.31 305 GLN B CA 1
ATOM 5954 C C . GLN B 1 305 ? 21.938 -18.25 5.305 1 95.31 305 GLN B C 1
ATOM 5956 O O . GLN B 1 305 ? 21.281 -19.281 5.246 1 95.31 305 GLN B O 1
ATOM 5961 N N . ILE B 1 306 ? 21.938 -17.328 4.387 1 95.44 306 ILE B N 1
ATOM 5962 C CA . ILE B 1 306 ? 21.047 -17.422 3.242 1 95.44 306 ILE B CA 1
ATOM 5963 C C . ILE B 1 306 ? 21.422 -18.625 2.381 1 95.44 306 ILE B C 1
ATOM 5965 O O . ILE B 1 306 ? 20.578 -19.438 2.035 1 95.44 306 ILE B O 1
ATOM 5969 N N . ALA B 1 307 ? 22.672 -18.781 2.16 1 92.94 307 ALA B N 1
ATOM 5970 C CA . ALA B 1 307 ? 23.172 -19.828 1.282 1 92.94 307 ALA B CA 1
ATOM 5971 C C . ALA B 1 307 ? 22.844 -21.219 1.832 1 92.94 307 ALA B C 1
ATOM 5973 O O . ALA B 1 307 ? 22.625 -22.156 1.067 1 92.94 307 ALA B O 1
ATOM 5974 N N . THR B 1 308 ? 22.688 -21.297 3.098 1 94.5 308 THR B N 1
ATOM 5975 C CA . THR B 1 308 ? 22.531 -22.609 3.695 1 94.5 308 THR B CA 1
ATOM 5976 C C . THR B 1 308 ? 21.062 -22.859 4.051 1 94.5 308 THR B C 1
ATOM 5978 O O . THR B 1 308 ? 20.625 -24.016 4.168 1 94.5 308 THR B O 1
ATOM 5981 N N . TRP B 1 309 ? 20.266 -21.781 4.121 1 96.25 309 TRP B N 1
ATOM 5982 C CA . TRP B 1 309 ? 18.922 -21.953 4.668 1 96.25 309 TRP B CA 1
ATOM 5983 C C . TRP B 1 309 ? 17.875 -21.797 3.578 1 96.25 309 TRP B C 1
ATOM 5985 O O . TRP B 1 309 ? 16.703 -22.156 3.777 1 96.25 309 TRP B O 1
ATOM 5995 N N . MET B 1 310 ? 18.234 -21.297 2.432 1 95.69 310 MET B N 1
ATOM 5996 C CA . MET B 1 310 ? 17.266 -21.234 1.352 1 95.69 310 MET B CA 1
ATOM 5997 C C . MET B 1 310 ? 16.688 -22.625 1.056 1 95.69 310 MET B C 1
ATOM 5999 O O . MET B 1 310 ? 17.438 -23.594 0.887 1 95.69 310 MET B O 1
ATOM 6003 N N . PRO B 1 311 ? 15.375 -22.719 0.918 1 95.44 311 PRO B N 1
ATOM 6004 C CA . PRO B 1 311 ? 14.766 -24.031 0.722 1 95.44 311 PRO B CA 1
ATOM 6005 C C . PRO B 1 311 ? 15.297 -24.75 -0.517 1 95.44 311 PRO B C 1
ATOM 6007 O O . PRO B 1 311 ? 15.547 -25.953 -0.475 1 95.44 311 PRO B O 1
ATOM 6010 N N . THR B 1 312 ? 15.508 -24.016 -1.572 1 96.38 312 THR B N 1
ATOM 6011 C CA . THR B 1 312 ? 15.969 -24.609 -2.824 1 96.38 312 THR B CA 1
ATOM 6012 C C . THR B 1 312 ? 17.375 -25.156 -2.676 1 96.38 312 THR B C 1
ATOM 6014 O O . THR B 1 312 ? 17.797 -26.031 -3.451 1 96.38 312 THR B O 1
ATOM 6017 N N . ALA B 1 313 ? 18.094 -24.672 -1.706 1 95.38 313 ALA B N 1
ATOM 6018 C CA . ALA B 1 313 ? 19.453 -25.125 -1.461 1 95.38 313 ALA B CA 1
ATOM 6019 C C . ALA B 1 313 ? 19.484 -26.203 -0.374 1 95.38 313 ALA B C 1
ATOM 6021 O O . ALA B 1 313 ? 20.359 -27.078 -0.38 1 95.38 313 ALA B O 1
ATOM 6022 N N . ARG B 1 314 ? 18.562 -26.219 0.468 1 96.12 314 ARG B N 1
ATOM 6023 C CA . ARG B 1 314 ? 18.672 -26.969 1.714 1 96.12 314 ARG B CA 1
ATOM 6024 C C . ARG B 1 314 ? 17.953 -28.297 1.618 1 96.12 314 ARG B C 1
ATOM 6026 O O . ARG B 1 314 ? 18.391 -29.297 2.199 1 96.12 314 ARG B O 1
ATOM 6033 N N . TYR B 1 315 ? 16.859 -28.344 0.926 1 97.06 315 TYR B N 1
ATOM 6034 C CA . TYR B 1 315 ? 16.016 -29.547 0.948 1 97.06 315 TYR B CA 1
ATOM 6035 C C . TYR B 1 315 ? 16.016 -30.234 -0.408 1 97.06 315 TYR B C 1
ATOM 6037 O O . TYR B 1 315 ? 15.914 -29.578 -1.448 1 97.06 315 TYR B O 1
ATOM 6045 N N . HIS B 1 316 ? 16.047 -31.609 -0.327 1 97.12 316 HIS B N 1
ATOM 6046 C CA . HIS B 1 316 ? 16.266 -32.344 -1.561 1 97.12 316 HIS B CA 1
ATOM 6047 C C . HIS B 1 316 ? 15.414 -33.625 -1.601 1 97.12 316 HIS B C 1
ATOM 6049 O O . HIS B 1 316 ? 15.281 -34.25 -2.65 1 97.12 316 HIS B O 1
ATOM 6055 N N . ASN B 1 317 ? 14.969 -34.031 -0.419 1 97.5 317 ASN B N 1
ATOM 6056 C CA . ASN B 1 317 ? 14.141 -35.25 -0.381 1 97.5 317 ASN B CA 1
ATOM 6057 C C . ASN B 1 317 ? 12.828 -35.031 -1.129 1 97.5 317 ASN B C 1
ATOM 6059 O O . ASN B 1 317 ? 11.922 -34.375 -0.626 1 97.5 317 ASN B O 1
ATOM 6063 N N . THR B 1 318 ? 12.695 -35.625 -2.307 1 97.88 318 THR B N 1
ATOM 6064 C CA . THR B 1 318 ? 11.656 -35.281 -3.27 1 97.88 318 THR B CA 1
ATOM 6065 C C . THR B 1 318 ? 10.773 -36.469 -3.568 1 97.88 318 THR B C 1
ATOM 6067 O O . THR B 1 318 ? 11.281 -37.562 -3.887 1 97.88 318 THR B O 1
ATOM 6070 N N . SER B 1 319 ? 9.539 -36.281 -3.518 1 97.94 319 SER B N 1
ATOM 6071 C CA . SER B 1 319 ? 8.602 -37.344 -3.881 1 97.94 319 SER B CA 1
ATOM 6072 C C . SER B 1 319 ? 8.648 -37.625 -5.375 1 97.94 319 SER B C 1
ATOM 6074 O O . SER B 1 319 ? 9.242 -36.875 -6.145 1 97.94 319 SER B O 1
ATOM 6076 N N . HIS B 1 320 ? 8.031 -38.75 -5.699 1 97.44 320 HIS B N 1
ATOM 6077 C CA . HIS B 1 320 ? 7.711 -38.969 -7.105 1 97.44 320 HIS B CA 1
ATOM 6078 C C . HIS B 1 320 ? 6.707 -37.938 -7.605 1 97.44 320 HIS B C 1
ATOM 6080 O O . HIS B 1 320 ? 6.031 -37.281 -6.805 1 97.44 320 HIS B O 1
ATOM 6086 N N . VAL B 1 321 ? 6.703 -37.75 -8.953 1 97.31 321 VAL B N 1
ATOM 6087 C CA . VAL B 1 321 ? 5.727 -36.812 -9.523 1 97.31 321 VAL B CA 1
ATOM 6088 C C . VAL B 1 321 ? 4.312 -37.312 -9.195 1 97.31 321 VAL B C 1
ATOM 6090 O O . VAL B 1 321 ? 3.994 -38.469 -9.359 1 97.31 321 VAL B O 1
ATOM 6093 N N . GLY B 1 322 ? 3.51 -36.406 -8.695 1 96.5 322 GLY B N 1
ATOM 6094 C CA . GLY B 1 322 ? 2.131 -36.75 -8.406 1 96.5 322 GLY B CA 1
ATOM 6095 C C . GLY B 1 322 ? 1.323 -37.094 -9.641 1 96.5 322 GLY B C 1
ATOM 6096 O O . GLY B 1 322 ? 1.639 -36.625 -10.742 1 96.5 322 GLY B O 1
ATOM 6097 N N . PRO B 1 323 ? 0.313 -37.938 -9.43 1 94.56 323 PRO B N 1
ATOM 6098 C CA . PRO B 1 323 ? -0.572 -38.219 -10.57 1 94.56 323 PRO B CA 1
ATOM 6099 C C . PRO B 1 323 ? -1.306 -36.969 -11.047 1 94.56 323 PRO B C 1
ATOM 6101 O O . PRO B 1 323 ? -1.282 -35.938 -10.359 1 94.56 323 PRO B O 1
ATOM 6104 N N . SER B 1 324 ? -1.889 -37.062 -12.219 1 91.19 324 SER B N 1
ATOM 6105 C CA . SER B 1 324 ? -2.639 -35.938 -12.766 1 91.19 324 SER B CA 1
ATOM 6106 C C . SER B 1 324 ? -3.707 -35.469 -11.789 1 91.19 324 SER B C 1
ATOM 6108 O O . SER B 1 324 ? -4.449 -36.281 -11.227 1 91.19 324 SER B O 1
ATOM 6110 N N . GLY B 1 325 ? -3.686 -34.188 -11.539 1 86.44 325 GLY B N 1
ATOM 6111 C CA . GLY B 1 325 ? -4.715 -33.562 -10.703 1 86.44 325 GLY B CA 1
ATOM 6112 C C . GLY B 1 325 ? -4.312 -33.469 -9.242 1 86.44 325 GLY B C 1
ATOM 6113 O O . GLY B 1 325 ? -4.934 -32.75 -8.469 1 86.44 325 GLY B O 1
ATOM 6114 N N . HIS B 1 326 ? -3.266 -34.188 -8.883 1 92.56 326 HIS B N 1
ATOM 6115 C CA . HIS B 1 326 ? -2.816 -34.125 -7.5 1 92.56 326 HIS B CA 1
ATOM 6116 C C . HIS B 1 326 ? -2.193 -32.781 -7.164 1 92.56 326 HIS B C 1
ATOM 6118 O O . HIS B 1 326 ? -1.046 -32.5 -7.531 1 92.56 326 HIS B O 1
ATOM 6124 N N . THR B 1 327 ? -2.83 -31.922 -6.461 1 93.75 327 THR B N 1
ATOM 6125 C CA . THR B 1 327 ? -2.406 -30.641 -5.934 1 93.75 327 THR B CA 1
ATOM 6126 C C . THR B 1 327 ? -1.608 -29.859 -6.98 1 93.75 327 THR B C 1
ATOM 6128 O O . THR B 1 327 ? -0.558 -29.297 -6.672 1 93.75 327 THR B O 1
ATOM 6131 N N . ALA B 1 328 ? -2.045 -29.984 -8.234 1 96.44 328 ALA B N 1
ATOM 6132 C CA . ALA B 1 328 ? -1.376 -29.297 -9.336 1 96.44 328 ALA B CA 1
ATOM 6133 C C . ALA B 1 328 ? -1.536 -27.781 -9.211 1 96.44 328 ALA B C 1
ATOM 6135 O O . ALA B 1 328 ? -2.332 -27.297 -8.398 1 96.44 328 ALA B O 1
ATOM 6136 N N . LYS B 1 329 ? -0.722 -27.062 -9.898 1 97.88 329 LYS B N 1
ATOM 6137 C CA . LYS B 1 329 ? -0.827 -25.609 -9.945 1 97.88 329 LYS B CA 1
ATOM 6138 C C . LYS B 1 329 ? -0.828 -25.109 -11.391 1 97.88 329 LYS B C 1
ATOM 6140 O O . LYS B 1 329 ? -0.311 -25.781 -12.281 1 97.88 329 LYS B O 1
ATOM 6145 N N . CYS B 1 330 ? -1.393 -23.922 -11.555 1 97.81 330 CYS B N 1
ATOM 6146 C CA . CYS B 1 330 ? -1.659 -23.438 -12.906 1 97.81 330 CYS B CA 1
ATOM 6147 C C . CYS B 1 330 ? -1.089 -22.047 -13.117 1 97.81 330 CYS B C 1
ATOM 6149 O O . CYS B 1 330 ? -0.957 -21.281 -12.164 1 97.81 330 CYS B O 1
ATOM 6151 N N . ILE B 1 331 ? -0.689 -21.781 -14.32 1 98.88 331 ILE B N 1
ATOM 6152 C CA . ILE B 1 331 ? -0.619 -20.453 -14.898 1 98.88 331 ILE B CA 1
ATOM 6153 C C . ILE B 1 331 ? -1.764 -20.25 -15.891 1 98.88 331 ILE B C 1
ATOM 6155 O O . ILE B 1 331 ? -1.95 -21.062 -16.797 1 98.88 331 ILE B O 1
ATOM 6159 N N . VAL B 1 332 ? -2.553 -19.172 -15.75 1 98.94 332 VAL B N 1
ATOM 6160 C CA . VAL B 1 332 ? -3.732 -19.031 -16.594 1 98.94 332 VAL B CA 1
ATOM 6161 C C . VAL B 1 332 ? -3.746 -17.656 -17.25 1 98.94 332 VAL B C 1
ATOM 6163 O O . VAL B 1 332 ? -3.045 -16.75 -16.797 1 98.94 332 VAL B O 1
ATOM 6166 N N . ASP B 1 333 ? -4.426 -17.547 -18.328 1 98.75 333 ASP B N 1
ATOM 6167 C CA . ASP B 1 333 ? -4.852 -16.266 -18.891 1 98.75 333 ASP B CA 1
ATOM 6168 C C . ASP B 1 333 ? -6.121 -15.766 -18.219 1 98.75 333 ASP B C 1
ATOM 6170 O O . ASP B 1 333 ? -7.207 -16.312 -18.438 1 98.75 333 ASP B O 1
ATOM 6174 N N . PRO B 1 334 ? -5.965 -14.695 -17.422 1 98.38 334 PRO B N 1
ATOM 6175 C CA . PRO B 1 334 ? -7.129 -14.297 -16.625 1 98.38 334 PRO B CA 1
ATOM 6176 C C . PRO B 1 334 ? -8.312 -13.859 -17.484 1 98.38 334 PRO B C 1
ATOM 6178 O O . PRO B 1 334 ? -9.453 -13.883 -17.016 1 98.38 334 PRO B O 1
ATOM 6181 N N . GLU B 1 335 ? -8.125 -13.531 -18.703 1 97.06 335 GLU B N 1
ATOM 6182 C CA . GLU B 1 335 ? -9.211 -13.141 -19.609 1 97.06 335 GLU B CA 1
ATOM 6183 C C . GLU B 1 335 ? -10.031 -14.359 -20.047 1 97.06 335 GLU B C 1
ATOM 6185 O O . GLU B 1 335 ? -11.195 -14.219 -20.422 1 97.06 335 GLU B O 1
ATOM 6190 N N . LYS B 1 336 ? -9.414 -15.492 -19.953 1 98.06 336 LYS B N 1
ATOM 6191 C CA . LYS B 1 336 ? -10.062 -16.703 -20.469 1 98.06 336 LYS B CA 1
ATOM 6192 C C . LYS B 1 336 ? -10.672 -17.516 -19.344 1 98.06 336 LYS B C 1
ATOM 6194 O O . LYS B 1 336 ? -11.312 -18.547 -19.594 1 98.06 336 LYS B O 1
ATOM 6199 N N . VAL B 1 337 ? -10.492 -17.109 -18.109 1 98.44 337 VAL B N 1
ATOM 6200 C CA . VAL B 1 337 ? -10.961 -17.875 -16.969 1 98.44 337 VAL B CA 1
ATOM 6201 C C . VAL B 1 337 ? -12.062 -17.094 -16.25 1 98.44 337 VAL B C 1
ATOM 6203 O O . VAL B 1 337 ? -11.883 -15.914 -15.922 1 98.44 337 VAL B O 1
ATOM 6206 N N . LEU B 1 338 ? -13.172 -17.766 -16.016 1 97.25 338 LEU B N 1
ATOM 6207 C CA . LEU B 1 338 ? -14.281 -17.156 -15.281 1 97.25 338 LEU B CA 1
ATOM 6208 C C . LEU B 1 338 ? -14.172 -17.469 -13.797 1 97.25 338 LEU B C 1
ATOM 6210 O O . LEU B 1 338 ? -14.406 -16.609 -12.953 1 97.25 338 LEU B O 1
ATOM 6214 N N . ILE B 1 339 ? -13.836 -18.703 -13.492 1 98 339 ILE B N 1
ATOM 6215 C CA . ILE B 1 339 ? -13.758 -19.141 -12.102 1 98 339 ILE B CA 1
ATOM 6216 C C . ILE B 1 339 ? -12.523 -20.031 -11.914 1 98 339 ILE B C 1
ATOM 6218 O O . ILE B 1 339 ? -12.344 -21.016 -12.625 1 98 339 ILE B O 1
ATOM 6222 N N . MET B 1 340 ? -11.727 -19.609 -10.945 1 97.38 340 MET B N 1
ATOM 6223 C CA . MET B 1 340 ? -10.508 -20.344 -10.609 1 97.38 340 MET B CA 1
ATOM 6224 C C . MET B 1 340 ? -10.703 -21.172 -9.344 1 97.38 340 MET B C 1
ATOM 6226 O O . MET B 1 340 ? -11.367 -20.734 -8.406 1 97.38 340 MET B O 1
ATOM 6230 N N . ASN B 1 341 ? -10.156 -22.328 -9.367 1 95.5 341 ASN B N 1
ATOM 6231 C CA . ASN B 1 341 ? -10.031 -23.156 -8.172 1 95.5 341 ASN B CA 1
ATOM 6232 C C . ASN B 1 341 ? -8.57 -23.266 -7.727 1 95.5 341 ASN B C 1
ATOM 6234 O O . ASN B 1 341 ? -7.672 -22.766 -8.391 1 95.5 341 ASN B O 1
ATOM 6238 N N . VAL B 1 342 ? -8.344 -23.922 -6.598 1 95.31 342 VAL B N 1
ATOM 6239 C CA . VAL B 1 342 ? -7.023 -24 -5.988 1 95.31 342 VAL B CA 1
ATOM 6240 C C . VAL B 1 342 ? -6.062 -24.719 -6.934 1 95.31 342 VAL B C 1
ATOM 6242 O O . VAL B 1 342 ? -4.906 -24.312 -7.082 1 95.31 342 VAL B O 1
ATOM 6245 N N . HIS B 1 343 ? -6.574 -25.75 -7.656 1 95.25 343 HIS B N 1
ATOM 6246 C CA . HIS B 1 343 ? -5.66 -26.625 -8.383 1 95.25 343 HIS B CA 1
ATOM 6247 C C . HIS B 1 343 ? -5.977 -26.625 -9.875 1 95.25 343 HIS B C 1
ATOM 6249 O O . HIS B 1 343 ? -5.195 -27.156 -10.672 1 95.25 343 HIS B O 1
ATOM 6255 N N . TYR B 1 344 ? -7.148 -26.125 -10.266 1 95.81 344 TYR B N 1
ATOM 6256 C CA . TYR B 1 344 ? -7.602 -26.172 -11.648 1 95.81 344 TYR B CA 1
ATOM 6257 C C . TYR B 1 344 ? -8.602 -25.062 -11.938 1 95.81 344 TYR B C 1
ATOM 6259 O O . TYR B 1 344 ? -8.945 -24.281 -11.047 1 95.81 344 TYR B O 1
ATOM 6267 N N . VAL B 1 345 ? -8.969 -24.969 -13.211 1 97.56 345 VAL B N 1
ATOM 6268 C CA . VAL B 1 345 ? -9.969 -24 -13.617 1 97.56 345 VAL B CA 1
ATOM 6269 C C . VAL B 1 345 ? -11.367 -24.609 -13.531 1 97.56 345 VAL B C 1
ATOM 6271 O O . VAL B 1 345 ? -11.633 -25.641 -14.164 1 97.56 345 VAL B O 1
ATOM 6274 N N . ASP B 1 346 ? -12.227 -23.984 -12.734 1 97 346 ASP B N 1
ATOM 6275 C CA . ASP B 1 346 ? -13.594 -24.484 -12.609 1 97 346 ASP B CA 1
ATOM 6276 C C . ASP B 1 346 ? -14.414 -24.156 -13.852 1 97 346 ASP B C 1
ATOM 6278 O O . ASP B 1 346 ? -15.281 -24.938 -14.25 1 97 346 ASP B O 1
ATOM 6282 N N . GLN B 1 347 ? -14.203 -22.969 -14.406 1 97.56 347 GLN B N 1
ATOM 6283 C CA . GLN B 1 347 ? -15 -22.516 -15.539 1 97.56 347 GLN B CA 1
ATOM 6284 C C . GLN B 1 347 ? -14.211 -21.547 -16.406 1 97.56 347 GLN B C 1
ATOM 6286 O O . GLN B 1 347 ? -13.695 -20.531 -15.914 1 97.56 347 GLN B O 1
ATOM 6291 N N . PHE B 1 348 ? -14.094 -21.891 -17.672 1 97.69 348 PHE B N 1
ATOM 6292 C CA . PHE B 1 348 ? -13.547 -20.953 -18.656 1 97.69 348 PHE B CA 1
ATOM 6293 C C . PHE B 1 348 ? -14.633 -20.047 -19.203 1 97.69 348 PHE B C 1
ATOM 6295 O O . PHE B 1 348 ? -15.828 -20.312 -19.016 1 97.69 348 PHE B O 1
ATOM 6302 N N . THR B 1 349 ? -14.242 -18.953 -19.797 1 95.75 349 THR B N 1
ATOM 6303 C CA . THR B 1 349 ? -15.195 -18 -20.375 1 95.75 349 THR B CA 1
ATOM 6304 C C . THR B 1 349 ? -15.727 -18.516 -21.703 1 95.75 349 THR B C 1
ATOM 6306 O O . THR B 1 349 ? -16.75 -18.031 -22.203 1 95.75 349 THR B O 1
ATOM 6309 N N . ASP B 1 350 ? -15.016 -19.375 -22.297 1 95.06 350 ASP B N 1
ATOM 6310 C CA . ASP B 1 350 ? -15.352 -20.016 -23.562 1 95.06 350 ASP B CA 1
ATOM 6311 C C . ASP B 1 350 ? -14.75 -21.422 -23.641 1 95.06 350 ASP B C 1
ATOM 6313 O O . ASP B 1 350 ? -14.438 -22.031 -22.625 1 95.06 350 ASP B O 1
ATOM 6317 N N . ALA B 1 351 ? -14.672 -21.953 -24.906 1 95.44 351 ALA B N 1
ATOM 6318 C CA . ALA B 1 351 ? -14.18 -23.328 -25.094 1 95.44 351 ALA B CA 1
ATOM 6319 C C . ALA B 1 351 ? -12.656 -23.375 -24.984 1 95.44 351 ALA B C 1
ATOM 6321 O O . ALA B 1 351 ? -11.984 -23.844 -25.906 1 95.44 351 ALA B O 1
ATOM 6322 N N . TYR B 1 352 ? -12.141 -22.969 -23.891 1 98.06 352 TYR B N 1
ATOM 6323 C CA . TYR B 1 352 ? -10.711 -23.062 -23.594 1 98.06 352 TYR B CA 1
ATOM 6324 C C . TYR B 1 352 ? -10.398 -24.312 -22.781 1 98.06 352 TYR B C 1
ATOM 6326 O O . TYR B 1 352 ? -11.305 -24.969 -22.281 1 98.06 352 TYR B O 1
ATOM 6334 N N . ARG B 1 353 ? -9.094 -24.609 -22.75 1 97.69 353 ARG B N 1
ATOM 6335 C CA . ARG B 1 353 ? -8.68 -25.797 -22.016 1 97.69 353 ARG B CA 1
ATOM 6336 C C . ARG B 1 353 ? -7.375 -25.562 -21.266 1 97.69 353 ARG B C 1
ATOM 6338 O O . ARG B 1 353 ? -6.633 -24.641 -21.578 1 97.69 353 ARG B O 1
ATOM 6345 N N . LEU B 1 354 ? -7.105 -26.453 -20.297 1 97.38 354 LEU B N 1
ATOM 6346 C CA . LEU B 1 354 ? -5.801 -26.5 -19.641 1 97.38 354 LEU B CA 1
ATOM 6347 C C . LEU B 1 354 ? -4.852 -27.422 -20.406 1 97.38 354 LEU B C 1
ATOM 6349 O O . LEU B 1 354 ? -5.234 -28.516 -20.812 1 97.38 354 LEU B O 1
ATOM 6353 N N . HIS B 1 355 ? -3.746 -26.922 -20.609 1 97.69 355 HIS B N 1
ATOM 6354 C CA . HIS B 1 355 ? -2.686 -27.766 -21.141 1 97.69 355 HIS B CA 1
ATOM 6355 C C . HIS B 1 355 ? -1.831 -28.359 -20.031 1 97.69 355 HIS B C 1
ATOM 6357 O O . HIS B 1 355 ? -1.301 -27.625 -19.188 1 97.69 355 HIS B O 1
ATOM 6363 N N . GLU B 1 356 ? -1.734 -29.625 -20 1 97.12 356 GLU B N 1
ATOM 6364 C CA . GLU B 1 356 ? -0.894 -30.266 -19 1 97.12 356 GLU B CA 1
ATOM 6365 C C . GLU B 1 356 ? 0.576 -30.234 -19.406 1 97.12 356 GLU B C 1
ATOM 6367 O O . GLU B 1 356 ? 0.946 -30.766 -20.453 1 97.12 356 GLU B O 1
ATOM 6372 N N . VAL B 1 357 ? 1.374 -29.719 -18.562 1 97.5 357 VAL B N 1
ATOM 6373 C CA . VAL B 1 357 ? 2.811 -29.688 -18.812 1 97.5 357 VAL B CA 1
ATOM 6374 C C . VAL B 1 357 ? 3.432 -31.047 -18.516 1 97.5 357 VAL B C 1
ATOM 6376 O O . VAL B 1 357 ? 3.176 -31.625 -17.453 1 97.5 357 VAL B O 1
ATOM 6379 N N . ASP B 1 358 ? 4.199 -31.484 -19.484 1 96.81 358 ASP B N 1
ATOM 6380 C CA . ASP B 1 358 ? 4.953 -32.719 -19.234 1 96.81 358 ASP B CA 1
ATOM 6381 C C . ASP B 1 358 ? 5.93 -32.531 -18.078 1 96.81 358 ASP B C 1
ATOM 6383 O O . ASP B 1 358 ? 6.691 -31.562 -18.047 1 96.81 358 ASP B O 1
ATOM 6387 N N . PRO B 1 359 ? 5.914 -33.469 -17.109 1 96.38 359 PRO B N 1
ATOM 6388 C CA . PRO B 1 359 ? 6.828 -33.344 -15.977 1 96.38 359 PRO B CA 1
ATOM 6389 C C . PRO B 1 359 ? 8.289 -33.188 -16.406 1 96.38 359 PRO B C 1
ATOM 6391 O O . PRO B 1 359 ? 9.102 -32.625 -15.664 1 96.38 359 PRO B O 1
ATOM 6394 N N . GLU B 1 360 ? 8.633 -33.656 -17.562 1 95.81 360 GLU B N 1
ATOM 6395 C CA . GLU B 1 360 ? 9.992 -33.5 -18.094 1 95.81 360 GLU B CA 1
ATOM 6396 C C . GLU B 1 360 ? 10.25 -32.031 -18.469 1 95.81 360 GLU B C 1
ATOM 6398 O O . GLU B 1 360 ? 11.398 -31.594 -18.484 1 95.81 360 GLU B O 1
ATOM 6403 N N . GLU B 1 361 ? 9.148 -31.359 -18.703 1 96.88 361 GLU B N 1
ATOM 6404 C CA . GLU B 1 361 ? 9.297 -29.953 -19.078 1 96.88 361 GLU B CA 1
ATOM 6405 C C . GLU B 1 361 ? 9.211 -29.047 -17.844 1 96.88 361 GLU B C 1
ATOM 6407 O O . GLU B 1 361 ? 9.844 -28 -17.812 1 96.88 361 GLU B O 1
ATOM 6412 N N . GLY B 1 362 ? 8.43 -29.484 -16.906 1 97.31 362 GLY B N 1
ATOM 6413 C CA . GLY B 1 362 ? 8.305 -28.656 -15.703 1 97.31 362 GLY B CA 1
ATOM 6414 C C . GLY B 1 362 ? 7.438 -29.297 -14.633 1 97.31 362 GLY B C 1
ATOM 6415 O O . GLY B 1 362 ? 6.527 -30.062 -14.945 1 97.31 362 GLY B O 1
ATOM 6416 N N . VAL B 1 363 ? 7.688 -28.969 -13.398 1 98 363 VAL B N 1
ATOM 6417 C CA . VAL B 1 363 ? 6.922 -29.438 -12.25 1 98 363 VAL B CA 1
ATOM 6418 C C . VAL B 1 363 ? 6.758 -28.297 -11.242 1 98 363 VAL B C 1
ATOM 6420 O O . VAL B 1 363 ? 7.379 -27.234 -11.383 1 98 363 VAL B O 1
ATOM 6423 N N . VAL B 1 364 ? 5.895 -28.5 -10.266 1 98.06 364 VAL B N 1
ATOM 6424 C CA . VAL B 1 364 ? 5.859 -27.656 -9.086 1 98.06 364 VAL B CA 1
ATOM 6425 C C . VAL B 1 364 ? 6.648 -28.312 -7.953 1 98.06 364 VAL B C 1
ATOM 6427 O O . VAL B 1 364 ? 6.359 -29.438 -7.562 1 98.06 364 VAL B O 1
ATOM 6430 N N . ARG B 1 365 ? 7.68 -27.656 -7.508 1 98.06 365 ARG B N 1
ATOM 6431 C CA . ARG B 1 365 ? 8.375 -28.062 -6.289 1 98.06 365 ARG B CA 1
ATOM 6432 C C . ARG B 1 365 ? 7.688 -27.484 -5.051 1 98.06 365 ARG B C 1
ATOM 6434 O O . ARG B 1 365 ? 7.723 -26.266 -4.82 1 98.06 365 ARG B O 1
ATOM 6441 N N . HIS B 1 366 ? 7.031 -28.297 -4.309 1 97.88 366 HIS B N 1
ATOM 6442 C CA . HIS B 1 366 ? 6.273 -27.906 -3.125 1 97.88 366 HIS B CA 1
ATOM 6443 C C . HIS B 1 366 ? 7.016 -28.281 -1.846 1 97.88 366 HIS B C 1
ATOM 6445 O O . HIS B 1 366 ? 7.016 -29.438 -1.438 1 97.88 366 HIS B O 1
ATOM 6451 N N . TYR B 1 367 ? 7.562 -27.297 -1.201 1 96.69 367 TYR B N 1
ATOM 6452 C CA . TYR B 1 367 ? 8.352 -27.516 0.01 1 96.69 367 TYR B CA 1
ATOM 6453 C C . TYR B 1 367 ? 7.449 -27.594 1.236 1 96.69 367 TYR B C 1
ATOM 6455 O O . TYR B 1 367 ? 6.852 -26.594 1.647 1 96.69 367 TYR B O 1
ATOM 6463 N N . ARG B 1 368 ? 7.406 -28.781 1.825 1 94.94 368 ARG B N 1
ATOM 6464 C CA . ARG B 1 368 ? 6.426 -29.016 2.881 1 94.94 368 ARG B CA 1
ATOM 6465 C C . ARG B 1 368 ? 7.098 -29.531 4.145 1 94.94 368 ARG B C 1
ATOM 6467 O O . ARG B 1 368 ? 7.855 -30.5 4.098 1 94.94 368 ARG B O 1
ATOM 6474 N N . ASP B 1 369 ? 6.781 -28.797 5.199 1 91.44 369 ASP B N 1
ATOM 6475 C CA . ASP B 1 369 ? 7.18 -29.297 6.512 1 91.44 369 ASP B CA 1
ATOM 6476 C C . ASP B 1 369 ? 6.305 -30.469 6.941 1 91.44 369 ASP B C 1
ATOM 6478 O O . ASP B 1 369 ? 5.098 -30.328 7.121 1 91.44 369 ASP B O 1
ATOM 6482 N N . VAL B 1 370 ? 6.91 -31.578 7.246 1 91.5 370 VAL B N 1
ATOM 6483 C CA . VAL B 1 370 ? 6.172 -32.781 7.551 1 91.5 370 VAL B CA 1
ATOM 6484 C C . VAL B 1 370 ? 5.488 -32.656 8.906 1 91.5 370 VAL B C 1
ATOM 6486 O O . VAL B 1 370 ? 4.555 -33.406 9.219 1 91.5 370 VAL B O 1
ATOM 6489 N N . HIS B 1 371 ? 5.93 -31.625 9.703 1 86.5 371 HIS B N 1
ATOM 6490 C CA . HIS B 1 371 ? 5.379 -31.469 11.047 1 86.5 371 HIS B CA 1
ATOM 6491 C C . HIS B 1 371 ? 4.32 -30.375 11.078 1 86.5 371 HIS B C 1
ATOM 6493 O O . HIS B 1 371 ? 3.762 -30.078 12.133 1 86.5 371 HIS B O 1
ATOM 6499 N N . LEU B 1 372 ? 4.172 -29.781 9.961 1 81.5 372 LEU B N 1
ATOM 6500 C CA . LEU B 1 372 ? 3.158 -28.734 9.898 1 81.5 372 LEU B CA 1
ATOM 6501 C C . LEU B 1 372 ? 1.769 -29.312 10.156 1 81.5 372 LEU B C 1
ATOM 6503 O O . LEU B 1 372 ? 1.235 -30.047 9.328 1 81.5 372 LEU B O 1
ATOM 6507 N N . GLY B 1 373 ? 1.302 -28.906 11.328 1 78.81 373 GLY B N 1
ATOM 6508 C CA . GLY B 1 373 ? 0.013 -29.469 11.688 1 78.81 373 GLY B CA 1
ATOM 6509 C C . GLY B 1 373 ? 0.017 -30.984 11.727 1 78.81 373 GLY B C 1
ATOM 6510 O O . GLY B 1 373 ? 0.841 -31.594 12.414 1 78.81 373 GLY B O 1
ATOM 6511 N N . GLU B 1 374 ? -0.948 -31.609 10.844 1 83.38 374 GLU B N 1
ATOM 6512 C CA . GLU B 1 374 ? -1.053 -33.062 10.773 1 83.38 374 GLU B CA 1
ATOM 6513 C C . GLU B 1 374 ? -0.755 -33.562 9.359 1 83.38 374 GLU B C 1
ATOM 6515 O O . GLU B 1 374 ? -1.242 -34.625 8.961 1 83.38 374 GLU B O 1
ATOM 6520 N N . TRP B 1 375 ? -0.037 -32.719 8.68 1 87.06 375 TRP B N 1
ATOM 6521 C CA . TRP B 1 375 ? 0.166 -33.062 7.277 1 87.06 375 TRP B CA 1
ATOM 6522 C C . TRP B 1 375 ? 0.849 -34.406 7.145 1 87.06 375 TRP B C 1
ATOM 6524 O O . TRP B 1 375 ? 0.378 -35.281 6.406 1 87.06 375 TRP B O 1
ATOM 6534 N N . GLY B 1 376 ? 1.935 -34.594 7.891 1 85.5 376 GLY B N 1
ATOM 6535 C CA . GLY B 1 376 ? 2.668 -35.844 7.828 1 85.5 376 GLY B CA 1
ATOM 6536 C C . GLY B 1 376 ? 1.838 -37.031 8.25 1 85.5 376 GLY B C 1
ATOM 6537 O O . GLY B 1 376 ? 1.928 -38.125 7.641 1 85.5 376 GLY B O 1
ATOM 6538 N N . ARG B 1 377 ? 1.103 -36.781 9.203 1 87.88 377 ARG B N 1
ATOM 6539 C CA . ARG B 1 377 ? 0.275 -37.844 9.719 1 87.88 377 ARG B CA 1
ATOM 6540 C C . ARG B 1 377 ? -0.827 -38.219 8.734 1 87.88 377 ARG B C 1
ATOM 6542 O O . ARG B 1 377 ? -1.148 -39.406 8.562 1 87.88 377 ARG B O 1
ATOM 6549 N N . ILE B 1 378 ? -1.251 -37.281 8.031 1 88.88 378 ILE B N 1
ATOM 6550 C CA . ILE B 1 378 ? -2.463 -37.469 7.238 1 88.88 378 ILE B CA 1
ATOM 6551 C C . ILE B 1 378 ? -2.09 -37.781 5.789 1 88.88 378 ILE B C 1
ATOM 6553 O O . ILE B 1 378 ? -2.697 -38.656 5.16 1 88.88 378 ILE B O 1
ATOM 6557 N N . TRP B 1 379 ? -1.051 -37.188 5.277 1 90.56 379 TRP B N 1
ATOM 6558 C CA . TRP B 1 379 ? -0.925 -37.156 3.822 1 90.56 379 TRP B CA 1
ATOM 6559 C C . TRP B 1 379 ? 0.341 -37.875 3.379 1 90.56 379 TRP B C 1
ATOM 6561 O O . TRP B 1 379 ? 0.478 -38.25 2.209 1 90.56 379 TRP B O 1
ATOM 6571 N N . LEU B 1 380 ? 1.246 -38.156 4.293 1 92.5 380 LEU B N 1
ATOM 6572 C CA . LEU B 1 380 ? 2.545 -38.719 3.9 1 92.5 380 LEU B CA 1
ATOM 6573 C C . LEU B 1 380 ? 2.396 -40.094 3.277 1 92.5 380 LEU B C 1
ATOM 6575 O O . LEU B 1 380 ? 3.102 -40.438 2.32 1 92.5 380 LEU B O 1
ATOM 6579 N N . LYS B 1 381 ? 1.525 -40.875 3.799 1 92.31 381 LYS B N 1
ATOM 6580 C CA . LYS B 1 381 ? 1.318 -42.219 3.264 1 92.31 381 LYS B CA 1
ATOM 6581 C C . LYS B 1 381 ? 0.881 -42.156 1.802 1 92.31 381 LYS B C 1
ATOM 6583 O O . LYS B 1 381 ? 1.376 -42.938 0.972 1 92.31 381 LYS B O 1
ATOM 6588 N N . GLU B 1 382 ? -0.006 -41.281 1.513 1 92.88 382 GLU B N 1
ATOM 6589 C CA . GLU B 1 382 ? -0.465 -41.125 0.138 1 92.88 382 GLU B CA 1
ATOM 6590 C C . GLU B 1 382 ? 0.677 -40.656 -0.772 1 92.88 382 GLU B C 1
ATOM 6592 O O . GLU B 1 382 ? 0.785 -41.125 -1.911 1 92.88 382 GLU B O 1
ATOM 6597 N N . VAL B 1 383 ? 1.494 -39.844 -0.315 1 95.44 383 VAL B N 1
ATOM 6598 C CA . VAL B 1 383 ? 2.629 -39.344 -1.084 1 95.44 383 VAL B CA 1
ATOM 6599 C C . VAL B 1 383 ? 3.619 -40.469 -1.339 1 95.44 383 VAL B C 1
ATOM 6601 O O . VAL B 1 383 ? 4.16 -40.594 -2.441 1 95.44 383 VAL B O 1
ATOM 6604 N N . GLU B 1 384 ? 3.797 -41.375 -0.359 1 94.38 384 GLU B N 1
ATOM 6605 C CA . GLU B 1 384 ? 4.684 -42.5 -0.494 1 94.38 384 GLU B CA 1
ATOM 6606 C C . GLU B 1 384 ? 4.168 -43.469 -1.556 1 94.38 384 GLU B C 1
ATOM 6608 O O . GLU B 1 384 ? 4.957 -44.125 -2.238 1 94.38 384 GLU B O 1
ATOM 6613 N N . GLU B 1 385 ? 2.916 -43.469 -1.694 1 95.19 385 GLU B N 1
ATOM 6614 C CA . GLU B 1 385 ? 2.297 -44.406 -2.639 1 95.19 385 GLU B CA 1
ATOM 6615 C C . GLU B 1 385 ? 2.48 -43.938 -4.078 1 95.19 385 GLU B C 1
ATOM 6617 O O . GLU B 1 385 ? 2.275 -44.688 -5.02 1 95.19 385 GLU B O 1
ATOM 6622 N N . MET B 1 386 ? 2.861 -42.688 -4.246 1 95.19 386 MET B N 1
ATOM 6623 C CA . MET B 1 386 ? 3.066 -42.156 -5.586 1 95.19 386 MET B CA 1
ATOM 6624 C C . MET B 1 386 ? 4.293 -42.781 -6.242 1 95.19 386 MET B C 1
ATOM 6626 O O . MET B 1 386 ? 4.418 -42.75 -7.469 1 95.19 386 MET B O 1
ATOM 6630 N N . GLY B 1 387 ? 5.223 -43.219 -5.445 1 96.06 387 GLY B N 1
ATOM 6631 C CA . GLY B 1 387 ? 6.484 -43.75 -5.91 1 96.06 387 GLY B CA 1
ATOM 6632 C C . GLY B 1 387 ? 7.641 -43.469 -4.965 1 96.06 387 GLY B C 1
ATOM 6633 O O . GLY B 1 387 ? 7.453 -42.875 -3.91 1 96.06 387 GLY B O 1
ATOM 6634 N N . ASN B 1 388 ? 8.781 -43.906 -5.422 1 95.88 388 ASN B N 1
ATOM 6635 C CA . ASN B 1 388 ? 9.969 -43.719 -4.586 1 95.88 388 ASN B CA 1
ATOM 6636 C C . ASN B 1 388 ? 10.406 -42.281 -4.504 1 95.88 388 ASN B C 1
ATOM 6638 O O . ASN B 1 388 ? 10.336 -41.531 -5.496 1 95.88 388 ASN B O 1
ATOM 6642 N N . PHE B 1 389 ? 10.781 -41.969 -3.322 1 96.81 389 PHE B N 1
ATOM 6643 C CA . PHE B 1 389 ? 11.43 -40.656 -3.158 1 96.81 389 PHE B CA 1
ATOM 6644 C C . PHE B 1 389 ? 12.805 -40.656 -3.818 1 96.81 389 PHE B C 1
ATOM 6646 O O . PHE B 1 389 ? 13.391 -41.719 -4.047 1 96.81 389 PHE B O 1
ATOM 6653 N N . SER B 1 390 ? 13.266 -39.5 -4.199 1 97.25 390 SER B N 1
ATOM 6654 C CA . SER B 1 390 ? 14.602 -39.312 -4.758 1 97.25 390 SER B CA 1
ATOM 6655 C C . SER B 1 390 ? 15.203 -38 -4.273 1 97.25 390 SER B C 1
ATOM 6657 O O . SER B 1 390 ? 14.508 -37.156 -3.705 1 97.25 390 SER B O 1
ATOM 6659 N N . HIS B 1 391 ? 16.484 -37.938 -4.43 1 97.31 391 HIS B N 1
ATOM 6660 C CA . HIS B 1 391 ? 17.188 -36.688 -4.156 1 97.31 391 HIS B CA 1
ATOM 6661 C C . HIS B 1 391 ? 17.25 -35.812 -5.402 1 97.31 391 HIS B C 1
ATOM 6663 O O . HIS B 1 391 ? 17.859 -36.188 -6.398 1 97.31 391 HIS B O 1
ATOM 6669 N N . THR B 1 392 ? 16.562 -34.688 -5.375 1 96.31 392 THR B N 1
ATOM 6670 C CA . THR B 1 392 ? 16.625 -33.781 -6.504 1 96.31 392 THR B CA 1
ATOM 6671 C C . THR B 1 392 ? 17.078 -32.375 -6.043 1 96.31 392 THR B C 1
ATOM 6673 O O . THR B 1 392 ? 16.875 -32 -4.887 1 96.31 392 THR B O 1
ATOM 6676 N N . ASN B 1 393 ? 17.719 -31.672 -7.016 1 95.81 393 ASN B N 1
ATOM 6677 C CA . ASN B 1 393 ? 18.156 -30.297 -6.777 1 95.81 393 ASN B CA 1
ATOM 6678 C C . ASN B 1 393 ? 17.328 -29.297 -7.578 1 95.81 393 ASN B C 1
ATOM 6680 O O . ASN B 1 393 ? 16.734 -29.656 -8.602 1 95.81 393 ASN B O 1
ATOM 6684 N N . TYR B 1 394 ? 17.203 -28.125 -7.016 1 96.44 394 TYR B N 1
ATOM 6685 C CA . TYR B 1 394 ? 16.812 -27 -7.863 1 96.44 394 TYR B CA 1
ATOM 6686 C C . TYR B 1 394 ? 17.719 -26.891 -9.078 1 96.44 394 TYR B C 1
ATOM 6688 O O . TYR B 1 394 ? 18.922 -27.156 -8.984 1 96.44 394 TYR B O 1
ATOM 6696 N N . PRO B 1 395 ? 17.156 -26.547 -10.234 1 96.06 395 PRO B N 1
ATOM 6697 C CA . PRO B 1 395 ? 17.984 -26.531 -11.445 1 96.06 395 PRO B CA 1
ATOM 6698 C C . PRO B 1 395 ? 19.266 -25.688 -11.281 1 96.06 395 PRO B C 1
ATOM 6700 O O . PRO B 1 395 ? 19.188 -24.516 -10.922 1 96.06 395 PRO B O 1
ATOM 6703 N N . GLU B 1 396 ? 20.344 -26.234 -11.68 1 94.88 396 GLU B N 1
ATOM 6704 C CA . GLU B 1 396 ? 21.656 -25.641 -11.461 1 94.88 396 GLU B CA 1
ATOM 6705 C C . GLU B 1 396 ? 21.812 -24.344 -12.25 1 94.88 396 GLU B C 1
ATOM 6707 O O . GLU B 1 396 ? 22.453 -23.406 -11.773 1 94.88 396 GLU B O 1
ATOM 6712 N N . LYS B 1 397 ? 21.281 -24.328 -13.359 1 94.94 397 LYS B N 1
ATOM 6713 C CA . LYS B 1 397 ? 21.469 -23.188 -14.242 1 94.94 397 LYS B CA 1
ATOM 6714 C C . LYS B 1 397 ? 20.922 -21.906 -13.609 1 94.94 397 LYS B C 1
ATOM 6716 O O . LYS B 1 397 ? 21.281 -20.797 -14.016 1 94.94 397 LYS B O 1
ATOM 6721 N N . TRP B 1 398 ? 20.016 -22.031 -12.641 1 96.81 398 TRP B N 1
ATOM 6722 C CA . TRP B 1 398 ? 19.406 -20.844 -12.047 1 96.81 398 TRP B CA 1
ATOM 6723 C C . TRP B 1 398 ? 19.891 -20.656 -10.609 1 96.81 398 TRP B C 1
ATOM 6725 O O . TRP B 1 398 ? 19.703 -19.594 -10.023 1 96.81 398 TRP B O 1
ATOM 6735 N N . MET B 1 399 ? 20.5 -21.641 -10.039 1 96.88 399 MET B N 1
ATOM 6736 C CA . MET B 1 399 ? 20.75 -21.688 -8.602 1 96.88 399 MET B CA 1
ATOM 6737 C C . MET B 1 399 ? 21.672 -20.547 -8.172 1 96.88 399 MET B C 1
ATOM 6739 O O . MET B 1 399 ? 21.406 -19.875 -7.18 1 96.88 399 MET B O 1
ATOM 6743 N N . ASP B 1 400 ? 22.734 -20.312 -8.875 1 96.88 400 ASP B N 1
ATOM 6744 C CA . ASP B 1 400 ? 23.688 -19.281 -8.508 1 96.88 400 ASP B CA 1
ATOM 6745 C C . ASP B 1 400 ? 23.047 -17.891 -8.562 1 96.88 400 ASP B C 1
ATOM 6747 O O . ASP B 1 400 ? 23.203 -17.094 -7.637 1 96.88 400 ASP B O 1
ATOM 6751 N N . ARG B 1 401 ? 22.375 -17.672 -9.586 1 97.5 401 ARG B N 1
ATOM 6752 C CA . ARG B 1 401 ? 21.734 -16.375 -9.75 1 97.5 401 ARG B CA 1
ATOM 6753 C C . ARG B 1 401 ? 20.641 -16.172 -8.703 1 97.5 401 ARG B C 1
ATOM 6755 O O . ARG B 1 401 ? 20.5 -15.086 -8.148 1 97.5 401 ARG B O 1
ATOM 6762 N N . LEU B 1 402 ? 19.875 -17.203 -8.461 1 98.12 402 LEU B N 1
ATOM 6763 C CA . LEU B 1 402 ? 18.844 -17.125 -7.438 1 98.12 402 LEU B CA 1
ATOM 6764 C C . LEU B 1 402 ? 19.453 -16.781 -6.082 1 98.12 402 LEU B C 1
ATOM 6766 O O . LEU B 1 402 ? 18.984 -15.867 -5.398 1 98.12 402 LEU B O 1
ATOM 6770 N N . ARG B 1 403 ? 20.5 -17.469 -5.746 1 97.69 403 ARG B N 1
ATOM 6771 C CA . ARG B 1 403 ? 21.172 -17.25 -4.473 1 97.69 403 ARG B CA 1
ATOM 6772 C C . ARG B 1 403 ? 21.672 -15.82 -4.363 1 97.69 403 ARG B C 1
ATOM 6774 O O . ARG B 1 403 ? 21.453 -15.148 -3.352 1 97.69 403 ARG B O 1
ATOM 6781 N N . LYS B 1 404 ? 22.312 -15.352 -5.359 1 97.25 404 LYS B N 1
ATOM 6782 C CA . LYS B 1 404 ? 22.859 -14 -5.363 1 97.25 404 LYS B CA 1
ATOM 6783 C C . LYS B 1 404 ? 21.75 -12.961 -5.223 1 97.25 404 LYS B C 1
ATOM 6785 O O . LYS B 1 404 ? 21.875 -12.008 -4.449 1 97.25 404 LYS B O 1
ATOM 6790 N N . ASN B 1 405 ? 20.688 -13.141 -5.984 1 97.44 405 ASN B N 1
ATOM 6791 C CA . ASN B 1 405 ? 19.562 -12.219 -5.91 1 97.44 405 ASN B CA 1
ATOM 6792 C C . ASN B 1 405 ? 18.984 -12.156 -4.5 1 97.44 405 ASN B C 1
ATOM 6794 O O . ASN B 1 405 ? 18.719 -11.07 -3.98 1 97.44 405 ASN B O 1
ATOM 6798 N N . VAL B 1 406 ? 18.781 -13.312 -3.895 1 98.12 406 VAL B N 1
ATOM 6799 C CA . VAL B 1 406 ? 18.203 -13.383 -2.553 1 98.12 406 VAL B CA 1
ATOM 6800 C C . VAL B 1 406 ? 19.156 -12.734 -1.55 1 98.12 406 VAL B C 1
ATOM 6802 O O . VAL B 1 406 ? 18.75 -11.906 -0.741 1 98.12 406 VAL B O 1
ATOM 6805 N N . GLU B 1 407 ? 20.469 -13.094 -1.654 1 97 407 GLU B N 1
ATOM 6806 C CA . GLU B 1 407 ? 21.469 -12.531 -0.75 1 97 407 GLU B CA 1
ATOM 6807 C C . GLU B 1 407 ? 21.516 -11.008 -0.848 1 97 407 GLU B C 1
ATOM 6809 O O . GLU B 1 407 ? 21.516 -10.32 0.172 1 97 407 GLU B O 1
ATOM 6814 N N . ASN B 1 408 ? 21.531 -10.523 -2.035 1 94.81 408 ASN B N 1
ATOM 6815 C CA . ASN B 1 408 ? 21.641 -9.086 -2.256 1 94.81 408 ASN B CA 1
ATOM 6816 C C . ASN B 1 408 ? 20.422 -8.352 -1.71 1 94.81 408 ASN B C 1
ATOM 6818 O O . ASN B 1 408 ? 20.547 -7.332 -1.033 1 94.81 408 ASN B O 1
ATOM 6822 N N . ARG B 1 409 ? 19.234 -8.867 -1.997 1 95.75 409 ARG B N 1
ATOM 6823 C CA . ARG B 1 409 ? 18.016 -8.203 -1.564 1 95.75 409 ARG B CA 1
ATOM 6824 C C . ARG B 1 409 ? 17.891 -8.227 -0.045 1 95.75 409 ARG B C 1
ATOM 6826 O O . ARG B 1 409 ? 17.578 -7.203 0.572 1 95.75 409 ARG B O 1
ATOM 6833 N N . VAL B 1 410 ? 18.125 -9.352 0.522 1 96.12 410 VAL B N 1
ATOM 6834 C CA . VAL B 1 410 ? 18.016 -9.492 1.97 1 96.12 410 VAL B CA 1
ATOM 6835 C C . VAL B 1 410 ? 19.031 -8.594 2.662 1 96.12 410 VAL B C 1
ATOM 6837 O O . VAL B 1 410 ? 18.703 -7.883 3.613 1 96.12 410 VAL B O 1
ATOM 6840 N N . HIS B 1 411 ? 20.234 -8.602 2.141 1 93.06 411 HIS B N 1
ATOM 6841 C CA . HIS B 1 411 ? 21.266 -7.754 2.723 1 93.06 411 HIS B CA 1
ATOM 6842 C C . HIS B 1 411 ? 20.922 -6.273 2.559 1 93.06 411 HIS B C 1
ATOM 6844 O O . HIS B 1 411 ? 21.203 -5.469 3.447 1 93.06 411 HIS B O 1
ATOM 6850 N N . TYR B 1 412 ? 20.391 -5.965 1.48 1 91.44 412 TYR B N 1
ATOM 6851 C CA . TYR B 1 412 ? 19.984 -4.586 1.227 1 91.44 412 TYR B CA 1
ATOM 6852 C C . TYR B 1 412 ? 18.969 -4.117 2.262 1 91.44 412 TYR B C 1
ATOM 6854 O O . TYR B 1 412 ? 19.031 -2.986 2.744 1 91.44 412 TYR B O 1
ATOM 6862 N N . VAL B 1 413 ? 18.047 -4.941 2.588 1 92 413 VAL B N 1
ATOM 6863 C CA . VAL B 1 413 ? 16.938 -4.547 3.463 1 92 413 VAL B CA 1
ATOM 6864 C C . VAL B 1 413 ? 17.391 -4.609 4.922 1 92 413 VAL B C 1
ATOM 6866 O O . VAL B 1 413 ? 17.109 -3.699 5.703 1 92 413 VAL B O 1
ATOM 6869 N N . TYR B 1 414 ? 18.094 -5.66 5.215 1 90.94 414 TYR B N 1
ATOM 6870 C CA . TYR B 1 414 ? 18.328 -5.902 6.633 1 90.94 414 TYR B CA 1
ATOM 6871 C C . TYR B 1 414 ? 19.781 -5.609 6.996 1 90.94 414 TYR B C 1
ATOM 6873 O O . TYR B 1 414 ? 20.125 -5.48 8.172 1 90.94 414 TYR B O 1
ATOM 6881 N N . GLY B 1 415 ? 20.609 -5.625 5.949 1 82.31 415 GLY B N 1
ATOM 6882 C CA . GLY B 1 415 ? 22.031 -5.539 6.234 1 82.31 415 GLY B CA 1
ATOM 6883 C C . GLY B 1 415 ? 22.469 -4.16 6.684 1 82.31 415 GLY B C 1
ATOM 6884 O O . GLY B 1 415 ? 21.828 -3.16 6.352 1 82.31 415 GLY B O 1
ATOM 6885 N N . GLY B 1 416 ? 22.906 -3.844 7.84 1 63 416 GLY B N 1
ATOM 6886 C CA . GLY B 1 416 ? 23.5 -2.594 8.297 1 63 416 GLY B CA 1
ATOM 6887 C C . GLY B 1 416 ? 24.469 -1.99 7.297 1 63 416 GLY B C 1
ATOM 6888 O O . GLY B 1 416 ? 25.031 -2.703 6.461 1 63 416 GLY B O 1
ATOM 6889 N N . HIS B 1 417 ? 24.172 -0.877 6.59 1 55.19 417 HIS B N 1
ATOM 6890 C CA . HIS B 1 417 ? 25.25 -0.27 5.82 1 55.19 417 HIS B CA 1
ATOM 6891 C C . HIS B 1 417 ? 26.359 0.239 6.734 1 55.19 417 HIS B C 1
ATOM 6893 O O . HIS B 1 417 ? 26.094 0.966 7.695 1 55.19 417 HIS B O 1
ATOM 6899 N N . HIS B 1 418 ? 27.234 -0.678 7.215 1 42.06 418 HIS B N 1
ATOM 6900 C CA . HIS B 1 418 ? 28.5 -0.118 7.676 1 42.06 418 HIS B CA 1
ATOM 6901 C C . HIS B 1 418 ? 29.188 0.669 6.57 1 42.06 418 HIS B C 1
ATOM 6903 O O . HIS B 1 418 ? 29.062 0.332 5.391 1 42.06 418 HIS B O 1
#

Sequence (836 aa):
MRLSRLLPCNCSTSSASPCPTLPFLTVRPSFPKTIVTRIDTTRIPHQDLYNFVMIQGIGSRKGDKQGISLIAAYEFPEQITVTITSRGKYSDVIYCRYFDREKRELGLPFRTHVFPEFAAYCLRREGAAFMSLSDTARGDYSYPVPIVDRTNDELKHFFSVCVAPIYGKEPKWLLLAEFIEHYKLQGATHFYVYIKYIDEYSRIFLDDYIRTGDVEVVVLHDRFQREDDEWQVVELQECLTRAKGHSQWVAFVDLDERLTPTQYSGTLLDYLRSISDSSIGGIQFRQRWILKNESMPAKYLNRNQIATWMPTARYHNTSHVGPSGHTAKCIVDPEKVLIMNVHYVDQFTDAYRLHEVDPEEGVVRHYRDVHLGEWGRIWLKEVEEMGNFSHTNYPEKWMDRLRKNVENRVHYVYGGHHMRLSRLLPCNCSTSSASPCPTLPFLTVRPSFPKTIVTRIDTTRIPHQDLYNFVMIQGIGSRKGDKQGISLIAAYEFPEQITVTITSRGKYSDVIYCRYFDREKRELGLPFRTHVFPEFAAYCLRREGAAFMSLSDTARGDYSYPVPIVDRTNDELKHFFSVCVAPIYGKEPKWLLLAEFIEHYKLQGATHFYVYIKYIDEYSRIFLDDYIRTGDVEVVVLHDRFQREDDEWQVVELQECLTRAKGHSQWVAFVDLDERLTPTQYSGTLLDYLRSISDSSIGGIQFRQRWILKNESMPAKYLNRNQIATWMPTARYHNTSHVGPSGHTAKCIVDPEKVLIMNVHYVDQFTDAYRLHEVDPEEGVVRHYRDVHLGEWGRIWLKEVEEMGNFSHTNYPEKWMDRLRKNVENRVHYVYGGHH

Secondary structure (DSSP, 8-state):
----------------------------------------TTS-TTHHHHHHHHHTTTT----------EEEEEE-SS-EEEEE---S-TT-EEEEEEE-TT--B-S--EEEEB-STTEEEE---TT--EEEEESSTTS-BPPPEEEEE---SS-SEEEEEEEEEE-SSS--HHHHHHHHHHHHHTT--EEEEEES---HHHHHHHHHHHHTTSEEEEE---SS---GGGHHHHHHHHHHHHHTTTEEEEEEE-TTEEEEESS--S-HHHHHHT---TTEEEEEE-EEEEEE-SPPPSS---HHHHHHH-HHHH--EEPPPPPTTSS-EEEE-TTTEEEE-SSSEEEESSS-EEEEPPTTTEEEEEEEETTSTTHHHHHHHHHHTT---EE----HHHHHHHHHHHHHHHHHHHS---/----------------------------------------TTS-TTHHHHHHHHHTTTT----------EEEEEE-SS-EEEEE---S-TT-EEEEEEE-TT--B-S--EEEEB-STTEEEE---TT--EEEEESSTTS-BPPPEEEEE---SS-SEEEEEEEEEE-SSS--HHHHHHHHHHHHHTT--EEEEEES---HHHHHHHHHHHHTTSEEEEE---SS---GGGHHHHHHHHHHHHHTTTEEEEEEE-TTEEEEESS--S-HHHHHHT---TTEEEEEE-EEEEEE-SPPPSS---HHHHHHH-HHHH--EEPPPPPTTSS-EEEE-TTTEEEE-SSSEEEESSS-EEEEPPTTTEEEEEEEETTSTTHHHHHHHHHHHT---EE----HHHHHHHHHHHHHHHHHHHS---

pLDDT: mean 88.09, std 20.89, range [15.43, 98.94]

InterPro domains:
  IPR008166 Glycosyltransferase family 92 [PF01697] (157-397)